Protein AF-0000000075593922 (afdb_homodimer)

Structure (mmCIF, N/CA/C/O backbone):
data_AF-0000000075593922-model_v1
#
loop_
_entity.id
_entity.type
_entity.pdbx_description
1 polymer 'tRNA (guanine(26)-N(2))-dimethyltransferase'
#
loop_
_atom_site.group_PDB
_atom_site.id
_atom_site.type_symbol
_atom_site.label_atom_id
_atom_site.label_alt_id
_atom_site.label_comp_id
_atom_site.label_asym_id
_atom_site.label_entity_id
_atom_site.label_seq_id
_atom_site.pdbx_PDB_ins_code
_atom_site.Cartn_x
_atom_site.Cartn_y
_atom_site.Cartn_z
_atom_site.occupancy
_atom_site.B_iso_or_equiv
_atom_site.auth_seq_id
_atom_site.auth_comp_id
_atom_site.auth_asym_id
_atom_site.auth_atom_id
_atom_site.pdbx_PDB_model_num
ATOM 1 N N . MET A 1 1 ? -69.062 -5.008 9.289 1 19.66 1 MET A N 1
ATOM 2 C CA . MET A 1 1 ? -69.25 -5.039 10.734 1 19.66 1 MET A CA 1
ATOM 3 C C . MET A 1 1 ? -68.062 -5.723 11.414 1 19.66 1 MET A C 1
ATOM 5 O O . MET A 1 1 ? -67.625 -6.777 10.961 1 19.66 1 MET A O 1
ATOM 9 N N . ALA A 1 2 ? -67.438 -4.828 12.328 1 21.59 2 ALA A N 1
ATOM 10 C CA . ALA A 1 2 ? -66.125 -4.441 12.891 1 21.59 2 ALA A CA 1
ATOM 11 C C . ALA A 1 2 ? -65.75 -5.367 14.039 1 21.59 2 ALA A C 1
ATOM 13 O O . ALA A 1 2 ? -66.312 -5.273 15.133 1 21.59 2 ALA A O 1
ATOM 14 N N . ALA A 1 3 ? -65.625 -6.754 13.648 1 20.16 3 ALA A N 1
ATOM 15 C CA . ALA A 1 3 ? -65.562 -7.762 14.695 1 20.16 3 ALA A CA 1
ATOM 16 C C . ALA A 1 3 ? -64.375 -7.457 15.641 1 20.16 3 ALA A C 1
ATOM 18 O O . ALA A 1 3 ? -63.219 -7.352 15.211 1 20.16 3 ALA A O 1
ATOM 19 N N . ALA A 1 4 ? -64.688 -7 16.859 1 18.67 4 ALA A N 1
ATOM 20 C CA . ALA A 1 4 ? -64.062 -6.367 18.031 1 18.67 4 ALA A CA 1
ATOM 21 C C . ALA A 1 4 ? -63.25 -7.367 18.828 1 18.67 4 ALA A C 1
ATOM 23 O O . ALA A 1 4 ? -63.781 -8.25 19.5 1 18.67 4 ALA A O 1
ATOM 24 N N . ALA A 1 5 ? -62.25 -8.031 18.094 1 22.81 5 ALA A N 1
ATOM 25 C CA . ALA A 1 5 ? -61.562 -9.094 18.812 1 22.81 5 ALA A CA 1
ATOM 26 C C . ALA A 1 5 ? -61.125 -8.609 20.188 1 22.81 5 ALA A C 1
ATOM 28 O O . ALA A 1 5 ? -60.469 -7.555 20.312 1 22.81 5 ALA A O 1
ATOM 29 N N . ALA A 1 6 ? -61.719 -8.969 21.266 1 19.7 6 ALA A N 1
ATOM 30 C CA . ALA A 1 6 ? -61.719 -8.68 22.703 1 19.7 6 ALA A CA 1
ATOM 31 C C . ALA A 1 6 ? -60.375 -9.031 23.312 1 19.7 6 ALA A C 1
ATOM 33 O O . ALA A 1 6 ? -60.062 -10.211 23.516 1 19.7 6 ALA A O 1
ATOM 34 N N . ALA A 1 7 ? -59.219 -8.656 22.719 1 25.45 7 ALA A N 1
ATOM 35 C CA . ALA A 1 7 ? -58.031 -9.25 23.297 1 25.45 7 ALA A CA 1
ATOM 36 C C . ALA A 1 7 ? -57.938 -8.945 24.781 1 25.45 7 ALA A C 1
ATOM 38 O O . ALA A 1 7 ? -58.094 -7.797 25.203 1 25.45 7 ALA A O 1
ATOM 39 N N . ILE A 1 8 ? -58.312 -9.953 25.609 1 24.94 8 ILE A N 1
ATOM 40 C CA . ILE A 1 8 ? -58.438 -10.023 27.062 1 24.94 8 ILE A CA 1
ATOM 41 C C . ILE A 1 8 ? -57.125 -9.547 27.719 1 24.94 8 ILE A C 1
ATOM 43 O O . ILE A 1 8 ? -56.062 -10.016 27.359 1 24.94 8 ILE A O 1
ATOM 47 N N . SER A 1 9 ? -57.156 -8.336 28.391 1 23.78 9 SER A N 1
ATOM 48 C CA . SER A 1 9 ? -56.25 -7.418 29.047 1 23.78 9 SER A CA 1
ATOM 49 C C . SER A 1 9 ? -55.656 -8.039 30.312 1 23.78 9 SER A C 1
ATOM 51 O O . SER A 1 9 ? -56.375 -8.266 31.281 1 23.78 9 SER A O 1
ATOM 53 N N . LEU A 1 10 ? -54.906 -9.25 30.094 1 27.59 10 LEU A N 1
ATOM 54 C CA . LEU A 1 10 ? -54.469 -9.844 31.359 1 27.59 10 LEU A CA 1
ATOM 55 C C . LEU A 1 10 ? -53.844 -8.789 32.25 1 27.59 10 LEU A C 1
ATOM 57 O O . LEU A 1 10 ? -53.094 -7.914 31.766 1 27.59 10 LEU A O 1
ATOM 61 N N . PRO A 1 11 ? -54.406 -8.508 33.375 1 28.02 11 PRO A N 1
ATOM 62 C CA . PRO A 1 11 ? -54.062 -7.441 34.312 1 28.02 11 PRO A CA 1
ATOM 63 C C . PRO A 1 11 ? -52.656 -7.602 34.875 1 28.02 11 PRO A C 1
ATOM 65 O O . PRO A 1 11 ? -52.312 -8.641 35.469 1 28.02 11 PRO A O 1
ATOM 68 N N . HIS A 1 12 ? -51.594 -7.68 34 1 29.58 12 HIS A N 1
ATOM 69 C CA . HIS A 1 12 ? -50.344 -8.016 34.688 1 29.58 12 HIS A CA 1
ATOM 70 C C . HIS A 1 12 ? -50.094 -7.09 35.875 1 29.58 12 HIS A C 1
ATOM 72 O O . HIS A 1 12 ? -50.406 -5.902 35.812 1 29.58 12 HIS A O 1
ATOM 78 N N . SER A 1 13 ? -50.156 -7.648 37.062 1 26.5 13 SER A N 1
ATOM 79 C CA . SER A 1 13 ? -49.906 -7.066 38.375 1 26.5 13 SER A CA 1
ATOM 80 C C . SER A 1 13 ? -48.688 -6.152 38.375 1 26.5 13 SER A C 1
ATOM 82 O O . SER A 1 13 ? -47.656 -6.488 37.781 1 26.5 13 SER A O 1
ATOM 84 N N . LEU A 1 14 ? -48.906 -4.828 38.531 1 29.61 14 LEU A N 1
ATOM 85 C CA . LEU A 1 14 ? -48.125 -3.617 38.625 1 29.61 14 LEU A CA 1
ATOM 86 C C . LEU A 1 14 ? -47.094 -3.734 39.75 1 29.61 14 LEU A C 1
ATOM 88 O O . LEU A 1 14 ? -47.469 -3.844 40.906 1 29.61 14 LEU A O 1
ATOM 92 N N . SER A 1 15 ? -46.125 -4.758 39.469 1 32.59 15 SER A N 1
ATOM 93 C CA . SER A 1 15 ? -45.219 -4.777 40.594 1 32.59 15 SER A CA 1
ATOM 94 C C . SER A 1 15 ? -44.844 -3.363 41.062 1 32.59 15 SER A C 1
ATOM 96 O O . SER A 1 15 ? -44.844 -2.432 40.25 1 32.59 15 SER A O 1
ATOM 98 N N . PRO A 1 16 ? -44.781 -3.123 42.375 1 33.59 16 PRO A N 1
ATOM 99 C CA . PRO A 1 16 ? -44.625 -1.808 43 1 33.59 16 PRO A CA 1
ATOM 100 C C . PRO A 1 16 ? -43.406 -1.036 42.5 1 33.59 16 PRO A C 1
ATOM 102 O O . PRO A 1 16 ? -42.438 -1.641 42 1 33.59 16 PRO A O 1
ATOM 105 N N . PRO A 1 17 ? -43.625 0.335 42.219 1 31.58 17 PRO A N 1
ATOM 106 C CA . PRO A 1 17 ? -42.625 1.261 41.656 1 31.58 17 PRO A CA 1
ATOM 107 C C . PRO A 1 17 ? -41.344 1.309 42.469 1 31.58 17 PRO A C 1
ATOM 109 O O . PRO A 1 17 ? -41.375 1.37 43.688 1 31.58 17 PRO A O 1
ATOM 112 N N . PHE A 1 18 ? -40.344 0.403 42.094 1 33.25 18 PHE A N 1
ATOM 113 C CA . PHE A 1 18 ? -39.094 0.538 42.812 1 33.25 18 PHE A CA 1
ATOM 114 C C . PHE A 1 18 ? -38.75 2.006 43 1 33.25 18 PHE A C 1
ATOM 116 O O . PHE A 1 18 ? -38.875 2.812 42.062 1 33.25 18 PHE A O 1
ATOM 123 N N . GLN A 1 19 ? -38.812 2.477 44.188 1 28.08 19 GLN A N 1
ATOM 124 C CA . GLN A 1 19 ? -38.375 3.832 44.531 1 28.08 19 GLN A CA 1
ATOM 125 C C . GLN A 1 19 ? -37.031 4.168 43.938 1 28.08 19 GLN A C 1
ATOM 127 O O . GLN A 1 19 ? -36.062 3.43 44.094 1 28.08 19 GLN A O 1
ATOM 132 N N . ALA A 1 20 ? -37.031 4.938 42.875 1 32.78 20 ALA A N 1
ATOM 133 C CA . ALA A 1 20 ? -35.844 5.488 42.219 1 32.78 20 ALA A CA 1
ATOM 134 C C . ALA A 1 20 ? -34.875 6.055 43.219 1 32.78 20 ALA A C 1
ATOM 136 O O . ALA A 1 20 ? -35.188 6.992 43.969 1 32.78 20 ALA A O 1
ATOM 137 N N . THR A 1 21 ? -34.094 5.148 43.781 1 34.75 21 THR A N 1
ATOM 138 C CA . THR A 1 21 ? -33.062 5.711 44.656 1 34.75 21 THR A CA 1
ATOM 139 C C . THR A 1 21 ? -32.469 6.996 44.031 1 34.75 21 THR A C 1
ATOM 141 O O . THR A 1 21 ? -32.344 7.102 42.812 1 34.75 21 THR A O 1
ATOM 144 N N . ARG A 1 22 ? -32.594 8.109 44.719 1 34.72 22 ARG A N 1
ATOM 145 C CA . ARG A 1 22 ? -32.031 9.422 44.375 1 34.72 22 ARG A CA 1
ATOM 146 C C . ARG A 1 22 ? -30.625 9.305 43.844 1 34.72 22 ARG A C 1
ATOM 148 O O . ARG A 1 22 ? -29.703 8.969 44.594 1 34.72 22 ARG A O 1
ATOM 155 N N . ARG A 1 23 ? -30.5 8.773 42.562 1 35.88 23 ARG A N 1
ATOM 156 C CA . ARG A 1 23 ? -29.156 8.82 42 1 35.88 23 ARG A CA 1
ATOM 157 C C . ARG A 1 23 ? -28.484 10.156 42.312 1 35.88 23 ARG A C 1
ATOM 159 O O . ARG A 1 23 ? -29.125 11.211 42.188 1 35.88 23 ARG A O 1
ATOM 166 N N . ARG A 1 24 ? -27.453 10.156 43.125 1 39.31 24 ARG A N 1
ATOM 167 C CA . ARG A 1 24 ? -26.641 11.32 43.406 1 39.31 24 ARG A CA 1
ATOM 168 C C . ARG A 1 24 ? -26.469 12.203 42.188 1 39.31 24 ARG A C 1
ATOM 170 O O . ARG A 1 24 ? -26.375 11.695 41.062 1 39.31 24 ARG A O 1
ATOM 177 N N . PRO A 1 25 ? -26.828 13.469 42.281 1 37.25 25 PRO A N 1
ATOM 178 C CA . PRO A 1 25 ? -26.625 14.289 41.094 1 37.25 25 PRO A CA 1
ATOM 179 C C . PRO A 1 25 ? -25.266 14.039 40.438 1 37.25 25 PRO A C 1
ATOM 181 O O . PRO A 1 25 ? -24.297 13.719 41.094 1 37.25 25 PRO A O 1
ATOM 184 N N . ALA A 1 26 ? -25.281 13.57 39.312 1 44.69 26 ALA A N 1
ATOM 185 C CA . ALA A 1 26 ? -24.047 13.391 38.531 1 44.69 26 ALA A CA 1
ATOM 186 C C . ALA A 1 26 ? -23.078 14.539 38.781 1 44.69 26 ALA A C 1
ATOM 188 O O . ALA A 1 26 ? -23.5 15.68 39.031 1 44.69 26 ALA A O 1
ATOM 189 N N . PRO A 1 27 ? -21.891 14.406 39.312 1 45.22 27 PRO A N 1
ATOM 190 C CA . PRO A 1 27 ? -20.938 15.477 39.531 1 45.22 27 PRO A CA 1
ATOM 191 C C . PRO A 1 27 ? -21.125 16.672 38.594 1 45.22 27 PRO A C 1
ATOM 193 O O . PRO A 1 27 ? -21.672 16.516 37.5 1 45.22 27 PRO A O 1
ATOM 196 N N . PRO A 1 28 ? -20.844 17.969 39.031 1 45.44 28 PRO A N 1
ATOM 197 C CA . PRO A 1 28 ? -20.953 19.172 38.219 1 45.44 28 PRO A CA 1
ATOM 198 C C . PRO A 1 28 ? -20.281 19.031 36.844 1 45.44 28 PRO A C 1
ATOM 200 O O . PRO A 1 28 ? -19.219 18.438 36.75 1 45.44 28 PRO A O 1
ATOM 203 N N . ALA A 1 29 ? -20.969 19.094 35.75 1 54.22 29 ALA A N 1
ATOM 204 C CA . ALA A 1 29 ? -20.594 19.047 34.344 1 54.22 29 ALA A CA 1
ATOM 205 C C . ALA A 1 29 ? -19.516 20.078 34.031 1 54.22 29 ALA A C 1
ATOM 207 O O . ALA A 1 29 ? -19.719 21.266 34.219 1 54.22 29 ALA A O 1
ATOM 208 N N . CYS A 1 30 ? -18.25 19.875 34.281 1 61.84 30 CYS A N 1
ATOM 209 C CA . CYS A 1 30 ? -17.141 20.734 33.844 1 61.84 30 CYS A CA 1
ATOM 210 C C . CYS A 1 30 ? -17.312 21.141 32.375 1 61.84 30 CYS A C 1
ATOM 212 O O . CYS A 1 30 ? -17.078 20.344 31.484 1 61.84 30 CYS A O 1
ATOM 214 N N . THR A 1 31 ? -18 22.25 32.062 1 82.94 31 THR A N 1
ATOM 215 C CA . THR A 1 31 ? -18.266 22.797 30.75 1 82.94 31 THR A CA 1
ATOM 216 C C . THR A 1 31 ? -17.031 23.469 30.172 1 82.94 31 THR A C 1
ATOM 218 O O . THR A 1 31 ? -16.344 24.203 30.859 1 82.94 31 THR A O 1
ATOM 221 N N . HIS A 1 32 ? -16.516 23.047 29.109 1 90.19 32 HIS A N 1
ATOM 222 C CA . HIS A 1 32 ? -15.445 23.625 28.312 1 90.19 32 HIS A CA 1
ATOM 223 C C . HIS A 1 32 ? -16 24.422 27.141 1 90.19 32 HIS A C 1
ATOM 225 O O . HIS A 1 32 ? -17.156 24.234 26.734 1 90.19 32 HIS A O 1
ATOM 231 N N . THR A 1 33 ? -15.234 25.438 26.719 1 91.5 33 THR A N 1
ATOM 232 C CA . THR A 1 33 ? -15.633 26.219 25.562 1 91.5 33 THR A CA 1
ATOM 233 C C . THR A 1 33 ? -14.469 26.375 24.578 1 91.5 33 THR A C 1
ATOM 235 O O . THR A 1 33 ? -13.328 26.578 25 1 91.5 33 THR A O 1
ATOM 238 N N . GLU A 1 34 ? -14.758 26.141 23.328 1 91.88 34 GLU A N 1
ATOM 239 C CA . GLU A 1 34 ? -13.82 26.406 22.25 1 91.88 34 GLU A CA 1
ATOM 240 C C . GLU A 1 34 ? -14.453 27.266 21.156 1 91.88 34 GLU A C 1
ATOM 242 O O . GLU A 1 34 ? -15.406 26.828 20.5 1 91.88 34 GLU A O 1
ATOM 247 N N . ARG A 1 35 ? -13.891 28.516 21.016 1 93.44 35 ARG A N 1
ATOM 248 C CA . ARG A 1 35 ? -14.367 29.469 20.016 1 93.44 35 ARG A CA 1
ATOM 249 C C . ARG A 1 35 ? -15.867 29.688 20.141 1 93.44 35 ARG A C 1
ATOM 251 O O . ARG A 1 35 ? -16.594 29.672 19.141 1 93.44 35 ARG A O 1
ATOM 258 N N . GLY A 1 36 ? -16.375 29.719 21.297 1 90.12 36 GLY A N 1
ATOM 259 C CA . GLY A 1 36 ? -17.766 30.062 21.547 1 90.12 36 GLY A CA 1
ATOM 260 C C . GLY A 1 36 ? -18.688 28.844 21.625 1 90.12 36 GLY A C 1
ATOM 261 O O . GLY A 1 36 ? -19.875 28.969 21.922 1 90.12 36 GLY A O 1
ATOM 262 N N . VAL A 1 37 ? -18.141 27.656 21.391 1 92.75 37 VAL A N 1
ATOM 263 C CA . VAL A 1 37 ? -18.938 26.438 21.453 1 92.75 37 VAL A CA 1
ATOM 264 C C . VAL A 1 37 ? -18.703 25.75 22.797 1 92.75 37 VAL A C 1
ATOM 266 O O . VAL A 1 37 ? -17.562 25.406 23.125 1 92.75 37 VAL A O 1
ATOM 269 N N . SER A 1 38 ? -19.766 25.531 23.547 1 93.44 38 SER A N 1
ATOM 270 C CA . SER A 1 38 ? -19.656 24.922 24.859 1 93.44 38 SER A CA 1
ATOM 271 C C . SER A 1 38 ? -19.969 23.422 24.797 1 93.44 38 SER A C 1
ATOM 273 O O . SER A 1 38 ? -20.875 23 24.078 1 93.44 38 SER A O 1
ATOM 275 N N . PHE A 1 39 ? -19.203 22.656 25.562 1 94.88 39 PHE A N 1
ATOM 276 C CA . PHE A 1 39 ? -19.391 21.203 25.609 1 94.88 39 PHE A CA 1
ATOM 277 C C . PHE A 1 39 ? -18.859 20.641 26.922 1 94.88 39 PHE A C 1
ATOM 279 O O . PHE A 1 39 ? -18.172 21.328 27.672 1 94.88 39 PHE A O 1
ATOM 286 N N . ASP A 1 40 ? -19.281 19.438 27.203 1 94.81 40 ASP A N 1
ATOM 287 C CA . ASP A 1 40 ? -18.812 18.672 28.359 1 94.81 40 ASP A CA 1
ATOM 288 C C . ASP A 1 40 ? -18.141 17.391 27.922 1 94.81 40 ASP A C 1
ATOM 290 O O . ASP A 1 40 ? -18.797 16.469 27.422 1 94.81 40 ASP A O 1
ATOM 294 N N . PRO A 1 41 ? -16.844 17.297 28.125 1 94.25 41 PRO A N 1
ATOM 295 C CA . PRO A 1 41 ? -16.141 16.094 27.672 1 94.25 41 PRO A CA 1
ATOM 296 C C . PRO A 1 41 ? -16.547 14.844 28.438 1 94.25 41 PRO A C 1
ATOM 298 O O . PRO A 1 41 ? -16.312 13.719 27.984 1 94.25 41 PRO A O 1
ATOM 301 N N . GLY A 1 42 ? -17.062 15.055 29.594 1 92.62 42 GLY A N 1
ATOM 302 C CA . GLY A 1 42 ? -17.375 13.891 30.406 1 92.62 42 GLY A CA 1
ATOM 303 C C . GLY A 1 42 ? -16.172 12.992 30.656 1 92.62 42 GLY A C 1
ATOM 304 O O . GLY A 1 42 ? -15.109 13.469 31.062 1 92.62 42 GLY A O 1
ATOM 305 N N . SER A 1 43 ? -16.359 11.703 30.422 1 89.31 43 SER A N 1
ATOM 306 C CA . SER A 1 43 ? -15.281 10.742 30.625 1 89.31 43 SER A CA 1
ATOM 307 C C . SER A 1 43 ? -14.469 10.539 29.344 1 89.31 43 SER A C 1
ATOM 309 O O . SER A 1 43 ? -13.516 9.758 29.328 1 89.31 43 SER A O 1
ATOM 311 N N . ALA A 1 44 ? -14.859 11.219 28.297 1 92.38 44 ALA A N 1
ATOM 312 C CA . ALA A 1 44 ? -14.18 11.055 27.016 1 92.38 44 ALA A CA 1
ATOM 313 C C . ALA A 1 44 ? -12.812 11.727 27.031 1 92.38 44 ALA A C 1
ATOM 315 O O . ALA A 1 44 ? -12.594 12.688 27.781 1 92.38 44 ALA A O 1
ATOM 316 N N . PHE A 1 45 ? -11.898 11.188 26.25 1 86.62 45 PHE A N 1
ATOM 317 C CA . PHE A 1 45 ? -10.602 11.812 26.062 1 86.62 45 PHE A CA 1
ATOM 318 C C . PHE A 1 45 ? -10.742 13.188 25.422 1 86.62 45 PHE A C 1
ATOM 320 O O . PHE A 1 45 ? -11.43 13.336 24.406 1 86.62 45 PHE A O 1
ATOM 327 N N . TYR A 1 46 ? -10.211 14.172 26.094 1 91.69 46 TYR A N 1
ATOM 328 C CA . TYR A 1 46 ? -10.203 15.539 25.578 1 91.69 46 TYR A CA 1
ATOM 329 C C . TYR A 1 46 ? -8.938 16.266 26.016 1 91.69 46 TYR A C 1
ATOM 331 O O . TYR A 1 46 ? -8.555 16.219 27.188 1 91.69 46 TYR A O 1
ATOM 339 N N . ARG A 1 47 ? -8.312 16.938 25.031 1 90.06 47 ARG A N 1
ATOM 340 C CA . ARG A 1 47 ? -7.141 17.75 25.297 1 90.06 47 ARG A CA 1
ATOM 341 C C . ARG A 1 47 ? -7.316 19.172 24.75 1 90.06 47 ARG A C 1
ATOM 343 O O . ARG A 1 47 ? -7.383 19.344 23.531 1 90.06 47 ARG A O 1
ATOM 350 N N . SER A 1 48 ? -7.293 20.094 25.625 1 91.81 48 SER A N 1
ATOM 351 C CA . SER A 1 48 ? -7.441 21.484 25.219 1 91.81 48 SER A CA 1
ATOM 352 C C . SER A 1 48 ? -6.277 21.938 24.328 1 91.81 48 SER A C 1
ATOM 354 O O . SER A 1 48 ? -6.445 22.781 23.453 1 91.81 48 SER A O 1
ATOM 356 N N . ASP A 1 49 ? -5.152 21.281 24.5 1 92.44 49 ASP A N 1
ATOM 357 C CA . ASP A 1 49 ? -3.955 21.609 23.734 1 92.44 49 ASP A CA 1
ATOM 358 C C . ASP A 1 49 ? -4.145 21.297 22.25 1 92.44 49 ASP A C 1
ATOM 360 O O . ASP A 1 49 ? -3.379 21.781 21.406 1 92.44 49 ASP A O 1
ATOM 364 N N . SER A 1 50 ? -5.168 20.547 21.875 1 93.19 50 SER A N 1
ATOM 365 C CA . SER A 1 50 ? -5.414 20.156 20.484 1 93.19 50 SER A CA 1
ATOM 366 C C . SER A 1 50 ? -6.379 21.125 19.812 1 93.19 50 SER A C 1
ATOM 368 O O . SER A 1 50 ? -6.828 20.875 18.688 1 93.19 50 SER A O 1
ATOM 370 N N . ALA A 1 51 ? -6.68 22.25 20.469 1 94.88 51 ALA A N 1
ATOM 371 C CA . ALA A 1 51 ? -7.664 23.203 19.969 1 94.88 51 ALA A CA 1
ATOM 372 C C . ALA A 1 51 ? -7.266 23.75 18.609 1 94.88 51 ALA A C 1
ATOM 374 O O . ALA A 1 51 ? -8.117 23.953 17.734 1 94.88 51 ALA A O 1
ATOM 375 N N . ALA A 1 52 ? -5.961 24 18.422 1 95.75 52 ALA A N 1
ATOM 376 C CA . ALA A 1 52 ? -5.504 24.547 17.141 1 95.75 52 ALA A CA 1
ATOM 377 C C . ALA A 1 52 ? -5.816 23.578 16 1 95.75 52 ALA A C 1
ATOM 379 O O . ALA A 1 52 ? -6.203 24.016 14.914 1 95.75 52 ALA A O 1
ATOM 380 N N . GLY A 1 53 ? -5.586 22.297 16.25 1 96.62 53 GLY A N 1
ATOM 381 C CA . GLY A 1 53 ? -5.934 21.297 15.258 1 96.62 53 GLY A CA 1
ATOM 382 C C . GLY A 1 53 ? -7.414 21.297 14.906 1 96.62 53 GLY A C 1
ATOM 383 O O . GLY A 1 53 ? -7.781 21.125 13.742 1 96.62 53 GLY A O 1
ATOM 384 N N . ARG A 1 54 ? -8.266 21.484 15.891 1 97.5 54 ARG A N 1
ATOM 385 C CA . ARG A 1 54 ? -9.711 21.547 15.672 1 97.5 54 ARG A CA 1
ATOM 386 C C . ARG A 1 54 ? -10.086 22.828 14.922 1 97.5 54 ARG A C 1
ATOM 388 O O . ARG A 1 54 ? -10.945 22.797 14.039 1 97.5 54 ARG A O 1
ATOM 395 N N . ASP A 1 55 ? -9.414 23.938 15.266 1 97.94 55 ASP A N 1
ATOM 396 C CA . ASP A 1 55 ? -9.641 25.188 14.562 1 97.94 55 ASP A CA 1
ATOM 397 C C . ASP A 1 55 ? -9.328 25.047 13.078 1 97.94 55 ASP A C 1
ATOM 399 O O . ASP A 1 55 ? -10.109 25.5 12.234 1 97.94 55 ASP A O 1
ATOM 403 N N . LEU A 1 56 ? -8.211 24.453 12.789 1 98.56 56 LEU A N 1
ATOM 404 C CA . LEU A 1 56 ? -7.789 24.281 11.406 1 98.56 56 LEU A CA 1
ATOM 405 C C . LEU A 1 56 ? -8.812 23.469 10.617 1 98.56 56 LEU A C 1
ATOM 407 O O . LEU A 1 56 ? -9.133 23.797 9.477 1 98.56 56 LEU A O 1
ATOM 411 N N . ALA A 1 57 ? -9.305 22.453 11.219 1 98.69 57 ALA A N 1
ATOM 412 C CA . ALA A 1 57 ? -10.297 21.609 10.562 1 98.69 57 ALA A CA 1
ATOM 413 C C . ALA A 1 57 ? -11.562 22.391 10.242 1 98.69 57 ALA A C 1
ATOM 415 O O . ALA A 1 57 ? -12.109 22.281 9.141 1 98.69 57 ALA A O 1
ATOM 416 N N . VAL A 1 58 ? -12.016 23.172 11.164 1 98.69 58 VAL A N 1
ATOM 417 C CA . VAL A 1 58 ? -13.242 23.953 11.008 1 98.69 58 VAL A CA 1
ATOM 418 C C . VAL A 1 58 ? -13.055 24.984 9.906 1 98.69 58 VAL A C 1
ATOM 420 O O . VAL A 1 58 ? -13.922 25.172 9.055 1 98.69 58 VAL A O 1
ATOM 423 N N . LEU A 1 59 ? -11.906 25.688 9.953 1 98.75 59 LEU A N 1
ATOM 424 C CA . LEU A 1 59 ? -11.617 26.688 8.93 1 98.75 59 LEU A CA 1
ATOM 425 C C . LEU A 1 59 ? -11.602 26.047 7.543 1 98.75 59 LEU A C 1
ATOM 427 O O . LEU A 1 59 ? -12.219 26.562 6.609 1 98.75 59 LEU A O 1
ATOM 431 N N . ALA A 1 60 ? -10.93 24.891 7.395 1 98.81 60 ALA A N 1
ATOM 432 C CA . ALA A 1 60 ? -10.812 24.219 6.105 1 98.81 60 ALA A CA 1
ATOM 433 C C . ALA A 1 60 ? -12.172 23.734 5.613 1 98.81 60 ALA A C 1
ATOM 435 O O . ALA A 1 60 ? -12.516 23.922 4.441 1 98.81 60 ALA A O 1
ATOM 436 N N . ALA A 1 61 ? -12.93 23.156 6.492 1 98.81 61 ALA A N 1
ATOM 437 C CA . ALA A 1 61 ? -14.25 22.641 6.125 1 98.81 61 ALA A CA 1
ATOM 438 C C . ALA A 1 61 ? -15.18 23.781 5.703 1 98.81 61 ALA A C 1
ATOM 440 O O . ALA A 1 61 ? -15.969 23.625 4.766 1 98.81 61 ALA A O 1
ATOM 441 N N . THR A 1 62 ? -15.117 24.875 6.395 1 98.56 62 THR A N 1
ATOM 442 C CA . THR A 1 62 ? -15.945 26.031 6.062 1 98.56 62 THR A CA 1
ATOM 443 C C . THR A 1 62 ? -15.625 26.547 4.656 1 98.56 62 THR A C 1
ATOM 445 O O . THR A 1 62 ? -16.531 26.797 3.861 1 98.56 62 THR A O 1
ATOM 448 N N . LEU A 1 63 ? -14.375 26.719 4.414 1 98.38 63 LEU A N 1
ATOM 449 C CA . LEU A 1 63 ? -13.969 27.188 3.094 1 98.38 63 LEU A CA 1
ATOM 450 C C . LEU A 1 63 ? -14.406 26.203 2.014 1 98.38 63 LEU A C 1
ATOM 452 O O . LEU A 1 63 ? -14.82 26.609 0.927 1 98.38 63 LEU A O 1
ATOM 456 N N . HIS A 1 64 ? -14.281 24.891 2.326 1 97.88 64 HIS A N 1
ATOM 457 C CA . HIS A 1 64 ? -14.719 23.875 1.374 1 97.88 64 HIS A CA 1
ATOM 458 C C . HIS A 1 64 ? -16.219 23.984 1.103 1 97.88 64 HIS A C 1
ATOM 460 O O . HIS A 1 64 ? -16.656 23.844 -0.042 1 97.88 64 HIS A O 1
ATOM 466 N N . ARG A 1 65 ? -16.969 24.203 2.072 1 97.5 65 ARG A N 1
ATOM 467 C CA . ARG A 1 65 ? -18.422 24.359 1.923 1 97.5 65 ARG A CA 1
ATOM 468 C C . ARG A 1 65 ? -18.75 25.562 1.06 1 97.5 65 ARG A C 1
ATOM 470 O O . ARG A 1 65 ? -19.641 25.5 0.208 1 97.5 65 ARG A O 1
ATOM 477 N N . ARG A 1 66 ? -18.016 26.578 1.202 1 95.12 66 ARG A N 1
ATOM 478 C CA . ARG A 1 66 ? -18.312 27.828 0.517 1 95.12 66 ARG A CA 1
ATOM 479 C C . ARG A 1 66 ? -17.875 27.781 -0.941 1 95.12 66 ARG A C 1
ATOM 481 O O . ARG A 1 66 ? -18.578 28.25 -1.83 1 95.12 66 ARG A O 1
ATOM 488 N N . HIS A 1 67 ? -16.641 27.172 -1.191 1 89.12 67 HIS A N 1
ATOM 489 C CA . HIS A 1 67 ? -16.047 27.344 -2.512 1 89.12 67 HIS A CA 1
ATOM 490 C C . HIS A 1 67 ? -15.539 26.016 -3.062 1 89.12 67 HIS A C 1
ATOM 492 O O . HIS A 1 67 ? -15.109 25.938 -4.219 1 89.12 67 HIS A O 1
ATOM 498 N N . GLY A 1 68 ? -15.664 25.062 -2.414 1 81.44 68 GLY A N 1
ATOM 499 C CA . GLY A 1 68 ? -14.891 23.891 -2.791 1 81.44 68 GLY A CA 1
ATOM 500 C C . GLY A 1 68 ? -15.75 22.75 -3.326 1 81.44 68 GLY A C 1
ATOM 501 O O . GLY A 1 68 ? -15.258 21.641 -3.531 1 81.44 68 GLY A O 1
ATOM 502 N N . ARG A 1 69 ? -17 23.031 -3.564 1 85.81 69 ARG A N 1
ATOM 503 C CA . ARG A 1 69 ? -17.859 21.906 -3.918 1 85.81 69 ARG A CA 1
ATOM 504 C C . ARG A 1 69 ? -18.266 21.969 -5.387 1 85.81 69 ARG A C 1
ATOM 506 O O . ARG A 1 69 ? -18.469 23.062 -5.934 1 85.81 69 ARG A O 1
ATOM 513 N N . LEU A 1 70 ? -18.359 20.844 -5.949 1 82.19 70 LEU A N 1
ATOM 514 C CA . LEU A 1 70 ? -18.797 20.734 -7.336 1 82.19 70 LEU A CA 1
ATOM 515 C C . LEU A 1 70 ? -20.266 21.125 -7.469 1 82.19 70 LEU A C 1
ATOM 517 O O . LEU A 1 70 ? -20.641 21.812 -8.422 1 82.19 70 LEU A O 1
ATOM 521 N N . ASP A 1 71 ? -21.125 20.75 -6.492 1 87.38 71 ASP A N 1
ATOM 522 C CA . ASP A 1 71 ? -22.531 21.109 -6.422 1 87.38 71 ASP A CA 1
ATOM 523 C C . ASP A 1 71 ? -22.844 21.859 -5.125 1 87.38 71 ASP A C 1
ATOM 525 O O . ASP A 1 71 ? -23.172 21.234 -4.109 1 87.38 71 ASP A O 1
ATOM 529 N N . PRO A 1 72 ? -22.906 23.125 -5.168 1 84.25 72 PRO A N 1
ATOM 530 C CA . PRO A 1 72 ? -23.109 23.922 -3.959 1 84.25 72 PRO A CA 1
ATOM 531 C C . PRO A 1 72 ? -24.516 23.75 -3.375 1 84.25 72 PRO A C 1
ATOM 533 O O . PRO A 1 72 ? -24.75 24.109 -2.215 1 84.25 72 PRO A O 1
ATOM 536 N N . SER A 1 73 ? -25.375 23.203 -4.156 1 88.75 73 SER A N 1
ATOM 537 C CA . SER A 1 73 ? -26.75 23.062 -3.686 1 88.75 73 SER A CA 1
ATOM 538 C C . SER A 1 73 ? -26.938 21.75 -2.924 1 88.75 73 SER A C 1
ATOM 540 O O . SER A 1 73 ? -27.922 21.594 -2.199 1 88.75 73 SER A O 1
ATOM 542 N N . ALA A 1 74 ? -26.016 20.875 -3.119 1 91.69 74 ALA A N 1
ATOM 543 C CA . ALA A 1 74 ? -26.094 19.594 -2.418 1 91.69 74 ALA A CA 1
ATOM 544 C C . ALA A 1 74 ? -25.828 19.766 -0.927 1 91.69 74 ALA A C 1
ATOM 546 O O . ALA A 1 74 ? -25.062 20.656 -0.528 1 91.69 74 ALA A O 1
ATOM 547 N N . PRO A 1 75 ? -26.469 18.969 -0.087 1 95.25 75 PRO A N 1
ATOM 548 C CA . PRO A 1 75 ? -26.188 19.047 1.349 1 95.25 75 PRO A CA 1
ATOM 549 C C . PRO A 1 75 ? -24.719 18.781 1.677 1 95.25 75 PRO A C 1
ATOM 551 O O . PRO A 1 75 ? -24.094 17.938 1.051 1 95.25 75 PRO A O 1
ATOM 554 N N . PHE A 1 76 ? -24.219 19.562 2.557 1 97.44 76 PHE A N 1
ATOM 555 C CA . PHE A 1 76 ? -22.844 19.406 3.025 1 97.44 76 PHE A CA 1
ATOM 556 C C . PHE A 1 76 ? -22.781 18.391 4.164 1 97.44 76 PHE A C 1
ATOM 558 O O . PHE A 1 76 ? -23.281 18.656 5.262 1 97.44 76 PHE A O 1
ATOM 565 N N . LEU A 1 77 ? -22.156 17.234 3.941 1 98.25 77 LEU A N 1
ATOM 566 C CA . LEU A 1 77 ? -22.172 16.094 4.852 1 98.25 77 LEU A CA 1
ATOM 567 C C . LEU A 1 77 ? -20.797 15.883 5.477 1 98.25 77 LEU A C 1
ATOM 569 O O . LEU A 1 77 ? -19.797 15.812 4.77 1 98.25 77 LEU A O 1
ATOM 573 N N . CYS A 1 78 ? -20.781 15.812 6.793 1 98.81 78 CYS A N 1
ATOM 574 C CA . CYS A 1 78 ? -19.547 15.547 7.516 1 98.81 78 CYS A CA 1
ATOM 575 C C . CYS A 1 78 ? -19.641 14.242 8.305 1 98.81 78 CYS A C 1
ATOM 577 O O . CYS A 1 78 ? -20.719 13.875 8.773 1 98.81 78 CYS A O 1
ATOM 579 N N . LEU A 1 79 ? -18.516 13.539 8.367 1 98.94 79 LEU A N 1
ATOM 580 C CA . LEU A 1 79 ? -18.406 12.328 9.18 1 98.94 79 LEU A CA 1
ATOM 581 C C . LEU A 1 79 ? -17.219 12.406 10.133 1 98.94 79 LEU A C 1
ATOM 583 O O . LEU A 1 79 ? -16.078 12.523 9.688 1 98.94 79 LEU A O 1
ATOM 587 N N . ASP A 1 80 ? -17.484 12.508 11.383 1 98.81 80 ASP A N 1
ATOM 588 C CA . ASP A 1 80 ? -16.5 12.398 12.453 1 98.81 80 ASP A CA 1
ATOM 589 C C . ASP A 1 80 ? -16.406 10.953 12.953 1 98.81 80 ASP A C 1
ATOM 591 O O . ASP A 1 80 ? -17.219 10.516 13.766 1 98.81 80 ASP A O 1
ATOM 595 N N . ALA A 1 81 ? -15.352 10.258 12.555 1 98.5 81 ALA A N 1
ATOM 596 C CA . ALA A 1 81 ? -15.328 8.797 12.625 1 98.5 81 ALA A CA 1
ATOM 597 C C . ALA A 1 81 ? -14.914 8.32 14.016 1 98.5 81 ALA A C 1
ATOM 599 O O . ALA A 1 81 ? -15.289 7.227 14.438 1 98.5 81 ALA A O 1
ATOM 600 N N . MET A 1 82 ? -14.109 9.039 14.695 1 97.5 82 MET A N 1
ATOM 601 C CA . MET A 1 82 ? -13.664 8.82 16.062 1 97.5 82 MET A CA 1
ATOM 602 C C . MET A 1 82 ? -13.82 10.086 16.891 1 97.5 82 MET A C 1
ATOM 604 O O . MET A 1 82 ? -12.828 10.758 17.219 1 97.5 82 MET A O 1
ATOM 608 N N . CYS A 1 83 ? -15.016 10.297 17.406 1 97.44 83 CYS A N 1
ATOM 609 C CA . CYS A 1 83 ? -15.391 11.664 17.75 1 97.44 83 CYS A CA 1
ATOM 610 C C . CYS A 1 83 ? -15.141 11.953 19.219 1 97.44 83 CYS A C 1
ATOM 612 O O . CYS A 1 83 ? -15.203 13.102 19.656 1 97.44 83 CYS A O 1
ATOM 614 N N . GLY A 1 84 ? -14.797 10.898 20.016 1 96.62 84 GLY A N 1
ATOM 615 C CA . GLY A 1 84 ? -14.617 11.148 21.438 1 96.62 84 GLY A CA 1
ATOM 616 C C . GLY A 1 84 ? -15.844 11.75 22.094 1 96.62 84 GLY A C 1
ATOM 617 O O . GLY A 1 84 ? -16.938 11.172 22.047 1 96.62 84 GLY A O 1
ATOM 618 N N . CYS A 1 85 ? -15.742 12.969 22.609 1 96.69 85 CYS A N 1
ATOM 619 C CA . CYS A 1 85 ? -16.875 13.609 23.266 1 96.69 85 CYS A CA 1
ATOM 620 C C . CYS A 1 85 ? -17.781 14.297 22.266 1 96.69 85 CYS A C 1
ATOM 622 O O . CYS A 1 85 ? -18.844 14.82 22.625 1 96.69 85 CYS A O 1
ATOM 624 N N . GLY A 1 86 ? -17.391 14.398 21.016 1 97.12 86 GLY A N 1
ATOM 625 C CA . GLY A 1 86 ? -18.234 14.938 19.969 1 97.12 86 GLY A CA 1
ATOM 626 C C . GLY A 1 86 ? -17.984 16.406 19.688 1 97.12 86 GLY A C 1
ATOM 627 O O . GLY A 1 86 ? -18.75 17.062 18.969 1 97.12 86 GLY A O 1
ATOM 628 N N . VAL A 1 87 ? -16.906 16.953 20.25 1 96.94 87 VAL A N 1
ATOM 629 C CA . VAL A 1 87 ? -16.656 18.391 20.125 1 96.94 87 VAL A CA 1
ATOM 630 C C . VAL A 1 87 ? -16.438 18.766 18.656 1 96.94 87 VAL A C 1
ATOM 632 O O . VAL A 1 87 ? -16.922 19.797 18.203 1 96.94 87 VAL A O 1
ATOM 635 N N . ARG A 1 88 ? -15.688 17.969 17.938 1 97.88 88 ARG A N 1
ATOM 636 C CA . ARG A 1 88 ? -15.461 18.281 16.531 1 97.88 88 ARG A CA 1
ATOM 637 C C . ARG A 1 88 ? -16.75 18.188 15.727 1 97.88 88 ARG A C 1
ATOM 639 O O . ARG A 1 88 ? -17.047 19.062 14.914 1 97.88 88 ARG A O 1
ATOM 646 N N . ALA A 1 89 ? -17.5 17.141 15.953 1 98.12 89 ALA A N 1
ATOM 647 C CA . ALA A 1 89 ? -18.812 17.016 15.312 1 98.12 89 ALA A CA 1
ATOM 648 C C . ALA A 1 89 ? -19.688 18.219 15.617 1 98.12 89 ALA A C 1
ATOM 650 O O . ALA A 1 89 ? -20.344 18.766 14.719 1 98.12 89 ALA A O 1
ATOM 651 N N . LEU A 1 90 ? -19.688 18.625 16.859 1 97.25 90 LEU A N 1
ATOM 652 C CA . LEU A 1 90 ? -20.469 19.781 17.297 1 97.25 90 LEU A CA 1
ATOM 653 C C . LEU A 1 90 ? -20.031 21.031 16.547 1 97.25 90 LEU A C 1
ATOM 655 O O . LEU A 1 90 ? -20.859 21.828 16.109 1 97.25 90 LEU A O 1
ATOM 659 N N . ARG A 1 91 ? -18.766 21.188 16.391 1 97.56 91 ARG A N 1
ATOM 660 C CA . ARG A 1 91 ? -18.234 22.391 15.75 1 97.56 91 ARG A CA 1
ATOM 661 C C . ARG A 1 91 ? -18.484 22.359 14.242 1 97.56 91 ARG A C 1
ATOM 663 O O . ARG A 1 91 ? -18.672 23.406 13.617 1 97.56 91 ARG A O 1
ATOM 670 N N . TYR A 1 92 ? -18.484 21.141 13.617 1 98.12 92 TYR A N 1
ATOM 671 C CA . TYR A 1 92 ? -18.859 21.016 12.219 1 98.12 92 TYR A CA 1
ATOM 672 C C . TYR A 1 92 ? -20.312 21.453 12.008 1 98.12 92 TYR A C 1
ATOM 674 O O . TYR A 1 92 ? -20.641 22.062 10.977 1 98.12 92 TYR A O 1
ATOM 682 N N . LEU A 1 93 ? -21.125 21.188 12.984 1 96.31 93 LEU A N 1
ATOM 683 C CA . LEU A 1 93 ? -22.531 21.609 12.914 1 96.31 93 LEU A CA 1
ATOM 684 C C . LEU A 1 93 ? -22.656 23.109 13.148 1 96.31 93 LEU A C 1
ATOM 686 O O . LEU A 1 93 ? -23.172 23.844 12.297 1 96.31 93 LEU A O 1
ATOM 690 N N . ALA A 1 94 ? -22.094 23.594 14.211 1 95.25 94 ALA A N 1
ATOM 691 C CA . ALA A 1 94 ? -22.375 24.922 14.742 1 95.25 94 ALA A CA 1
ATOM 692 C C . ALA A 1 94 ? -21.594 26 13.977 1 95.25 94 ALA A C 1
ATOM 694 O O . ALA A 1 94 ? -22.062 27.125 13.812 1 95.25 94 ALA A O 1
ATOM 695 N N . GLN A 1 95 ? -20.422 25.656 13.578 1 96.5 95 GLN A N 1
ATOM 696 C CA . GLN A 1 95 ? -19.562 26.688 13.016 1 96.5 95 GLN A CA 1
ATOM 697 C C . GLN A 1 95 ? -19.391 26.516 11.508 1 96.5 95 GLN A C 1
ATOM 699 O O . GLN A 1 95 ? -19.422 27.5 10.766 1 96.5 95 GLN A O 1
ATOM 704 N N . VAL A 1 96 ? -19.234 25.312 11.047 1 97.44 96 VAL A N 1
ATOM 705 C CA . VAL A 1 96 ? -19.109 25.062 9.609 1 97.44 96 VAL A CA 1
ATOM 706 C C . VAL A 1 96 ? -20.484 25.219 8.945 1 97.44 96 VAL A C 1
ATOM 708 O O . VAL A 1 96 ? -20.578 25.641 7.789 1 97.44 96 VAL A O 1
ATOM 711 N N . GLY A 1 97 ? -21.516 24.859 9.672 1 95.31 97 GLY A N 1
ATOM 712 C CA . GLY A 1 97 ? -22.844 24.859 9.102 1 95.31 97 GLY A CA 1
ATOM 713 C C . GLY A 1 97 ? -23.156 23.625 8.281 1 95.31 97 GLY A C 1
ATOM 714 O O . GLY A 1 97 ? -23.812 23.703 7.246 1 95.31 97 GLY A O 1
ATOM 715 N N . ALA A 1 98 ? -22.594 22.516 8.656 1 96.62 98 ALA A N 1
ATOM 716 C CA . ALA A 1 98 ? -22.906 21.266 7.969 1 96.62 98 ALA A CA 1
ATOM 717 C C . ALA A 1 98 ? -24.391 20.953 8.016 1 96.62 98 ALA A C 1
ATOM 719 O O . ALA A 1 98 ? -25.047 21.203 9.031 1 96.62 98 ALA A O 1
ATOM 720 N N . ASP A 1 99 ? -24.906 20.422 6.914 1 95.5 99 ASP A N 1
ATOM 721 C CA . ASP A 1 99 ? -26.312 20.016 6.875 1 95.5 99 ASP A CA 1
ATOM 722 C C . ASP A 1 99 ? -26.531 18.734 7.672 1 95.5 99 ASP A C 1
ATOM 724 O O . ASP A 1 99 ? -27.625 18.516 8.203 1 95.5 99 ASP A O 1
ATOM 728 N N . PHE A 1 100 ? -25.547 17.969 7.742 1 96.56 100 PHE A N 1
ATOM 729 C CA . PHE A 1 100 ? -25.609 16.703 8.453 1 96.56 100 PHE A CA 1
ATOM 730 C C . PHE A 1 100 ? -24.219 16.297 8.969 1 96.56 100 PHE A C 1
ATOM 732 O O . PHE A 1 100 ? -23.219 16.484 8.273 1 96.56 100 PHE A O 1
ATOM 739 N N . VAL A 1 101 ? -24.234 15.766 10.211 1 98.19 101 VAL A N 1
ATOM 740 C CA . VAL A 1 101 ? -22.984 15.25 10.766 1 98.19 101 VAL A CA 1
ATOM 741 C C . VAL A 1 101 ? -23.219 13.844 11.32 1 98.19 101 VAL A C 1
ATOM 743 O O . VAL A 1 101 ? -24.156 13.617 12.086 1 98.19 101 VAL A O 1
ATOM 746 N N . TRP A 1 102 ? -22.438 12.883 10.859 1 98.69 102 TRP A N 1
ATOM 747 C CA . TRP A 1 102 ? -22.344 11.555 11.461 1 98.69 102 TRP A CA 1
ATOM 748 C C . TRP A 1 102 ? -21.25 11.523 12.531 1 98.69 102 TRP A C 1
ATOM 750 O O . TRP A 1 102 ? -20.062 11.633 12.219 1 98.69 102 TRP A O 1
ATOM 760 N N . ALA A 1 103 ? -21.672 11.438 13.758 1 98.62 103 ALA A N 1
ATOM 761 C CA . ALA A 1 103 ? -20.734 11.336 14.867 1 98.62 103 ALA A CA 1
ATOM 762 C C . ALA A 1 103 ? -20.594 9.891 15.336 1 98.62 103 ALA A C 1
ATOM 764 O O . ALA A 1 103 ? -21.531 9.32 15.891 1 98.62 103 ALA A O 1
ATOM 765 N N . ASN A 1 104 ? -19.375 9.32 15.156 1 98.69 104 ASN A N 1
ATOM 766 C CA . ASN A 1 104 ? -19.125 7.926 15.492 1 98.69 104 ASN A CA 1
ATOM 767 C C . ASN A 1 104 ? -17.969 7.777 16.484 1 98.69 104 ASN A C 1
ATOM 769 O O . ASN A 1 104 ? -16.953 8.477 16.359 1 98.69 104 ASN A O 1
ATOM 773 N N . ASP A 1 105 ? -18.203 6.945 17.5 1 97.88 105 ASP A N 1
ATOM 774 C CA . ASP A 1 105 ? -17.125 6.449 18.344 1 97.88 105 ASP A CA 1
ATOM 775 C C . ASP A 1 105 ? -17.328 4.973 18.672 1 97.88 105 ASP A C 1
ATOM 777 O O . ASP A 1 105 ? -18.438 4.539 18.953 1 97.88 105 ASP A O 1
ATOM 781 N N . ALA A 1 106 ? -16.203 4.262 18.641 1 96.5 106 ALA A N 1
ATOM 782 C CA . ALA A 1 106 ? -16.328 2.824 18.859 1 96.5 106 ALA A CA 1
ATOM 783 C C . ALA A 1 106 ? -16.844 2.52 20.266 1 96.5 106 ALA A C 1
ATOM 785 O O . ALA A 1 106 ? -17.469 1.481 20.484 1 96.5 106 ALA A O 1
ATOM 786 N N . SER A 1 107 ? -16.625 3.395 21.219 1 96.31 107 SER A N 1
ATOM 787 C CA . SER A 1 107 ? -17.016 3.176 22.594 1 96.31 107 SER A CA 1
ATOM 788 C C . SER A 1 107 ? -18.484 3.551 22.812 1 96.31 107 SER A C 1
ATOM 790 O O . SER A 1 107 ? -18.828 4.734 22.859 1 96.31 107 SER A O 1
ATOM 792 N N . GLU A 1 108 ? -19.297 2.615 23.125 1 96.62 108 GLU A N 1
ATOM 793 C CA . GLU A 1 108 ? -20.703 2.85 23.406 1 96.62 108 GLU A CA 1
ATOM 794 C C . GLU A 1 108 ? -20.891 3.625 24.719 1 96.62 108 GLU A C 1
ATOM 796 O O . GLU A 1 108 ? -21.891 4.332 24.891 1 96.62 108 GLU A O 1
ATOM 801 N N . ALA A 1 109 ? -19.938 3.486 25.547 1 96.81 109 ALA A N 1
ATOM 802 C CA . ALA A 1 109 ? -19.984 4.16 26.828 1 96.81 109 ALA A CA 1
ATOM 803 C C . ALA A 1 109 ? -20.016 5.676 26.656 1 96.81 109 ALA A C 1
ATOM 805 O O . ALA A 1 109 ? -20.453 6.402 27.562 1 96.81 109 ALA A O 1
ATOM 806 N N . LEU A 1 110 ? -19.641 6.191 25.484 1 97.5 110 LEU A N 1
ATOM 807 C CA . LEU A 1 110 ? -19.531 7.629 25.266 1 97.5 110 LEU A CA 1
ATOM 808 C C . LEU A 1 110 ? -20.844 8.188 24.703 1 97.5 110 LEU A C 1
ATOM 810 O O . LEU A 1 110 ? -20.969 9.398 24.516 1 97.5 110 LEU A O 1
ATOM 814 N N . ARG A 1 111 ? -21.828 7.355 24.453 1 97.5 111 ARG A N 1
ATOM 815 C CA . ARG A 1 111 ? -23.062 7.773 23.781 1 97.5 111 ARG A CA 1
ATOM 816 C C . ARG A 1 111 ? -23.734 8.914 24.547 1 97.5 111 ARG A C 1
ATOM 818 O O . ARG A 1 111 ? -24.078 9.945 23.953 1 97.5 111 ARG A O 1
ATOM 825 N N . PRO A 1 112 ? -23.891 8.82 25.875 1 96.69 112 PRO A N 1
ATOM 826 C CA . PRO A 1 112 ? -24.578 9.898 26.594 1 96.69 112 PRO A CA 1
ATOM 827 C C . PRO A 1 112 ? -23.859 11.242 26.453 1 96.69 112 PRO A C 1
ATOM 829 O O . PRO A 1 112 ? -24.5 12.273 26.266 1 96.69 112 PRO A O 1
ATOM 832 N N . VAL A 1 113 ? -22.562 11.18 26.5 1 96.75 113 VAL A N 1
ATOM 833 C CA . VAL A 1 113 ? -21.766 12.398 26.422 1 96.75 113 VAL A CA 1
ATOM 834 C C . VAL A 1 113 ? -21.891 13.016 25.031 1 96.75 113 VAL A C 1
ATOM 836 O O . VAL A 1 113 ? -22.109 14.219 24.891 1 96.75 113 VAL A O 1
ATOM 839 N N . ILE A 1 114 ? -21.828 12.195 23.969 1 97.62 114 ILE A N 1
ATOM 840 C CA . ILE A 1 114 ? -21.891 12.664 22.578 1 97.62 114 ILE A CA 1
ATOM 841 C C . ILE A 1 114 ? -23.281 13.242 22.312 1 97.62 114 ILE A C 1
ATOM 843 O O . ILE A 1 114 ? -23.406 14.344 21.766 1 97.62 114 ILE A O 1
ATOM 847 N N . VAL A 1 115 ? -24.266 12.523 22.734 1 96.62 115 VAL A N 1
ATOM 848 C CA . VAL A 1 115 ? -25.656 12.945 22.5 1 96.62 115 VAL A CA 1
ATOM 849 C C . VAL A 1 115 ? -25.922 14.25 23.234 1 96.62 115 VAL A C 1
ATOM 851 O O . VAL A 1 115 ? -26.547 15.164 22.688 1 96.62 115 VAL A O 1
ATOM 854 N N . ALA A 1 116 ? -25.453 14.359 24.438 1 95.12 116 ALA A N 1
ATOM 855 C CA . ALA A 1 116 ? -25.656 15.57 25.219 1 95.12 116 ALA A CA 1
ATOM 856 C C . ALA A 1 116 ? -25.016 16.781 24.547 1 95.12 116 ALA A C 1
ATOM 858 O O . ALA A 1 116 ? -25.625 17.859 24.469 1 95.12 116 ALA A O 1
ATOM 859 N N . ASN A 1 117 ? -23.859 16.641 24.062 1 95.94 117 ASN A N 1
ATOM 860 C CA . ASN A 1 117 ? -23.141 17.75 23.422 1 95.94 117 ASN A CA 1
ATOM 861 C C . ASN A 1 117 ? -23.781 18.141 22.094 1 95.94 117 ASN A C 1
ATOM 863 O O . ASN A 1 117 ? -23.953 19.328 21.812 1 95.94 117 ASN A O 1
ATOM 867 N N . LEU A 1 118 ? -24.203 17.172 21.297 1 95.62 118 LEU A N 1
ATOM 868 C CA . LEU A 1 118 ? -24.797 17.469 20 1 95.62 118 LEU A CA 1
ATOM 869 C C . LEU A 1 118 ? -26.203 18.047 20.156 1 95.62 118 LEU A C 1
ATOM 871 O O . LEU A 1 118 ? -26.641 18.875 19.344 1 95.62 118 LEU A O 1
ATOM 875 N N . SER A 1 119 ? -26.844 17.641 21.219 1 92.19 119 SER A N 1
ATOM 876 C CA . SER A 1 119 ? -28.188 18.141 21.469 1 92.19 119 SER A CA 1
ATOM 877 C C . SER A 1 119 ? -28.172 19.609 21.859 1 92.19 119 SER A C 1
ATOM 879 O O . SER A 1 119 ? -29.172 20.312 21.703 1 92.19 119 SER A O 1
ATOM 881 N N . ARG A 1 120 ? -27.078 20.047 22.344 1 84.44 120 ARG A N 1
ATOM 882 C CA . ARG A 1 120 ? -26.938 21.453 22.672 1 84.44 120 ARG A CA 1
ATOM 883 C C . ARG A 1 120 ? -27.047 22.328 21.422 1 84.44 120 ARG A C 1
ATOM 885 O O . ARG A 1 120 ? -27.531 23.453 21.484 1 84.44 120 ARG A O 1
ATOM 892 N N . PHE A 1 121 ? -26.562 21.844 20.359 1 82.75 121 PHE A N 1
ATOM 893 C CA . PHE A 1 121 ? -26.672 22.531 19.078 1 82.75 121 PHE A CA 1
ATOM 894 C C . PHE A 1 121 ? -28.125 22.625 18.641 1 82.75 121 PHE A C 1
ATOM 896 O O . PHE A 1 121 ? -28.562 23.672 18.172 1 82.75 121 PHE A O 1
ATOM 903 N N . GLU A 1 122 ? -28.859 21.594 18.75 1 72.69 122 GLU A N 1
ATOM 904 C CA . GLU A 1 122 ? -30.25 21.531 18.281 1 72.69 122 GLU A CA 1
ATOM 905 C C . GLU A 1 122 ? -31.125 22.531 19.016 1 72.69 122 GLU A C 1
ATOM 907 O O . GLU A 1 122 ? -32 23.141 18.422 1 72.69 122 GLU A O 1
ATOM 912 N N . ARG A 1 123 ? -30.797 22.719 20.203 1 68.5 123 ARG A N 1
ATOM 913 C CA . ARG A 1 123 ? -31.609 23.609 21.016 1 68.5 123 ARG A CA 1
ATOM 914 C C . ARG A 1 123 ? -31.391 25.062 20.609 1 68.5 123 ARG A C 1
ATOM 916 O O . ARG A 1 123 ? -32.312 25.891 20.719 1 68.5 123 ARG A O 1
ATOM 923 N N . GLY A 1 124 ? -30.266 25.328 20.047 1 62.16 124 GLY A N 1
ATOM 924 C CA . GLY A 1 124 ? -29.938 26.703 19.719 1 62.16 124 GLY A CA 1
ATOM 925 C C . GLY A 1 124 ? -30.141 27.031 18.25 1 62.16 124 GLY A C 1
ATOM 926 O O . GLY A 1 124 ? -29.953 28.172 17.828 1 62.16 124 GLY A O 1
ATOM 927 N N . SER A 1 125 ? -30.438 26.016 17.484 1 69.5 125 SER A N 1
ATOM 928 C CA . SER A 1 125 ? -30.531 26.219 16.047 1 69.5 125 SER A CA 1
ATOM 929 C C . SER A 1 125 ? -31.969 26.094 15.555 1 69.5 125 SER A C 1
ATOM 931 O O . SER A 1 125 ? -32.781 25.453 16.203 1 69.5 125 SER A O 1
ATOM 933 N N . PRO A 1 126 ? -32.344 26.891 14.539 1 65.31 126 PRO A N 1
ATOM 934 C CA . PRO A 1 126 ? -33.688 26.719 14 1 65.31 126 PRO A CA 1
ATOM 935 C C . PRO A 1 126 ? -34.031 25.266 13.688 1 65.31 126 PRO A C 1
ATOM 937 O O . PRO A 1 126 ? -33.125 24.469 13.352 1 65.31 126 PRO A O 1
ATOM 940 N N . PRO A 1 127 ? -35.188 24.875 14.086 1 59.84 127 PRO A N 1
ATOM 941 C CA . PRO A 1 127 ? -35.562 23.484 13.859 1 59.84 127 PRO A CA 1
ATOM 942 C C . PRO A 1 127 ? -35.344 23.031 12.422 1 59.84 127 PRO A C 1
ATOM 944 O O . PRO A 1 127 ? -35.5 23.828 11.492 1 59.84 127 PRO A O 1
ATOM 947 N N . ALA A 1 128 ? -34.562 22 12.266 1 60.97 128 ALA A N 1
ATOM 948 C CA . ALA A 1 128 ? -34.438 21.375 10.953 1 60.97 128 ALA A CA 1
ATOM 949 C C . ALA A 1 128 ? -35.781 21.203 10.281 1 60.97 128 ALA A C 1
ATOM 951 O O . ALA A 1 128 ? -36.812 21.125 10.961 1 60.97 128 ALA A O 1
ATOM 952 N N . GLU A 1 129 ? -35.875 21.562 8.984 1 58.09 129 GLU A N 1
ATOM 953 C CA . GLU A 1 129 ? -37.094 21.234 8.266 1 58.09 129 GLU A CA 1
ATOM 954 C C . GLU A 1 129 ? -37.688 19.906 8.75 1 58.09 129 GLU A C 1
ATOM 956 O O . GLU A 1 129 ? -36.938 19.016 9.172 1 58.09 129 GLU A O 1
ATOM 961 N N . ALA A 1 130 ? -39.031 19.797 8.922 1 56.16 130 ALA A N 1
ATOM 962 C CA . ALA A 1 130 ? -39.781 18.641 9.414 1 56.16 130 ALA A CA 1
ATOM 963 C C . ALA A 1 130 ? -39.25 17.344 8.797 1 56.16 130 ALA A C 1
ATOM 965 O O . ALA A 1 130 ? -39.156 17.234 7.57 1 56.16 130 ALA A O 1
ATOM 966 N N . GLY A 1 131 ? -38.531 16.438 9.562 1 60.62 131 GLY A N 1
ATOM 967 C CA . GLY A 1 131 ? -38.188 15.07 9.172 1 60.62 131 GLY A CA 1
ATOM 968 C C . GLY A 1 131 ? -36.719 14.891 8.867 1 60.62 131 GLY A C 1
ATOM 969 O O . GLY A 1 131 ? -36.25 13.773 8.648 1 60.62 131 GLY A O 1
ATOM 970 N N . ARG A 1 132 ? -35.906 16.094 8.836 1 73.06 132 ARG A N 1
ATOM 971 C CA . ARG A 1 132 ? -34.531 15.852 8.406 1 73.06 132 ARG A CA 1
ATOM 972 C C . ARG A 1 132 ? -33.594 15.859 9.586 1 73.06 132 ARG A C 1
ATOM 974 O O . ARG A 1 132 ? -33.5 16.844 10.32 1 73.06 132 ARG A O 1
ATOM 981 N N . ARG A 1 133 ? -32.938 14.727 9.852 1 87.06 133 ARG A N 1
ATOM 982 C CA . ARG A 1 133 ? -31.969 14.586 10.922 1 87.06 133 ARG A CA 1
ATOM 983 C C . ARG A 1 133 ? -30.672 15.297 10.562 1 87.06 133 ARG A C 1
ATOM 985 O O . ARG A 1 133 ? -30.172 15.164 9.445 1 87.06 133 ARG A O 1
ATOM 992 N N . ARG A 1 134 ? -30.266 16.172 11.562 1 93.75 134 ARG A N 1
ATOM 993 C CA . ARG A 1 134 ? -29.047 16.938 11.328 1 93.75 134 ARG A CA 1
ATOM 994 C C . ARG A 1 134 ? -27.812 16.172 11.781 1 93.75 134 ARG A C 1
ATOM 996 O O . ARG A 1 134 ? -26.688 16.516 11.391 1 93.75 134 ARG A O 1
ATOM 1003 N N . TRP A 1 135 ? -28.047 15.25 12.672 1 96.56 135 TRP A N 1
ATOM 1004 C CA . TRP A 1 135 ? -26.906 14.445 13.117 1 96.56 135 TRP A CA 1
ATOM 1005 C C . TRP A 1 135 ? -27.359 13.055 13.547 1 96.56 135 TRP A C 1
ATOM 1007 O O . TRP A 1 135 ? -28.547 12.82 13.773 1 96.56 135 TRP A O 1
ATOM 1017 N N . VAL A 1 136 ? -26.453 12.102 13.523 1 97.31 136 VAL A N 1
ATOM 1018 C CA . VAL A 1 136 ? -26.656 10.75 14.047 1 97.31 136 VAL A CA 1
ATOM 1019 C C . VAL A 1 136 ? -25.438 10.32 14.852 1 97.31 136 VAL A C 1
ATOM 1021 O O . VAL A 1 136 ? -24.312 10.766 14.586 1 97.31 136 VAL A O 1
ATOM 1024 N N . VAL A 1 137 ? -25.703 9.578 15.891 1 98.19 137 VAL A N 1
ATOM 1025 C CA . VAL A 1 137 ? -24.625 9.008 16.703 1 98.19 137 VAL A CA 1
ATOM 1026 C C . VAL A 1 137 ? -24.578 7.492 16.5 1 98.19 137 VAL A C 1
ATOM 1028 O O . VAL A 1 137 ? -25.625 6.832 16.5 1 98.19 137 VAL A O 1
ATOM 1031 N N . SER A 1 138 ? -23.422 6.98 16.203 1 98.44 138 SER A N 1
ATOM 1032 C CA . SER A 1 138 ? -23.266 5.535 16.109 1 98.44 138 SER A CA 1
ATOM 1033 C C . SER A 1 138 ? -22.016 5.066 16.859 1 98.44 138 SER A C 1
ATOM 1035 O O . SER A 1 138 ? -21.188 5.883 17.266 1 98.44 138 SER A O 1
ATOM 1037 N N . HIS A 1 139 ? -21.984 3.766 17.141 1 98.12 139 HIS A N 1
ATOM 1038 C CA . HIS A 1 139 ? -20.875 3.164 17.875 1 98.12 139 HIS A CA 1
ATOM 1039 C C . HIS A 1 139 ? -20.312 1.965 17.125 1 98.12 139 HIS A C 1
ATOM 1041 O O . HIS A 1 139 ? -20.547 0.817 17.5 1 98.12 139 HIS A O 1
ATOM 1047 N N . ASN A 1 140 ? -19.547 2.236 16.078 1 97.12 140 ASN A N 1
ATOM 1048 C CA . ASN A 1 140 ? -18.938 1.24 15.219 1 97.12 140 ASN A CA 1
ATOM 1049 C C . ASN A 1 140 ? -17.422 1.439 15.133 1 97.12 140 ASN A C 1
ATOM 1051 O O . ASN A 1 140 ? -16.906 2.521 15.438 1 97.12 140 ASN A O 1
ATOM 1055 N N . ASP A 1 141 ? -16.781 0.348 14.844 1 95.56 141 ASP A N 1
ATOM 1056 C CA . ASP A 1 141 ? -15.422 0.525 14.336 1 95.56 141 ASP A CA 1
ATOM 1057 C C . ASP A 1 141 ? -15.398 1.444 13.117 1 95.56 141 ASP A C 1
ATOM 1059 O O . ASP A 1 141 ? -16.234 1.304 12.219 1 95.56 141 ASP A O 1
ATOM 1063 N N . ALA A 1 142 ? -14.492 2.355 13.141 1 96.81 142 ALA A N 1
ATOM 1064 C CA . ALA A 1 142 ? -14.477 3.383 12.102 1 96.81 142 ALA A CA 1
ATOM 1065 C C . ALA A 1 142 ? -14.367 2.762 10.711 1 96.81 142 ALA A C 1
ATOM 1067 O O . ALA A 1 142 ? -15.047 3.182 9.773 1 96.81 142 ALA A O 1
ATOM 1068 N N . THR A 1 143 ? -13.469 1.784 10.562 1 95.44 143 THR A N 1
ATOM 1069 C CA . THR A 1 143 ? -13.266 1.149 9.266 1 95.44 143 THR A CA 1
ATOM 1070 C C . THR A 1 143 ? -14.555 0.496 8.773 1 95.44 143 THR A C 1
ATOM 1072 O O . THR A 1 143 ? -14.906 0.624 7.602 1 95.44 143 THR A O 1
ATOM 1075 N N . ARG A 1 144 ? -15.234 -0.15 9.633 1 96.12 144 ARG A N 1
ATOM 1076 C CA . ARG A 1 144 ? -16.484 -0.814 9.281 1 96.12 144 ARG A CA 1
ATOM 1077 C C . ARG A 1 144 ? -17.547 0.203 8.898 1 96.12 144 ARG A C 1
ATOM 1079 O O . ARG A 1 144 ? -18.266 0.017 7.91 1 96.12 144 ARG A O 1
ATOM 1086 N N . LEU A 1 145 ? -17.641 1.223 9.719 1 97.94 145 LEU A N 1
ATOM 1087 C CA . LEU A 1 145 ? -18.625 2.268 9.414 1 97.94 145 LEU A CA 1
ATOM 1088 C C . LEU A 1 145 ? -18.375 2.855 8.031 1 97.94 145 LEU A C 1
ATOM 1090 O O . LEU A 1 145 ? -19.297 2.99 7.23 1 97.94 145 LEU A O 1
ATOM 1094 N N . LEU A 1 146 ? -17.172 3.182 7.766 1 98.06 146 LEU A N 1
ATOM 1095 C CA . LEU A 1 146 ? -16.797 3.803 6.496 1 98.06 146 LEU A CA 1
ATOM 1096 C C . LEU A 1 146 ? -17.047 2.85 5.332 1 98.06 146 LEU A C 1
ATOM 1098 O O . LEU A 1 146 ? -17.547 3.258 4.281 1 98.06 146 LEU A O 1
ATOM 1102 N N . ALA A 1 147 ? -16.672 1.623 5.531 1 96.31 147 ALA A N 1
ATOM 1103 C CA . ALA A 1 147 ? -16.938 0.617 4.504 1 96.31 147 ALA A CA 1
ATOM 1104 C C . ALA A 1 147 ? -18.422 0.497 4.219 1 96.31 147 ALA A C 1
ATOM 1106 O O . ALA A 1 147 ? -18.828 0.364 3.062 1 96.31 147 ALA A O 1
ATOM 1107 N N . GLU A 1 148 ? -19.156 0.542 5.207 1 97.62 148 GLU A N 1
ATOM 1108 C CA . GLU A 1 148 ? -20.609 0.458 5.051 1 97.62 148 GLU A CA 1
ATOM 1109 C C . GLU A 1 148 ? -21.141 1.653 4.27 1 97.62 148 GLU A C 1
ATOM 1111 O O . GLU A 1 148 ? -22.031 1.502 3.422 1 97.62 148 GLU A O 1
ATOM 1116 N N . ARG A 1 149 ? -20.625 2.797 4.594 1 97.69 149 ARG A N 1
ATOM 1117 C CA . ARG A 1 149 ? -21.078 3.982 3.865 1 97.69 149 ARG A CA 1
ATOM 1118 C C . ARG A 1 149 ? -20.781 3.855 2.375 1 97.69 149 ARG A C 1
ATOM 1120 O O . ARG A 1 149 ? -21.609 4.199 1.538 1 97.69 149 ARG A O 1
ATOM 1127 N N . TYR A 1 150 ? -19.625 3.34 2.061 1 96.56 150 TYR A N 1
ATOM 1128 C CA . TYR A 1 150 ? -19.219 3.111 0.676 1 96.56 150 TYR A CA 1
ATOM 1129 C C . TYR A 1 150 ? -20.188 2.154 -0.016 1 96.56 150 TYR A C 1
ATOM 1131 O O . TYR A 1 150 ? -20.656 2.432 -1.12 1 96.56 150 TYR A O 1
ATOM 1139 N N . LEU A 1 151 ? -20.5 1.082 0.677 1 96.19 151 LEU A N 1
ATOM 1140 C CA . LEU A 1 151 ? -21.359 0.067 0.087 1 96.19 151 LEU A CA 1
ATOM 1141 C C . LEU A 1 151 ? -22.766 0.618 -0.144 1 96.19 151 LEU A C 1
ATOM 1143 O O . LEU A 1 151 ? -23.438 0.234 -1.104 1 96.19 151 LEU A O 1
ATOM 1147 N N . ARG A 1 152 ? -23.109 1.562 0.67 1 96.88 152 ARG A N 1
ATOM 1148 C CA . ARG A 1 152 ? -24.438 2.166 0.557 1 96.88 152 ARG A CA 1
ATOM 1149 C C . ARG A 1 152 ? -24.406 3.377 -0.371 1 96.88 152 ARG A C 1
ATOM 1151 O O . ARG A 1 152 ? -25.422 4.066 -0.531 1 96.88 152 ARG A O 1
ATOM 1158 N N . ARG A 1 153 ? -23.312 3.686 -0.898 1 96.44 153 ARG A N 1
ATOM 1159 C CA . ARG A 1 153 ? -23.094 4.809 -1.809 1 96.44 153 ARG A CA 1
ATOM 1160 C C . ARG A 1 153 ? -23.438 6.133 -1.131 1 96.44 153 ARG A C 1
ATOM 1162 O O . ARG A 1 153 ? -24.094 6.988 -1.721 1 96.44 153 ARG A O 1
ATOM 1169 N N . GLU A 1 154 ? -23.141 6.238 0.155 1 97.31 154 GLU A N 1
ATOM 1170 C CA . GLU A 1 154 ? -23.219 7.473 0.93 1 97.31 154 GLU A CA 1
ATOM 1171 C C . GLU A 1 154 ? -21.859 8.141 1.062 1 97.31 154 GLU A C 1
ATOM 1173 O O . GLU A 1 154 ? -20.984 7.629 1.756 1 97.31 154 GLU A O 1
ATOM 1178 N N . TYR A 1 155 ? -21.688 9.25 0.41 1 97.56 155 TYR A N 1
ATOM 1179 C CA . TYR A 1 155 ? -20.391 9.922 0.353 1 97.56 155 TYR A CA 1
ATOM 1180 C C . TYR A 1 155 ? -20.422 11.234 1.13 1 97.56 155 TYR A C 1
ATOM 1182 O O . TYR A 1 155 ? -21.453 11.914 1.161 1 97.56 155 TYR A O 1
ATOM 1190 N N . PHE A 1 156 ? -19.359 11.594 1.7 1 98.62 156 PHE A N 1
ATOM 1191 C CA . PHE A 1 156 ? -19.281 12.766 2.568 1 98.62 156 PHE A CA 1
ATOM 1192 C C . PHE A 1 156 ? -18.359 13.82 1.973 1 98.62 156 PHE A C 1
ATOM 1194 O O . PHE A 1 156 ? -17.453 13.508 1.199 1 98.62 156 PHE A O 1
ATOM 1201 N N . ASP A 1 157 ? -18.594 15.047 2.365 1 98.56 157 ASP A N 1
ATOM 1202 C CA . ASP A 1 157 ? -17.75 16.172 1.959 1 98.56 157 ASP A CA 1
ATOM 1203 C C . ASP A 1 157 ? -16.484 16.234 2.811 1 98.56 157 ASP A C 1
ATOM 1205 O O . ASP A 1 157 ? -15.422 16.641 2.33 1 98.56 157 ASP A O 1
ATOM 1209 N N . VAL A 1 158 ? -16.656 15.898 4.027 1 98.81 158 VAL A N 1
ATOM 1210 C CA . VAL A 1 158 ? -15.547 15.914 4.973 1 98.81 158 VAL A CA 1
ATOM 1211 C C . VAL A 1 158 ? -15.586 14.648 5.832 1 98.81 158 VAL A C 1
ATOM 1213 O O . VAL A 1 158 ? -16.641 14.305 6.387 1 98.81 158 VAL A O 1
ATOM 1216 N N . ILE A 1 159 ? -14.516 13.984 5.891 1 98.94 159 ILE A N 1
ATOM 1217 C CA . ILE A 1 159 ? -14.328 12.898 6.84 1 98.94 159 ILE A CA 1
ATOM 1218 C C . ILE A 1 159 ? -13.156 13.211 7.766 1 98.94 159 ILE A C 1
ATOM 1220 O O . ILE A 1 159 ? -12.062 13.539 7.301 1 98.94 159 ILE A O 1
ATOM 1224 N N . ASP A 1 160 ? -13.438 13.211 9 1 98.88 160 ASP A N 1
ATOM 1225 C CA . ASP A 1 160 ? -12.477 13.5 10.062 1 98.88 160 ASP A CA 1
ATOM 1226 C C . ASP A 1 160 ? -12.18 12.25 10.891 1 98.88 160 ASP A C 1
ATOM 1228 O O . ASP A 1 160 ? -13.078 11.703 11.539 1 98.88 160 ASP A O 1
ATOM 1232 N N . VAL A 1 161 ? -10.906 11.82 10.914 1 98.31 161 VAL A N 1
ATOM 1233 C CA . VAL A 1 161 ? -10.531 10.625 11.664 1 98.31 161 VAL A CA 1
ATOM 1234 C C . VAL A 1 161 ? -9.453 10.977 12.68 1 98.31 161 VAL A C 1
ATOM 1236 O O . VAL A 1 161 ? -8.266 11.039 12.336 1 98.31 161 VAL A O 1
ATOM 1239 N N . ASP A 1 162 ? -9.828 11.141 13.859 1 96.5 162 ASP A N 1
ATOM 1240 C CA . ASP A 1 162 ? -8.898 11.445 14.945 1 96.5 162 ASP A CA 1
ATOM 1241 C C . ASP A 1 162 ? -8.375 10.156 15.586 1 96.5 162 ASP A C 1
ATOM 1243 O O . ASP A 1 162 ? -8.625 9.906 16.766 1 96.5 162 ASP A O 1
ATOM 1247 N N . SER A 1 163 ? -7.562 9.469 14.859 1 94.31 163 SER A N 1
ATOM 1248 C CA . SER A 1 163 ? -7.059 8.156 15.25 1 94.31 163 SER A CA 1
ATOM 1249 C C . SER A 1 163 ? -5.879 8.281 16.219 1 94.31 163 SER A C 1
ATOM 1251 O O . SER A 1 163 ? -5.035 9.164 16.047 1 94.31 163 SER A O 1
ATOM 1253 N N . PHE A 1 164 ? -5.879 7.387 17.156 1 89.38 164 PHE A N 1
ATOM 1254 C CA . PHE A 1 164 ? -4.723 7.262 18.047 1 89.38 164 PHE A CA 1
ATOM 1255 C C . PHE A 1 164 ? -3.852 6.082 17.625 1 89.38 164 PHE A C 1
ATOM 1257 O O . PHE A 1 164 ? -4.367 5.02 17.266 1 89.38 164 PHE A O 1
ATOM 1264 N N . GLY A 1 165 ? -2.605 6.32 17.578 1 88.81 165 GLY A N 1
ATOM 1265 C CA . GLY A 1 165 ? -1.676 5.281 17.172 1 88.81 165 GLY A CA 1
ATOM 1266 C C . GLY A 1 165 ? -1.288 5.375 15.703 1 88.81 165 GLY A C 1
ATOM 1267 O O . GLY A 1 165 ? -1.269 6.469 15.133 1 88.81 165 GLY A O 1
ATOM 1268 N N . GLY A 1 166 ? -0.864 4.176 15.188 1 86.25 166 GLY A N 1
ATOM 1269 C CA . GLY A 1 166 ? -0.307 4.18 13.844 1 86.25 166 GLY A CA 1
ATOM 1270 C C . GLY A 1 166 ? -1.112 3.348 12.867 1 86.25 166 GLY A C 1
ATOM 1271 O O . GLY A 1 166 ? -0.689 3.141 11.727 1 86.25 166 GLY A O 1
ATOM 1272 N N . ASP A 1 167 ? -2.264 3 13.273 1 86.25 167 ASP A N 1
ATOM 1273 C CA . ASP A 1 167 ? -3.084 2.184 12.383 1 86.25 167 ASP A CA 1
ATOM 1274 C C . ASP A 1 167 ? -3.629 3.016 11.227 1 86.25 167 ASP A C 1
ATOM 1276 O O . ASP A 1 167 ? -4.125 4.125 11.43 1 86.25 167 ASP A O 1
ATOM 1280 N N . ALA A 1 168 ? -3.441 2.521 10.008 1 92.62 168 ALA A N 1
ATOM 1281 C CA . ALA A 1 168 ? -3.846 3.279 8.828 1 92.62 168 ALA A CA 1
ATOM 1282 C C . ALA A 1 168 ? -4.801 2.471 7.957 1 92.62 168 ALA A C 1
ATOM 1284 O O . ALA A 1 168 ? -5.066 2.84 6.809 1 92.62 168 ALA A O 1
ATOM 1285 N N . ALA A 1 169 ? -5.375 1.408 8.5 1 92.12 169 ALA A N 1
ATOM 1286 C CA . ALA A 1 169 ? -6.238 0.514 7.727 1 92.12 169 ALA A CA 1
ATOM 1287 C C . ALA A 1 169 ? -7.52 1.224 7.293 1 92.12 169 ALA A C 1
ATOM 1289 O O . ALA A 1 169 ? -8.109 0.883 6.266 1 92.12 169 ALA A O 1
ATOM 1290 N N . TYR A 1 170 ? -7.918 2.277 8 1 96.19 170 TYR A N 1
ATOM 1291 C CA . TYR A 1 170 ? -9.172 2.973 7.742 1 96.19 170 TYR A CA 1
ATOM 1292 C C . TYR A 1 170 ? -9.047 3.902 6.543 1 96.19 170 TYR A C 1
ATOM 1294 O O . TYR A 1 170 ? -10.055 4.348 5.988 1 96.19 170 TYR A O 1
ATOM 1302 N N . VAL A 1 171 ? -7.863 4.219 6.164 1 97.88 171 VAL A N 1
ATOM 1303 C CA . VAL A 1 171 ? -7.625 5.301 5.215 1 97.88 171 VAL A CA 1
ATOM 1304 C C . VAL A 1 171 ? -8.32 4.988 3.891 1 97.88 171 VAL A C 1
ATOM 1306 O O . VAL A 1 171 ? -9.008 5.844 3.324 1 97.88 171 VAL A O 1
ATOM 1309 N N . ARG A 1 172 ? -8.156 3.793 3.418 1 96.38 172 ARG A N 1
ATOM 1310 C CA . ARG A 1 172 ? -8.781 3.436 2.148 1 96.38 172 ARG A CA 1
ATOM 1311 C C . ARG A 1 172 ? -10.305 3.541 2.24 1 96.38 172 ARG A C 1
ATOM 1313 O O . ARG A 1 172 ? -10.945 4.055 1.326 1 96.38 172 ARG A O 1
ATOM 1320 N N . ALA A 1 173 ? -10.859 2.986 3.309 1 97 173 ALA A N 1
ATOM 1321 C CA . ALA A 1 173 ? -12.305 3.061 3.502 1 97 173 ALA A CA 1
ATOM 1322 C C . ALA A 1 173 ? -12.773 4.512 3.555 1 97 173 ALA A C 1
ATOM 1324 O O . ALA A 1 173 ? -13.844 4.844 3.031 1 97 173 ALA A O 1
ATOM 1325 N N . ALA A 1 174 ? -12.023 5.336 4.195 1 98.69 174 ALA A N 1
ATOM 1326 C CA . ALA A 1 174 ? -12.367 6.754 4.266 1 98.69 174 ALA A CA 1
ATOM 1327 C C . ALA A 1 174 ? -12.383 7.383 2.877 1 98.69 174 ALA A C 1
ATOM 1329 O O . ALA A 1 174 ? -13.297 8.133 2.535 1 98.69 174 ALA A O 1
ATOM 1330 N N . LEU A 1 175 ? -11.383 7.066 2.094 1 98.25 175 LEU A N 1
ATOM 1331 C CA . LEU A 1 175 ? -11.297 7.609 0.744 1 98.25 175 LEU A CA 1
ATOM 1332 C C . LEU A 1 175 ? -12.469 7.141 -0.11 1 98.25 175 LEU A C 1
ATOM 1334 O O . LEU A 1 175 ? -13.008 7.91 -0.911 1 98.25 175 LEU A O 1
ATOM 1338 N N . LEU A 1 176 ? -12.844 5.91 0.084 1 97 176 LEU A N 1
ATOM 1339 C CA . LEU A 1 176 ? -13.938 5.34 -0.696 1 97 176 LEU A CA 1
ATOM 1340 C C . LEU A 1 176 ? -15.273 5.969 -0.306 1 97 176 LEU A C 1
ATOM 1342 O O . LEU A 1 176 ? -16.219 5.98 -1.103 1 97 176 LEU A O 1
ATOM 1346 N N . ALA A 1 177 ? -15.352 6.484 0.895 1 98.31 177 ALA A N 1
ATOM 1347 C CA . ALA A 1 177 ? -16.594 7.09 1.383 1 98.31 177 ALA A CA 1
ATOM 1348 C C . ALA A 1 177 ? -16.578 8.602 1.191 1 98.31 177 ALA A C 1
ATOM 1350 O O . ALA A 1 177 ? -17.484 9.297 1.631 1 98.31 177 ALA A O 1
ATOM 1351 N N . LEU A 1 178 ? -15.578 9.109 0.622 1 98.44 178 LEU A N 1
ATOM 1352 C CA . LEU A 1 178 ? -15.391 10.539 0.432 1 98.44 178 LEU A CA 1
ATOM 1353 C C . LEU A 1 178 ? -15.859 10.969 -0.955 1 98.44 178 LEU A C 1
ATOM 1355 O O . LEU A 1 178 ? -15.602 10.281 -1.942 1 98.44 178 LEU A O 1
ATOM 1359 N N . LYS A 1 179 ? -16.562 12.117 -1.047 1 97.44 179 LYS A N 1
ATOM 1360 C CA . LYS A 1 179 ? -16.859 12.703 -2.35 1 97.44 179 LYS A CA 1
ATOM 1361 C C . LYS A 1 179 ? -15.578 13.125 -3.07 1 97.44 179 LYS A C 1
ATOM 1363 O O . LYS A 1 179 ? -14.617 13.562 -2.436 1 97.44 179 LYS A O 1
ATOM 1368 N N . ILE A 1 180 ? -15.586 13.008 -4.398 1 95.75 180 ILE A N 1
ATOM 1369 C CA . ILE A 1 180 ? -14.477 13.594 -5.152 1 95.75 180 ILE A CA 1
ATOM 1370 C C . ILE A 1 180 ? -14.414 15.094 -4.895 1 95.75 180 ILE A C 1
ATOM 1372 O O . ILE A 1 180 ? -15.43 15.789 -4.996 1 95.75 180 ILE A O 1
ATOM 1376 N N . GLY A 1 181 ? -13.281 15.57 -4.531 1 96.31 181 GLY A N 1
ATOM 1377 C CA . GLY A 1 181 ? -13.117 16.953 -4.113 1 96.31 181 GLY A CA 1
ATOM 1378 C C . GLY A 1 181 ? -13.266 17.141 -2.615 1 96.31 181 GLY A C 1
ATOM 1379 O O . GLY A 1 181 ? -13.008 18.234 -2.096 1 96.31 181 GLY A O 1
ATOM 1380 N N . GLY A 1 182 ? -13.656 16.094 -1.958 1 98.06 182 GLY A N 1
ATOM 1381 C CA . GLY A 1 182 ? -13.875 16.188 -0.522 1 98.06 182 GLY A CA 1
ATOM 1382 C C . GLY A 1 182 ? -12.586 16.25 0.274 1 98.06 182 GLY A C 1
ATOM 1383 O O . GLY A 1 182 ? -11.492 16.094 -0.282 1 98.06 182 GLY A O 1
ATOM 1384 N N . LEU A 1 183 ? -12.75 16.484 1.601 1 98.81 183 LEU A N 1
ATOM 1385 C CA . LEU A 1 183 ? -11.609 16.641 2.498 1 98.81 183 LEU A CA 1
ATOM 1386 C C . LEU A 1 183 ? -11.523 15.469 3.473 1 98.81 183 LEU A C 1
ATOM 1388 O O . LEU A 1 183 ? -12.539 15.047 4.027 1 98.81 183 LEU A O 1
ATOM 1392 N N . LEU A 1 184 ? -10.336 14.961 3.586 1 98.88 184 LEU A N 1
ATOM 1393 C CA . LEU A 1 184 ? -10.031 13.93 4.57 1 98.88 184 LEU A CA 1
ATOM 1394 C C . LEU A 1 184 ? -9.008 14.422 5.586 1 98.88 184 LEU A C 1
ATOM 1396 O O . LEU A 1 184 ? -7.902 14.82 5.211 1 98.88 184 LEU A O 1
ATOM 1400 N N . TYR A 1 185 ? -9.414 14.5 6.848 1 98.88 185 TYR A N 1
ATOM 1401 C CA . TYR A 1 185 ? -8.555 14.945 7.934 1 98.88 185 TYR A CA 1
ATOM 1402 C C . TYR A 1 185 ? -8.008 13.758 8.719 1 98.88 185 TYR A C 1
ATOM 1404 O O . TYR A 1 185 ? -8.75 13.102 9.445 1 98.88 185 TYR A O 1
ATOM 1412 N N . LEU A 1 186 ? -6.699 13.547 8.594 1 98.62 186 LEU A N 1
ATOM 1413 C CA . LEU A 1 186 ? -6.035 12.383 9.18 1 98.62 186 LEU A CA 1
ATOM 1414 C C . LEU A 1 186 ? -5.215 12.789 10.398 1 98.62 186 LEU A C 1
ATOM 1416 O O . LEU A 1 186 ? -4.562 13.836 10.398 1 98.62 186 LEU A O 1
ATOM 1420 N N . THR A 1 187 ? -5.27 11.961 11.391 1 97.5 187 THR A N 1
ATOM 1421 C CA . THR A 1 187 ? -4.465 12.141 12.594 1 97.5 187 THR A CA 1
ATOM 1422 C C . THR A 1 187 ? -3.684 10.867 12.914 1 97.5 187 THR A C 1
ATOM 1424 O O . THR A 1 187 ? -4.219 9.766 12.82 1 97.5 187 THR A O 1
ATOM 1427 N N . SER A 1 188 ? -2.42 11.008 13.203 1 97.06 188 SER A N 1
ATOM 1428 C CA . SER A 1 188 ? -1.58 9.922 13.695 1 97.06 188 SER A CA 1
ATOM 1429 C C . SER A 1 188 ? -0.772 10.359 14.914 1 97.06 188 SER A C 1
ATOM 1431 O O . SER A 1 188 ? -0.289 11.492 14.977 1 97.06 188 SER A O 1
ATOM 1433 N N . THR A 1 189 ? -0.649 9.508 15.875 1 96.38 189 THR A N 1
ATOM 1434 C CA . THR A 1 189 ? 0.209 9.766 17.031 1 96.38 189 THR A CA 1
ATOM 1435 C C . THR A 1 189 ? 1.377 8.781 17.062 1 96.38 189 THR A C 1
ATOM 1437 O O . THR A 1 189 ? 1.959 8.539 18.109 1 96.38 189 THR A O 1
ATOM 1440 N N . ASP A 1 190 ? 1.681 8.211 15.938 1 94.81 190 ASP A N 1
ATOM 1441 C CA . ASP A 1 190 ? 2.734 7.207 15.828 1 94.81 190 ASP A CA 1
ATOM 1442 C C . ASP A 1 190 ? 4.113 7.859 15.789 1 94.81 190 ASP A C 1
ATOM 1444 O O . ASP A 1 190 ? 4.848 7.715 14.805 1 94.81 190 ASP A O 1
ATOM 1448 N N . TRP A 1 191 ? 4.523 8.398 16.859 1 94.25 191 TRP A N 1
ATOM 1449 C CA . TRP A 1 191 ? 5.809 9.086 16.938 1 94.25 191 TRP A CA 1
ATOM 1450 C C . TRP A 1 191 ? 6.965 8.094 16.891 1 94.25 191 TRP A C 1
ATOM 1452 O O . TRP A 1 191 ? 8.055 8.43 16.422 1 94.25 191 TRP A O 1
ATOM 1462 N N . ARG A 1 192 ? 6.73 6.906 17.344 1 95.19 192 ARG A N 1
ATOM 1463 C CA . ARG A 1 192 ? 7.777 5.895 17.312 1 95.19 192 ARG A CA 1
ATOM 1464 C C . ARG A 1 192 ? 8.234 5.617 15.883 1 95.19 192 ARG A C 1
ATOM 1466 O O . ARG A 1 192 ? 9.43 5.543 15.609 1 95.19 192 ARG A O 1
ATOM 1473 N N . SER A 1 193 ? 7.266 5.465 14.977 1 95.44 193 SER A N 1
ATOM 1474 C CA . SER A 1 193 ? 7.582 5.27 13.562 1 95.44 193 SER A CA 1
ATOM 1475 C C . SER A 1 193 ? 8.227 6.516 12.969 1 95.44 193 SER A C 1
ATOM 1477 O O . SER A 1 193 ? 9.195 6.414 12.211 1 95.44 193 SER A O 1
ATOM 1479 N N . ALA A 1 194 ? 7.699 7.66 13.305 1 96.31 194 ALA A N 1
ATOM 1480 C CA . ALA A 1 194 ? 8.227 8.914 12.773 1 96.31 194 ALA A CA 1
ATOM 1481 C C . ALA A 1 194 ? 9.695 9.094 13.156 1 96.31 194 ALA A C 1
ATOM 1483 O O . ALA A 1 194 ? 10.484 9.625 12.375 1 96.31 194 ALA A O 1
ATOM 1484 N N . ARG A 1 195 ? 10.039 8.586 14.281 1 96.44 195 ARG A N 1
ATOM 1485 C CA . ARG A 1 195 ? 11.406 8.742 14.781 1 96.44 195 ARG A CA 1
ATOM 1486 C C . ARG A 1 195 ? 12.305 7.613 14.289 1 96.44 195 ARG A C 1
ATOM 1488 O O . ARG A 1 195 ? 13.5 7.594 14.578 1 96.44 195 ARG A O 1
ATOM 1495 N N . GLY A 1 196 ? 11.758 6.688 13.648 1 96.12 196 GLY A N 1
ATOM 1496 C CA . GLY A 1 196 ? 12.539 5.617 13.055 1 96.12 196 GLY A CA 1
ATOM 1497 C C . GLY A 1 196 ? 12.664 4.402 13.953 1 96.12 196 GLY A C 1
ATOM 1498 O O . GLY A 1 196 ? 13.438 3.484 13.664 1 96.12 196 GLY A O 1
ATOM 1499 N N . TYR A 1 197 ? 11.922 4.316 15.039 1 93.75 197 TYR A N 1
ATOM 1500 C CA . TYR A 1 197 ? 12.016 3.195 15.961 1 93.75 197 TYR A CA 1
ATOM 1501 C C . TYR A 1 197 ? 10.977 2.129 15.633 1 93.75 197 TYR A C 1
ATOM 1503 O O . TYR A 1 197 ? 10.969 1.053 16.234 1 93.75 197 TYR A O 1
ATOM 1511 N N . GLY A 1 198 ? 10.188 2.352 14.734 1 92.19 198 GLY A N 1
ATOM 1512 C CA . GLY A 1 198 ? 9.156 1.418 14.312 1 92.19 198 GLY A CA 1
ATOM 1513 C C . GLY A 1 198 ? 9.125 1.213 12.805 1 92.19 198 GLY A C 1
ATOM 1514 O O . GLY A 1 198 ? 8.07 1.34 12.18 1 92.19 198 GLY A O 1
ATOM 1515 N N . SER A 1 199 ? 10.234 0.843 12.258 1 91.62 199 SER A N 1
ATOM 1516 C CA . SER A 1 199 ? 10.375 0.768 10.812 1 91.62 199 SER A CA 1
ATOM 1517 C C . SER A 1 199 ? 9.438 -0.273 10.211 1 91.62 199 SER A C 1
ATOM 1519 O O . SER A 1 199 ? 8.836 -0.046 9.164 1 91.62 199 SER A O 1
ATOM 1521 N N . ARG A 1 200 ? 9.25 -1.333 10.891 1 89.94 200 ARG A N 1
ATOM 1522 C CA . ARG A 1 200 ? 8.359 -2.383 10.414 1 89.94 200 ARG A CA 1
ATOM 1523 C C . ARG A 1 200 ? 6.898 -1.944 10.5 1 89.94 200 ARG A C 1
ATOM 1525 O O . ARG A 1 200 ? 6.109 -2.219 9.594 1 89.94 200 ARG A O 1
ATOM 1532 N N . SER A 1 201 ? 6.629 -1.246 11.523 1 91.62 201 SER A N 1
ATOM 1533 C CA . SER A 1 201 ? 5.27 -0.744 11.711 1 91.62 201 SER A CA 1
ATOM 1534 C C . SER A 1 201 ? 4.922 0.303 10.656 1 91.62 201 SER A C 1
ATOM 1536 O O . SER A 1 201 ? 3.83 0.276 10.078 1 91.62 201 SER A O 1
ATOM 1538 N N . SER A 1 202 ? 5.84 1.212 10.453 1 95.19 202 SER A N 1
ATOM 1539 C CA . SER A 1 202 ? 5.582 2.236 9.445 1 95.19 202 SER A CA 1
ATOM 1540 C C . SER A 1 202 ? 5.453 1.625 8.055 1 95.19 202 SER A C 1
ATOM 1542 O O . SER A 1 202 ? 4.652 2.088 7.242 1 95.19 202 SER A O 1
ATOM 1544 N N . LEU A 1 203 ? 6.215 0.609 7.824 1 94.69 203 LEU A N 1
ATOM 1545 C CA . LEU A 1 203 ? 6.137 -0.067 6.535 1 94.69 203 LEU A CA 1
ATOM 1546 C C . LEU A 1 203 ? 4.781 -0.744 6.355 1 94.69 203 LEU A C 1
ATOM 1548 O O . LEU A 1 203 ? 4.152 -0.613 5.305 1 94.69 203 LEU A O 1
ATOM 1552 N N . SER A 1 204 ? 4.32 -1.412 7.344 1 92.38 204 SER A N 1
ATOM 1553 C CA . SER A 1 204 ? 3.047 -2.117 7.258 1 92.38 204 SER A CA 1
ATOM 1554 C C . SER A 1 204 ? 1.878 -1.139 7.207 1 92.38 204 SER A C 1
ATOM 1556 O O . SER A 1 204 ? 0.926 -1.339 6.449 1 92.38 204 SER A O 1
ATOM 1558 N N . SER A 1 205 ? 1.954 -0.036 7.922 1 93.56 205 SER A N 1
ATOM 1559 C CA . SER A 1 205 ? 0.82 0.87 8.07 1 93.56 205 SER A CA 1
ATOM 1560 C C . SER A 1 205 ? 0.762 1.878 6.93 1 93.56 205 SER A C 1
ATOM 1562 O O . SER A 1 205 ? -0.321 2.205 6.438 1 93.56 205 SER A O 1
ATOM 1564 N N . TYR A 1 206 ? 1.961 2.303 6.527 1 95.38 206 TYR A N 1
ATOM 1565 C CA . TYR A 1 206 ? 1.976 3.43 5.602 1 95.38 206 TYR A CA 1
ATOM 1566 C C . TYR A 1 206 ? 2.732 3.078 4.328 1 95.38 206 TYR A C 1
ATOM 1568 O O . TYR A 1 206 ? 2.766 3.865 3.379 1 95.38 206 TYR A O 1
ATOM 1576 N N . GLY A 1 207 ? 3.375 1.922 4.328 1 93.69 207 GLY A N 1
ATOM 1577 C CA . GLY A 1 207 ? 4.176 1.534 3.176 1 93.69 207 GLY A CA 1
ATOM 1578 C C . GLY A 1 207 ? 5.523 2.227 3.125 1 93.69 207 GLY A C 1
ATOM 1579 O O . GLY A 1 207 ? 6.164 2.273 2.072 1 93.69 207 GLY A O 1
ATOM 1580 N N . ALA A 1 208 ? 5.906 2.764 4.195 1 96.5 208 ALA A N 1
ATOM 1581 C CA . ALA A 1 208 ? 7.16 3.514 4.258 1 96.5 208 ALA A CA 1
ATOM 1582 C C . ALA A 1 208 ? 8.102 2.916 5.301 1 96.5 208 ALA A C 1
ATOM 1584 O O . ALA A 1 208 ? 7.703 2.662 6.438 1 96.5 208 ALA A O 1
ATOM 1585 N N . TYR A 1 209 ? 9.328 2.67 4.906 1 96.75 209 TYR A N 1
ATOM 1586 C CA . TYR A 1 209 ? 10.359 2.244 5.844 1 96.75 209 TYR A CA 1
ATOM 1587 C C . TYR A 1 209 ? 11.125 3.441 6.395 1 96.75 209 TYR A C 1
ATOM 1589 O O . TYR A 1 209 ? 12 3.994 5.723 1 96.75 209 TYR A O 1
ATOM 1597 N N . VAL A 1 210 ? 10.805 3.793 7.629 1 97.62 210 VAL A N 1
ATOM 1598 C CA . VAL A 1 210 ? 11.359 4.992 8.242 1 97.62 210 VAL A CA 1
ATOM 1599 C C . VAL A 1 210 ? 12.5 4.613 9.188 1 97.62 210 VAL A C 1
ATOM 1601 O O . VAL A 1 210 ? 12.398 3.645 9.938 1 97.62 210 VAL A O 1
ATOM 1604 N N . ARG A 1 211 ? 13.555 5.34 9.062 1 96.44 211 ARG A N 1
ATOM 1605 C CA . ARG A 1 211 ? 14.727 5.258 9.93 1 96.44 211 ARG A CA 1
ATOM 1606 C C . ARG A 1 211 ? 14.992 6.598 10.609 1 96.44 211 ARG A C 1
ATOM 1608 O O . ARG A 1 211 ? 14.375 7.609 10.273 1 96.44 211 ARG A O 1
ATOM 1615 N N . PRO A 1 212 ? 15.867 6.59 11.609 1 96.44 212 PRO A N 1
ATOM 1616 C CA . PRO A 1 212 ? 16.125 7.863 12.289 1 96.44 212 PRO A CA 1
ATOM 1617 C C . PRO A 1 212 ? 16.672 8.93 11.336 1 96.44 212 PRO A C 1
ATOM 1619 O O . PRO A 1 212 ? 17.594 8.672 10.57 1 96.44 212 PRO A O 1
ATOM 1622 N N . MET A 1 213 ? 16.078 10.062 11.344 1 96.94 213 MET A N 1
ATOM 1623 C CA . MET A 1 213 ? 16.453 11.25 10.578 1 96.94 213 MET A CA 1
ATOM 1624 C C . MET A 1 213 ? 16.578 12.469 11.5 1 96.94 213 MET A C 1
ATOM 1626 O O . MET A 1 213 ? 16 12.492 12.586 1 96.94 213 MET A O 1
ATOM 1630 N N . PRO A 1 214 ? 17.281 13.492 11.094 1 96.25 214 PRO A N 1
ATOM 1631 C CA . PRO A 1 214 ? 17.406 14.695 11.922 1 96.25 214 PRO A CA 1
ATOM 1632 C C . PRO A 1 214 ? 16.125 15.508 11.992 1 96.25 214 PRO A C 1
ATOM 1634 O O . PRO A 1 214 ? 16 16.422 12.82 1 96.25 214 PRO A O 1
ATOM 1637 N N . TYR A 1 215 ? 15.172 15.258 11.266 1 97.25 215 TYR A N 1
ATOM 1638 C CA . TYR A 1 215 ? 13.898 15.953 11.234 1 97.25 215 TYR A CA 1
ATOM 1639 C C . TYR A 1 215 ? 12.734 14.969 11.281 1 97.25 215 TYR A C 1
ATOM 1641 O O . TYR A 1 215 ? 11.883 14.961 10.391 1 97.25 215 TYR A O 1
ATOM 1649 N N . PRO A 1 216 ? 12.602 14.219 12.344 1 97.19 216 PRO A N 1
ATOM 1650 C CA . PRO A 1 216 ? 11.656 13.109 12.445 1 97.19 216 PRO A CA 1
ATOM 1651 C C . PRO A 1 216 ? 10.203 13.562 12.344 1 97.19 216 PRO A C 1
ATOM 1653 O O . PRO A 1 216 ? 9.367 12.852 11.773 1 97.19 216 PRO A O 1
ATOM 1656 N N . ASN A 1 217 ? 9.906 14.758 12.828 1 97.69 217 ASN A N 1
ATOM 1657 C CA . ASN A 1 217 ? 8.516 15.195 12.875 1 97.69 217 ASN A CA 1
ATOM 1658 C C . ASN A 1 217 ? 7.992 15.531 11.484 1 97.69 217 ASN A C 1
ATOM 1660 O O . ASN A 1 217 ? 6.82 15.312 11.18 1 97.69 217 ASN A O 1
ATOM 1664 N N . GLU A 1 218 ? 8.844 16.078 10.688 1 98.19 218 GLU A N 1
ATOM 1665 C CA . GLU A 1 218 ? 8.422 16.281 9.305 1 98.19 218 GLU A CA 1
ATOM 1666 C C . GLU A 1 218 ? 8.258 14.938 8.594 1 98.19 218 GLU A C 1
ATOM 1668 O O . GLU A 1 218 ? 7.332 14.766 7.789 1 98.19 218 GLU A O 1
ATOM 1673 N N . VAL A 1 219 ? 9.188 14.008 8.875 1 98.38 219 VAL A N 1
ATOM 1674 C CA . VAL A 1 219 ? 9.086 12.672 8.297 1 98.38 219 VAL A CA 1
ATOM 1675 C C . VAL A 1 219 ? 7.73 12.055 8.656 1 98.38 219 VAL A C 1
ATOM 1677 O O . VAL A 1 219 ? 7.086 11.43 7.816 1 98.38 219 VAL A O 1
ATOM 1680 N N . GLY A 1 220 ? 7.32 12.289 9.891 1 98.19 220 GLY A N 1
ATOM 1681 C CA . GLY A 1 220 ? 6.023 11.797 10.32 1 98.19 220 GLY A CA 1
ATOM 1682 C C . GLY A 1 220 ? 4.875 12.328 9.484 1 98.19 220 GLY A C 1
ATOM 1683 O O . GLY A 1 220 ? 3.992 11.57 9.078 1 98.19 220 GLY A O 1
ATOM 1684 N N . LEU A 1 221 ? 4.832 13.617 9.234 1 98.62 221 LEU A N 1
ATOM 1685 C CA . LEU A 1 221 ? 3.791 14.211 8.398 1 98.62 221 LEU A CA 1
ATOM 1686 C C . LEU A 1 221 ? 3.818 13.625 6.992 1 98.62 221 LEU A C 1
ATOM 1688 O O . LEU A 1 221 ? 2.775 13.258 6.445 1 98.62 221 LEU A O 1
ATOM 1692 N N . ARG A 1 222 ? 4.984 13.492 6.48 1 98.56 222 ARG A N 1
ATOM 1693 C CA . ARG A 1 222 ? 5.148 13.016 5.113 1 98.56 222 ARG A CA 1
ATOM 1694 C C . ARG A 1 222 ? 4.785 11.531 5.004 1 98.56 222 ARG A C 1
ATOM 1696 O O . ARG A 1 222 ? 4.289 11.086 3.971 1 98.56 222 ARG A O 1
ATOM 1703 N N . MET A 1 223 ? 5.035 10.828 6.055 1 98.12 223 MET A N 1
ATOM 1704 C CA . MET A 1 223 ? 4.641 9.422 6.129 1 98.12 223 MET A CA 1
ATOM 1705 C C . MET A 1 223 ? 3.127 9.273 6.043 1 98.12 223 MET A C 1
ATOM 1707 O O . MET A 1 223 ? 2.623 8.453 5.277 1 98.12 223 MET A O 1
ATOM 1711 N N . VAL A 1 224 ? 2.41 10.094 6.738 1 98.31 224 VAL A N 1
ATOM 1712 C CA . VAL A 1 224 ? 0.952 10.047 6.746 1 98.31 224 VAL A CA 1
ATOM 1713 C C . VAL A 1 224 ? 0.412 10.438 5.375 1 98.31 224 VAL A C 1
ATOM 1715 O O . VAL A 1 224 ? -0.452 9.75 4.824 1 98.31 224 VAL A O 1
ATOM 1718 N N . ILE A 1 225 ? 0.967 11.484 4.797 1 98.25 225 ILE A N 1
ATOM 1719 C CA . ILE A 1 225 ? 0.544 11.914 3.471 1 98.25 225 ILE A CA 1
ATOM 1720 C C . ILE A 1 225 ? 0.829 10.805 2.455 1 98.25 225 ILE A C 1
ATOM 1722 O O . ILE A 1 225 ? -0.023 10.484 1.622 1 98.25 225 ILE A O 1
ATOM 1726 N N . GLY A 1 226 ? 2.035 10.289 2.555 1 97.31 226 GLY A N 1
ATOM 1727 C CA . GLY A 1 226 ? 2.418 9.242 1.625 1 97.31 226 GLY A CA 1
ATOM 1728 C C . GLY A 1 226 ? 1.514 8.023 1.693 1 97.31 226 GLY A C 1
ATOM 1729 O O . GLY A 1 226 ? 1.161 7.449 0.663 1 97.31 226 GLY A O 1
ATOM 1730 N N . GLY A 1 227 ? 1.216 7.605 2.879 1 96.62 227 GLY A N 1
ATOM 1731 C CA . GLY A 1 227 ? 0.275 6.512 3.043 1 96.62 227 GLY A CA 1
ATOM 1732 C C . GLY A 1 227 ? -1.065 6.77 2.381 1 96.62 227 GLY A C 1
ATOM 1733 O O . GLY A 1 227 ? -1.608 5.895 1.703 1 96.62 227 GLY A O 1
ATOM 1734 N N . ALA A 1 228 ? -1.605 7.934 2.564 1 97.31 228 ALA A N 1
ATOM 1735 C CA . ALA A 1 228 ? -2.877 8.305 1.949 1 97.31 228 ALA A CA 1
ATOM 1736 C C . ALA A 1 228 ? -2.756 8.359 0.429 1 97.31 228 ALA A C 1
ATOM 1738 O O . ALA A 1 228 ? -3.664 7.926 -0.286 1 97.31 228 ALA A O 1
ATOM 1739 N N . ALA A 1 229 ? -1.657 8.914 -0.01 1 96.31 229 ALA A N 1
ATOM 1740 C CA . ALA A 1 229 ? -1.431 9.023 -1.449 1 96.31 229 ALA A CA 1
ATOM 1741 C C . ALA A 1 229 ? -1.392 7.648 -2.105 1 96.31 229 ALA A C 1
ATOM 1743 O O . ALA A 1 229 ? -1.949 7.453 -3.188 1 96.31 229 ALA A O 1
ATOM 1744 N N . ARG A 1 230 ? -0.784 6.785 -1.451 1 94.31 230 ARG A N 1
ATOM 1745 C CA . ARG A 1 230 ? -0.687 5.426 -1.97 1 94.31 230 ARG A CA 1
ATOM 1746 C C . ARG A 1 230 ? -2.064 4.781 -2.08 1 94.31 230 ARG A C 1
ATOM 1748 O O . ARG A 1 230 ? -2.396 4.188 -3.107 1 94.31 230 ARG A O 1
ATOM 1755 N N . GLU A 1 231 ? -2.812 4.879 -1.062 1 95.38 231 GLU A N 1
ATOM 1756 C CA . GLU A 1 231 ? -4.156 4.312 -1.066 1 95.38 231 GLU A CA 1
ATOM 1757 C C . GLU A 1 231 ? -5.02 4.945 -2.156 1 95.38 231 GLU A C 1
ATOM 1759 O O . GLU A 1 231 ? -5.773 4.25 -2.84 1 95.38 231 GLU A O 1
ATOM 1764 N N . ALA A 1 232 ? -4.941 6.207 -2.275 1 95.94 232 ALA A N 1
ATOM 1765 C CA . ALA A 1 232 ? -5.703 6.898 -3.311 1 95.94 232 ALA A CA 1
ATOM 1766 C C . ALA A 1 232 ? -5.305 6.414 -4.699 1 95.94 232 ALA A C 1
ATOM 1768 O O . ALA A 1 232 ? -6.164 6.184 -5.555 1 95.94 232 ALA A O 1
ATOM 1769 N N . ALA A 1 233 ? -4.027 6.254 -4.867 1 93.88 233 ALA A N 1
ATOM 1770 C CA . ALA A 1 233 ? -3.521 5.824 -6.168 1 93.88 233 ALA A CA 1
ATOM 1771 C C . ALA A 1 233 ? -4.059 4.445 -6.535 1 93.88 233 ALA A C 1
ATOM 1773 O O . ALA A 1 233 ? -4.41 4.195 -7.691 1 93.88 233 ALA A O 1
ATOM 1774 N N . LEU A 1 234 ? -4.074 3.574 -5.625 1 93.38 234 LEU A N 1
ATOM 1775 C CA . LEU A 1 234 ? -4.598 2.229 -5.836 1 93.38 234 LEU A CA 1
ATOM 1776 C C . LEU A 1 234 ? -6.039 2.273 -6.328 1 93.38 234 LEU A C 1
ATOM 1778 O O . LEU A 1 234 ? -6.461 1.419 -7.109 1 93.38 234 LEU A O 1
ATOM 1782 N N . LEU A 1 235 ? -6.742 3.273 -5.887 1 93.31 235 LEU A N 1
ATOM 1783 C CA . LEU A 1 235 ? -8.156 3.404 -6.219 1 93.31 235 LEU A CA 1
ATOM 1784 C C . LEU A 1 235 ? -8.344 4.203 -7.504 1 93.31 235 LEU A C 1
ATOM 1786 O O . LEU A 1 235 ? -9.469 4.426 -7.949 1 93.31 235 LEU A O 1
ATOM 1790 N N . GLY A 1 236 ? -7.25 4.688 -8.094 1 91.56 236 GLY A N 1
ATOM 1791 C CA . GLY A 1 236 ? -7.32 5.465 -9.32 1 91.56 236 GLY A CA 1
ATOM 1792 C C . GLY A 1 236 ? -7.504 6.949 -9.078 1 91.56 236 GLY A C 1
ATOM 1793 O O . GLY A 1 236 ? -7.938 7.68 -9.977 1 91.56 236 GLY A O 1
ATOM 1794 N N . PHE A 1 237 ? -7.27 7.375 -7.836 1 94.56 237 PHE A N 1
ATOM 1795 C CA . PHE A 1 237 ? -7.371 8.781 -7.457 1 94.56 237 PHE A CA 1
ATOM 1796 C C . PHE A 1 237 ? -6.012 9.328 -7.047 1 94.56 237 PHE A C 1
ATOM 1798 O O . PHE A 1 237 ? -5.004 8.625 -7.117 1 94.56 237 PHE A O 1
ATOM 1805 N N . HIS A 1 238 ? -5.969 10.594 -6.797 1 95.31 238 HIS A N 1
ATOM 1806 C CA . HIS A 1 238 ? -4.828 11.195 -6.117 1 95.31 238 HIS A CA 1
ATOM 1807 C C . HIS A 1 238 ? -5.285 12.203 -5.066 1 95.31 238 HIS A C 1
ATOM 1809 O O . HIS A 1 238 ? -6.469 12.539 -4.996 1 95.31 238 HIS A O 1
ATOM 1815 N N . ILE A 1 239 ? -4.352 12.602 -4.207 1 96.5 239 ILE A N 1
ATOM 1816 C CA . ILE A 1 239 ? -4.691 13.562 -3.166 1 96.5 239 ILE A CA 1
ATOM 1817 C C . ILE A 1 239 ? -3.75 14.766 -3.248 1 96.5 239 ILE A C 1
ATOM 1819 O O . ILE A 1 239 ? -2.652 14.664 -3.803 1 96.5 239 ILE A O 1
ATOM 1823 N N . THR A 1 240 ? -4.188 15.836 -2.703 1 96.25 240 THR A N 1
ATOM 1824 C CA . THR A 1 240 ? -3.369 17.031 -2.514 1 96.25 240 THR A CA 1
ATOM 1825 C C . THR A 1 240 ? -3.457 17.516 -1.071 1 96.25 240 THR A C 1
ATOM 1827 O O . THR A 1 240 ? -4.551 17.703 -0.538 1 96.25 240 THR A O 1
ATOM 1830 N N . PRO A 1 241 ? -2.359 17.719 -0.444 1 97.69 241 PRO A N 1
ATOM 1831 C CA . PRO A 1 241 ? -2.4 18.25 0.92 1 97.69 241 PRO A CA 1
ATOM 1832 C C . PRO A 1 241 ? -2.941 19.688 0.979 1 97.69 241 PRO A C 1
ATOM 1834 O O . PRO A 1 241 ? -2.525 20.531 0.194 1 97.69 241 PRO A O 1
ATOM 1837 N N . VAL A 1 242 ? -3.832 19.891 1.872 1 98.5 242 VAL A N 1
ATOM 1838 C CA . VAL A 1 242 ? -4.309 21.234 2.188 1 98.5 242 VAL A CA 1
ATOM 1839 C C . VAL A 1 242 ? -3.406 21.875 3.246 1 98.5 242 VAL A C 1
ATOM 1841 O O . VAL A 1 242 ? -2.844 22.953 3.029 1 98.5 242 VAL A O 1
ATOM 1844 N N . PHE A 1 243 ? -3.236 21.172 4.301 1 98.81 243 PHE A N 1
ATOM 1845 C CA . PHE A 1 243 ? -2.252 21.547 5.305 1 98.81 243 PHE A CA 1
ATOM 1846 C C . PHE A 1 243 ? -1.754 20.328 6.066 1 98.81 243 PHE A C 1
ATOM 1848 O O . PHE A 1 243 ? -2.42 19.281 6.086 1 98.81 243 PHE A O 1
ATOM 1855 N N . SER A 1 244 ? -0.605 20.422 6.621 1 98.75 244 SER A N 1
ATOM 1856 C CA . SER A 1 244 ? 0.014 19.438 7.512 1 98.75 244 SER A CA 1
ATOM 1857 C C . SER A 1 244 ? 0.484 20.094 8.805 1 98.75 244 SER A C 1
ATOM 1859 O O . SER A 1 244 ? 1.297 21.016 8.781 1 98.75 244 SER A O 1
ATOM 1861 N N . TYR A 1 245 ? -0.059 19.641 9.938 1 98.44 245 TYR A N 1
ATOM 1862 C CA . TYR A 1 245 ? 0.153 20.297 11.227 1 98.44 245 TYR A CA 1
ATOM 1863 C C . TYR A 1 245 ? 0.761 19.328 12.234 1 98.44 245 TYR A C 1
ATOM 1865 O O . TYR A 1 245 ? 0.171 18.297 12.547 1 98.44 245 TYR A O 1
ATOM 1873 N N . PHE A 1 246 ? 1.984 19.719 12.656 1 98 246 PHE A N 1
ATOM 1874 C CA . PHE A 1 246 ? 2.592 19 13.773 1 98 246 PHE A CA 1
ATOM 1875 C C . PHE A 1 246 ? 2.309 19.703 15.094 1 98 246 PHE A C 1
ATOM 1877 O O . PHE A 1 246 ? 2.646 20.875 15.258 1 98 246 PHE A O 1
ATOM 1884 N N . ALA A 1 247 ? 1.647 18.969 16 1 94.88 247 ALA A N 1
ATOM 1885 C CA . ALA A 1 247 ? 1.379 19.516 17.328 1 94.88 247 ALA A CA 1
ATOM 1886 C C . ALA A 1 247 ? 2.371 18.969 18.359 1 94.88 247 ALA A C 1
ATOM 1888 O O . ALA A 1 247 ? 2.428 17.75 18.594 1 94.88 247 ALA A O 1
ATOM 1889 N N . TYR A 1 248 ? 3 19.781 19.109 1 87.25 248 TYR A N 1
ATOM 1890 C CA . TYR A 1 248 ? 4.113 19.453 20 1 87.25 248 TYR A CA 1
ATOM 1891 C C . TYR A 1 248 ? 3.617 18.75 21.266 1 87.25 248 TYR A C 1
ATOM 1893 O O . TYR A 1 248 ? 4.316 17.922 21.828 1 87.25 248 TYR A O 1
ATOM 1901 N N . HIS A 1 249 ? 2.471 19.078 21.859 1 85.31 249 HIS A N 1
ATOM 1902 C CA . HIS A 1 249 ? 2.006 18.578 23.141 1 85.31 249 HIS A CA 1
ATOM 1903 C C . HIS A 1 249 ? 1.766 17.062 23.094 1 85.31 249 HIS A C 1
ATOM 1905 O O . HIS A 1 249 ? 1.675 16.422 24.141 1 85.31 249 HIS A O 1
ATOM 1911 N N . GLY A 1 250 ? 1.701 16.281 22.062 1 72.25 250 GLY A N 1
ATOM 1912 C CA . GLY A 1 250 ? 1.505 14.852 21.891 1 72.25 250 GLY A CA 1
ATOM 1913 C C . GLY A 1 250 ? 2.305 14.273 20.734 1 72.25 250 GLY A C 1
ATOM 1914 O O . GLY A 1 250 ? 1.873 14.336 19.578 1 72.25 250 GLY A O 1
ATOM 1915 N N . PRO A 1 251 ? 3.514 14.289 20.625 1 91.75 251 PRO A N 1
ATOM 1916 C CA . PRO A 1 251 ? 3.68 14.492 19.188 1 91.75 251 PRO A CA 1
ATOM 1917 C C . PRO A 1 251 ? 2.494 13.977 18.375 1 91.75 251 PRO A C 1
ATOM 1919 O O . PRO A 1 251 ? 2.137 12.797 18.484 1 91.75 251 PRO A O 1
ATOM 1922 N N . ILE A 1 252 ? 1.726 14.852 17.703 1 96.56 252 ILE A N 1
ATOM 1923 C CA . ILE A 1 252 ? 0.566 14.516 16.875 1 96.56 252 ILE A CA 1
ATOM 1924 C C . ILE A 1 252 ? 0.784 15.008 15.453 1 96.56 252 ILE A C 1
ATOM 1926 O O . ILE A 1 252 ? 1.172 16.156 15.234 1 96.56 252 ILE A O 1
ATOM 1930 N N . TYR A 1 253 ? 0.594 14.133 14.547 1 98.06 253 TYR A N 1
ATOM 1931 C CA . TYR A 1 253 ? 0.677 14.445 13.125 1 98.06 253 TYR A CA 1
ATOM 1932 C C . TYR A 1 253 ? -0.712 14.547 12.508 1 98.06 253 TYR A C 1
ATOM 1934 O O . TYR A 1 253 ? -1.453 13.562 12.461 1 98.06 253 TYR A O 1
ATOM 1942 N N . ARG A 1 254 ? -1.092 15.758 12.031 1 98.25 254 ARG A N 1
ATOM 1943 C CA . ARG A 1 254 ? -2.393 15.984 11.414 1 98.25 254 ARG A CA 1
ATOM 1944 C C . ARG A 1 254 ? -2.238 16.453 9.969 1 98.25 254 ARG A C 1
ATOM 1946 O O . ARG A 1 254 ? -1.44 17.359 9.688 1 98.25 254 ARG A O 1
ATOM 1953 N N . VAL A 1 255 ? -2.979 15.82 9.094 1 98.75 255 VAL A N 1
ATOM 1954 C CA . VAL A 1 255 ? -2.896 16.172 7.684 1 98.75 255 VAL A CA 1
ATOM 1955 C C . VAL A 1 255 ? -4.301 16.25 7.09 1 98.75 255 VAL A C 1
ATOM 1957 O O . VAL A 1 255 ? -5.09 15.32 7.215 1 98.75 255 VAL A O 1
ATOM 1960 N N . MET A 1 256 ? -4.625 17.406 6.52 1 98.88 256 MET A N 1
ATOM 1961 C CA . MET A 1 256 ? -5.836 17.562 5.711 1 98.88 256 MET A CA 1
ATOM 1962 C C . MET A 1 256 ? -5.52 17.422 4.227 1 98.88 256 MET A C 1
ATOM 1964 O O . MET A 1 256 ? -4.695 18.156 3.689 1 98.88 256 MET A O 1
ATOM 1968 N N . VAL A 1 257 ? -6.168 16.406 3.576 1 98.56 257 VAL A N 1
ATOM 1969 C CA . VAL A 1 257 ? -5.93 16.203 2.15 1 98.56 257 VAL A CA 1
ATOM 1970 C C . VAL A 1 257 ? -7.246 16.328 1.385 1 98.56 257 VAL A C 1
ATOM 1972 O O . VAL A 1 257 ? -8.32 16.062 1.939 1 98.56 257 VAL A O 1
ATOM 1975 N N . LYS A 1 258 ? -7.148 16.719 0.16 1 98.06 258 LYS A N 1
ATOM 1976 C CA . LYS A 1 258 ? -8.273 16.766 -0.769 1 98.06 258 LYS A CA 1
ATOM 1977 C C . LYS A 1 258 ? -8.211 15.617 -1.77 1 98.06 258 LYS A C 1
ATOM 1979 O O . LYS A 1 258 ? -7.152 15.344 -2.34 1 98.06 258 LYS A O 1
ATOM 1984 N N . LEU A 1 259 ? -9.312 14.922 -1.918 1 97.31 259 LEU A N 1
ATOM 1985 C CA . LEU A 1 259 ? -9.391 13.844 -2.895 1 97.31 259 LEU A CA 1
ATOM 1986 C C . LEU A 1 259 ? -9.625 14.391 -4.297 1 97.31 259 LEU A C 1
ATOM 1988 O O . LEU A 1 259 ? -10.562 15.164 -4.52 1 97.31 259 LEU A O 1
ATOM 1992 N N . CYS A 1 260 ? -8.797 14 -5.188 1 95.19 260 CYS A N 1
ATOM 1993 C CA . CYS A 1 260 ? -8.883 14.469 -6.562 1 95.19 260 CYS A CA 1
ATOM 1994 C C . CYS A 1 260 ? -9.07 13.305 -7.527 1 95.19 260 CYS A C 1
ATOM 1996 O O . CYS A 1 260 ? -8.609 12.195 -7.27 1 95.19 260 CYS A O 1
ATOM 1998 N N . ASN A 1 261 ? -9.703 13.609 -8.594 1 91.5 261 ASN A N 1
ATOM 1999 C CA . ASN A 1 261 ? -9.938 12.578 -9.602 1 91.5 261 ASN A CA 1
ATOM 2000 C C . ASN A 1 261 ? -8.695 12.328 -10.445 1 91.5 261 ASN A C 1
ATOM 2002 O O . ASN A 1 261 ? -7.906 13.242 -10.688 1 91.5 261 ASN A O 1
ATOM 2006 N N . GLY A 1 262 ? -8.602 11.086 -10.922 1 86.38 262 GLY A N 1
ATOM 2007 C CA . GLY A 1 262 ? -7.504 10.695 -11.797 1 86.38 262 GLY A CA 1
ATOM 2008 C C . GLY A 1 262 ? -6.223 10.391 -11.047 1 86.38 262 GLY A C 1
ATOM 2009 O O . GLY A 1 262 ? -6.105 10.695 -9.852 1 86.38 262 GLY A O 1
ATOM 2010 N N . LYS A 1 263 ? -5.461 9.617 -11.812 1 72.88 263 LYS A N 1
ATOM 2011 C CA . LYS A 1 263 ? -4.152 9.312 -11.25 1 72.88 263 LYS A CA 1
ATOM 2012 C C . LYS A 1 263 ? -3.166 10.453 -11.5 1 72.88 263 LYS A C 1
ATOM 2014 O O . LYS A 1 263 ? -3.213 11.102 -12.547 1 72.88 263 LYS A O 1
ATOM 2019 N N . ASP A 1 264 ? -2.854 11.273 -10.469 1 66.12 264 ASP A N 1
ATOM 2020 C CA . ASP A 1 264 ? -1.875 12.344 -10.656 1 66.12 264 ASP A CA 1
ATOM 2021 C C . ASP A 1 264 ? -0.567 11.797 -11.227 1 66.12 264 ASP A C 1
ATOM 2023 O O . ASP A 1 264 ? -0.23 10.625 -11.008 1 66.12 264 ASP A O 1
ATOM 2027 N N . ASP A 1 265 ? -0.134 12.289 -12.359 1 57.53 265 ASP A N 1
ATOM 2028 C CA . ASP A 1 265 ? 1.226 12 -12.805 1 57.53 265 ASP A CA 1
ATOM 2029 C C . ASP A 1 265 ? 2.195 11.969 -11.625 1 57.53 265 ASP A C 1
ATOM 2031 O O . ASP A 1 265 ? 3.412 11.93 -11.82 1 57.53 265 ASP A O 1
ATOM 2035 N N . GLY A 1 266 ? 1.811 12.07 -10.43 1 55.03 266 GLY A N 1
ATOM 2036 C CA . GLY A 1 266 ? 2.494 12.5 -9.219 1 55.03 266 GLY A CA 1
ATOM 2037 C C . GLY A 1 266 ? 3.424 11.445 -8.648 1 55.03 266 GLY A C 1
ATOM 2038 O O . GLY A 1 266 ? 3.674 11.422 -7.445 1 55.03 266 GLY A O 1
ATOM 2039 N N . ILE A 1 267 ? 3.693 10.477 -9.359 1 63.28 267 ILE A N 1
ATOM 2040 C CA . ILE A 1 267 ? 4.809 9.648 -8.914 1 63.28 267 ILE A CA 1
ATOM 2041 C C . ILE A 1 267 ? 6.008 10.539 -8.586 1 63.28 267 ILE A C 1
ATOM 2043 O O . ILE A 1 267 ? 6.848 10.172 -7.762 1 63.28 267 ILE A O 1
ATOM 2047 N N . SER A 1 268 ? 5.742 11.773 -8.898 1 79.06 268 SER A N 1
ATOM 2048 C CA . SER A 1 268 ? 6.906 12.641 -8.719 1 79.06 268 SER A CA 1
ATOM 2049 C C . SER A 1 268 ? 7.035 13.086 -7.266 1 79.06 268 SER A C 1
ATOM 2051 O O . SER A 1 268 ? 8.133 13.398 -6.805 1 79.06 268 SER A O 1
ATOM 2053 N N . ASN A 1 269 ? 5.91 13.023 -6.512 1 91.88 269 ASN A N 1
ATOM 2054 C CA . ASN A 1 269 ? 5.988 13.477 -5.129 1 91.88 269 ASN A CA 1
ATOM 2055 C C . ASN A 1 269 ? 5.941 12.305 -4.152 1 91.88 269 ASN A C 1
ATOM 2057 O O . ASN A 1 269 ? 5.523 12.461 -3.004 1 91.88 269 ASN A O 1
ATOM 2061 N N . TYR A 1 270 ? 6.23 11.188 -4.625 1 95.12 270 TYR A N 1
ATOM 2062 C CA . TYR A 1 270 ? 6.262 9.969 -3.83 1 95.12 270 TYR A CA 1
ATOM 2063 C C . TYR A 1 270 ? 7.574 9.219 -4.035 1 95.12 270 TYR A C 1
ATOM 2065 O O . TYR A 1 270 ? 7.805 8.641 -5.098 1 95.12 270 TYR A O 1
ATOM 2073 N N . GLY A 1 271 ? 8.406 9.336 -3.066 1 96.69 271 GLY A N 1
ATOM 2074 C CA . GLY A 1 271 ? 9.734 8.758 -3.219 1 96.69 271 GLY A CA 1
ATOM 2075 C C . GLY A 1 271 ? 10.492 8.656 -1.91 1 96.69 271 GLY A C 1
ATOM 2076 O O . GLY A 1 271 ? 9.914 8.32 -0.875 1 96.69 271 GLY A O 1
ATOM 2077 N N . PHE A 1 272 ? 11.812 8.914 -2.023 1 97.69 272 PHE A N 1
ATOM 2078 C CA . PHE A 1 272 ? 12.688 8.648 -0.89 1 97.69 272 PHE A CA 1
ATOM 2079 C C . PHE A 1 272 ? 13.453 9.906 -0.49 1 97.69 272 PHE A C 1
ATOM 2081 O O . PHE A 1 272 ? 13.734 10.758 -1.331 1 97.69 272 PHE A O 1
ATOM 2088 N N . ILE A 1 273 ? 13.703 10.016 0.761 1 97.94 273 ILE A N 1
ATOM 2089 C CA . ILE A 1 273 ? 14.562 11.055 1.305 1 97.94 273 ILE A CA 1
ATOM 2090 C C . ILE A 1 273 ? 15.844 10.43 1.859 1 97.94 273 ILE A C 1
ATOM 2092 O O . ILE A 1 273 ? 15.789 9.484 2.645 1 97.94 273 ILE A O 1
ATOM 2096 N N . CYS A 1 274 ? 16.969 10.961 1.447 1 96.12 274 CYS A N 1
ATOM 2097 C CA . CYS A 1 274 ? 18.281 10.477 1.861 1 96.12 274 CYS A CA 1
ATOM 2098 C C . CYS A 1 274 ? 19.016 11.531 2.678 1 96.12 274 CYS A C 1
ATOM 2100 O O . CYS A 1 274 ? 18.953 12.719 2.369 1 96.12 274 CYS A O 1
ATOM 2102 N N . HIS A 1 275 ? 19.656 11.07 3.76 1 95.62 275 HIS A N 1
ATOM 2103 C CA . HIS A 1 275 ? 20.453 11.945 4.605 1 95.62 275 HIS A CA 1
ATOM 2104 C C . HIS A 1 275 ? 21.859 11.375 4.805 1 95.62 275 HIS A C 1
ATOM 2106 O O . HIS A 1 275 ? 22.016 10.242 5.254 1 95.62 275 HIS A O 1
ATOM 2112 N N . CYS A 1 276 ? 22.844 12.148 4.453 1 93.81 276 CYS A N 1
ATOM 2113 C CA . CYS A 1 276 ? 24.219 11.766 4.695 1 93.81 276 CYS A CA 1
ATOM 2114 C C . CYS A 1 276 ? 24.656 12.125 6.113 1 93.81 276 CYS A C 1
ATOM 2116 O O . CYS A 1 276 ? 24.719 13.312 6.461 1 93.81 276 CYS A O 1
ATOM 2118 N N . LYS A 1 277 ? 25.016 11.188 6.84 1 90.81 277 LYS A N 1
ATOM 2119 C CA . LYS A 1 277 ? 25.391 11.406 8.234 1 90.81 277 LYS A CA 1
ATOM 2120 C C . LYS A 1 277 ? 26.734 12.125 8.328 1 90.81 277 LYS A C 1
ATOM 2122 O O . LYS A 1 277 ? 27 12.836 9.305 1 90.81 277 LYS A O 1
ATOM 2127 N N . SER A 1 278 ? 27.5 11.969 7.348 1 90.88 278 SER A N 1
ATOM 2128 C CA . SER A 1 278 ? 28.828 12.547 7.359 1 90.88 278 SER A CA 1
ATOM 2129 C C . SER A 1 278 ? 28.797 14.047 7.117 1 90.88 278 SER A C 1
ATOM 2131 O O . SER A 1 278 ? 29.359 14.82 7.891 1 90.88 278 SER A O 1
ATOM 2133 N N . CYS A 1 279 ? 28.078 14.477 6.141 1 91.38 279 CYS A N 1
ATOM 2134 C CA . CYS A 1 279 ? 28.125 15.891 5.812 1 91.38 279 CYS A CA 1
ATOM 2135 C C . CYS A 1 279 ? 26.844 16.594 6.242 1 91.38 279 CYS A C 1
ATOM 2137 O O . CYS A 1 279 ? 26.797 17.828 6.316 1 91.38 279 CYS A O 1
ATOM 2139 N N . GLY A 1 280 ? 25.797 15.883 6.391 1 92.81 280 GLY A N 1
ATOM 2140 C CA . GLY A 1 280 ? 24.547 16.469 6.867 1 92.81 280 GLY A CA 1
ATOM 2141 C C . GLY A 1 280 ? 23.594 16.828 5.746 1 92.81 280 GLY A C 1
ATOM 2142 O O . GLY A 1 280 ? 22.484 17.312 5.996 1 92.81 280 GLY A O 1
ATOM 2143 N N . GLN A 1 281 ? 23.953 16.531 4.531 1 93.75 281 GLN A N 1
ATOM 2144 C CA . GLN A 1 281 ? 23.141 16.891 3.373 1 93.75 281 GLN A CA 1
ATOM 2145 C C . GLN A 1 281 ? 21.984 15.906 3.178 1 93.75 281 GLN A C 1
ATOM 2147 O O . GLN A 1 281 ? 22.156 14.695 3.355 1 93.75 281 GLN A O 1
ATOM 2152 N N . SER A 1 282 ? 20.828 16.484 2.867 1 95.06 282 SER A N 1
ATOM 2153 C CA . SER A 1 282 ? 19.688 15.664 2.5 1 95.06 282 SER A CA 1
ATOM 2154 C C . SER A 1 282 ? 19.328 15.836 1.026 1 95.06 282 SER A C 1
ATOM 2156 O O . SER A 1 282 ? 19.516 16.922 0.46 1 95.06 282 SER A O 1
ATOM 2158 N N . GLN A 1 283 ? 18.875 14.781 0.417 1 94.62 283 GLN A N 1
ATOM 2159 C CA . GLN A 1 283 ? 18.438 14.773 -0.975 1 94.62 283 GLN A CA 1
ATOM 2160 C C . GLN A 1 283 ? 17.234 13.836 -1.171 1 94.62 283 GLN A C 1
ATOM 2162 O O . GLN A 1 283 ? 17.047 12.898 -0.397 1 94.62 283 GLN A O 1
ATOM 2167 N N . THR A 1 284 ? 16.453 14.133 -2.174 1 96.12 284 THR A N 1
ATOM 2168 C CA . THR A 1 284 ? 15.336 13.258 -2.523 1 96.12 284 THR A CA 1
ATOM 2169 C C . THR A 1 284 ? 15.656 12.438 -3.77 1 96.12 284 THR A C 1
ATOM 2171 O O . THR A 1 284 ? 16.391 12.898 -4.648 1 96.12 284 THR A O 1
ATOM 2174 N N . PHE A 1 285 ? 15.148 11.25 -3.834 1 94.81 285 PHE A N 1
ATOM 2175 C CA . PHE A 1 285 ? 15.297 10.367 -4.984 1 94.81 285 PHE A CA 1
ATOM 2176 C C . PHE A 1 285 ? 13.969 9.703 -5.336 1 94.81 285 PHE A C 1
ATOM 2178 O O . PHE A 1 285 ? 13.203 9.328 -4.449 1 94.81 285 PHE A O 1
ATOM 2185 N N . GLY A 1 286 ? 13.727 9.625 -6.652 1 94.25 286 GLY A N 1
ATOM 2186 C CA . GLY A 1 286 ? 12.594 8.828 -7.109 1 94.25 286 GLY A CA 1
ATOM 2187 C C . GLY A 1 286 ? 12.891 7.344 -7.148 1 94.25 286 GLY A C 1
ATOM 2188 O O . GLY A 1 286 ? 14.023 6.926 -6.914 1 94.25 286 GLY A O 1
ATOM 2189 N N . PHE A 1 287 ? 11.859 6.594 -7.449 1 94.38 287 PHE A N 1
ATOM 2190 C CA . PHE A 1 287 ? 12.016 5.148 -7.539 1 94.38 287 PHE A CA 1
ATOM 2191 C C . PHE A 1 287 ? 13 4.777 -8.648 1 94.38 287 PHE A C 1
ATOM 2193 O O . PHE A 1 287 ? 13.766 3.824 -8.508 1 94.38 287 PHE A O 1
ATOM 2200 N N . ASP A 1 288 ? 12.969 5.508 -9.664 1 91.94 288 ASP A N 1
ATOM 2201 C CA . ASP A 1 288 ? 13.805 5.227 -10.828 1 91.94 288 ASP A CA 1
ATOM 2202 C C . ASP A 1 288 ? 15.258 5.605 -10.57 1 91.94 288 ASP A C 1
ATOM 2204 O O . ASP A 1 288 ? 16.141 5.297 -11.367 1 91.94 288 ASP A O 1
ATOM 2208 N N . GLU A 1 289 ? 15.516 6.188 -9.43 1 92.62 289 GLU A N 1
ATOM 2209 C CA . GLU A 1 289 ? 16.859 6.695 -9.141 1 92.62 289 GLU A CA 1
ATOM 2210 C C . GLU A 1 289 ? 17.5 5.934 -7.984 1 92.62 289 GLU A C 1
ATOM 2212 O O . GLU A 1 289 ? 18.531 6.344 -7.465 1 92.62 289 GLU A O 1
ATOM 2217 N N . LEU A 1 290 ? 16.922 4.898 -7.539 1 92.75 290 LEU A N 1
ATOM 2218 C CA . LEU A 1 290 ? 17.391 4.199 -6.344 1 92.75 290 LEU A CA 1
ATOM 2219 C C . LEU A 1 290 ? 18.797 3.682 -6.531 1 92.75 290 LEU A C 1
ATOM 2221 O O . LEU A 1 290 ? 19.594 3.652 -5.582 1 92.75 290 LEU A O 1
ATOM 2225 N N . GLY A 1 291 ? 19.188 3.299 -7.723 1 89.38 291 GLY A N 1
ATOM 2226 C CA . GLY A 1 291 ? 20.531 2.797 -7.996 1 89.38 291 GLY A CA 1
ATOM 2227 C C . GLY A 1 291 ? 21.562 3.896 -8.07 1 89.38 291 GLY A C 1
ATOM 2228 O O . GLY A 1 291 ? 22.766 3.617 -8.195 1 89.38 291 GLY A O 1
ATOM 2229 N N . GLN A 1 292 ? 21.125 5.117 -7.879 1 88.81 292 GLN A N 1
ATOM 2230 C CA . GLN A 1 292 ? 22 6.262 -8.047 1 88.81 292 GLN A CA 1
ATOM 2231 C C . GLN A 1 292 ? 22.25 6.965 -6.711 1 88.81 292 GLN A C 1
ATOM 2233 O O . GLN A 1 292 ? 22.922 8 -6.664 1 88.81 292 GLN A O 1
ATOM 2238 N N . ILE A 1 293 ? 21.75 6.449 -5.668 1 89.81 293 ILE A N 1
ATOM 2239 C CA . ILE A 1 293 ? 21.875 7.105 -4.367 1 89.81 293 ILE A CA 1
ATOM 2240 C C . ILE A 1 293 ? 23.344 7.188 -3.963 1 89.81 293 ILE A C 1
ATOM 2242 O O . ILE A 1 293 ? 24.016 6.164 -3.85 1 89.81 293 ILE A O 1
ATOM 2246 N N . SER A 1 294 ? 23.766 8.461 -3.834 1 85.31 294 SER A N 1
ATOM 2247 C CA . SER A 1 294 ? 25.109 8.766 -3.387 1 85.31 294 SER A CA 1
ATOM 2248 C C . SER A 1 294 ? 25.219 10.211 -2.895 1 85.31 294 SER A C 1
ATOM 2250 O O . SER A 1 294 ? 24.344 11.031 -3.16 1 85.31 294 SER A O 1
ATOM 2252 N N . CYS A 1 295 ? 26.047 10.617 -2.016 1 83.44 295 CYS A N 1
ATOM 2253 C CA . CYS A 1 295 ? 26.25 11.984 -1.553 1 83.44 295 CYS A CA 1
ATOM 2254 C C . CYS A 1 295 ? 27.453 12.625 -2.242 1 83.44 295 CYS A C 1
ATOM 2256 O O . CYS A 1 295 ? 27.453 13.836 -2.492 1 83.44 295 CYS A O 1
ATOM 2258 N N . GLY A 1 296 ? 28.359 11.961 -2.75 1 77.69 296 GLY A N 1
ATOM 2259 C CA . GLY A 1 296 ? 29.562 12.484 -3.389 1 77.69 296 GLY A CA 1
ATOM 2260 C C . GLY A 1 296 ? 30.484 13.211 -2.426 1 77.69 296 GLY A C 1
ATOM 2261 O O . GLY A 1 296 ? 31.5 13.773 -2.836 1 77.69 296 GLY A O 1
ATOM 2262 N N . CYS A 1 297 ? 29.984 13.312 -1.152 1 80.81 297 CYS A N 1
ATOM 2263 C CA . CYS A 1 297 ? 30.812 14.047 -0.214 1 80.81 297 CYS A CA 1
ATOM 2264 C C . CYS A 1 297 ? 32.125 13.312 0.036 1 80.81 297 CYS A C 1
ATOM 2266 O O . CYS A 1 297 ? 32.219 12.102 -0.172 1 80.81 297 CYS A O 1
ATOM 2268 N N . THR A 1 298 ? 33.156 14.062 0.159 1 67.62 298 THR A N 1
ATOM 2269 C CA . THR A 1 298 ? 34.5 13.531 0.332 1 67.62 298 THR A CA 1
ATOM 2270 C C . THR A 1 298 ? 34.625 12.734 1.632 1 67.62 298 THR A C 1
ATOM 2272 O O . THR A 1 298 ? 35.562 11.984 1.828 1 67.62 298 THR A O 1
ATOM 2275 N N . TYR A 1 299 ? 33.688 12.844 2.398 1 62.97 299 TYR A N 1
ATOM 2276 C CA . TYR A 1 299 ? 33.75 12.227 3.719 1 62.97 299 TYR A CA 1
ATOM 2277 C C . TYR A 1 299 ? 33.156 10.82 3.699 1 62.97 299 TYR A C 1
ATOM 2279 O O . TYR A 1 299 ? 33.062 10.164 4.738 1 62.97 299 TYR A O 1
ATOM 2287 N N . ARG A 1 300 ? 32.719 10.367 2.518 1 59.59 300 ARG A N 1
ATOM 2288 C CA . ARG A 1 300 ? 31.984 9.102 2.488 1 59.59 300 ARG A CA 1
ATOM 2289 C C . ARG A 1 300 ? 32.906 7.93 2.799 1 59.59 300 ARG A C 1
ATOM 2291 O O . ARG A 1 300 ? 33.688 7.492 1.939 1 59.59 300 ARG A O 1
ATOM 2298 N N . THR A 1 301 ? 33.094 7.648 4.043 1 55.84 301 THR A N 1
ATOM 2299 C CA . THR A 1 301 ? 34.031 6.57 4.375 1 55.84 301 THR A CA 1
ATOM 2300 C C . THR A 1 301 ? 33.281 5.25 4.543 1 55.84 301 THR A C 1
ATOM 2302 O O . THR A 1 301 ? 33.844 4.176 4.316 1 55.84 301 THR A O 1
ATOM 2305 N N . ASP A 1 302 ? 32 5.352 5.031 1 64.56 302 ASP A N 1
ATOM 2306 C CA . ASP A 1 302 ? 31.375 4.094 5.426 1 64.56 302 ASP A CA 1
ATOM 2307 C C . ASP A 1 302 ? 30.094 3.846 4.641 1 64.56 302 ASP A C 1
ATOM 2309 O O . ASP A 1 302 ? 29.375 4.789 4.309 1 64.56 302 ASP A O 1
ATOM 2313 N N . ALA A 1 303 ? 29.953 2.703 4.148 1 61.5 303 ALA A N 1
ATOM 2314 C CA . ALA A 1 303 ? 28.781 2.252 3.393 1 61.5 303 ALA A CA 1
ATOM 2315 C C . ALA A 1 303 ? 27.5 2.609 4.117 1 61.5 303 ALA A C 1
ATOM 2317 O O . ALA A 1 303 ? 26.469 2.873 3.479 1 61.5 303 ALA A O 1
ATOM 2318 N N . ASP A 1 304 ? 27.547 2.846 5.316 1 74 304 ASP A N 1
ATOM 2319 C CA . ASP A 1 304 ? 26.344 3.07 6.117 1 74 304 ASP A CA 1
ATOM 2320 C C . ASP A 1 304 ? 26.141 4.559 6.387 1 74 304 ASP A C 1
ATOM 2322 O O . ASP A 1 304 ? 25.297 4.93 7.207 1 74 304 ASP A O 1
ATOM 2326 N N . SER A 1 305 ? 26.75 5.305 5.598 1 85.06 305 SER A N 1
ATOM 2327 C CA . SER A 1 305 ? 26.75 6.73 5.906 1 85.06 305 SER A CA 1
ATOM 2328 C C . SER A 1 305 ? 25.469 7.398 5.406 1 85.06 305 SER A C 1
ATOM 2330 O O . SER A 1 305 ? 25.125 8.492 5.852 1 85.06 305 SER A O 1
ATOM 2332 N N . ILE A 1 306 ? 24.734 6.762 4.547 1 90.94 306 ILE A N 1
ATOM 2333 C CA . ILE A 1 306 ? 23.547 7.383 3.986 1 90.94 306 ILE A CA 1
ATOM 2334 C C . ILE A 1 306 ? 22.297 6.68 4.516 1 90.94 306 ILE A C 1
ATOM 2336 O O . ILE A 1 306 ? 22.141 5.469 4.34 1 90.94 306 ILE A O 1
ATOM 2340 N N . SER A 1 307 ? 21.5 7.426 5.195 1 93.75 307 SER A N 1
ATOM 2341 C CA . SER A 1 307 ? 20.203 6.93 5.613 1 93.75 307 SER A CA 1
ATOM 2342 C C . SER A 1 307 ? 19.141 7.223 4.562 1 93.75 307 SER A C 1
ATOM 2344 O O . SER A 1 307 ? 19.031 8.352 4.078 1 93.75 307 SER A O 1
ATOM 2346 N N . VAL A 1 308 ? 18.422 6.176 4.215 1 96.12 308 VAL A N 1
ATOM 2347 C CA . VAL A 1 308 ? 17.359 6.324 3.232 1 96.12 308 VAL A CA 1
ATOM 2348 C C . VAL A 1 308 ? 16.016 5.988 3.873 1 96.12 308 VAL A C 1
ATOM 2350 O O . VAL A 1 308 ? 15.867 4.938 4.496 1 96.12 308 VAL A O 1
ATOM 2353 N N . VAL A 1 309 ? 15.047 6.891 3.768 1 98 309 VAL A N 1
ATOM 2354 C CA . VAL A 1 309 ? 13.703 6.629 4.266 1 98 309 VAL A CA 1
ATOM 2355 C C . VAL A 1 309 ? 12.688 6.793 3.135 1 98 309 VAL A C 1
ATOM 2357 O O . VAL A 1 309 ? 12.867 7.637 2.252 1 98 309 VAL A O 1
ATOM 2360 N N . GLY A 1 310 ? 11.594 5.98 3.15 1 97.56 310 GLY A N 1
ATOM 2361 C CA . GLY A 1 310 ? 10.547 6.047 2.146 1 97.56 310 GLY A CA 1
ATOM 2362 C C . GLY A 1 310 ? 9.922 4.699 1.846 1 97.56 310 GLY A C 1
ATOM 2363 O O . GLY A 1 310 ? 10.258 3.697 2.484 1 97.56 310 GLY A O 1
ATOM 2364 N N . PRO A 1 311 ? 9.133 4.691 0.869 1 96.94 311 PRO A N 1
ATOM 2365 C CA . PRO A 1 311 ? 8.688 5.875 0.135 1 96.94 311 PRO A CA 1
ATOM 2366 C C . PRO A 1 311 ? 7.832 6.809 0.989 1 96.94 311 PRO A C 1
ATOM 2368 O O . PRO A 1 311 ? 7.062 6.344 1.835 1 96.94 311 PRO A O 1
ATOM 2371 N N . LEU A 1 312 ? 8.039 8.109 0.834 1 98.06 312 LEU A N 1
ATOM 2372 C CA . LEU A 1 312 ? 7.32 9.172 1.529 1 98.06 312 LEU A CA 1
ATOM 2373 C C . LEU A 1 312 ? 6.766 10.188 0.54 1 98.06 312 LEU A C 1
ATOM 2375 O O . LEU A 1 312 ? 7.148 10.195 -0.633 1 98.06 312 LEU A O 1
ATOM 2379 N N . TRP A 1 313 ? 5.832 10.969 1.021 1 97.5 313 TRP A N 1
ATOM 2380 C CA . TRP A 1 313 ? 5.438 12.156 0.272 1 97.5 313 TRP A CA 1
ATOM 2381 C C . TRP A 1 313 ? 6.574 13.172 0.223 1 97.5 313 TRP A C 1
ATOM 2383 O O . TRP A 1 313 ? 7.086 13.594 1.264 1 97.5 313 TRP A O 1
ATOM 2393 N N . THR A 1 314 ? 6.984 13.523 -0.933 1 97 314 THR A N 1
ATOM 2394 C CA . THR A 1 314 ? 8.109 14.445 -1.06 1 97 314 THR A CA 1
ATOM 2395 C C . THR A 1 314 ? 7.648 15.789 -1.618 1 97 314 THR A C 1
ATOM 2397 O O . THR A 1 314 ? 8.469 16.656 -1.912 1 97 314 THR A O 1
ATOM 2400 N N . GLY A 1 315 ? 6.363 15.945 -1.789 1 95.5 315 GLY A N 1
ATOM 2401 C CA . GLY A 1 315 ? 5.797 17.203 -2.268 1 95.5 315 GLY A CA 1
ATOM 2402 C C . GLY A 1 315 ? 5.531 18.188 -1.156 1 95.5 315 GLY A C 1
ATOM 2403 O O . GLY A 1 315 ? 5.996 18.016 -0.029 1 95.5 315 GLY A O 1
ATOM 2404 N N . PRO A 1 316 ? 4.777 19.234 -1.508 1 95.69 316 PRO A N 1
ATOM 2405 C CA . PRO A 1 316 ? 4.477 20.281 -0.524 1 95.69 316 PRO A CA 1
ATOM 2406 C C . PRO A 1 316 ? 3.619 19.781 0.632 1 95.69 316 PRO A C 1
ATOM 2408 O O . PRO A 1 316 ? 2.725 18.953 0.426 1 95.69 316 PRO A O 1
ATOM 2411 N N . LEU A 1 317 ? 3.887 20.281 1.777 1 97.88 317 LEU A N 1
ATOM 2412 C CA . LEU A 1 317 ? 3.113 19.922 2.959 1 97.88 317 LEU A CA 1
ATOM 2413 C C . LEU A 1 317 ? 1.77 20.641 2.975 1 97.88 317 LEU A C 1
ATOM 2415 O O . LEU A 1 317 ? 0.825 20.188 3.625 1 97.88 317 LEU A O 1
ATOM 2419 N N . HIS A 1 318 ? 1.774 21.797 2.309 1 97.88 318 HIS A N 1
ATOM 2420 C CA . HIS A 1 318 ? 0.615 22.688 2.375 1 97.88 318 HIS A CA 1
ATOM 2421 C C . HIS A 1 318 ? 0.279 23.25 1.003 1 97.88 318 HIS A C 1
ATOM 2423 O O . HIS A 1 318 ? 1.109 23.219 0.092 1 97.88 318 HIS A O 1
ATOM 2429 N N . ASP A 1 319 ? -0.942 23.688 0.915 1 97.69 319 ASP A N 1
ATOM 2430 C CA . ASP A 1 319 ? -1.375 24.547 -0.176 1 97.69 319 ASP A CA 1
ATOM 2431 C C . ASP A 1 319 ? -1.39 26.016 0.259 1 97.69 319 ASP A C 1
ATOM 2433 O O . ASP A 1 319 ? -2.289 26.438 0.986 1 97.69 319 ASP A O 1
ATOM 2437 N N . ALA A 1 320 ? -0.472 26.781 -0.271 1 98 320 ALA A N 1
ATOM 2438 C CA . ALA A 1 320 ? -0.274 28.172 0.171 1 98 320 ALA A CA 1
ATOM 2439 C C . ALA A 1 320 ? -1.534 29 -0.045 1 98 320 ALA A C 1
ATOM 2441 O O . ALA A 1 320 ? -1.91 29.797 0.812 1 98 320 ALA A O 1
ATOM 2442 N N . SER A 1 321 ? -2.133 28.859 -1.155 1 97.81 321 SER A N 1
ATOM 2443 C CA . SER A 1 321 ? -3.33 29.641 -1.467 1 97.81 321 SER A CA 1
ATOM 2444 C C . SER A 1 321 ? -4.469 29.312 -0.507 1 97.81 321 SER A C 1
ATOM 2446 O O . SER A 1 321 ? -5.164 30.203 -0.027 1 97.81 321 SER A O 1
ATOM 2448 N N . PHE A 1 322 ? -4.645 28.094 -0.258 1 98.06 322 PHE A N 1
ATOM 2449 C CA . PHE A 1 322 ? -5.691 27.656 0.661 1 98.06 322 PHE A CA 1
ATOM 2450 C C . PHE A 1 322 ? -5.422 28.172 2.068 1 98.06 322 PHE A C 1
ATOM 2452 O O . PHE A 1 322 ? -6.344 28.625 2.758 1 98.06 322 PHE A O 1
ATOM 2459 N N . LEU A 1 323 ? -4.172 28.125 2.479 1 98.69 323 LEU A N 1
ATOM 2460 C CA . LEU A 1 323 ? -3.799 28.609 3.803 1 98.69 323 LEU A CA 1
ATOM 2461 C C . LEU A 1 323 ? -4.051 30.094 3.93 1 98.69 323 LEU A C 1
ATOM 2463 O O . LEU A 1 323 ? -4.457 30.578 4.992 1 98.69 323 LEU A O 1
ATOM 2467 N N . ALA A 1 324 ? -3.773 30.797 2.887 1 98.62 324 ALA A N 1
ATOM 2468 C CA . ALA A 1 324 ? -4.043 32.219 2.896 1 98.62 324 ALA A CA 1
ATOM 2469 C C . ALA A 1 324 ? -5.531 32.5 3.084 1 98.62 324 ALA A C 1
ATOM 2471 O O . ALA A 1 324 ? -5.91 33.438 3.803 1 98.62 324 ALA A O 1
ATOM 2472 N N . GLU A 1 325 ? -6.336 31.719 2.439 1 98.62 325 GLU A N 1
ATOM 2473 C CA . GLU A 1 325 ? -7.781 31.844 2.615 1 98.62 325 GLU A CA 1
ATOM 2474 C C . GLU A 1 325 ? -8.195 31.5 4.039 1 98.62 325 GLU A C 1
ATOM 2476 O O . GLU A 1 325 ? -9.094 32.125 4.602 1 98.62 325 GLU A O 1
ATOM 2481 N N . MET A 1 326 ? -7.574 30.5 4.609 1 98.69 326 MET A N 1
ATOM 2482 C CA . MET A 1 326 ? -7.859 30.125 5.996 1 98.69 326 MET A CA 1
ATOM 2483 C C . MET A 1 326 ? -7.496 31.266 6.945 1 98.69 326 MET A C 1
ATOM 2485 O O . MET A 1 326 ? -8.242 31.547 7.887 1 98.69 326 MET A O 1
ATOM 2489 N N . LEU A 1 327 ? -6.34 31.875 6.688 1 98.69 327 LEU A N 1
ATOM 2490 C CA . LEU A 1 327 ? -5.91 33 7.512 1 98.69 327 LEU A CA 1
ATOM 2491 C C . LEU A 1 327 ? -6.895 34.156 7.406 1 98.69 327 LEU A C 1
ATOM 2493 O O . LEU A 1 327 ? -7.234 34.781 8.414 1 98.69 327 LEU A O 1
ATOM 2497 N N . SER A 1 328 ? -7.344 34.438 6.215 1 98.62 328 SER A N 1
ATOM 2498 C CA . SER A 1 328 ? -8.336 35.469 6.004 1 98.62 328 SER A CA 1
ATOM 2499 C C . SER A 1 328 ? -9.625 35.156 6.758 1 98.62 328 SER A C 1
ATOM 2501 O O . SER A 1 328 ? -10.195 36.062 7.395 1 98.62 328 SER A O 1
ATOM 2503 N N . LEU A 1 329 ? -10.062 33.969 6.676 1 98.5 329 LEU A N 1
ATOM 2504 C CA . LEU A 1 329 ? -11.273 33.562 7.375 1 98.5 329 LEU A CA 1
ATOM 2505 C C . LEU A 1 329 ? -11.094 33.656 8.883 1 98.5 329 LEU A C 1
ATOM 2507 O O . LEU A 1 329 ? -12 34.094 9.594 1 98.5 329 LEU A O 1
ATOM 2511 N N . ALA A 1 330 ? -9.969 33.219 9.391 1 98.38 330 ALA A N 1
ATOM 2512 C CA . ALA A 1 330 ? -9.664 33.312 10.812 1 98.38 330 ALA A CA 1
ATOM 2513 C C . ALA A 1 330 ? -9.711 34.781 11.273 1 98.38 330 ALA A C 1
ATOM 2515 O O . ALA A 1 330 ? -10.164 35.062 12.383 1 98.38 330 ALA A O 1
ATOM 2516 N N . ASN A 1 331 ? -9.18 35.656 10.43 1 97.94 331 ASN A N 1
ATOM 2517 C CA . ASN A 1 331 ? -9.25 37.094 10.719 1 97.94 331 ASN A CA 1
ATOM 2518 C C . ASN A 1 331 ? -10.695 37.594 10.773 1 97.94 331 ASN A C 1
ATOM 2520 O O . ASN A 1 331 ? -11.07 38.312 11.688 1 97.94 331 ASN A O 1
ATOM 2524 N N . GLU A 1 332 ? -11.422 37.188 9.789 1 98 332 GLU A N 1
ATOM 2525 C CA . GLU A 1 332 ? -12.828 37.562 9.719 1 98 332 GLU A CA 1
ATOM 2526 C C . GLU A 1 332 ? -13.578 37.125 10.969 1 98 332 GLU A C 1
ATOM 2528 O O . GLU A 1 332 ? -14.445 37.844 11.469 1 98 332 GLU A O 1
ATOM 2533 N N . TRP A 1 333 ? -13.234 35.969 11.508 1 97.62 333 TRP A N 1
ATOM 2534 C CA . TRP A 1 333 ? -13.953 35.375 12.633 1 97.62 333 TRP A CA 1
ATOM 2535 C C . TRP A 1 333 ? -13.367 35.844 13.961 1 97.62 333 TRP A C 1
ATOM 2537 O O . TRP A 1 333 ? -13.859 35.469 15.031 1 97.62 333 TRP A O 1
ATOM 2547 N N . GLY A 1 334 ? -12.258 36.562 13.922 1 96.62 334 GLY A N 1
ATOM 2548 C CA . GLY A 1 334 ? -11.602 37.031 15.125 1 96.62 334 GLY A CA 1
ATOM 2549 C C . GLY A 1 334 ? -10.773 35.969 15.82 1 96.62 334 GLY A C 1
ATOM 2550 O O . GLY A 1 334 ? -10.5 36.062 17.016 1 96.62 334 GLY A O 1
ATOM 2551 N N . TRP A 1 335 ? -10.391 34.906 15.094 1 97.06 335 TRP A N 1
ATOM 2552 C CA . TRP A 1 335 ? -9.633 33.781 15.648 1 97.06 335 TRP A CA 1
ATOM 2553 C C . TRP A 1 335 ? -8.133 34 15.492 1 97.06 335 TRP A C 1
ATOM 2555 O O . TRP A 1 335 ? -7.328 33.438 16.219 1 97.06 335 TRP A O 1
ATOM 2565 N N . ALA A 1 336 ? -7.711 34.812 14.57 1 96.62 336 ALA A N 1
ATOM 2566 C CA . ALA A 1 336 ? -6.336 34.875 14.07 1 96.62 336 ALA A CA 1
ATOM 2567 C C . ALA A 1 336 ? -5.379 35.344 15.172 1 96.62 336 ALA A C 1
ATOM 2569 O O . ALA A 1 336 ? -4.289 34.781 15.32 1 96.62 336 ALA A O 1
ATOM 2570 N N . TYR A 1 337 ? -5.781 36.25 16.031 1 94.56 337 TYR A N 1
ATOM 2571 C CA . TYR A 1 337 ? -4.836 36.875 16.938 1 94.56 337 TYR A CA 1
ATOM 2572 C C . TYR A 1 337 ? -5.121 36.5 18.391 1 94.56 337 TYR A C 1
ATOM 2574 O O . TYR A 1 337 ? -4.637 37.156 19.312 1 94.56 337 TYR A O 1
ATOM 2582 N N . THR A 1 338 ? -5.914 35.5 18.547 1 89.81 338 THR A N 1
ATOM 2583 C CA . THR A 1 338 ? -6.156 34.969 19.875 1 89.81 338 THR A CA 1
ATOM 2584 C C . THR A 1 338 ? -5.34 33.688 20.109 1 89.81 338 THR A C 1
ATOM 2586 O O . THR A 1 338 ? -5.176 32.875 19.203 1 89.81 338 THR A O 1
ATOM 2589 N N . SER A 1 339 ? -4.832 33.688 21.297 1 85.44 339 SER A N 1
ATOM 2590 C CA . SER A 1 339 ? -3.998 32.531 21.641 1 85.44 339 SER A CA 1
ATOM 2591 C C . SER A 1 339 ? -4.809 31.453 22.344 1 85.44 339 SER A C 1
ATOM 2593 O O . SER A 1 339 ? -5.605 31.75 23.234 1 85.44 339 SER A O 1
ATOM 2595 N N . GLU A 1 340 ? -4.758 30.328 21.859 1 80.81 340 GLU A N 1
ATOM 2596 C CA . GLU A 1 340 ? -5.273 29.141 22.531 1 80.81 340 GLU A CA 1
ATOM 2597 C C . GLU A 1 340 ? -4.141 28.188 22.906 1 80.81 340 GLU A C 1
ATOM 2599 O O . GLU A 1 340 ? -3.561 27.531 22.031 1 80.81 340 GLU A O 1
ATOM 2604 N N . ASN A 1 341 ? -3.859 28.016 24.172 1 82.31 341 ASN A N 1
ATOM 2605 C CA . ASN A 1 341 ? -2.797 27.156 24.672 1 82.31 341 ASN A CA 1
ATOM 2606 C C . ASN A 1 341 ? -1.457 27.469 24.016 1 82.31 341 ASN A C 1
ATOM 2608 O O . ASN A 1 341 ? -0.741 26.562 23.594 1 82.31 341 ASN A O 1
ATOM 2612 N N . GLY A 1 342 ? -1.222 28.719 23.766 1 83.31 342 GLY A N 1
ATOM 2613 C CA . GLY A 1 342 ? 0.081 29.172 23.297 1 83.31 342 GLY A CA 1
ATOM 2614 C C . GLY A 1 342 ? 0.195 29.203 21.781 1 83.31 342 GLY A C 1
ATOM 2615 O O . GLY A 1 342 ? 1.233 29.594 21.25 1 83.31 342 GLY A O 1
ATOM 2616 N N . VAL A 1 343 ? -0.848 28.859 21.109 1 90 343 VAL A N 1
ATOM 2617 C CA . VAL A 1 343 ? -0.802 28.859 19.656 1 90 343 VAL A CA 1
ATOM 2618 C C . VAL A 1 343 ? -1.659 30 19.094 1 90 343 VAL A C 1
ATOM 2620 O O . VAL A 1 343 ? -2.828 30.141 19.469 1 90 343 VAL A O 1
ATOM 2623 N N . THR A 1 344 ? -1.05 30.812 18.328 1 95.44 344 THR A N 1
ATOM 2624 C CA . THR A 1 344 ? -1.762 31.844 17.578 1 95.44 344 THR A CA 1
ATOM 2625 C C . THR A 1 344 ? -1.924 31.422 16.109 1 95.44 344 THR A C 1
ATOM 2627 O O . THR A 1 344 ? -0.938 31.125 15.438 1 95.44 344 THR A O 1
ATOM 2630 N N . LEU A 1 345 ? -3.152 31.406 15.648 1 97.62 345 LEU A N 1
ATOM 2631 C CA . LEU A 1 345 ? -3.424 30.922 14.297 1 97.62 345 LEU A CA 1
ATOM 2632 C C . LEU A 1 345 ? -2.705 31.766 13.258 1 97.62 345 LEU A C 1
ATOM 2634 O O . LEU A 1 345 ? -2.244 31.25 12.234 1 97.62 345 LEU A O 1
ATOM 2638 N N . GLU A 1 346 ? -2.678 33.094 13.477 1 98.12 346 GLU A N 1
ATOM 2639 C CA . GLU A 1 346 ? -1.995 33.969 12.539 1 98.12 346 GLU A CA 1
ATOM 2640 C C . GLU A 1 346 ? -0.538 33.562 12.352 1 98.12 346 GLU A C 1
ATOM 2642 O O . GLU A 1 346 ? -0.061 33.438 11.219 1 98.12 346 GLU A O 1
ATOM 2647 N N . LYS A 1 347 ? 0.186 33.375 13.414 1 96.94 347 LYS A N 1
ATOM 2648 C CA . LYS A 1 347 ? 1.589 32.969 13.352 1 96.94 347 LYS A CA 1
ATOM 2649 C C . LYS A 1 347 ? 1.742 31.578 12.719 1 96.94 347 LYS A C 1
ATOM 2651 O O . LYS A 1 347 ? 2.615 31.375 11.875 1 96.94 347 LYS A O 1
ATOM 2656 N N . LEU A 1 348 ? 0.918 30.672 13.156 1 97.5 348 LEU A N 1
ATOM 2657 C CA . LEU A 1 348 ? 0.97 29.312 12.648 1 97.5 348 LEU A CA 1
ATOM 2658 C C . LEU A 1 348 ? 0.74 29.281 11.141 1 97.5 348 LEU A C 1
ATOM 2660 O O . LEU A 1 348 ? 1.563 28.734 10.398 1 97.5 348 LEU A O 1
ATOM 2664 N N . LEU A 1 349 ? -0.353 29.859 10.695 1 98.62 349 LEU A N 1
ATOM 2665 C CA . LEU A 1 349 ? -0.715 29.828 9.281 1 98.62 349 LEU A CA 1
ATOM 2666 C C . LEU A 1 349 ? 0.31 30.594 8.445 1 98.62 349 LEU A C 1
ATOM 2668 O O . LEU A 1 349 ? 0.663 30.156 7.348 1 98.62 349 LEU A O 1
ATOM 2672 N N . SER A 1 350 ? 0.788 31.703 8.961 1 98.19 350 SER A N 1
ATOM 2673 C CA . SER A 1 350 ? 1.804 32.469 8.242 1 98.19 350 SER A CA 1
ATOM 2674 C C . SER A 1 350 ? 3.08 31.641 8.062 1 98.19 350 SER A C 1
ATOM 2676 O O . SER A 1 350 ? 3.678 31.641 6.98 1 98.19 350 SER A O 1
ATOM 2678 N N . THR A 1 351 ? 3.512 30.984 9.109 1 97.81 351 THR A N 1
ATOM 2679 C CA . THR A 1 351 ? 4.695 30.141 9.031 1 97.81 351 THR A CA 1
ATOM 2680 C C . THR A 1 351 ? 4.484 29.016 8.023 1 97.81 351 THR A C 1
ATOM 2682 O O . THR A 1 351 ? 5.371 28.719 7.219 1 97.81 351 THR A O 1
ATOM 2685 N N . MET A 1 352 ? 3.297 28.422 8.023 1 98.5 352 MET A N 1
ATOM 2686 C CA . MET A 1 352 ? 2.988 27.328 7.105 1 98.5 352 MET A CA 1
ATOM 2687 C C . MET A 1 352 ? 2.973 27.828 5.66 1 98.5 352 MET A C 1
ATOM 2689 O O . MET A 1 352 ? 3.367 27.109 4.746 1 98.5 352 MET A O 1
ATOM 2693 N N . ILE A 1 353 ? 2.518 29.031 5.492 1 98.44 353 ILE A N 1
ATOM 2694 C CA . ILE A 1 353 ? 2.518 29.625 4.16 1 98.44 353 ILE A CA 1
ATOM 2695 C C . ILE A 1 353 ? 3.953 29.781 3.662 1 98.44 353 ILE A C 1
ATOM 2697 O O . ILE A 1 353 ? 4.262 29.422 2.521 1 98.44 353 ILE A O 1
ATOM 2701 N N . GLU A 1 354 ? 4.84 30.203 4.508 1 97.31 354 GLU A N 1
ATOM 2702 C CA . GLU A 1 354 ? 6.246 30.328 4.141 1 97.31 354 GLU A CA 1
ATOM 2703 C C . GLU A 1 354 ? 6.852 28.969 3.824 1 97.31 354 GLU A C 1
ATOM 2705 O O . GLU A 1 354 ? 7.629 28.828 2.879 1 97.31 354 GLU A O 1
ATOM 2710 N N . GLU A 1 355 ? 6.465 27.969 4.543 1 97.06 355 GLU A N 1
ATOM 2711 C CA . GLU A 1 355 ? 6.941 26.594 4.359 1 97.06 355 GLU A CA 1
ATOM 2712 C C . GLU A 1 355 ? 6.508 26.047 3.008 1 97.06 355 GLU A C 1
ATOM 2714 O O . GLU A 1 355 ? 7.059 25.047 2.539 1 97.06 355 GLU A O 1
ATOM 2719 N N . SER A 1 356 ? 5.57 26.656 2.426 1 96.19 356 SER A N 1
ATOM 2720 C CA . SER A 1 356 ? 4.953 26.125 1.213 1 96.19 356 SER A CA 1
ATOM 2721 C C . SER A 1 356 ? 5.73 26.547 -0.031 1 96.19 356 SER A C 1
ATOM 2723 O O . SER A 1 356 ? 5.34 26.219 -1.152 1 96.19 356 SER A O 1
ATOM 2725 N N . ASP A 1 357 ? 6.832 27.234 0.184 1 95.75 357 ASP A N 1
ATOM 2726 C CA . ASP A 1 357 ? 7.672 27.609 -0.948 1 95.75 357 ASP A CA 1
ATOM 2727 C C . ASP A 1 357 ? 8.102 26.375 -1.744 1 95.75 357 ASP A C 1
ATOM 2729 O O . ASP A 1 357 ? 8.727 25.469 -1.198 1 95.75 357 ASP A O 1
ATOM 2733 N N . PRO A 1 358 ? 7.75 26.375 -3.084 1 93.31 358 PRO A N 1
ATOM 2734 C CA . PRO A 1 358 ? 8.016 25.188 -3.906 1 93.31 358 PRO A CA 1
ATOM 2735 C C . PRO A 1 358 ? 9.508 24.906 -4.062 1 93.31 358 PRO A C 1
ATOM 2737 O O . PRO A 1 358 ? 9.883 23.797 -4.469 1 93.31 358 PRO A O 1
ATOM 2740 N N . GLN A 1 359 ? 10.289 25.812 -3.758 1 96 359 GLN A N 1
ATOM 2741 C CA . GLN A 1 359 ? 11.727 25.625 -3.914 1 96 359 GLN A CA 1
ATOM 2742 C C . GLN A 1 359 ? 12.32 24.906 -2.707 1 96 359 GLN A C 1
ATOM 2744 O O . GLN A 1 359 ? 13.469 24.453 -2.75 1 96 359 GLN A O 1
ATOM 2749 N N . LEU A 1 360 ? 11.602 24.812 -1.693 1 97.38 360 LEU A N 1
ATOM 2750 C CA . LEU A 1 360 ? 12.117 24.203 -0.476 1 97.38 360 LEU A CA 1
ATOM 2751 C C . LEU A 1 360 ? 12.016 22.672 -0.557 1 97.38 360 LEU A C 1
ATOM 2753 O O . LEU A 1 360 ? 10.938 22.141 -0.806 1 97.38 360 LEU A O 1
ATOM 2757 N N . PRO A 1 361 ? 13.086 21.984 -0.342 1 96.56 361 PRO A N 1
ATOM 2758 C CA . PRO A 1 361 ? 13.047 20.531 -0.309 1 96.56 361 PRO A CA 1
ATOM 2759 C C . PRO A 1 361 ? 12.5 19.984 1.008 1 96.56 361 PRO A C 1
ATOM 2761 O O . PRO A 1 361 ? 12.336 20.734 1.973 1 96.56 361 PRO A O 1
ATOM 2764 N N . PRO A 1 362 ? 12.188 18.703 1.063 1 97.31 362 PRO A N 1
ATOM 2765 C CA . PRO A 1 362 ? 11.812 18.062 2.33 1 97.31 362 PRO A CA 1
ATOM 2766 C C . PRO A 1 362 ? 12.914 18.156 3.381 1 97.31 362 PRO A C 1
ATOM 2768 O O . PRO A 1 362 ? 14.102 18.078 3.045 1 97.31 362 PRO A O 1
ATOM 2771 N N . GLY A 1 363 ? 12.43 18.297 4.633 1 96.81 363 GLY A N 1
ATOM 2772 C CA . GLY A 1 363 ? 13.352 18.312 5.758 1 96.81 363 GLY A CA 1
ATOM 2773 C C . GLY A 1 363 ? 13.672 19.719 6.23 1 96.81 363 GLY A C 1
ATOM 2774 O O . GLY A 1 363 ? 13.117 20.688 5.723 1 96.81 363 GLY A O 1
ATOM 2775 N N . TYR A 1 364 ? 14.461 19.797 7.277 1 97.5 364 TYR A N 1
ATOM 2776 C CA . TYR A 1 364 ? 15.008 21.031 7.828 1 97.5 364 TYR A CA 1
ATOM 2777 C C . TYR A 1 364 ? 16.359 20.781 8.484 1 97.5 364 TYR A C 1
ATOM 2779 O O . T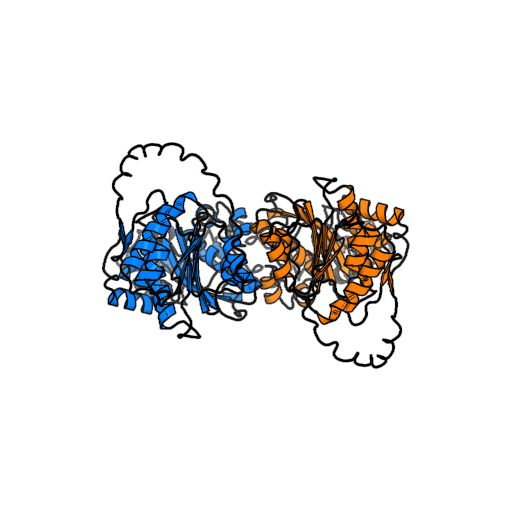YR A 1 364 ? 16.766 19.625 8.656 1 97.5 364 TYR A O 1
ATOM 2787 N N . ILE A 1 365 ? 17.062 21.859 8.719 1 97.5 365 ILE A N 1
ATOM 2788 C CA . ILE A 1 365 ? 18.375 21.797 9.383 1 97.5 365 ILE A CA 1
ATOM 2789 C C . ILE A 1 365 ? 18.297 22.531 10.719 1 97.5 365 ILE A C 1
ATOM 2791 O O . ILE A 1 365 ? 17.797 23.656 10.781 1 97.5 365 ILE A O 1
ATOM 2795 N N . ARG A 1 366 ? 18.781 21.891 11.719 1 96.69 366 ARG A N 1
ATOM 2796 C CA . ARG A 1 366 ? 18.828 22.547 13.016 1 96.69 366 ARG A CA 1
ATOM 2797 C C . ARG A 1 366 ? 19.953 23.594 13.047 1 96.69 366 ARG A C 1
ATOM 2799 O O . ARG A 1 366 ? 21.047 23.359 12.523 1 96.69 366 ARG A O 1
ATOM 2806 N N . LEU A 1 367 ? 19.656 24.656 13.68 1 96.75 367 LEU A N 1
ATOM 2807 C CA . LEU A 1 367 ? 20.641 25.734 13.789 1 96.75 367 LEU A CA 1
ATOM 2808 C C . LEU A 1 367 ? 21.906 25.25 14.484 1 96.75 367 LEU A C 1
ATOM 2810 O O . LEU A 1 367 ? 23.016 25.594 14.078 1 96.75 367 LEU A O 1
ATOM 2814 N N . ASP A 1 368 ? 21.734 24.453 15.508 1 95.38 368 ASP A N 1
ATOM 2815 C CA . ASP A 1 368 ? 22.891 23.953 16.25 1 95.38 368 ASP A CA 1
ATOM 2816 C C . ASP A 1 368 ? 23.75 23.031 15.398 1 95.38 368 ASP A C 1
ATOM 2818 O O . ASP A 1 368 ? 24.969 22.953 15.578 1 95.38 368 ASP A O 1
ATOM 2822 N N . GLU A 1 369 ? 23.125 22.328 14.516 1 95.56 369 GLU A N 1
ATOM 2823 C CA . GLU A 1 369 ? 23.859 21.453 13.609 1 95.56 369 GLU A CA 1
ATOM 2824 C C . GLU A 1 369 ? 24.75 22.266 12.656 1 95.56 369 GLU A C 1
ATOM 2826 O O . GLU A 1 369 ? 25.891 21.906 12.414 1 95.56 369 GLU A O 1
ATOM 2831 N N . ILE A 1 370 ? 24.203 23.297 12.07 1 95.94 370 ILE A N 1
ATOM 2832 C CA . ILE A 1 370 ? 24.953 24.156 11.172 1 95.94 370 ILE A CA 1
ATOM 2833 C C . ILE A 1 370 ? 26.141 24.766 11.914 1 95.94 370 ILE A C 1
ATOM 2835 O O . ILE A 1 370 ? 27.266 24.734 11.414 1 95.94 370 ILE A O 1
ATOM 2839 N N . SER A 1 371 ? 25.859 25.234 13.094 1 95.81 371 SER A N 1
ATOM 2840 C CA . SER A 1 371 ? 26.891 25.906 13.875 1 95.81 371 SER A CA 1
ATOM 2841 C C . SER A 1 371 ? 27.984 24.922 14.305 1 95.81 371 SER A C 1
ATOM 2843 O O . SER A 1 371 ? 29.172 25.266 14.281 1 95.81 371 SER A O 1
ATOM 2845 N N . ARG A 1 372 ? 27.562 23.781 14.75 1 95.75 372 ARG A N 1
ATOM 2846 C CA . ARG A 1 372 ? 28.516 22.766 15.172 1 95.75 372 ARG A CA 1
ATOM 2847 C C . ARG A 1 372 ? 29.438 22.359 14.016 1 95.75 372 ARG A C 1
ATOM 2849 O O . ARG A 1 372 ? 30.656 22.312 14.18 1 95.75 372 ARG A O 1
ATOM 2856 N N . ARG A 1 373 ? 28.891 22.188 12.883 1 93.94 373 ARG A N 1
ATOM 2857 C CA . ARG A 1 373 ? 29.656 21.781 11.719 1 93.94 373 ARG A CA 1
ATOM 2858 C C . ARG A 1 373 ? 30.547 22.906 11.219 1 93.94 373 ARG A C 1
ATOM 2860 O O . ARG A 1 373 ? 31.656 22.672 10.727 1 93.94 373 ARG A O 1
ATOM 2867 N N . ALA A 1 374 ? 30.047 24.047 11.328 1 95.19 374 ALA A N 1
ATOM 2868 C CA . ALA A 1 374 ? 30.797 25.219 10.906 1 95.19 374 ALA A CA 1
ATOM 2869 C C . ALA A 1 374 ? 31.828 25.625 11.961 1 95.19 374 ALA A C 1
ATOM 2871 O O . ALA A 1 374 ? 32.688 26.469 11.703 1 95.19 374 ALA A O 1
ATOM 2872 N N . LYS A 1 375 ? 31.75 25.125 13.133 1 95.12 375 LYS A N 1
ATOM 2873 C CA . LYS A 1 375 ? 32.625 25.438 14.258 1 95.12 375 LYS A CA 1
ATOM 2874 C C . LYS A 1 375 ? 32.531 26.922 14.625 1 95.12 375 LYS A C 1
ATOM 2876 O O . LYS A 1 375 ? 33.562 27.578 14.766 1 95.12 375 LYS A O 1
ATOM 2881 N N . VAL A 1 376 ? 31.328 27.391 14.711 1 95.06 376 VAL A N 1
ATOM 2882 C CA . VAL A 1 376 ? 31.062 28.766 15.133 1 95.06 376 VAL A CA 1
ATOM 2883 C C . VAL A 1 376 ? 29.891 28.781 16.125 1 95.06 376 VAL A C 1
ATOM 2885 O O . VAL A 1 376 ? 29.141 27.812 16.219 1 95.06 376 VAL A O 1
ATOM 2888 N N . ASN A 1 377 ? 29.797 29.906 16.844 1 93.31 377 ASN A N 1
ATOM 2889 C CA . ASN A 1 377 ? 28.609 30.109 17.656 1 93.31 377 ASN A CA 1
ATOM 2890 C C . ASN A 1 377 ? 27.359 30.328 16.797 1 93.31 377 ASN A C 1
ATOM 2892 O O . ASN A 1 377 ? 27.438 30.984 15.758 1 93.31 377 ASN A O 1
ATOM 2896 N N . SER A 1 378 ? 26.266 29.875 17.266 1 92.94 378 SER A N 1
ATOM 2897 C CA . SER A 1 378 ? 25.031 29.969 16.5 1 92.94 378 SER A CA 1
ATOM 2898 C C . SER A 1 378 ? 24.594 31.406 16.328 1 92.94 378 SER A C 1
ATOM 2900 O O . SER A 1 378 ? 24.391 32.125 17.297 1 92.94 378 SER A O 1
ATOM 2902 N N . PRO A 1 379 ? 24.516 31.828 15.133 1 94.06 379 PRO A N 1
ATOM 2903 C CA . PRO A 1 379 ? 23.875 33.125 14.922 1 94.06 379 PRO A CA 1
ATOM 2904 C C . PRO A 1 379 ? 22.375 33.125 15.211 1 94.06 379 PRO A C 1
ATOM 2906 O O . PRO A 1 379 ? 21.781 32.031 15.312 1 94.06 379 PRO A O 1
ATOM 2909 N N . PRO A 1 380 ? 21.859 34.312 15.414 1 95.38 380 PRO A N 1
ATOM 2910 C CA . PRO A 1 380 ? 20.391 34.344 15.5 1 95.38 380 PRO A CA 1
ATOM 2911 C C . PRO A 1 380 ? 19.734 33.75 14.25 1 95.38 380 PRO A C 1
ATOM 2913 O O . PRO A 1 380 ? 20.188 34 13.133 1 95.38 380 PRO A O 1
ATOM 2916 N N . LEU A 1 381 ? 18.703 33 14.453 1 96.69 381 LEU A N 1
ATOM 2917 C CA . LEU A 1 381 ? 18.031 32.312 13.367 1 96.69 381 LEU A CA 1
ATOM 2918 C C . LEU A 1 381 ? 17.594 33.281 12.281 1 96.69 381 LEU A C 1
ATOM 2920 O O . LEU A 1 381 ? 17.781 33 11.094 1 96.69 381 LEU A O 1
ATOM 2924 N N . GLY A 1 382 ? 17.016 34.438 12.695 1 96.81 382 GLY A N 1
ATOM 2925 C CA . GLY A 1 382 ? 16.562 35.438 11.742 1 96.81 382 GLY A CA 1
ATOM 2926 C C . GLY A 1 382 ? 17.688 35.969 10.875 1 96.81 382 GLY A C 1
ATOM 2927 O O . GLY A 1 382 ? 17.5 36.188 9.672 1 96.81 382 GLY A O 1
ATOM 2928 N N . THR A 1 383 ? 18.859 36.125 11.484 1 96.94 383 THR A N 1
ATOM 2929 C CA . THR A 1 383 ? 20.016 36.625 10.758 1 96.94 383 THR A CA 1
ATOM 2930 C C . THR A 1 383 ? 20.484 35.625 9.719 1 96.94 383 THR A C 1
ATOM 2932 O O . THR A 1 383 ? 20.812 36 8.586 1 96.94 383 THR A O 1
ATOM 2935 N N . LEU A 1 384 ? 20.547 34.438 10.109 1 97.38 384 LEU A N 1
ATOM 2936 C CA . LEU A 1 384 ? 20.953 33.375 9.18 1 97.38 384 LEU A CA 1
ATOM 2937 C C . LEU A 1 384 ? 19.984 33.312 8 1 97.38 384 LEU A C 1
ATOM 2939 O O . LEU A 1 384 ? 20.406 33.25 6.844 1 97.38 384 LEU A O 1
ATOM 2943 N N . ILE A 1 385 ? 18.672 33.312 8.258 1 98.12 385 ILE A N 1
ATOM 2944 C CA . ILE A 1 385 ? 17.641 33.219 7.227 1 98.12 385 ILE A CA 1
ATOM 2945 C C . ILE A 1 385 ? 17.766 34.406 6.254 1 98.12 385 ILE A C 1
ATOM 2947 O O . ILE A 1 385 ? 17.781 34.219 5.035 1 98.12 385 ILE A O 1
ATOM 2951 N N . ASN A 1 386 ? 17.922 35.562 6.816 1 97.62 386 ASN A N 1
ATOM 2952 C CA . ASN A 1 386 ? 18.047 36.75 5.98 1 97.62 386 ASN A CA 1
ATOM 2953 C C . ASN A 1 386 ? 19.312 36.688 5.121 1 97.62 386 ASN A C 1
ATOM 2955 O O . ASN A 1 386 ? 19.281 37.094 3.957 1 97.62 386 ASN A O 1
ATOM 2959 N N . SER A 1 387 ? 20.406 36.25 5.719 1 97.56 387 SER A N 1
ATOM 2960 C CA . SER A 1 387 ? 21.656 36.125 4.98 1 97.56 387 SER A CA 1
ATOM 2961 C C . SER A 1 387 ? 21.547 35.125 3.838 1 97.56 387 SER A C 1
ATOM 2963 O O . SER A 1 387 ? 22.062 35.375 2.742 1 97.56 387 SER A O 1
ATOM 2965 N N . LEU A 1 388 ? 20.859 34.031 4.086 1 98.12 388 LEU A N 1
ATOM 2966 C CA . LEU A 1 388 ? 20.656 33.031 3.043 1 98.12 388 LEU A CA 1
ATOM 2967 C C . LEU A 1 388 ? 19.797 33.562 1.911 1 98.12 388 LEU A C 1
ATOM 2969 O O . LEU A 1 388 ? 20.094 33.344 0.735 1 98.12 388 LEU A O 1
ATOM 2973 N N . ARG A 1 389 ? 18.766 34.281 2.285 1 97.94 389 ARG A N 1
ATOM 2974 C CA . ARG A 1 389 ? 17.891 34.906 1.288 1 97.94 389 ARG A CA 1
ATOM 2975 C C . ARG A 1 389 ? 18.656 35.906 0.437 1 97.94 389 ARG A C 1
ATOM 2977 O O . ARG A 1 389 ? 18.453 36 -0.775 1 97.94 389 ARG A O 1
ATOM 2984 N N . LYS A 1 390 ? 19.5 36.625 1.031 1 97.06 390 LYS A N 1
ATOM 2985 C CA . LYS A 1 390 ? 20.328 37.594 0.313 1 97.06 390 LYS A CA 1
ATOM 2986 C C . LYS A 1 390 ? 21.234 36.906 -0.699 1 97.06 390 LYS A C 1
ATOM 2988 O O . LYS A 1 390 ? 21.531 37.469 -1.754 1 97.06 390 LYS A O 1
ATOM 2993 N N . GLU A 1 391 ? 21.688 35.719 -0.342 1 96.81 391 GLU A N 1
ATOM 2994 C CA . GLU A 1 391 ? 22.547 34.969 -1.233 1 96.81 391 GLU A CA 1
ATOM 2995 C C . GLU A 1 391 ? 21.734 34.281 -2.342 1 96.81 391 GLU A C 1
ATOM 2997 O O . GLU A 1 391 ? 22.281 33.594 -3.189 1 96.81 391 GLU A O 1
ATOM 3002 N N . GLY A 1 392 ? 20.375 34.406 -2.309 1 96.81 392 GLY A N 1
ATOM 3003 C CA . GLY A 1 392 ? 19.547 33.938 -3.398 1 96.81 392 GLY A CA 1
ATOM 3004 C C . GLY A 1 392 ? 18.859 32.625 -3.088 1 96.81 392 GLY A C 1
ATOM 3005 O O . GLY A 1 392 ? 18.188 32.031 -3.951 1 96.81 392 GLY A O 1
ATOM 3006 N N . PHE A 1 393 ? 18.969 32.156 -1.879 1 98.12 393 PHE A N 1
ATOM 3007 C CA . PHE A 1 393 ? 18.328 30.891 -1.498 1 98.12 393 PHE A CA 1
ATOM 3008 C C . PHE A 1 393 ? 16.969 31.156 -0.858 1 98.12 393 PHE A C 1
ATOM 3010 O O . PHE A 1 393 ? 16.734 32.219 -0.298 1 98.12 393 PHE A O 1
ATOM 3017 N N . SER A 1 394 ? 16.094 30.203 -1.02 1 98.31 394 SER A N 1
ATOM 3018 C CA . SER A 1 394 ? 14.883 30.188 -0.193 1 98.31 394 SER A CA 1
ATOM 3019 C C . SER A 1 394 ? 15.188 29.703 1.222 1 98.31 394 SER A C 1
ATOM 3021 O O . SER A 1 394 ? 15.969 28.781 1.41 1 98.31 394 SER A O 1
ATOM 3023 N N . ALA A 1 395 ? 14.648 30.406 2.176 1 98.5 395 ALA A N 1
ATOM 3024 C CA . ALA A 1 395 ? 14.867 30.031 3.572 1 98.5 395 ALA A CA 1
ATOM 3025 C C . ALA A 1 395 ? 13.734 30.531 4.461 1 98.5 395 ALA A C 1
ATOM 3027 O O . ALA A 1 395 ? 13.25 31.656 4.277 1 98.5 395 ALA A O 1
ATOM 3028 N N . CYS A 1 396 ? 13.336 29.75 5.387 1 98.19 396 CYS A N 1
ATOM 3029 C CA . CYS A 1 396 ? 12.289 30.172 6.316 1 98.19 396 CYS A CA 1
ATOM 3030 C C . CYS A 1 396 ? 12.305 29.312 7.578 1 98.19 396 CYS A C 1
ATOM 3032 O O . CYS A 1 396 ? 13.031 28.328 7.652 1 98.19 396 CYS A O 1
ATOM 3034 N N . ARG A 1 397 ? 11.594 29.766 8.586 1 97.62 397 ARG A N 1
ATOM 3035 C CA . ARG A 1 397 ? 11.328 28.969 9.773 1 97.62 397 ARG A CA 1
ATOM 3036 C C . ARG A 1 397 ? 10.344 27.844 9.477 1 97.62 397 ARG A C 1
ATOM 3038 O O . ARG A 1 397 ? 9.75 27.812 8.398 1 97.62 397 ARG A O 1
ATOM 3045 N N . SER A 1 398 ? 10.234 26.906 10.344 1 97.69 398 SER A N 1
ATOM 3046 C CA . SER A 1 398 ? 9.25 25.844 10.234 1 97.69 398 SER A CA 1
ATOM 3047 C C . SER A 1 398 ? 8.375 25.766 11.484 1 97.69 398 SER A C 1
ATOM 3049 O O . SER A 1 398 ? 8.859 25.969 12.602 1 97.69 398 SER A O 1
ATOM 3051 N N . HIS A 1 399 ? 7.086 25.484 11.328 1 97.31 399 HIS A N 1
ATOM 3052 C CA . HIS A 1 399 ? 6.207 25.312 12.477 1 97.31 399 HIS A CA 1
ATOM 3053 C C . HIS A 1 399 ? 6.504 24.016 13.211 1 97.31 399 HIS A C 1
ATOM 3055 O O . HIS A 1 399 ? 6.055 23.812 14.344 1 97.31 399 HIS A O 1
ATOM 3061 N N . ILE A 1 400 ? 7.266 23.109 12.617 1 96.75 400 ILE A N 1
ATOM 3062 C CA . ILE A 1 400 ? 7.488 21.75 13.102 1 96.75 400 ILE A CA 1
ATOM 3063 C C . ILE A 1 400 ? 8.547 21.75 14.203 1 96.75 400 ILE A C 1
ATOM 3065 O O . ILE A 1 400 ? 8.602 20.844 15.031 1 96.75 400 ILE A O 1
ATOM 3069 N N . GLY A 1 401 ? 9.422 22.734 14.148 1 92.5 401 GLY A N 1
ATOM 3070 C CA . GLY A 1 401 ? 10.484 22.766 15.141 1 92.5 401 GLY A CA 1
ATOM 3071 C C . GLY A 1 401 ? 10.922 24.172 15.492 1 92.5 401 GLY A C 1
ATOM 3072 O O . GLY A 1 401 ? 10.719 25.109 14.711 1 92.5 401 GLY A O 1
ATOM 3073 N N . THR A 1 402 ? 11.547 24.109 16.734 1 91.56 402 THR A N 1
ATOM 3074 C CA . THR A 1 402 ? 12.109 25.375 17.188 1 91.56 402 THR A CA 1
ATOM 3075 C C . THR A 1 402 ? 13.547 25.531 16.703 1 91.56 402 THR A C 1
ATOM 3077 O O . THR A 1 402 ? 14.32 24.578 16.734 1 91.56 402 THR A O 1
ATOM 3080 N N . ASN A 1 403 ? 13.992 26.609 16.234 1 95.44 403 ASN A N 1
ATOM 3081 C CA . ASN A 1 403 ? 15.352 26.922 15.812 1 95.44 403 ASN A CA 1
ATOM 3082 C C . ASN A 1 403 ? 15.797 26.031 14.648 1 95.44 403 ASN A C 1
ATOM 3084 O O . ASN A 1 403 ? 16.875 25.438 14.695 1 95.44 403 ASN A O 1
ATOM 3088 N N . VAL A 1 404 ? 14.945 25.812 13.797 1 97.25 404 VAL A N 1
ATOM 3089 C CA . VAL A 1 404 ? 15.242 25.062 12.578 1 97.25 404 VAL A CA 1
ATOM 3090 C C . VAL A 1 404 ? 15.047 25.953 11.359 1 97.25 404 VAL A C 1
ATOM 3092 O O . VAL A 1 404 ? 14.344 26.969 11.422 1 97.25 404 VAL A O 1
ATOM 3095 N N . ILE A 1 405 ? 15.719 25.578 10.297 1 97.81 405 ILE A N 1
ATOM 3096 C CA . ILE A 1 405 ? 15.625 26.328 9.047 1 97.81 405 ILE A CA 1
ATOM 3097 C C . ILE A 1 405 ? 15.297 25.391 7.895 1 97.81 405 ILE A C 1
ATOM 3099 O O . ILE A 1 405 ? 15.898 24.328 7.766 1 97.81 405 ILE A O 1
ATOM 3103 N N . LYS A 1 406 ? 14.289 25.719 7.168 1 98.25 406 LYS A N 1
ATOM 3104 C CA . LYS A 1 406 ? 14.078 25.109 5.855 1 98.25 406 LYS A CA 1
ATOM 3105 C C . LYS A 1 406 ? 14.734 25.938 4.754 1 98.25 406 LYS A C 1
ATOM 3107 O O . LYS A 1 406 ? 14.508 27.141 4.656 1 98.25 406 LYS A O 1
ATOM 3112 N N . THR A 1 407 ? 15.547 25.281 3.91 1 98.56 407 THR A N 1
ATOM 3113 C CA . THR A 1 407 ? 16.266 26.016 2.871 1 98.56 407 THR A CA 1
ATOM 3114 C C . THR A 1 407 ? 16.688 25.078 1.744 1 98.56 407 THR A C 1
ATOM 3116 O O . THR A 1 407 ? 16.844 23.875 1.954 1 98.56 407 THR A O 1
ATOM 3119 N N . ASN A 1 408 ? 16.719 25.594 0.575 1 98 408 ASN A N 1
ATOM 3120 C CA . ASN A 1 408 ? 17.297 24.859 -0.542 1 98 408 ASN A CA 1
ATOM 3121 C C . ASN A 1 408 ? 18.797 25.078 -0.655 1 98 408 ASN A C 1
ATOM 3123 O O . ASN A 1 408 ? 19.438 24.625 -1.614 1 98 408 ASN A O 1
ATOM 3127 N N . CYS A 1 409 ? 19.391 25.766 0.343 1 97.69 409 CYS A N 1
ATOM 3128 C CA . CYS A 1 409 ? 20.844 25.969 0.396 1 97.69 409 CYS A CA 1
ATOM 3129 C C . CYS A 1 409 ? 21.547 24.688 0.84 1 97.69 409 CYS A C 1
ATOM 3131 O O . CYS A 1 409 ? 21.203 24.109 1.876 1 97.69 409 CYS A O 1
ATOM 3133 N N . PRO A 1 410 ? 22.562 24.234 0.043 1 95.44 410 PRO A N 1
ATOM 3134 C CA . PRO A 1 410 ? 23.344 23.078 0.51 1 95.44 410 PRO A CA 1
ATOM 3135 C C . PRO A 1 410 ? 24 23.312 1.866 1 95.44 410 PRO A C 1
ATOM 3137 O O . PRO A 1 410 ? 24.391 24.453 2.172 1 95.44 410 PRO A O 1
ATOM 3140 N N . ILE A 1 411 ? 24.172 22.281 2.604 1 94.75 411 ILE A N 1
ATOM 3141 C CA . ILE A 1 411 ? 24.641 22.391 3.979 1 94.75 411 ILE A CA 1
ATOM 3142 C C . ILE A 1 411 ? 26.031 23.031 3.996 1 94.75 411 ILE A C 1
ATOM 3144 O O . ILE A 1 411 ? 26.359 23.797 4.906 1 94.75 411 ILE A O 1
ATOM 3148 N N . ALA A 1 412 ? 26.844 22.703 3.018 1 93.06 412 ALA A N 1
ATOM 3149 C CA . ALA A 1 412 ? 28.172 23.281 2.936 1 93.06 412 ALA A CA 1
ATOM 3150 C C . ALA A 1 412 ? 28.094 24.812 2.822 1 93.06 412 ALA A C 1
ATOM 3152 O O . ALA 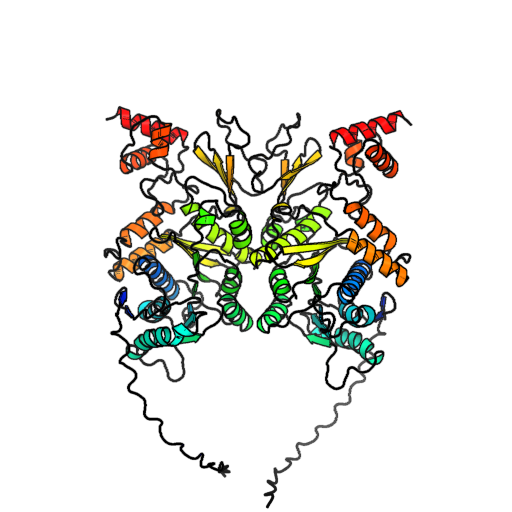A 1 412 ? 28.844 25.531 3.492 1 93.06 412 ALA A O 1
ATOM 3153 N N . SER A 1 413 ? 27.188 25.25 2.014 1 95.38 413 SER A N 1
ATOM 3154 C CA . SER A 1 413 ? 27 26.688 1.83 1 95.38 413 SER A CA 1
ATOM 3155 C C . SER A 1 413 ? 26.375 27.328 3.07 1 95.38 413 SER A C 1
ATOM 3157 O O . SER A 1 413 ? 26.672 28.484 3.393 1 95.38 413 SER A O 1
ATOM 3159 N N . CYS A 1 414 ? 25.5 26.688 3.734 1 96.75 414 CYS A N 1
ATOM 3160 C CA . CYS A 1 414 ? 24.953 27.172 4.992 1 96.75 414 CYS A CA 1
ATOM 3161 C C . CYS A 1 414 ? 26.047 27.438 6.008 1 96.75 414 CYS A C 1
ATOM 3163 O O . CYS A 1 414 ? 26.016 28.453 6.719 1 96.75 414 CYS A O 1
ATOM 3165 N N . MET A 1 415 ? 27 26.516 6.035 1 95.94 415 MET A N 1
ATOM 3166 C CA . MET A 1 415 ? 28.125 26.656 6.945 1 95.94 415 MET A CA 1
ATOM 3167 C C . MET A 1 415 ? 28.938 27.906 6.605 1 95.94 415 MET A C 1
ATOM 3169 O O . MET A 1 415 ? 29.359 28.641 7.5 1 95.94 415 MET A O 1
ATOM 3173 N N . ASP A 1 416 ? 29.141 28.062 5.367 1 96.44 416 ASP A N 1
ATOM 3174 C CA . ASP A 1 416 ? 29.906 29.219 4.918 1 96.44 416 ASP A CA 1
ATOM 3175 C C . ASP A 1 416 ? 29.219 30.516 5.32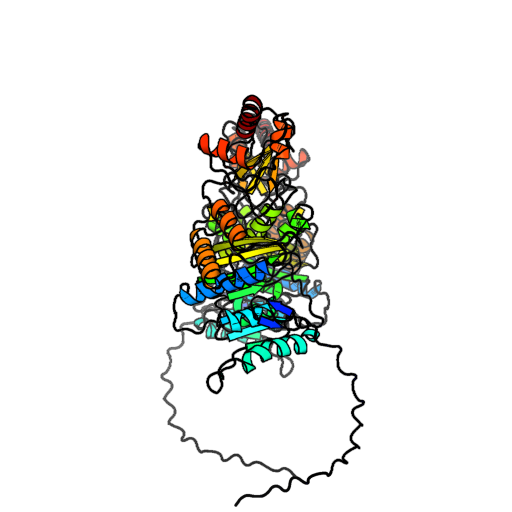4 1 96.44 416 ASP A C 1
ATOM 3177 O O . ASP A 1 416 ? 29.859 31.453 5.789 1 96.44 416 ASP A O 1
ATOM 3181 N N . VAL A 1 417 ? 27.938 30.547 5.121 1 96.88 417 VAL A N 1
ATOM 3182 C CA . VAL A 1 417 ? 27.156 31.734 5.465 1 96.88 417 VAL A CA 1
ATOM 3183 C C . VAL A 1 417 ? 27.234 31.984 6.973 1 96.88 417 VAL A C 1
ATOM 3185 O O . VAL A 1 417 ? 27.359 33.125 7.418 1 96.88 417 VAL A O 1
ATOM 3188 N N . ALA A 1 418 ? 27.156 30.953 7.758 1 96.44 418 ALA A N 1
ATOM 3189 C CA . ALA A 1 418 ? 27.234 31.062 9.211 1 96.44 418 ALA A CA 1
ATOM 3190 C C . ALA A 1 418 ? 28.594 31.625 9.641 1 96.44 418 ALA A C 1
ATOM 3192 O O . ALA A 1 418 ? 28.672 32.438 10.555 1 96.44 418 ALA A O 1
ATOM 3193 N N . ARG A 1 419 ? 29.672 31.219 8.945 1 95.94 419 ARG A N 1
ATOM 3194 C CA . ARG A 1 419 ? 31.016 31.703 9.234 1 95.94 419 ARG A CA 1
ATOM 3195 C C . ARG A 1 419 ? 31.141 33.188 8.898 1 95.94 419 ARG A C 1
ATOM 3197 O O . ARG A 1 419 ? 31.781 33.938 9.633 1 95.94 419 ARG A O 1
ATOM 3204 N N . GLU A 1 420 ? 30.547 33.531 7.848 1 95.06 420 GLU A N 1
ATOM 3205 C CA . GLU A 1 420 ? 30.609 34.906 7.41 1 95.06 420 GLU A CA 1
ATOM 3206 C C . GLU A 1 420 ? 29.891 35.844 8.398 1 95.06 420 GLU A C 1
ATOM 3208 O O . GLU A 1 420 ? 30.344 36.969 8.641 1 95.06 420 GLU A O 1
ATOM 3213 N N . ILE A 1 421 ? 28.766 35.406 8.922 1 93.25 421 ILE A N 1
ATOM 3214 C CA . ILE A 1 421 ? 28 36.188 9.891 1 93.25 421 ILE A CA 1
ATOM 3215 C C . ILE A 1 421 ? 28.859 36.438 11.133 1 93.25 421 ILE A C 1
ATOM 3217 O O . ILE A 1 421 ? 28.828 37.531 11.703 1 93.25 421 ILE A O 1
ATOM 3221 N N . ARG A 1 422 ? 29.578 35.438 11.539 1 85.56 422 ARG A N 1
ATOM 3222 C CA . ARG A 1 422 ? 30.438 35.562 12.719 1 85.56 422 ARG A CA 1
ATOM 3223 C C . ARG A 1 422 ? 31.547 36.594 12.484 1 85.56 422 ARG A C 1
ATOM 3225 O O . ARG A 1 422 ? 31.891 37.344 13.391 1 85.56 422 ARG A O 1
ATOM 3232 N N . ASN A 1 423 ? 32.062 36.625 11.266 1 84.81 423 ASN A N 1
ATOM 3233 C CA . ASN A 1 423 ? 33.125 37.562 10.938 1 84.81 423 ASN A CA 1
ATOM 3234 C C . ASN A 1 423 ? 32.656 39 10.867 1 84.81 423 ASN A C 1
ATOM 3236 O O . ASN A 1 423 ? 33.438 39.938 10.977 1 84.81 423 ASN A O 1
ATOM 3240 N N . MET A 1 424 ? 31.422 39.156 10.672 1 80.25 424 MET A N 1
ATOM 3241 C CA . MET A 1 424 ? 30.844 40.5 10.586 1 80.25 424 MET A CA 1
ATOM 3242 C C . MET A 1 424 ? 30.484 41.031 11.969 1 80.25 424 MET A C 1
ATOM 3244 O O . MET A 1 424 ? 30.297 42.25 12.148 1 80.25 424 MET A O 1
ATOM 3248 N N . ARG A 1 425 ? 30.438 40.25 12.898 1 68.62 425 ARG A N 1
ATOM 3249 C CA . ARG A 1 425 ? 30.172 40.688 14.266 1 68.62 425 ARG A CA 1
ATOM 3250 C C . ARG A 1 425 ? 31.469 40.875 15.047 1 68.62 425 ARG A C 1
ATOM 3252 O O . ARG A 1 425 ? 32.438 40.125 14.844 1 68.62 425 ARG A O 1
ATOM 3259 N N . MET B 1 1 ? -58.438 -22.5 18.969 1 19.12 1 MET B N 1
ATOM 3260 C CA . MET B 1 1 ? -59.375 -22.172 17.906 1 19.12 1 MET B CA 1
ATOM 3261 C C . MET B 1 1 ? -58.781 -21.094 16.984 1 19.12 1 MET B C 1
ATOM 3263 O O . MET B 1 1 ? -58.312 -20.062 17.469 1 19.12 1 MET B O 1
ATOM 3267 N N . ALA B 1 2 ? -58.688 -21.609 15.688 1 21.53 2 ALA B N 1
ATOM 3268 C CA . ALA B 1 2 ? -57.812 -21.594 14.5 1 21.53 2 ALA B CA 1
ATOM 3269 C C . ALA B 1 2 ? -58.219 -20.469 13.555 1 21.53 2 ALA B C 1
ATOM 3271 O O . ALA B 1 2 ? -59.219 -20.562 12.844 1 21.53 2 ALA B O 1
ATOM 3272 N N . ALA B 1 3 ? -58.156 -19.203 14.164 1 20.88 3 ALA B N 1
ATOM 3273 C CA . ALA B 1 3 ? -58.75 -18.094 13.414 1 20.88 3 ALA B CA 1
ATOM 3274 C C . ALA B 1 3 ? -58.125 -17.984 12.031 1 20.88 3 ALA B C 1
ATOM 3276 O O . ALA B 1 3 ? -56.906 -17.719 11.898 1 20.88 3 ALA B O 1
ATOM 3277 N N . ALA B 1 4 ? -58.781 -18.578 11.016 1 20.3 4 ALA B N 1
ATOM 3278 C CA . ALA B 1 4 ? -58.562 -18.906 9.609 1 20.3 4 ALA B CA 1
ATOM 3279 C C . ALA B 1 4 ? -58.656 -17.656 8.742 1 20.3 4 ALA B C 1
ATOM 3281 O O . ALA B 1 4 ? -59.75 -17.094 8.555 1 20.3 4 ALA B O 1
ATOM 3282 N N . ALA B 1 5 ? -57.688 -16.734 8.914 1 22.06 5 ALA B N 1
ATOM 3283 C CA . ALA B 1 5 ? -57.781 -15.469 8.195 1 22.06 5 ALA B CA 1
ATOM 3284 C C . ALA B 1 5 ? -57.875 -15.695 6.688 1 22.06 5 ALA B C 1
ATOM 3286 O O . ALA B 1 5 ? -56.969 -16.266 6.074 1 22.06 5 ALA B O 1
ATOM 3287 N N . ALA B 1 6 ? -59.125 -15.797 6.191 1 20.52 6 ALA B N 1
ATOM 3288 C CA . ALA B 1 6 ? -59.531 -16.156 4.832 1 20.52 6 ALA B CA 1
ATOM 3289 C C . ALA B 1 6 ? -59.125 -15.07 3.838 1 20.52 6 ALA B C 1
ATOM 3291 O O . ALA B 1 6 ? -59.656 -13.953 3.867 1 20.52 6 ALA B O 1
ATOM 3292 N N . ALA B 1 7 ? -57.875 -15.078 3.549 1 25.69 7 ALA B N 1
ATOM 3293 C CA . ALA B 1 7 ? -57.344 -14.039 2.67 1 25.69 7 ALA B CA 1
ATOM 3294 C C . ALA B 1 7 ? -58.062 -14.016 1.335 1 25.69 7 ALA B C 1
ATOM 3296 O O . ALA B 1 7 ? -58.406 -15.062 0.78 1 25.69 7 ALA B O 1
ATOM 3297 N N . ILE B 1 8 ? -58.844 -13.031 1.102 1 23.5 8 ILE B N 1
ATOM 3298 C CA . ILE B 1 8 ? -59.688 -12.664 -0.031 1 23.5 8 ILE B CA 1
ATOM 3299 C C . ILE B 1 8 ? -58.906 -12.789 -1.328 1 23.5 8 ILE B C 1
ATOM 3301 O O . ILE B 1 8 ? -57.812 -12.211 -1.46 1 23.5 8 ILE B O 1
ATOM 3305 N N . SER B 1 9 ? -59.094 -13.898 -2.117 1 23.22 9 SER B N 1
ATOM 3306 C CA . SER B 1 9 ? -58.531 -14.414 -3.355 1 23.22 9 SER B CA 1
ATOM 3307 C C . SER B 1 9 ? -58.844 -13.492 -4.531 1 23.22 9 SER B C 1
ATOM 3309 O O . SER B 1 9 ? -60 -13.328 -4.898 1 23.22 9 SER B O 1
ATOM 3311 N N . LEU B 1 10 ? -58.25 -12.258 -4.492 1 27.36 10 LEU B N 1
ATOM 3312 C CA . LEU B 1 10 ? -58.531 -11.359 -5.602 1 27.36 10 LEU B CA 1
ATOM 3313 C C . LEU B 1 10 ? -58.344 -12.062 -6.938 1 27.36 10 LEU B C 1
ATOM 3315 O O . LEU B 1 10 ? -57.344 -12.773 -7.129 1 27.36 10 LEU B O 1
ATOM 3319 N N . PRO B 1 11 ? -59.406 -12.367 -7.648 1 27.81 11 PRO B N 1
ATOM 3320 C CA . PRO B 1 11 ? -59.344 -13.18 -8.867 1 27.81 11 PRO B CA 1
ATOM 3321 C C . PRO B 1 11 ? -58.5 -12.516 -9.969 1 27.81 11 PRO B C 1
ATOM 3323 O O . PRO B 1 11 ? -58.812 -11.391 -10.383 1 27.81 11 PRO B O 1
ATOM 3326 N N . HIS B 1 12 ? -57.219 -12.344 -9.797 1 28.64 12 HIS B N 1
ATOM 3327 C CA . HIS B 1 12 ? -56.5 -11.641 -10.859 1 28.64 12 HIS B CA 1
ATOM 3328 C C . HIS B 1 12 ? -56.719 -12.289 -12.211 1 28.64 12 HIS B C 1
ATOM 3330 O O . HIS B 1 12 ? -56.75 -13.523 -12.32 1 28.64 12 HIS B O 1
ATOM 3336 N N . SER B 1 13 ? -57.531 -11.648 -13.039 1 26.42 13 SER B N 1
ATOM 3337 C CA . SER B 1 13 ? -57.875 -12.016 -14.406 1 26.42 13 SER B CA 1
ATOM 3338 C C . SER B 1 13 ? -56.625 -12.469 -15.18 1 26.42 13 SER B C 1
ATOM 3340 O O . SER B 1 13 ? -55.562 -11.875 -15.047 1 26.42 13 SER B O 1
ATOM 3342 N N . LEU B 1 14 ? -56.594 -13.711 -15.625 1 29.36 14 LEU B N 1
ATOM 3343 C CA . LEU B 1 14 ? -55.688 -14.602 -16.344 1 29.36 14 LEU B CA 1
ATOM 3344 C C . LEU B 1 14 ? -55.406 -14.078 -17.734 1 29.36 14 LEU B C 1
ATOM 3346 O O . LEU B 1 14 ? -56.312 -14.031 -18.578 1 29.36 14 LEU B O 1
ATOM 3350 N N . SER B 1 15 ? -54.812 -12.797 -17.75 1 32.22 15 SER B N 1
ATOM 3351 C CA . SER B 1 15 ? -54.656 -12.438 -19.156 1 32.22 15 SER B CA 1
ATOM 3352 C C . SER B 1 15 ? -54.094 -13.617 -19.953 1 32.22 15 SER B C 1
ATOM 3354 O O . SER B 1 15 ? -53.406 -14.477 -19.406 1 32.22 15 SER B O 1
ATOM 3356 N N . PRO B 1 16 ? -54.594 -13.836 -21.203 1 33.31 16 PRO B N 1
ATOM 3357 C CA . PRO B 1 16 ? -54.312 -15.016 -22.016 1 33.31 16 PRO B CA 1
ATOM 3358 C C . PRO B 1 16 ? -52.844 -15.273 -22.234 1 33.31 16 PRO B C 1
ATOM 3360 O O . PRO B 1 16 ? -52.031 -14.344 -22.156 1 33.31 16 PRO B O 1
ATOM 3363 N N . PRO B 1 17 ? -52.438 -16.625 -22.219 1 31.67 17 PRO B N 1
ATOM 3364 C CA . PRO B 1 17 ? -51.062 -17.141 -22.312 1 31.67 17 PRO B CA 1
ATOM 3365 C C . PRO B 1 17 ? -50.344 -16.734 -23.594 1 31.67 17 PRO B C 1
ATOM 3367 O O . PRO B 1 17 ? -50.938 -16.812 -24.688 1 31.67 17 PRO B O 1
ATOM 3370 N N . PHE B 1 18 ? -49.656 -15.531 -23.562 1 33.19 18 PHE B N 1
ATOM 3371 C CA . PHE B 1 18 ? -48.938 -15.211 -24.781 1 33.19 18 PHE B CA 1
ATOM 3372 C C . PHE B 1 18 ? -48.25 -16.453 -25.344 1 33.19 18 PHE B C 1
ATOM 3374 O O . PHE B 1 18 ? -47.688 -17.25 -24.578 1 33.19 18 PHE B O 1
ATOM 3381 N N . GLN B 1 19 ? -48.656 -16.906 -26.469 1 28.5 19 GLN B N 1
ATOM 3382 C CA . GLN B 1 19 ? -48.062 -18.047 -27.156 1 28.5 19 GLN B CA 1
ATOM 3383 C C . GLN B 1 19 ? -46.531 -17.891 -27.234 1 28.5 19 GLN B C 1
ATOM 3385 O O . GLN B 1 19 ? -46.031 -16.859 -27.672 1 28.5 19 GLN B O 1
ATOM 3390 N N . ALA B 1 20 ? -45.812 -18.656 -26.469 1 32.56 20 ALA B N 1
ATOM 3391 C CA . ALA B 1 20 ? -44.344 -18.797 -26.438 1 32.56 20 ALA B CA 1
ATOM 3392 C C . ALA B 1 20 ? -43.781 -18.953 -27.844 1 32.56 20 ALA B C 1
ATOM 3394 O O . ALA B 1 20 ? -44.094 -19.938 -28.531 1 32.56 20 ALA B O 1
ATOM 3395 N N . THR B 1 21 ? -43.688 -17.812 -28.547 1 34.84 21 THR B N 1
ATOM 3396 C CA . THR B 1 21 ? -43 -18 -29.812 1 34.84 21 THR B CA 1
ATOM 3397 C C . THR B 1 21 ? -41.844 -18.984 -29.672 1 34.84 21 THR B C 1
ATOM 3399 O O . THR B 1 21 ? -41.156 -19.016 -28.641 1 34.84 21 THR B O 1
ATOM 3402 N N . ARG B 1 22 ? -41.844 -20.078 -30.422 1 34.75 22 ARG B N 1
ATOM 3403 C CA . ARG B 1 22 ? -40.812 -21.109 -30.5 1 34.75 22 ARG B CA 1
ATOM 3404 C C . ARG B 1 22 ? -39.438 -20.516 -30.547 1 34.75 22 ARG B C 1
ATOM 3406 O O . ARG B 1 22 ? -39.031 -19.922 -31.562 1 34.75 22 ARG B O 1
ATOM 3413 N N . ARG B 1 23 ? -38.969 -19.922 -29.375 1 35.75 23 ARG B N 1
ATOM 3414 C CA . ARG B 1 23 ? -37.562 -19.5 -29.391 1 35.75 23 ARG B CA 1
ATOM 3415 C C . ARG B 1 23 ? -36.688 -20.547 -30.062 1 35.75 23 ARG B C 1
ATOM 3417 O O . ARG B 1 23 ? -36.875 -21.75 -29.828 1 35.75 23 ARG B O 1
ATOM 3424 N N . ARG B 1 24 ? -36.125 -20.234 -31.219 1 40.12 24 ARG B N 1
ATOM 3425 C CA . ARG B 1 24 ? -35.156 -21.062 -31.922 1 40.12 24 ARG B CA 1
ATOM 3426 C C . ARG B 1 24 ? -34.25 -21.812 -30.953 1 40.12 24 ARG B C 1
ATOM 3428 O O . ARG B 1 24 ? -33.906 -21.281 -29.891 1 40.12 24 ARG B O 1
ATOM 3435 N N . PRO B 1 25 ? -34.25 -23.141 -31.078 1 37.09 25 PRO B N 1
ATOM 3436 C CA . PRO B 1 25 ? -33.344 -23.828 -30.141 1 37.09 25 PRO B CA 1
ATOM 3437 C C . PRO B 1 25 ? -32 -23.141 -29.984 1 37.09 25 PRO B C 1
ATOM 3439 O O . PRO B 1 25 ? -31.484 -22.562 -30.953 1 37.09 25 PRO B O 1
ATOM 3442 N N . ALA B 1 26 ? -31.734 -22.625 -28.906 1 45.03 26 ALA B N 1
ATOM 3443 C CA . ALA B 1 26 ? -30.422 -22.047 -28.641 1 45.03 26 ALA B CA 1
ATOM 3444 C C . ALA B 1 26 ? -29.312 -22.844 -29.328 1 45.03 26 ALA B C 1
ATOM 3446 O O . ALA B 1 26 ? -29.438 -24.062 -29.484 1 45.03 26 ALA B O 1
ATOM 3447 N N . PRO B 1 27 ? -28.5 -22.359 -30.219 1 45.56 27 PRO B N 1
ATOM 3448 C CA . PRO B 1 27 ? -27.422 -23.109 -30.891 1 45.56 27 PRO B CA 1
ATOM 3449 C C . PRO B 1 27 ? -26.906 -24.266 -30.062 1 45.56 27 PRO B C 1
ATOM 3451 O O . PRO B 1 27 ? -27.047 -24.266 -28.828 1 45.56 27 PRO B O 1
ATOM 3454 N N . PRO B 1 28 ? -26.406 -25.422 -30.688 1 45.28 28 PRO B N 1
ATOM 3455 C CA . PRO B 1 28 ? -25.875 -26.594 -30 1 45.28 28 PRO B CA 1
ATOM 3456 C C . PRO B 1 28 ? -24.844 -26.234 -28.922 1 45.28 28 PRO B C 1
ATOM 3458 O O . PRO B 1 28 ? -24.047 -25.312 -29.125 1 45.28 28 PRO B O 1
ATOM 3461 N N . ALA B 1 29 ? -25.078 -26.5 -27.672 1 54.16 29 ALA B N 1
ATOM 3462 C CA . ALA B 1 29 ? -24.281 -26.297 -26.453 1 54.16 29 ALA B CA 1
ATOM 3463 C C . ALA B 1 29 ? -22.906 -26.938 -26.594 1 54.16 29 ALA B C 1
ATOM 3465 O O . ALA B 1 29 ? -22.781 -28.141 -26.812 1 54.16 29 ALA B O 1
ATOM 3466 N N . CYS B 1 30 ? -21.938 -26.359 -27.266 1 61.53 30 CYS B N 1
ATOM 3467 C CA . CYS B 1 30 ? -20.547 -26.828 -27.281 1 61.53 30 CYS B CA 1
ATOM 3468 C C . CYS B 1 30 ? -20.078 -27.188 -25.875 1 61.53 30 CYS B C 1
ATOM 3470 O O . CYS B 1 30 ? -19.797 -26.297 -25.062 1 61.53 30 CYS B O 1
ATOM 3472 N N . THR B 1 31 ? -20.297 -28.422 -25.406 1 82.88 31 THR B N 1
ATOM 3473 C CA . THR B 1 31 ? -19.953 -28.938 -24.094 1 82.88 31 THR B CA 1
ATOM 3474 C C . THR B 1 31 ? -18.438 -29.203 -23.984 1 82.88 31 THR B C 1
ATOM 3476 O O . THR B 1 31 ? -17.844 -29.75 -24.906 1 82.88 31 THR B O 1
ATOM 3479 N N . HIS B 1 32 ? -17.75 -28.578 -23.156 1 90.12 32 HIS B N 1
ATOM 3480 C CA . HIS B 1 32 ? -16.359 -28.781 -22.797 1 90.12 32 HIS B CA 1
ATOM 3481 C C . HIS B 1 32 ? -16.234 -29.641 -21.547 1 90.12 32 HIS B C 1
ATOM 3483 O O . HIS B 1 32 ? -17.188 -29.766 -20.781 1 90.12 32 HIS B O 1
ATOM 3489 N N . THR B 1 33 ? -15.117 -30.359 -21.469 1 91.56 33 THR B N 1
ATOM 3490 C CA . THR B 1 33 ? -14.859 -31.156 -20.266 1 91.56 33 THR B CA 1
ATOM 3491 C C . THR B 1 33 ? -13.445 -30.906 -19.75 1 91.56 33 THR B C 1
ATOM 3493 O O . THR B 1 33 ? -12.5 -30.797 -20.531 1 91.56 33 THR B O 1
ATOM 3496 N N . GLU B 1 34 ? -13.352 -30.719 -18.453 1 91.88 34 GLU B N 1
ATOM 3497 C CA . GLU B 1 34 ? -12.07 -30.625 -17.766 1 91.88 34 GLU B CA 1
ATOM 3498 C C . GLU B 1 34 ? -12.023 -31.578 -16.562 1 91.88 34 GLU B C 1
ATOM 3500 O O . GLU B 1 34 ? -12.789 -31.422 -15.617 1 91.88 34 GLU B O 1
ATOM 3505 N N . ARG B 1 35 ? -11.117 -32.594 -16.688 1 93.5 35 ARG B N 1
ATOM 3506 C CA . ARG B 1 35 ? -10.93 -33.594 -15.641 1 93.5 35 ARG B CA 1
ATOM 3507 C C . ARG B 1 35 ? -12.25 -34.281 -15.281 1 93.5 35 ARG B C 1
ATOM 3509 O O . ARG B 1 35 ? -12.578 -34.406 -14.094 1 93.5 35 ARG B O 1
ATOM 3516 N N . GLY B 1 36 ? -13.094 -34.5 -16.203 1 90.19 36 GLY B N 1
ATOM 3517 C CA . GLY B 1 36 ? -14.328 -35.25 -16 1 90.19 36 GLY B CA 1
ATOM 3518 C C . GLY B 1 36 ? -15.516 -34.344 -15.695 1 90.19 36 GLY B C 1
ATOM 3519 O O . GLY B 1 36 ? -16.641 -34.844 -15.594 1 90.19 36 GLY B O 1
ATOM 3520 N N . VAL B 1 37 ? -15.305 -33.062 -15.586 1 92.88 37 VAL B N 1
ATOM 3521 C CA . VAL B 1 37 ? -16.406 -32.125 -15.328 1 92.88 37 VAL B CA 1
ATOM 3522 C C . VAL B 1 37 ? -16.828 -31.453 -16.625 1 92.88 37 VAL B C 1
ATOM 3524 O O . VAL B 1 37 ? -16.016 -30.812 -17.297 1 92.88 37 VAL B O 1
ATOM 3527 N N . SER B 1 38 ? -18.094 -31.609 -16.969 1 93.44 38 SER B N 1
ATOM 3528 C CA . SER B 1 38 ? -18.625 -31.062 -18.219 1 93.44 38 SER B CA 1
ATOM 3529 C C . SER B 1 38 ? -19.312 -29.719 -17.984 1 93.44 38 SER B C 1
ATOM 3531 O O . SER B 1 38 ? -20 -29.547 -16.969 1 93.44 38 SER B O 1
ATOM 3533 N N . PHE B 1 39 ? -19.094 -28.797 -18.906 1 95 39 PHE B N 1
ATOM 3534 C CA . PHE B 1 39 ? -19.703 -27.469 -18.828 1 95 39 PHE B CA 1
ATOM 3535 C C . PHE B 1 39 ? -19.828 -26.844 -20.203 1 95 39 PHE B C 1
ATOM 3537 O O . PHE B 1 39 ? -19.25 -27.344 -21.172 1 95 39 PHE B O 1
ATOM 3544 N N . ASP B 1 40 ? -20.656 -25.828 -20.281 1 94.88 40 ASP B N 1
ATOM 3545 C CA . ASP B 1 40 ? -20.828 -25.031 -21.484 1 94.88 40 ASP B CA 1
ATOM 3546 C C . ASP B 1 40 ? -20.453 -23.562 -21.219 1 94.88 40 ASP B C 1
ATOM 3548 O O . ASP B 1 40 ? -21.156 -22.859 -20.5 1 94.88 40 ASP B O 1
ATOM 3552 N N . PRO B 1 41 ? -19.391 -23.125 -21.844 1 94.31 41 PRO B N 1
ATOM 3553 C CA . PRO B 1 41 ? -18.953 -21.75 -21.578 1 94.31 41 PRO B CA 1
ATOM 3554 C C . PRO B 1 41 ? -19.938 -20.703 -22.109 1 94.31 41 PRO B C 1
ATOM 3556 O O . PRO B 1 41 ? -19.891 -19.547 -21.703 1 94.31 41 PRO B O 1
ATOM 3559 N N . GLY B 1 42 ? -20.734 -21.109 -23.016 1 92.81 42 GLY B N 1
ATOM 3560 C CA . GLY B 1 42 ? -21.609 -20.141 -23.625 1 92.81 42 GLY B CA 1
ATOM 3561 C C . GLY B 1 42 ? -20.875 -18.938 -24.203 1 92.81 42 GLY B C 1
ATOM 3562 O O . GLY B 1 42 ? -19.922 -19.109 -24.969 1 92.81 42 GLY B O 1
ATOM 3563 N N . SER B 1 43 ? -21.328 -17.75 -23.875 1 89.5 43 SER B N 1
ATOM 3564 C CA . SER B 1 43 ? -20.719 -16.531 -24.375 1 89.5 43 SER B CA 1
ATOM 3565 C C . SER B 1 43 ? -19.625 -16.031 -23.422 1 89.5 43 SER B C 1
ATOM 3567 O O . SER B 1 43 ? -18.984 -15.008 -23.688 1 89.5 43 SER B O 1
ATOM 3569 N N . ALA B 1 44 ? -19.438 -16.734 -22.344 1 92.56 44 ALA B N 1
ATOM 3570 C CA . ALA B 1 44 ? -18.438 -16.312 -21.359 1 92.56 44 ALA B CA 1
ATOM 3571 C C . ALA B 1 44 ? -17.016 -16.562 -21.859 1 92.56 44 ALA B C 1
ATOM 3573 O O . ALA B 1 44 ? -16.797 -17.453 -22.688 1 92.56 44 ALA B O 1
ATOM 3574 N N . PHE B 1 45 ? -16.109 -15.742 -21.422 1 86.81 45 PHE B N 1
ATOM 3575 C CA . PHE B 1 45 ? -14.688 -15.953 -21.703 1 86.81 45 PHE B CA 1
ATOM 3576 C C . PHE B 1 45 ? -14.211 -17.281 -21.109 1 86.81 45 PHE B C 1
ATOM 3578 O O . PHE B 1 45 ? -14.445 -17.562 -19.938 1 86.81 45 PHE B O 1
ATOM 3585 N N . TYR B 1 46 ? -13.672 -18.094 -21.969 1 91.75 46 TYR B N 1
ATOM 3586 C CA . TYR B 1 46 ? -13.094 -19.375 -21.562 1 91.75 46 TYR B CA 1
ATOM 3587 C C . TYR B 1 46 ? -11.891 -19.734 -22.438 1 91.75 46 TYR B C 1
ATOM 3589 O O . TYR B 1 46 ? -11.938 -19.625 -23.656 1 91.75 46 TYR B O 1
ATOM 3597 N N . ARG B 1 47 ? -10.812 -20.141 -21.734 1 90.25 47 ARG B N 1
ATOM 3598 C CA . ARG B 1 47 ? -9.609 -20.594 -22.422 1 90.25 47 ARG B CA 1
ATOM 3599 C C . ARG B 1 47 ? -9.172 -21.969 -21.906 1 90.25 47 ARG B C 1
ATOM 3601 O O . ARG B 1 47 ? -8.773 -22.094 -20.75 1 90.25 47 ARG B O 1
ATOM 3608 N N . SER B 1 48 ? -9.18 -22.891 -22.797 1 91.94 48 SER B N 1
ATOM 3609 C CA . SER B 1 48 ? -8.773 -24.25 -22.438 1 91.94 48 SER B CA 1
ATOM 3610 C C . SER B 1 48 ? -7.305 -24.281 -22.016 1 91.94 48 SER B C 1
ATOM 3612 O O . SER B 1 48 ? -6.918 -25.109 -21.172 1 91.94 48 SER B O 1
ATOM 3614 N N . ASP B 1 49 ? -6.539 -23.344 -22.5 1 92.56 49 ASP B N 1
ATOM 3615 C CA . ASP B 1 49 ? -5.113 -23.281 -22.203 1 92.56 49 ASP B CA 1
ATOM 3616 C C . ASP B 1 49 ? -4.879 -22.969 -20.719 1 92.56 49 ASP B C 1
ATOM 3618 O O . ASP B 1 49 ? -3.777 -23.156 -20.203 1 92.56 49 ASP B O 1
ATOM 3622 N N . SER B 1 50 ? -5.895 -22.516 -20 1 93.25 50 SER B N 1
ATOM 3623 C CA . SER B 1 50 ? -5.766 -22.156 -18.594 1 93.25 50 SER B CA 1
ATOM 3624 C C . SER B 1 50 ? -6.129 -23.312 -17.672 1 93.25 50 SER B C 1
ATOM 3626 O O . SER B 1 50 ? -6.234 -23.156 -16.469 1 93.25 50 SER B O 1
ATOM 3628 N N . ALA B 1 51 ? -6.285 -24.516 -18.25 1 94.94 51 ALA B N 1
ATOM 3629 C CA . ALA B 1 51 ? -6.727 -25.688 -17.5 1 94.94 51 ALA B CA 1
ATOM 3630 C C . ALA B 1 51 ? -5.758 -26.031 -16.375 1 94.94 51 ALA B C 1
ATOM 3632 O O . ALA B 1 51 ? -6.176 -26.422 -15.281 1 94.94 51 ALA B O 1
ATOM 3633 N N . ALA B 1 52 ? -4.457 -25.891 -16.656 1 95.75 52 ALA B N 1
ATOM 3634 C CA . ALA B 1 52 ? -3.463 -26.203 -15.625 1 95.75 52 ALA B CA 1
ATOM 3635 C C . ALA B 1 52 ? -3.645 -25.312 -14.398 1 95.75 52 ALA B C 1
ATOM 3637 O O . ALA B 1 52 ? -3.506 -25.781 -13.258 1 95.75 52 ALA B O 1
ATOM 3638 N N . GLY B 1 53 ? -3.895 -24.031 -14.641 1 96.69 53 GLY B N 1
ATOM 3639 C CA . GLY B 1 53 ? -4.164 -23.125 -13.523 1 96.69 53 GLY B CA 1
ATOM 3640 C C . GLY B 1 53 ? -5.379 -23.531 -12.711 1 96.69 53 GLY B C 1
ATOM 3641 O O . GLY B 1 53 ? -5.375 -23.422 -11.484 1 96.69 53 GLY B O 1
ATOM 3642 N N . ARG B 1 54 ? -6.422 -24.016 -13.367 1 97.56 54 ARG B N 1
ATOM 3643 C CA . ARG B 1 54 ? -7.621 -24.484 -12.688 1 97.56 54 ARG B CA 1
ATOM 3644 C C . ARG B 1 54 ? -7.344 -25.766 -11.922 1 97.56 54 ARG B C 1
ATOM 3646 O O . ARG B 1 54 ? -7.832 -25.953 -10.797 1 97.56 54 ARG B O 1
ATOM 3653 N N . ASP B 1 55 ? -6.535 -26.641 -12.523 1 97.94 55 ASP B N 1
ATOM 3654 C CA . ASP B 1 55 ? -6.141 -27.875 -11.852 1 97.94 55 ASP B CA 1
ATOM 3655 C C . ASP B 1 55 ? -5.41 -27.594 -10.547 1 97.94 55 ASP B C 1
ATOM 3657 O O . ASP B 1 55 ? -5.699 -28.203 -9.516 1 97.94 55 ASP B O 1
ATOM 3661 N N . LEU B 1 56 ? -4.477 -26.672 -10.625 1 98.56 56 LEU B N 1
ATOM 3662 C CA . LEU B 1 56 ? -3.688 -26.328 -9.445 1 98.56 56 LEU B CA 1
ATOM 3663 C C . LEU B 1 56 ? -4.586 -25.797 -8.328 1 98.56 56 LEU B C 1
ATOM 3665 O O . LEU B 1 56 ? -4.398 -26.156 -7.16 1 98.56 56 LEU B O 1
ATOM 3669 N N . ALA B 1 57 ? -5.52 -25 -8.672 1 98.69 57 ALA B N 1
ATOM 3670 C CA . ALA B 1 57 ? -6.441 -24.438 -7.684 1 98.69 57 ALA B CA 1
ATOM 3671 C C . ALA B 1 57 ? -7.242 -25.547 -7 1 98.69 57 ALA B C 1
ATOM 3673 O O . ALA B 1 57 ? -7.398 -25.547 -5.773 1 98.69 57 ALA B O 1
ATOM 3674 N N . VAL B 1 58 ? -7.73 -26.469 -7.754 1 98.69 58 VAL B N 1
ATOM 3675 C CA . VAL B 1 58 ? -8.547 -27.562 -7.242 1 98.69 58 VAL B CA 1
ATOM 3676 C C . VAL B 1 58 ? -7.711 -28.453 -6.32 1 98.69 58 VAL B C 1
ATOM 3678 O O . VAL B 1 58 ? -8.164 -28.828 -5.238 1 98.69 58 VAL B O 1
ATOM 3681 N N . LEU B 1 59 ? -6.504 -28.781 -6.785 1 98.75 59 LEU B N 1
ATOM 3682 C CA . LEU B 1 59 ? -5.621 -29.594 -5.965 1 98.75 59 LEU B CA 1
ATOM 3683 C C . LEU B 1 59 ? -5.324 -28.922 -4.637 1 98.75 59 LEU B C 1
ATOM 3685 O O . LEU B 1 59 ? -5.426 -29.547 -3.576 1 98.75 59 LEU B O 1
ATOM 3689 N N . ALA B 1 60 ? -5 -27.625 -4.66 1 98.81 60 ALA B N 1
ATOM 3690 C CA . ALA B 1 60 ? -4.664 -26.875 -3.449 1 98.81 60 ALA B CA 1
ATOM 3691 C C . ALA B 1 60 ? -5.863 -26.781 -2.51 1 98.81 60 ALA B C 1
ATOM 3693 O O . ALA B 1 60 ? -5.73 -27 -1.303 1 98.81 60 ALA B O 1
ATOM 3694 N N . ALA B 1 61 ? -7.008 -26.484 -3.053 1 98.81 61 ALA B N 1
ATOM 3695 C CA . ALA B 1 61 ? -8.219 -26.359 -2.246 1 98.81 61 ALA B CA 1
ATOM 3696 C C . ALA B 1 61 ? -8.586 -27.688 -1.601 1 98.81 61 ALA B C 1
ATOM 3698 O O . ALA B 1 61 ? -9.023 -27.734 -0.447 1 98.81 61 ALA B O 1
ATOM 3699 N N . THR B 1 62 ? -8.438 -28.766 -2.328 1 98.56 62 THR B N 1
ATOM 3700 C CA . THR B 1 62 ? -8.734 -30.094 -1.798 1 98.56 62 THR B CA 1
ATOM 3701 C C . THR B 1 62 ? -7.84 -30.406 -0.605 1 98.56 62 THR B C 1
ATOM 3703 O O . THR B 1 62 ? -8.32 -30.875 0.432 1 98.56 62 THR B O 1
ATOM 3706 N N . LEU B 1 63 ? -6.582 -30.203 -0.8 1 98.38 63 LEU B N 1
ATOM 3707 C CA . LEU B 1 63 ? -5.645 -30.469 0.289 1 98.38 63 LEU B CA 1
ATOM 3708 C C . LEU B 1 63 ? -5.965 -29.594 1.5 1 98.38 63 LEU B C 1
ATOM 3710 O O . LEU B 1 63 ? -5.863 -30.062 2.641 1 98.38 63 LEU B O 1
ATOM 3714 N N . HIS B 1 64 ? -6.336 -28.328 1.227 1 97.88 64 HIS B N 1
ATOM 3715 C CA . HIS B 1 64 ? -6.707 -27.438 2.32 1 97.88 64 HIS B CA 1
ATOM 3716 C C . HIS B 1 64 ? -7.93 -27.953 3.066 1 97.88 64 HIS B C 1
ATOM 3718 O O . HIS B 1 64 ? -7.984 -27.906 4.297 1 97.88 64 HIS B O 1
ATOM 3724 N N . ARG B 1 65 ? -8.867 -28.438 2.391 1 97.5 65 ARG B N 1
ATOM 3725 C CA . ARG B 1 65 ? -10.07 -28.984 3.002 1 97.5 65 ARG B CA 1
ATOM 3726 C C . ARG B 1 65 ? -9.734 -30.203 3.867 1 97.5 65 ARG B C 1
ATOM 3728 O O . ARG B 1 65 ? -10.273 -30.344 4.965 1 97.5 65 ARG B O 1
ATOM 3735 N N . ARG B 1 66 ? -8.844 -30.953 3.447 1 95.06 66 ARG B N 1
ATOM 3736 C CA . ARG B 1 66 ? -8.508 -32.219 4.121 1 95.06 66 ARG B CA 1
ATOM 3737 C C . ARG B 1 66 ? -7.645 -31.953 5.355 1 95.06 66 ARG B C 1
ATOM 3739 O O . ARG B 1 66 ? -7.855 -32.562 6.402 1 95.06 66 ARG B O 1
ATOM 3746 N N . HIS B 1 67 ? -6.633 -31.016 5.215 1 89.12 67 HIS B N 1
ATOM 3747 C CA . HIS B 1 67 ? -5.609 -30.938 6.254 1 89.12 67 HIS B CA 1
ATOM 3748 C C . HIS B 1 67 ? -5.355 -29.5 6.672 1 89.12 67 HIS B C 1
ATOM 3750 O O . HIS B 1 67 ? -4.609 -29.25 7.621 1 89.12 67 HIS B O 1
ATOM 3756 N N . GLY B 1 68 ? -5.953 -28.641 6.148 1 81.56 68 GLY B N 1
ATOM 3757 C CA . GLY B 1 68 ? -5.477 -27.281 6.309 1 81.56 68 GLY B CA 1
ATOM 3758 C C . GLY B 1 68 ? -6.398 -26.422 7.152 1 81.56 68 GLY B C 1
ATOM 3759 O O . GLY B 1 68 ? -6.211 -25.203 7.246 1 81.56 68 GLY B O 1
ATOM 3760 N N . ARG B 1 69 ? -7.352 -27.031 7.777 1 85.81 69 ARG B N 1
ATOM 3761 C CA . ARG B 1 69 ? -8.336 -26.203 8.453 1 85.81 69 ARG B CA 1
ATOM 3762 C C . ARG B 1 69 ? -8.203 -26.312 9.969 1 85.81 69 ARG B C 1
ATOM 3764 O O . ARG B 1 69 ? -7.883 -27.391 10.492 1 85.81 69 ARG B O 1
ATOM 3771 N N . LEU B 1 70 ? -8.422 -25.234 10.602 1 82.19 70 LEU B N 1
ATOM 3772 C CA . LEU B 1 70 ? -8.398 -25.188 12.055 1 82.19 70 LEU B CA 1
ATOM 3773 C C . LEU B 1 70 ? -9.555 -26 12.641 1 82.19 70 LEU B C 1
ATOM 3775 O O . LEU B 1 70 ? -9.383 -26.703 13.633 1 82.19 70 LEU B O 1
ATOM 3779 N N . ASP B 1 71 ? -10.742 -25.906 12.016 1 87.31 71 ASP B N 1
ATOM 3780 C CA . ASP B 1 71 ? -11.938 -26.672 12.398 1 87.31 71 ASP B CA 1
ATOM 3781 C C . ASP B 1 71 ? -12.422 -27.531 11.242 1 87.31 71 ASP B C 1
ATOM 3783 O O . ASP B 1 71 ? -13.219 -27.094 10.414 1 87.31 71 ASP B O 1
ATOM 3787 N N . PRO B 1 72 ? -12.102 -28.766 11.242 1 84.38 72 PRO B N 1
ATOM 3788 C CA . PRO B 1 72 ? -12.445 -29.656 10.125 1 84.38 72 PRO B CA 1
ATOM 3789 C C . PRO B 1 72 ? -13.945 -29.922 10.039 1 84.38 72 PRO B C 1
ATOM 3791 O O . PRO B 1 72 ? -14.438 -30.391 9.008 1 84.38 72 PRO B O 1
ATOM 3794 N N . SER B 1 73 ? -14.617 -29.625 11.094 1 88.94 73 SER B N 1
ATOM 3795 C CA . SER B 1 73 ? -16.047 -29.922 11.102 1 88.94 73 SER B CA 1
ATOM 3796 C C . SER B 1 73 ? -16.844 -28.75 10.523 1 88.94 73 SER B C 1
ATOM 3798 O O . SER B 1 73 ? -18.016 -28.922 10.172 1 88.94 73 SER B O 1
ATOM 3800 N N . ALA B 1 74 ? -16.234 -27.625 10.453 1 91.69 74 ALA B N 1
ATOM 3801 C CA . ALA B 1 74 ? -16.922 -26.469 9.891 1 91.69 74 ALA B CA 1
ATOM 3802 C C . ALA B 1 74 ? -17.109 -26.625 8.391 1 91.69 74 ALA B C 1
ATOM 3804 O O . ALA B 1 74 ? -16.312 -27.266 7.715 1 91.69 74 ALA B O 1
ATOM 3805 N N . PRO B 1 75 ? -18.219 -26.094 7.852 1 95.31 75 PRO B N 1
ATOM 3806 C CA . PRO B 1 75 ? -18.422 -26.156 6.402 1 95.31 75 PRO B CA 1
ATOM 3807 C C . PRO B 1 75 ? -17.281 -25.5 5.621 1 95.31 75 PRO B C 1
ATOM 3809 O O . PRO B 1 75 ? -16.75 -24.469 6.043 1 95.31 75 PRO B O 1
ATOM 3812 N N . PHE B 1 76 ? -16.891 -26.141 4.594 1 97.44 76 PHE B N 1
ATOM 3813 C CA . PHE B 1 76 ? -15.859 -25.609 3.703 1 97.44 76 PHE B CA 1
ATOM 3814 C C . PHE B 1 76 ? -16.469 -24.688 2.658 1 97.44 76 PHE B C 1
ATOM 3816 O O . PHE B 1 76 ? -17.203 -25.125 1.781 1 97.44 76 PHE B O 1
ATOM 3823 N N . LEU B 1 77 ? -16.172 -23.375 2.713 1 98.25 77 LEU B N 1
ATOM 3824 C CA . LEU B 1 77 ? -16.812 -22.344 1.915 1 98.25 77 LEU B CA 1
ATOM 3825 C C . LEU B 1 77 ? -15.852 -21.766 0.882 1 98.25 77 LEU B C 1
ATOM 3827 O O . LEU B 1 77 ? -14.734 -21.375 1.224 1 98.25 77 LEU B O 1
ATOM 3831 N N . CYS B 1 78 ? -16.281 -21.766 -0.354 1 98.81 78 CYS B N 1
ATOM 3832 C CA . CYS B 1 78 ? -15.492 -21.188 -1.431 1 98.81 78 CYS B CA 1
ATOM 3833 C C . CYS B 1 78 ? -16.219 -20.016 -2.076 1 98.81 78 CYS B C 1
ATOM 3835 O O . CYS B 1 78 ? -17.453 -20.016 -2.154 1 98.81 78 CYS B O 1
ATOM 3837 N N . LEU B 1 79 ? -15.43 -19.016 -2.477 1 98.94 79 LEU B N 1
ATOM 3838 C CA . LEU B 1 79 ? -15.961 -17.875 -3.215 1 98.94 79 LEU B CA 1
ATOM 3839 C C . LEU B 1 79 ? -15.188 -17.656 -4.508 1 98.94 79 LEU B C 1
ATOM 3841 O O . LEU B 1 79 ? -13.977 -17.406 -4.477 1 98.94 79 LEU B O 1
ATOM 3845 N N . ASP B 1 80 ? -15.805 -17.891 -5.598 1 98.81 80 ASP B N 1
ATOM 3846 C CA . ASP B 1 80 ? -15.312 -17.562 -6.93 1 98.81 80 ASP B CA 1
ATOM 3847 C C . ASP B 1 80 ? -15.805 -16.172 -7.363 1 98.81 80 ASP B C 1
ATOM 3849 O O . ASP B 1 80 ? -16.938 -16.031 -7.828 1 98.81 80 ASP B O 1
ATOM 3853 N N . ALA B 1 81 ? -14.938 -15.18 -7.297 1 98.56 81 ALA B N 1
ATOM 3854 C CA . ALA B 1 81 ? -15.359 -13.781 -7.297 1 98.56 81 ALA B CA 1
ATOM 3855 C C . ALA B 1 81 ? -15.594 -13.281 -8.719 1 98.56 81 ALA B C 1
ATOM 3857 O O . ALA B 1 81 ? -16.391 -12.367 -8.938 1 98.56 81 ALA B O 1
ATOM 3858 N N . MET B 1 82 ? -14.875 -13.7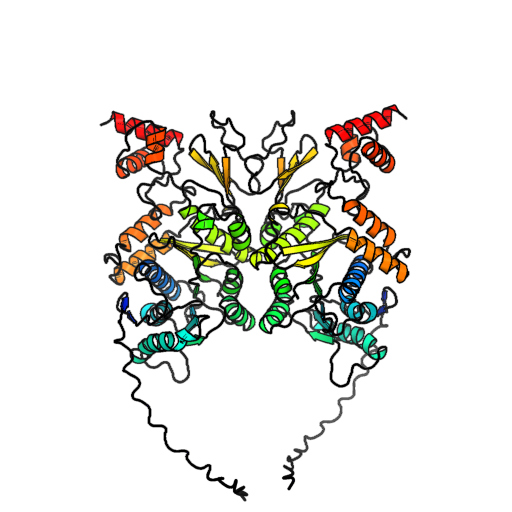66 -9.664 1 97.56 82 MET B N 1
ATOM 3859 C CA . MET B 1 82 ? -14.992 -13.5 -11.102 1 97.56 82 MET B CA 1
ATOM 3860 C C . MET B 1 82 ? -15.039 -14.797 -11.891 1 97.56 82 MET B C 1
ATOM 3862 O O . MET B 1 82 ? -14.062 -15.164 -12.547 1 97.56 82 MET B O 1
ATOM 3866 N N . CYS B 1 83 ? -16.219 -15.367 -11.992 1 97.5 83 CYS B N 1
ATOM 3867 C CA . CYS B 1 83 ? -16.281 -16.797 -12.258 1 97.5 83 CYS B CA 1
ATOM 3868 C C . CYS B 1 83 ? -16.453 -17.078 -13.75 1 97.5 83 CYS B C 1
ATOM 3870 O O . CYS B 1 83 ? -16.328 -18.219 -14.195 1 97.5 83 CYS B O 1
ATOM 3872 N N . GLY B 1 84 ? -16.703 -16.016 -14.555 1 96.62 84 GLY B N 1
ATOM 3873 C CA . GLY B 1 84 ? -16.953 -16.266 -15.969 1 96.62 84 GLY B CA 1
ATOM 3874 C C . GLY B 1 84 ? -18.094 -17.234 -16.219 1 96.62 84 GLY B C 1
ATOM 3875 O O . GLY B 1 84 ? -19.219 -17 -15.766 1 96.62 84 GLY B O 1
ATOM 3876 N N . CYS B 1 85 ? -17.812 -18.391 -16.781 1 96.75 85 CYS B N 1
ATOM 3877 C CA . CYS B 1 85 ? -18.875 -19.359 -17.078 1 96.75 85 CYS B CA 1
ATOM 3878 C C . CYS B 1 85 ? -19.156 -20.234 -15.859 1 96.75 85 CYS B C 1
ATOM 3880 O O . CYS B 1 85 ? -20.078 -21.047 -15.883 1 96.75 85 CYS B O 1
ATOM 3882 N N . GLY B 1 86 ? -18.375 -20.156 -14.828 1 97.12 86 GLY B N 1
ATOM 3883 C CA . GLY B 1 86 ? -18.625 -20.859 -13.586 1 97.12 86 GLY B CA 1
ATOM 3884 C C . GLY B 1 86 ? -17.875 -22.188 -13.492 1 97.12 86 GLY B C 1
ATOM 3885 O O . GLY B 1 86 ? -18.125 -22.984 -12.586 1 97.12 86 GLY B O 1
ATOM 3886 N N . VAL B 1 87 ? -16.922 -22.422 -14.391 1 96.94 87 VAL B N 1
ATOM 3887 C CA . VAL B 1 87 ? -16.25 -23.703 -14.438 1 96.94 87 VAL B CA 1
ATOM 3888 C C . VAL B 1 87 ? -15.469 -23.922 -13.141 1 96.94 87 VAL B C 1
ATOM 3890 O O . VAL B 1 87 ? -15.438 -25.031 -12.609 1 96.94 87 VAL B O 1
ATOM 3893 N N . ARG B 1 88 ? -14.773 -22.922 -12.672 1 97.88 88 ARG B N 1
ATOM 3894 C CA . ARG B 1 88 ? -14.016 -23.078 -11.438 1 97.88 88 ARG B CA 1
ATOM 3895 C C . ARG B 1 88 ? -14.938 -23.328 -10.25 1 97.88 88 ARG B C 1
ATOM 3897 O O . ARG B 1 88 ? -14.688 -24.219 -9.43 1 97.88 88 ARG B O 1
ATOM 3904 N N . ALA B 1 89 ? -15.984 -22.547 -10.156 1 98.12 89 ALA B N 1
ATOM 3905 C CA . ALA B 1 89 ? -16.984 -22.766 -9.117 1 98.12 89 ALA B CA 1
ATOM 3906 C C . ALA B 1 89 ? -17.531 -24.203 -9.164 1 98.12 89 ALA B C 1
ATOM 3908 O O . ALA B 1 89 ? -17.656 -24.859 -8.133 1 98.12 89 ALA B O 1
ATOM 3909 N N . LEU B 1 90 ? -17.828 -24.641 -10.359 1 97.25 90 LEU B N 1
ATOM 3910 C CA . LEU B 1 90 ? -18.328 -25.984 -10.57 1 97.25 90 LEU B CA 1
ATOM 3911 C C . LEU B 1 90 ? -17.328 -27.031 -10.078 1 97.25 90 LEU B C 1
ATOM 3913 O O . LEU B 1 90 ? -17.703 -28 -9.422 1 97.25 90 LEU B O 1
ATOM 3917 N N . ARG B 1 91 ? -16.109 -26.812 -10.359 1 97.56 91 ARG B N 1
ATOM 3918 C CA . ARG B 1 91 ? -15.07 -27.766 -9.984 1 97.56 91 ARG B CA 1
ATOM 3919 C C . ARG B 1 91 ? -14.805 -27.734 -8.484 1 97.56 91 ARG B C 1
ATOM 3921 O O . ARG B 1 91 ? -14.461 -28.75 -7.883 1 97.56 91 ARG B O 1
ATOM 3928 N N . TYR B 1 92 ? -14.93 -26.531 -7.848 1 98.12 92 TYR B N 1
ATOM 3929 C CA . TYR B 1 92 ? -14.844 -26.453 -6.391 1 98.12 92 TYR B CA 1
ATOM 3930 C C . TYR B 1 92 ? -15.945 -27.297 -5.738 1 98.12 92 TYR B C 1
ATOM 3932 O O . TYR B 1 92 ? -15.727 -27.906 -4.688 1 98.12 92 TYR B O 1
ATOM 3940 N N . LEU B 1 93 ? -17.094 -27.312 -6.363 1 96.38 93 LEU B N 1
ATOM 3941 C CA . LEU B 1 93 ? -18.188 -28.125 -5.859 1 96.38 93 LEU B CA 1
ATOM 3942 C C . LEU B 1 93 ? -17.953 -29.609 -6.113 1 96.38 93 LEU B C 1
ATOM 3944 O O . LEU B 1 93 ? -17.922 -30.406 -5.172 1 96.38 93 LEU B O 1
ATOM 3948 N N . ALA B 1 94 ? -17.656 -29.953 -7.332 1 95.38 94 ALA B N 1
ATOM 3949 C CA . ALA B 1 94 ? -17.703 -31.344 -7.805 1 95.38 94 ALA B CA 1
ATOM 3950 C C . ALA B 1 94 ? -16.438 -32.094 -7.402 1 95.38 94 ALA B C 1
ATOM 3952 O O . ALA B 1 94 ? -16.469 -33.312 -7.148 1 95.38 94 ALA B O 1
ATOM 3953 N N . GLN B 1 95 ? -15.352 -31.406 -7.375 1 96.56 95 GLN B N 1
ATOM 3954 C CA . GLN B 1 95 ? -14.094 -32.125 -7.188 1 96.56 95 GLN B CA 1
ATOM 3955 C C . GLN B 1 95 ? -13.5 -31.828 -5.812 1 96.56 95 GLN B C 1
ATOM 3957 O O . GLN B 1 95 ? -12.992 -32.75 -5.145 1 96.56 95 GLN B O 1
ATOM 3962 N N . VAL B 1 96 ? -13.547 -30.609 -5.367 1 97.44 96 VAL B N 1
ATOM 3963 C CA . VAL B 1 96 ? -13.031 -30.266 -4.043 1 97.44 96 VAL B CA 1
ATOM 3964 C C . VAL B 1 96 ? -14 -30.766 -2.973 1 97.44 96 VAL B C 1
ATOM 3966 O O . VAL B 1 96 ? -13.578 -31.141 -1.872 1 97.44 96 VAL B O 1
ATOM 3969 N N . GLY B 1 97 ? -15.266 -30.781 -3.305 1 95.38 97 GLY B N 1
ATOM 3970 C CA . GLY B 1 97 ? -16.281 -31.141 -2.324 1 95.38 97 GLY B CA 1
ATOM 3971 C C . GLY B 1 97 ? -16.641 -30 -1.384 1 95.38 97 GLY B C 1
ATOM 3972 O O . GLY B 1 97 ? -16.859 -30.219 -0.193 1 95.38 97 GLY B O 1
ATOM 3973 N N . ALA B 1 98 ? -16.594 -28.797 -1.866 1 96.69 98 ALA B N 1
ATOM 3974 C CA . ALA B 1 98 ? -17 -27.656 -1.052 1 96.69 98 ALA B CA 1
ATOM 3975 C C . ALA B 1 98 ? -18.453 -27.797 -0.583 1 96.69 98 ALA B C 1
ATOM 3977 O O . ALA B 1 98 ? -19.312 -28.266 -1.335 1 96.69 98 ALA B O 1
ATOM 3978 N N . ASP B 1 99 ? -18.688 -27.391 0.654 1 95.56 99 ASP B N 1
ATOM 3979 C CA . ASP B 1 99 ? -20.062 -27.406 1.18 1 95.56 99 ASP B CA 1
ATOM 3980 C C . ASP B 1 99 ? -20.891 -26.281 0.568 1 95.56 99 ASP B C 1
ATOM 3982 O O . ASP B 1 99 ? -22.109 -26.406 0.44 1 95.56 99 ASP B O 1
ATOM 3986 N N . PHE B 1 100 ? -20.25 -25.266 0.215 1 96.62 100 PHE B N 1
ATOM 3987 C CA . PHE B 1 100 ? -20.906 -24.094 -0.367 1 96.62 100 PHE B CA 1
ATOM 3988 C C . PHE B 1 100 ? -19.969 -23.344 -1.289 1 96.62 100 PHE B C 1
ATOM 3990 O O . PHE B 1 100 ? -18.781 -23.188 -0.977 1 96.62 100 PHE B O 1
ATOM 3997 N N . VAL B 1 101 ? -20.531 -22.906 -2.43 1 98.25 101 VAL B N 1
ATOM 3998 C CA . VAL B 1 101 ? -19.75 -22.078 -3.344 1 98.25 101 VAL B CA 1
ATOM 3999 C C . VAL B 1 101 ? -20.547 -20.828 -3.719 1 98.25 101 VAL B C 1
ATOM 4001 O O . VAL B 1 101 ? -21.703 -20.922 -4.121 1 98.25 101 VAL B O 1
ATOM 4004 N N . TRP B 1 102 ? -19.969 -19.656 -3.492 1 98.69 102 TRP B N 1
ATOM 4005 C CA . TRP B 1 102 ? -20.469 -18.391 -4.031 1 98.69 102 TRP B CA 1
ATOM 4006 C C . TRP B 1 102 ? -19.859 -18.109 -5.395 1 98.69 102 TRP B C 1
ATOM 4008 O O . TRP B 1 102 ? -18.656 -17.844 -5.5 1 98.69 102 TRP B O 1
ATOM 4018 N N . ALA B 1 103 ? -20.672 -18.203 -6.395 1 98.62 103 ALA B N 1
ATOM 4019 C CA . ALA B 1 103 ? -20.219 -17.891 -7.75 1 98.62 103 ALA B CA 1
ATOM 4020 C C . ALA B 1 103 ? -20.672 -16.484 -8.164 1 98.62 103 ALA B C 1
ATOM 4022 O O . ALA B 1 103 ? -21.859 -16.234 -8.344 1 98.62 103 ALA B O 1
ATOM 4023 N N . ASN B 1 104 ? -19.672 -15.594 -8.375 1 98.69 104 ASN B N 1
ATOM 4024 C CA . ASN B 1 104 ? -19.969 -14.203 -8.703 1 98.69 104 ASN B CA 1
ATOM 4025 C C . ASN B 1 104 ? -19.297 -13.781 -10.008 1 98.69 104 ASN B C 1
ATOM 4027 O O . ASN B 1 104 ? -18.156 -14.141 -10.266 1 98.69 104 ASN B O 1
ATOM 4031 N N . ASP B 1 105 ? -20.094 -13.102 -10.836 1 97.88 105 ASP B N 1
ATOM 4032 C CA . ASP B 1 105 ? -19.547 -12.352 -11.969 1 97.88 105 ASP B CA 1
ATOM 4033 C C . ASP B 1 105 ? -20.266 -11.016 -12.141 1 97.88 105 ASP B C 1
ATOM 4035 O O . ASP B 1 105 ? -21.484 -10.945 -12.008 1 97.88 105 ASP B O 1
ATOM 4039 N N . ALA B 1 106 ? -19.453 -10.023 -12.445 1 96.5 106 ALA B N 1
ATOM 4040 C CA . ALA B 1 106 ? -20.062 -8.695 -12.523 1 96.5 106 ALA B CA 1
ATOM 4041 C C . ALA B 1 106 ? -21.078 -8.625 -13.664 1 96.5 106 ALA B C 1
ATOM 4043 O O . ALA B 1 106 ? -22.016 -7.828 -13.609 1 96.5 106 ALA B O 1
ATOM 4044 N N . SER B 1 107 ? -20.938 -9.43 -14.68 1 96.31 107 SER B N 1
ATOM 4045 C CA . SER B 1 107 ? -21.828 -9.406 -15.844 1 96.31 107 SER B CA 1
ATOM 4046 C C . SER B 1 107 ? -23.094 -10.195 -15.586 1 96.31 107 SER B C 1
ATOM 4048 O O . SER B 1 107 ? -23.078 -11.43 -15.555 1 96.31 107 SER B O 1
ATOM 4050 N N . GLU B 1 108 ? -24.203 -9.555 -15.578 1 96.69 108 GLU B N 1
ATOM 4051 C CA . GLU B 1 108 ? -25.5 -10.195 -15.383 1 96.69 108 GLU B CA 1
ATOM 4052 C C . GLU B 1 108 ? -25.859 -11.062 -16.578 1 96.69 108 GLU B C 1
ATOM 4054 O O . GLU B 1 108 ? -26.609 -12.031 -16.453 1 96.69 108 GLU B O 1
ATOM 4059 N N . ALA B 1 109 ? -25.312 -10.695 -17.672 1 96.81 109 ALA B N 1
ATOM 4060 C CA . ALA B 1 109 ? -25.594 -11.422 -18.906 1 96.81 109 ALA B CA 1
ATOM 4061 C C . ALA B 1 109 ? -25.125 -12.867 -18.812 1 96.81 109 ALA B C 1
ATOM 4063 O O . ALA B 1 109 ? -25.609 -13.734 -19.547 1 96.81 109 ALA B O 1
ATOM 4064 N N . LEU B 1 110 ? -24.25 -13.188 -17.859 1 97.5 110 LEU B N 1
ATOM 4065 C CA . LEU B 1 110 ? -23.656 -14.516 -17.766 1 97.5 110 LEU B CA 1
ATOM 4066 C C . LEU B 1 110 ? -24.469 -15.398 -16.812 1 97.5 110 LEU B C 1
ATOM 4068 O O . LEU B 1 110 ? -24.172 -16.594 -16.672 1 97.5 110 LEU B O 1
ATOM 4072 N N . ARG B 1 111 ? -25.516 -14.875 -16.219 1 97.5 111 ARG B N 1
ATOM 4073 C CA . ARG B 1 111 ? -26.281 -15.602 -15.203 1 97.5 111 ARG B CA 1
ATOM 4074 C C . ARG B 1 111 ? -26.812 -16.922 -15.75 1 97.5 111 ARG B C 1
ATOM 4076 O O . ARG B 1 111 ? -26.625 -17.969 -15.141 1 97.5 111 ARG B O 1
ATOM 4083 N N . PRO B 1 112 ? -27.422 -16.938 -16.953 1 96.75 112 PRO B N 1
ATOM 4084 C CA . PRO B 1 112 ? -27.969 -18.203 -17.453 1 96.75 112 PRO B CA 1
ATOM 4085 C C . PRO B 1 112 ? -26.891 -19.281 -17.625 1 96.75 112 PRO B C 1
ATOM 4087 O O . PRO B 1 112 ? -27.125 -20.438 -17.297 1 96.75 112 PRO B O 1
ATOM 4090 N N . VAL B 1 113 ? -25.766 -18.844 -18.094 1 96.81 113 VAL B N 1
ATOM 4091 C CA . VAL B 1 113 ? -24.672 -19.766 -18.344 1 96.81 113 VAL B CA 1
ATOM 4092 C C . VAL B 1 113 ? -24.141 -20.328 -17.031 1 96.81 113 VAL B C 1
ATOM 4094 O O . VAL B 1 113 ? -23.938 -21.531 -16.891 1 96.81 113 VAL B O 1
ATOM 4097 N N . ILE B 1 114 ? -23.953 -19.469 -16.016 1 97.69 114 ILE B N 1
ATOM 4098 C CA . ILE B 1 114 ? -23.422 -19.875 -14.711 1 97.69 114 ILE B CA 1
ATOM 4099 C C . ILE B 1 114 ? -24.406 -20.812 -14.023 1 97.69 114 ILE B C 1
ATOM 4101 O O . ILE B 1 114 ? -24.031 -21.875 -13.539 1 97.69 114 ILE B O 1
ATOM 4105 N N . VAL B 1 115 ? -25.656 -20.422 -14.055 1 96.62 115 VAL B N 1
ATOM 4106 C CA . VAL B 1 115 ? -26.688 -21.219 -13.398 1 96.62 115 VAL B CA 1
ATOM 4107 C C . VAL B 1 115 ? -26.797 -22.578 -14.07 1 96.62 115 VAL B C 1
ATOM 4109 O O . VAL B 1 115 ? -26.906 -23.609 -13.398 1 96.62 115 VAL B O 1
ATOM 4112 N N . ALA B 1 116 ? -26.766 -22.609 -15.359 1 95.19 116 ALA B N 1
ATOM 4113 C CA . ALA B 1 116 ? -26.844 -23.875 -16.094 1 95.19 116 ALA B CA 1
ATOM 4114 C C . ALA B 1 116 ? -25.703 -24.797 -15.727 1 95.19 116 ALA B C 1
ATOM 4116 O O . ALA B 1 116 ? -25.906 -26 -15.508 1 95.19 116 ALA B O 1
ATOM 4117 N N . ASN B 1 117 ? -24.547 -24.297 -15.648 1 96 117 ASN B N 1
ATOM 4118 C CA . ASN B 1 117 ? -23.375 -25.125 -15.344 1 96 117 ASN B CA 1
ATOM 4119 C C . ASN B 1 117 ? -23.391 -25.625 -13.906 1 96 117 ASN B C 1
ATOM 4121 O O . ASN B 1 117 ? -23.109 -26.797 -13.648 1 96 117 ASN B O 1
ATOM 4125 N N . LE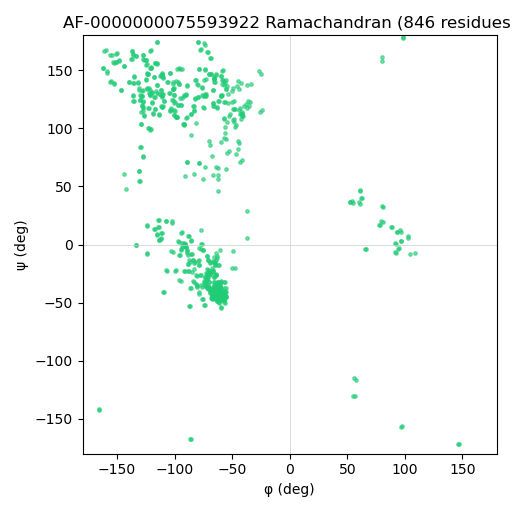U B 1 118 ? -23.766 -24.766 -12.961 1 95.69 118 LEU B N 1
ATOM 4126 C CA . LEU B 1 118 ? -23.781 -25.172 -11.562 1 95.69 118 LEU B CA 1
ATOM 4127 C C . LEU B 1 118 ? -24.938 -26.141 -11.281 1 95.69 118 LEU B C 1
ATOM 4129 O O . LEU B 1 118 ? -24.828 -27.016 -10.422 1 95.69 118 LEU B O 1
ATOM 4133 N N . SER B 1 119 ? -25.984 -25.984 -12.031 1 92.31 119 SER B N 1
ATOM 4134 C CA . SER B 1 119 ? -27.125 -26.859 -11.852 1 92.31 119 SER B CA 1
ATOM 4135 C C . SER B 1 119 ? -26.812 -28.297 -12.297 1 92.31 119 SER B C 1
ATOM 4137 O O . SER B 1 119 ? -27.469 -29.234 -11.867 1 92.31 119 SER B O 1
ATOM 4139 N N . ARG B 1 120 ? -25.859 -28.406 -13.141 1 84.44 120 ARG B N 1
ATOM 4140 C CA . ARG B 1 120 ? -25.422 -29.734 -13.562 1 84.44 120 ARG B CA 1
ATOM 4141 C C . ARG B 1 120 ? -24.875 -30.531 -12.383 1 84.44 120 ARG B C 1
ATOM 4143 O O . ARG B 1 120 ? -24.984 -31.766 -12.352 1 84.44 120 ARG B O 1
ATOM 4150 N N . PHE B 1 121 ? -24.203 -29.875 -11.531 1 82.62 121 PHE B N 1
ATOM 4151 C CA . PHE B 1 121 ? -23.688 -30.5 -10.312 1 82.62 121 PHE B CA 1
ATOM 4152 C C . PHE B 1 121 ? -24.828 -31 -9.43 1 82.62 121 PHE B C 1
ATOM 4154 O O . PHE B 1 121 ? -24.75 -32.094 -8.891 1 82.62 121 PHE B O 1
ATOM 4161 N N . GLU B 1 122 ? -25.812 -30.219 -9.234 1 72.56 122 GLU B N 1
ATOM 4162 C CA . GLU B 1 122 ? -26.938 -30.531 -8.336 1 72.56 122 GLU B CA 1
ATOM 4163 C C . GLU B 1 122 ? -27.672 -31.781 -8.797 1 72.56 122 GLU B C 1
ATOM 4165 O O . GLU B 1 122 ? -28.094 -32.594 -7.98 1 72.56 122 GLU B O 1
ATOM 4170 N N . ARG B 1 123 ? -27.719 -31.938 -10.039 1 68 123 ARG B N 1
ATOM 4171 C CA . ARG B 1 123 ? -28.438 -33.062 -10.594 1 68 123 ARG B CA 1
ATOM 4172 C C . ARG B 1 123 ? -27.688 -34.375 -10.344 1 68 123 ARG B C 1
ATOM 4174 O O . ARG B 1 123 ? -28.312 -35.438 -10.188 1 68 123 ARG B O 1
ATOM 4181 N N . GLY B 1 124 ? -26.422 -34.25 -10.188 1 61.81 124 GLY B N 1
ATOM 4182 C CA . GLY B 1 124 ? -25.625 -35.469 -10.062 1 61.81 124 GLY B CA 1
ATOM 4183 C C . GLY B 1 124 ? -25.219 -35.75 -8.633 1 61.81 124 GLY B C 1
ATOM 4184 O O . GLY B 1 124 ? -24.578 -36.781 -8.367 1 61.81 124 GLY B O 1
ATOM 4185 N N . SER B 1 125 ? -25.531 -34.844 -7.777 1 69.25 125 SER B N 1
ATOM 4186 C CA . SER B 1 125 ? -25.062 -35 -6.402 1 69.25 125 SER B CA 1
ATOM 4187 C C . SER B 1 125 ? -26.219 -35.25 -5.453 1 69.25 125 SER B C 1
ATOM 4189 O O . SER B 1 125 ? -27.375 -34.906 -5.758 1 69.25 125 SER B O 1
ATOM 4191 N N . PRO B 1 126 ? -26 -36.062 -4.43 1 64.88 126 PRO B N 1
ATOM 4192 C CA . PRO B 1 126 ? -27.078 -36.281 -3.463 1 64.88 126 PRO B CA 1
ATOM 4193 C C . PRO B 1 126 ? -27.688 -34.969 -2.969 1 64.88 126 PRO B C 1
ATOM 4195 O O . PRO B 1 126 ? -27 -33.938 -2.902 1 64.88 126 PRO B O 1
ATOM 4198 N N . PRO B 1 127 ? -28.953 -35 -3.004 1 59.84 127 PRO B N 1
ATOM 4199 C CA . PRO B 1 127 ? -29.641 -33.75 -2.586 1 59.84 127 PRO B CA 1
ATOM 4200 C C . PRO B 1 127 ? -29.094 -33.219 -1.273 1 59.84 127 PRO B C 1
ATOM 4202 O O . PRO B 1 127 ? -28.719 -33.969 -0.38 1 59.84 127 PRO B O 1
ATOM 4205 N N . ALA B 1 128 ? -28.672 -32.031 -1.373 1 61.34 128 ALA B N 1
ATOM 4206 C CA . ALA B 1 128 ? -28.281 -31.328 -0.149 1 61.34 128 ALA B CA 1
ATOM 4207 C C . ALA B 1 128 ? -29.328 -31.516 0.946 1 61.34 128 ALA B C 1
ATOM 4209 O O . ALA B 1 128 ? -30.5 -31.766 0.657 1 61.34 128 ALA B O 1
ATOM 4210 N N . GLU B 1 129 ? -28.922 -31.781 2.215 1 58.41 129 GLU B N 1
ATOM 4211 C CA . GLU B 1 129 ? -29.891 -31.781 3.301 1 58.41 129 GLU B CA 1
ATOM 4212 C C . GLU B 1 129 ? -30.938 -30.688 3.104 1 58.41 129 GLU B C 1
ATOM 4214 O O . GLU B 1 129 ? -30.656 -29.641 2.521 1 58.41 129 GLU B O 1
ATOM 4219 N N . ALA B 1 130 ? -32.188 -31.016 3.361 1 54.25 130 ALA B N 1
ATOM 4220 C CA . ALA B 1 130 ? -33.344 -30.156 3.184 1 54.25 130 ALA B CA 1
ATOM 4221 C C . ALA B 1 130 ? -33.094 -28.75 3.688 1 54.25 130 ALA B C 1
ATOM 4223 O O . ALA B 1 130 ? -32.656 -28.562 4.824 1 54.25 130 ALA B O 1
ATOM 4224 N N . GLY B 1 131 ? -33.031 -27.672 2.783 1 59.69 131 GLY B N 1
ATOM 4225 C CA . GLY B 1 131 ? -32.969 -26.25 3.141 1 59.69 131 GLY B CA 1
ATOM 4226 C C . GLY B 1 131 ? -31.594 -25.641 2.969 1 59.69 131 GLY B C 1
ATOM 4227 O O . GLY B 1 131 ? -31.438 -24.422 3.105 1 59.69 131 GLY B O 1
ATOM 4228 N N . ARG B 1 132 ? -30.484 -26.562 2.664 1 73.12 132 ARG B N 1
ATOM 4229 C CA . ARG B 1 132 ? -29.172 -25.922 2.643 1 73.12 132 ARG B CA 1
ATOM 4230 C C . ARG B 1 132 ? -28.688 -25.703 1.212 1 73.12 132 ARG B C 1
ATOM 4232 O O . ARG B 1 132 ? -28.562 -26.656 0.439 1 73.12 132 ARG B O 1
ATOM 4239 N N . ARG B 1 133 ? -28.547 -24.438 0.85 1 87.19 133 ARG B N 1
ATOM 4240 C CA . ARG B 1 133 ? -28.062 -24.062 -0.476 1 87.19 133 ARG B CA 1
ATOM 4241 C C . ARG B 1 133 ? -26.578 -24.344 -0.607 1 87.19 133 ARG B C 1
ATOM 4243 O O . ARG B 1 133 ? -25.797 -24 0.285 1 87.19 133 ARG B O 1
ATOM 4250 N N . ARG B 1 134 ? -26.281 -25.094 -1.719 1 93.75 134 ARG B N 1
ATOM 4251 C CA . ARG B 1 134 ? -24.891 -25.469 -1.935 1 93.75 134 ARG B CA 1
ATOM 4252 C C . ARG B 1 134 ? -24.141 -24.406 -2.734 1 93.75 134 ARG B C 1
ATOM 4254 O O . ARG B 1 134 ? -22.906 -24.375 -2.758 1 93.75 134 ARG B O 1
ATOM 4261 N N . TRP B 1 135 ? -24.906 -23.625 -3.459 1 96.56 135 TRP B N 1
ATOM 4262 C CA . TRP B 1 135 ? -24.266 -22.547 -4.215 1 96.56 135 TRP B CA 1
ATOM 4263 C C . TRP B 1 135 ? -25.219 -21.375 -4.402 1 96.56 135 TRP B C 1
ATOM 4265 O O . TRP B 1 135 ? -26.422 -21.516 -4.215 1 96.56 135 TRP B O 1
ATOM 4275 N N . VAL B 1 136 ? -24.688 -20.203 -4.629 1 97.38 136 VAL B N 1
ATOM 4276 C CA . VAL B 1 136 ? -25.438 -19 -4.98 1 97.38 136 VAL B CA 1
ATOM 4277 C C . VAL B 1 136 ? -24.734 -18.281 -6.125 1 97.38 136 VAL B C 1
ATOM 4279 O O . VAL B 1 136 ? -23.5 -18.359 -6.27 1 97.38 136 VAL B O 1
ATOM 4282 N N . VAL B 1 137 ? -25.531 -17.703 -6.984 1 98.19 137 VAL B N 1
ATOM 4283 C CA . VAL B 1 137 ? -25 -16.891 -8.078 1 98.19 137 VAL B CA 1
ATOM 4284 C C . VAL B 1 137 ? -25.344 -15.422 -7.828 1 98.19 137 VAL B C 1
ATOM 4286 O O . VAL B 1 137 ? -26.453 -15.086 -7.434 1 98.19 137 VAL B O 1
ATOM 4289 N N . SER B 1 138 ? -24.344 -14.57 -7.91 1 98.44 138 SER B N 1
ATOM 4290 C CA . SER B 1 138 ? -24.594 -13.141 -7.801 1 98.44 138 SER B CA 1
ATOM 4291 C C . SER B 1 138 ? -23.859 -12.367 -8.891 1 98.44 138 SER B C 1
ATOM 4293 O O . SER B 1 138 ? -23 -12.93 -9.586 1 98.44 138 SER B O 1
ATOM 4295 N N . HIS B 1 139 ? -24.297 -11.125 -9.109 1 98.19 139 HIS B N 1
ATOM 4296 C CA . HIS B 1 139 ? -23.719 -10.266 -10.133 1 98.19 139 HIS B CA 1
ATOM 4297 C C . HIS B 1 139 ? -23.312 -8.922 -9.547 1 98.19 139 HIS B C 1
ATOM 4299 O O . HIS B 1 139 ? -23.969 -7.91 -9.773 1 98.19 139 HIS B O 1
ATOM 4305 N N . ASN B 1 140 ? -22.219 -8.914 -8.828 1 97.12 140 ASN B N 1
ATOM 4306 C CA . ASN B 1 140 ? -21.656 -7.738 -8.172 1 97.12 140 ASN B CA 1
ATOM 4307 C C . ASN B 1 140 ? -20.219 -7.484 -8.602 1 97.12 140 ASN B C 1
ATOM 4309 O O . ASN B 1 140 ? -19.547 -8.391 -9.109 1 97.12 140 ASN B O 1
ATOM 4313 N N . ASP B 1 141 ? -19.859 -6.246 -8.477 1 95.62 141 ASP B N 1
ATOM 4314 C CA . ASP B 1 141 ? -18.422 -5.992 -8.461 1 95.62 141 ASP B CA 1
ATOM 4315 C C . ASP B 1 141 ? -17.734 -6.801 -7.367 1 95.62 141 ASP B C 1
ATOM 4317 O O . ASP B 1 141 ? -18.203 -6.863 -6.234 1 95.62 141 ASP B O 1
ATOM 4321 N N . ALA B 1 142 ? -16.656 -7.41 -7.727 1 96.81 142 ALA B N 1
ATOM 4322 C CA . ALA B 1 142 ? -16 -8.336 -6.805 1 96.81 142 ALA B CA 1
ATOM 4323 C C . ALA B 1 142 ? -15.617 -7.637 -5.508 1 96.81 142 ALA B C 1
ATOM 4325 O O . ALA B 1 142 ? -15.805 -8.188 -4.418 1 96.81 142 ALA B O 1
ATOM 4326 N N . THR B 1 143 ? -15.047 -6.441 -5.617 1 95.5 143 THR B N 1
ATOM 4327 C CA . THR B 1 143 ? -14.617 -5.707 -4.434 1 95.5 143 THR B CA 1
ATOM 4328 C C . THR B 1 143 ? -15.797 -5.434 -3.506 1 95.5 143 THR B C 1
ATOM 4330 O O . THR B 1 143 ? -15.688 -5.602 -2.289 1 95.5 143 THR B O 1
ATOM 4333 N N . ARG B 1 144 ? -16.875 -5.047 -4.055 1 96.19 144 ARG B N 1
ATOM 4334 C CA . ARG B 1 144 ? -18.078 -4.762 -3.271 1 96.19 144 ARG B CA 1
ATOM 4335 C C . ARG B 1 144 ? -18.609 -6.027 -2.605 1 96.19 144 ARG B C 1
ATOM 4337 O O . ARG B 1 144 ? -18.984 -6.008 -1.43 1 96.19 144 ARG B O 1
ATOM 4344 N N . LEU B 1 145 ? -18.672 -7.074 -3.402 1 97.94 145 LEU B N 1
ATOM 4345 C CA . LEU B 1 145 ? -19.141 -8.336 -2.848 1 97.94 145 LEU B CA 1
ATOM 4346 C C . LEU B 1 145 ? -18.281 -8.758 -1.655 1 97.94 145 LEU B C 1
ATOM 4348 O O . LEU B 1 145 ? -18.812 -9.117 -0.6 1 97.94 145 LEU B O 1
ATOM 4352 N N . LEU B 1 146 ? -17.031 -8.703 -1.82 1 98.06 146 LEU B N 1
ATOM 4353 C CA . LEU B 1 146 ? -16.094 -9.125 -0.78 1 98.06 146 LEU B CA 1
ATOM 4354 C C . LEU B 1 146 ? -16.203 -8.219 0.445 1 98.06 146 LEU B C 1
ATOM 4356 O O . LEU B 1 146 ? -16.188 -8.703 1.579 1 98.06 146 LEU B O 1
ATOM 4360 N N . ALA B 1 147 ? -16.297 -6.949 0.198 1 96.31 147 ALA B N 1
ATOM 4361 C CA . ALA B 1 147 ? -16.469 -6.012 1.302 1 96.31 147 ALA B CA 1
ATOM 4362 C C . ALA B 1 147 ? -17.75 -6.316 2.074 1 96.31 147 ALA B C 1
ATOM 4364 O O . ALA B 1 147 ? -17.781 -6.246 3.305 1 96.31 147 ALA B O 1
ATOM 4365 N N . GLU B 1 148 ? -18.734 -6.625 1.386 1 97.69 148 GLU B N 1
ATOM 4366 C CA . GLU B 1 148 ? -20 -6.957 2.023 1 97.69 148 GLU B CA 1
ATOM 4367 C C . GLU B 1 148 ? -19.875 -8.219 2.875 1 97.69 148 GLU B C 1
ATOM 4369 O O . GLU B 1 148 ? -20.438 -8.281 3.975 1 97.69 148 GLU B O 1
ATOM 4374 N N . ARG B 1 149 ? -19.188 -9.18 2.346 1 97.69 149 ARG B N 1
ATOM 4375 C CA . ARG B 1 149 ? -19 -10.406 3.117 1 97.69 149 ARG B CA 1
ATOM 4376 C C . ARG B 1 149 ? -18.266 -10.117 4.426 1 97.69 149 ARG B C 1
ATOM 4378 O O . ARG B 1 149 ? -18.641 -10.648 5.477 1 97.69 149 ARG B O 1
ATOM 4385 N N . TYR B 1 150 ? -17.281 -9.273 4.363 1 96.5 150 TYR B N 1
ATOM 4386 C CA . TYR B 1 150 ? -16.531 -8.867 5.547 1 96.5 150 TYR B CA 1
ATOM 4387 C C . TYR B 1 150 ? -17.453 -8.195 6.566 1 96.5 150 TYR B C 1
ATOM 4389 O O . TYR B 1 150 ? -17.422 -8.539 7.75 1 96.5 150 TYR B O 1
ATOM 4397 N N . LEU B 1 151 ? -18.266 -7.297 6.07 1 96.19 151 LEU B N 1
ATOM 4398 C CA . LEU B 1 151 ? -19.141 -6.551 6.965 1 96.19 151 LEU B CA 1
ATOM 4399 C C . LEU B 1 151 ? -20.172 -7.473 7.621 1 96.19 151 LEU B C 1
ATOM 4401 O O . LEU B 1 151 ? -20.562 -7.254 8.766 1 96.19 151 LEU B O 1
ATOM 4405 N N . ARG B 1 152 ? -20.484 -8.523 6.926 1 96.88 152 ARG B N 1
ATOM 4406 C CA . ARG B 1 152 ? -21.453 -9.477 7.441 1 96.88 152 ARG B CA 1
ATOM 4407 C C . ARG B 1 152 ? -20.781 -10.578 8.242 1 96.88 152 ARG B C 1
ATOM 4409 O O . ARG B 1 152 ? -21.438 -11.523 8.688 1 96.88 152 ARG B O 1
ATOM 4416 N N . ARG B 1 153 ? -19.516 -10.523 8.359 1 96.38 153 ARG B N 1
ATOM 4417 C CA . ARG B 1 153 ? -18.703 -11.492 9.094 1 96.38 153 ARG B CA 1
ATOM 4418 C C . ARG B 1 153 ? -18.844 -12.891 8.492 1 96.38 153 ARG B C 1
ATOM 4420 O O . ARG B 1 153 ? -18.984 -13.867 9.227 1 96.38 153 ARG B O 1
ATOM 4427 N N . GLU B 1 154 ? -18.984 -12.969 7.18 1 97.31 154 GLU B N 1
ATOM 4428 C CA . GLU B 1 154 ? -18.953 -14.211 6.41 1 97.31 154 GLU B CA 1
ATOM 4429 C C . GLU B 1 154 ? -17.578 -14.461 5.801 1 97.31 154 GLU B C 1
ATOM 4431 O O . GLU B 1 154 ? -17.172 -13.75 4.879 1 97.31 154 GLU B O 1
ATOM 4436 N N . TYR B 1 155 ? -16.891 -15.43 6.301 1 97.56 155 TYR B N 1
ATOM 4437 C CA . TYR B 1 155 ? -15.516 -15.703 5.895 1 97.56 155 TYR B CA 1
ATOM 4438 C C . TYR B 1 155 ? -15.422 -17 5.102 1 97.56 155 TYR B C 1
ATOM 4440 O O . TYR B 1 155 ? -16.156 -17.953 5.375 1 97.56 155 TYR B O 1
ATOM 4448 N N . PHE B 1 156 ? -14.547 -17.062 4.184 1 98.62 156 PHE B N 1
ATOM 4449 C CA . PHE B 1 156 ? -14.43 -18.203 3.281 1 98.62 156 PHE B CA 1
ATOM 4450 C C . PHE B 1 156 ? -13.102 -18.922 3.484 1 98.62 156 PHE B C 1
ATOM 4452 O O . PHE B 1 156 ? -12.125 -18.312 3.93 1 98.62 156 PHE B O 1
ATOM 4459 N N . ASP B 1 157 ? -13.078 -20.172 3.127 1 98.56 157 ASP B N 1
ATOM 4460 C CA . ASP B 1 157 ? -11.859 -20.984 3.172 1 98.56 157 ASP B CA 1
ATOM 4461 C C . ASP B 1 157 ? -10.984 -20.719 1.946 1 98.56 157 ASP B C 1
ATOM 4463 O O . ASP B 1 157 ? -9.758 -20.781 2.029 1 98.56 157 ASP B O 1
ATOM 4467 N N . VAL B 1 158 ? -11.641 -20.516 0.877 1 98.81 158 VAL B N 1
ATOM 4468 C CA . VAL B 1 158 ? -10.953 -20.25 -0.38 1 98.81 158 VAL B CA 1
ATOM 4469 C C . VAL B 1 158 ? -11.641 -19.094 -1.114 1 98.81 158 VAL B C 1
ATOM 4471 O O . VAL B 1 158 ? -12.867 -19.094 -1.269 1 98.81 158 VAL B O 1
ATOM 4474 N N . ILE B 1 159 ? -10.891 -18.156 -1.5 1 98.94 159 ILE B N 1
ATOM 4475 C CA . ILE B 1 159 ? -11.352 -17.109 -2.4 1 98.94 159 ILE B CA 1
ATOM 4476 C C . ILE B 1 159 ? -10.516 -17.109 -3.678 1 98.94 159 ILE B C 1
ATOM 4478 O O . ILE B 1 159 ? -9.281 -17.078 -3.621 1 98.94 159 ILE B O 1
ATOM 4482 N N . ASP B 1 160 ? -11.172 -17.266 -4.746 1 98.88 160 ASP B N 1
ATOM 4483 C CA . ASP B 1 160 ? -10.586 -17.312 -6.078 1 98.88 160 ASP B CA 1
ATOM 4484 C C . ASP B 1 160 ? -10.953 -16.078 -6.891 1 98.88 160 ASP B C 1
ATOM 4486 O O . ASP B 1 160 ? -12.133 -15.844 -7.176 1 98.88 160 ASP B O 1
ATOM 4490 N N . VAL B 1 161 ? -9.945 -15.305 -7.309 1 98.38 161 VAL B N 1
ATOM 4491 C CA . VAL B 1 161 ? -10.211 -14.094 -8.078 1 98.38 161 VAL B CA 1
ATOM 4492 C C . VAL B 1 161 ? -9.469 -14.156 -9.414 1 98.38 161 VAL B C 1
ATOM 4494 O O . VAL B 1 161 ? -8.281 -13.852 -9.484 1 98.38 161 VAL B O 1
ATOM 4497 N N . ASP B 1 162 ? -10.148 -14.484 -10.414 1 96.44 162 ASP B N 1
ATOM 4498 C CA . ASP B 1 162 ? -9.586 -14.547 -11.758 1 96.44 162 ASP B CA 1
ATOM 4499 C C . ASP B 1 162 ? -9.703 -13.203 -12.477 1 96.44 162 ASP B C 1
ATOM 4501 O O . ASP B 1 162 ? -10.398 -13.094 -13.484 1 96.44 162 ASP B O 1
ATOM 4505 N N . SER B 1 163 ? -8.93 -12.266 -12.023 1 94.38 163 SER B N 1
ATOM 4506 C CA . SER B 1 163 ? -8.992 -10.891 -12.5 1 94.38 163 SER B CA 1
ATOM 4507 C C . SER B 1 163 ? -8.211 -10.711 -13.797 1 94.38 163 SER B C 1
ATOM 4509 O O . SER B 1 163 ? -7.145 -11.305 -13.969 1 94.38 163 SER B O 1
ATOM 4511 N N . PHE B 1 164 ? -8.781 -9.922 -14.641 1 89.5 164 PHE B N 1
ATOM 4512 C CA . PHE B 1 164 ? -8.07 -9.5 -15.844 1 89.5 164 PHE B CA 1
ATOM 4513 C C . PHE B 1 164 ? -7.496 -8.102 -15.672 1 89.5 164 PHE B C 1
ATOM 4515 O O . PHE B 1 164 ? -8.148 -7.223 -15.109 1 89.5 164 PHE B O 1
ATOM 4522 N N . GLY B 1 165 ? -6.301 -7.969 -16.062 1 88.75 165 GLY B N 1
ATOM 4523 C CA . GLY B 1 165 ? -5.629 -6.684 -15.93 1 88.75 165 GLY B CA 1
ATOM 4524 C C . GLY B 1 165 ? -4.77 -6.59 -14.68 1 88.75 165 GLY B C 1
ATOM 4525 O O . GLY B 1 165 ? -4.25 -7.602 -14.203 1 88.75 165 GLY B O 1
ATOM 4526 N N . GLY B 1 166 ? -4.562 -5.297 -14.281 1 86.44 166 GLY B N 1
ATOM 4527 C CA . GLY B 1 166 ? -3.619 -5.074 -13.195 1 86.44 166 GLY B CA 1
ATOM 4528 C C . GLY B 1 166 ? -4.258 -4.461 -11.961 1 86.44 166 GLY B C 1
ATOM 4529 O O . GLY B 1 166 ? -3.561 -4.098 -11.016 1 86.44 166 GLY B O 1
ATOM 4530 N N . ASP B 1 167 ? -5.523 -4.477 -11.961 1 86.38 167 ASP B N 1
ATOM 4531 C CA . ASP B 1 167 ? -6.203 -3.891 -10.805 1 86.38 167 ASP B CA 1
ATOM 4532 C C . ASP B 1 167 ? -6.066 -4.785 -9.578 1 86.38 167 ASP B C 1
ATOM 4534 O O . ASP B 1 167 ? -6.254 -6 -9.664 1 86.38 167 ASP B O 1
ATOM 4538 N N . ALA B 1 168 ? -5.637 -4.195 -8.461 1 92.69 168 ALA B N 1
ATOM 4539 C CA . ALA B 1 168 ? -5.391 -4.98 -7.25 1 92.69 168 ALA B CA 1
ATOM 4540 C C . ALA B 1 168 ? -6.191 -4.438 -6.074 1 92.69 168 ALA B C 1
ATOM 4542 O O . ALA B 1 168 ? -5.949 -4.812 -4.922 1 92.69 168 ALA B O 1
ATOM 4543 N N . ALA B 1 169 ? -7.199 -3.617 -6.348 1 92.12 169 ALA B N 1
ATOM 4544 C CA . ALA B 1 169 ? -7.973 -2.971 -5.289 1 92.12 169 ALA B CA 1
ATOM 4545 C C . ALA B 1 169 ? -8.773 -3.996 -4.492 1 92.12 169 ALA B C 1
ATOM 4547 O O . ALA B 1 169 ? -9.055 -3.789 -3.309 1 92.12 169 ALA B O 1
ATOM 4548 N N . TYR B 1 170 ? -9.062 -5.156 -5.074 1 96.19 170 TYR B N 1
ATOM 4549 C CA . TYR B 1 170 ? -9.906 -6.168 -4.449 1 96.19 170 TYR B CA 1
ATOM 4550 C C . TYR B 1 170 ? -9.125 -6.961 -3.408 1 96.19 170 TYR B C 1
ATOM 4552 O O . TYR B 1 170 ? -9.711 -7.652 -2.572 1 96.19 170 TYR B O 1
ATOM 4560 N N . VAL B 1 171 ? -7.832 -6.914 -3.463 1 97.88 171 VAL B N 1
ATOM 4561 C CA . VAL B 1 171 ? -6.992 -7.832 -2.703 1 97.88 171 VAL B CA 1
ATOM 4562 C C . VAL B 1 171 ? -7.266 -7.668 -1.209 1 97.88 171 VAL B C 1
ATOM 4564 O O . VAL B 1 171 ? -7.441 -8.656 -0.491 1 97.88 171 VAL B O 1
ATOM 4567 N N . ARG B 1 172 ? -7.316 -6.449 -0.754 1 96.31 172 ARG B N 1
ATOM 4568 C CA . ARG B 1 172 ? -7.559 -6.227 0.667 1 96.31 172 ARG B CA 1
ATOM 4569 C C . ARG B 1 172 ? -8.922 -6.773 1.08 1 96.31 172 ARG B C 1
ATOM 4571 O O . ARG B 1 172 ? -9.055 -7.406 2.129 1 96.31 172 ARG B O 1
ATOM 4578 N N . ALA B 1 173 ? -9.938 -6.445 0.286 1 97.06 173 ALA B N 1
ATOM 4579 C CA . ALA B 1 173 ? -11.281 -6.945 0.58 1 97.06 173 ALA B CA 1
ATOM 4580 C C . ALA B 1 173 ? -11.297 -8.469 0.613 1 97.06 173 ALA B C 1
ATOM 4582 O O . ALA B 1 173 ? -11.984 -9.07 1.442 1 97.06 173 ALA B O 1
ATOM 4583 N N . ALA B 1 174 ? -10.602 -9.086 -0.284 1 98.69 174 ALA B N 1
ATOM 4584 C CA . ALA B 1 174 ? -10.523 -10.547 -0.31 1 98.69 174 ALA B CA 1
ATOM 4585 C C . ALA B 1 174 ? -9.891 -11.078 0.97 1 98.69 174 ALA B C 1
ATOM 4587 O O . ALA B 1 174 ? -10.383 -12.047 1.556 1 98.69 174 ALA B O 1
ATOM 4588 N N . LEU B 1 175 ? -8.828 -10.453 1.394 1 98.25 175 LEU B N 1
ATOM 4589 C CA . LEU B 1 175 ? -8.141 -10.875 2.609 1 98.25 175 LEU B CA 1
ATOM 4590 C C . LEU B 1 175 ? -9.055 -10.727 3.826 1 98.25 175 LEU B C 1
ATOM 4592 O O . LEU B 1 175 ? -9.047 -11.578 4.719 1 98.25 175 LEU B O 1
ATOM 4596 N N . LEU B 1 176 ? -9.82 -9.664 3.838 1 97 176 LEU B N 1
ATOM 4597 C CA . LEU B 1 176 ? -10.703 -9.398 4.965 1 97 176 LEU B CA 1
ATOM 4598 C C . LEU B 1 176 ? -11.852 -10.406 5.004 1 97 176 LEU B C 1
ATOM 4600 O O . LEU B 1 176 ? -12.43 -10.648 6.062 1 97 176 LEU B O 1
ATOM 4604 N N . ALA B 1 177 ? -12.164 -10.984 3.877 1 98.31 177 ALA B N 1
ATOM 4605 C CA . ALA B 1 177 ? -13.266 -11.945 3.797 1 98.31 177 ALA B CA 1
ATOM 4606 C C . ALA B 1 177 ? -12.75 -13.383 3.896 1 98.31 177 ALA B C 1
ATOM 4608 O O . ALA B 1 177 ? -13.516 -14.336 3.748 1 98.31 177 ALA B O 1
ATOM 4609 N N . LEU B 1 178 ? -11.516 -13.547 4.082 1 98.44 178 LEU B N 1
ATOM 4610 C CA . LEU B 1 178 ? -10.867 -14.852 4.125 1 98.44 178 LEU B CA 1
ATOM 4611 C C . LEU B 1 178 ? -10.703 -15.328 5.566 1 98.44 178 LEU B C 1
ATOM 4613 O O . LEU B 1 178 ? -10.352 -14.547 6.449 1 98.44 178 LEU B O 1
ATOM 4617 N N . LYS B 1 179 ? -10.969 -16.625 5.824 1 97.44 179 LYS B N 1
ATOM 4618 C CA . LYS B 1 179 ? -10.633 -17.203 7.121 1 97.44 179 LYS B CA 1
ATOM 4619 C C . LYS B 1 179 ? -9.125 -17.203 7.352 1 97.44 179 LYS B C 1
ATOM 4621 O O . LYS B 1 179 ? -8.344 -17.359 6.414 1 97.44 179 LYS B O 1
ATOM 4626 N N . ILE B 1 180 ? -8.727 -17.031 8.617 1 95.69 180 ILE B N 1
ATOM 4627 C CA . ILE B 1 180 ? -7.312 -17.234 8.93 1 95.69 180 ILE B CA 1
ATOM 4628 C C . ILE B 1 180 ? -6.902 -18.656 8.578 1 95.69 180 ILE B C 1
ATOM 4630 O O . ILE B 1 180 ? -7.574 -19.609 8.969 1 95.69 180 ILE B O 1
ATOM 4634 N N . GLY B 1 181 ? -5.871 -18.797 7.84 1 96.31 181 GLY B N 1
ATOM 4635 C CA . GLY B 1 181 ? -5.453 -20.078 7.316 1 96.31 181 GLY B CA 1
ATOM 4636 C C . GLY B 1 181 ? -6.027 -20.391 5.945 1 96.31 181 GLY B C 1
ATOM 4637 O O . GLY B 1 181 ? -5.652 -21.375 5.309 1 96.31 181 GLY B O 1
ATOM 4638 N N . GLY B 1 182 ? -6.906 -19.531 5.508 1 98.06 182 GLY B N 1
ATOM 4639 C CA . GLY B 1 182 ? -7.555 -19.734 4.227 1 98.06 182 GLY B CA 1
ATOM 4640 C C . GLY B 1 182 ? -6.641 -19.469 3.045 1 98.06 182 GLY B C 1
ATOM 4641 O O . GLY B 1 182 ? -5.523 -18.984 3.215 1 98.06 182 GLY B O 1
ATOM 4642 N N . LEU B 1 183 ? -7.156 -19.812 1.838 1 98.81 183 LEU B N 1
ATOM 4643 C CA . LEU B 1 183 ? -6.387 -19.672 0.606 1 98.81 183 LEU B CA 1
ATOM 4644 C C . LEU B 1 183 ? -6.969 -18.578 -0.282 1 98.81 183 LEU B C 1
ATOM 4646 O O . LEU B 1 183 ? -8.188 -18.5 -0.448 1 98.81 183 LEU B O 1
ATOM 4650 N N . LEU B 1 184 ? -6.098 -17.766 -0.756 1 98.88 184 LEU B N 1
ATOM 4651 C CA . LEU B 1 184 ? -6.453 -16.734 -1.73 1 98.88 184 LEU B CA 1
ATOM 4652 C C . LEU B 1 184 ? -5.723 -16.969 -3.051 1 98.88 184 LEU B C 1
ATOM 4654 O O . LEU B 1 184 ? -4.492 -17 -3.086 1 98.88 184 LEU B O 1
ATOM 4658 N N . TYR B 1 185 ? -6.48 -17.219 -4.109 1 98.88 185 TYR B N 1
ATOM 4659 C CA . TYR B 1 185 ? -5.934 -17.453 -5.445 1 98.88 185 TYR B CA 1
ATOM 4660 C C . TYR B 1 185 ? -6.051 -16.203 -6.305 1 98.88 185 TYR B C 1
ATOM 4662 O O . TYR B 1 185 ? -7.148 -15.82 -6.719 1 98.88 185 TYR B O 1
ATOM 4670 N N . LEU B 1 186 ? -4.895 -15.609 -6.609 1 98.62 186 LEU B N 1
ATOM 4671 C CA . LEU B 1 186 ? -4.828 -14.344 -7.32 1 98.62 186 LEU B CA 1
ATOM 4672 C C . LEU B 1 186 ? -4.383 -14.547 -8.766 1 98.62 186 LEU B C 1
ATOM 4674 O O . LEU B 1 186 ? -3.492 -15.359 -9.031 1 98.62 186 LEU B O 1
ATOM 4678 N N . THR B 1 187 ? -5 -13.812 -9.633 1 97.5 187 THR B N 1
ATOM 4679 C CA . THR B 1 187 ? -4.629 -13.812 -11.047 1 97.5 187 THR B CA 1
ATOM 4680 C C . THR B 1 187 ? -4.398 -12.391 -11.547 1 97.5 187 THR B C 1
ATOM 4682 O O . THR B 1 187 ? -5.168 -11.484 -11.219 1 97.5 187 THR B O 1
ATOM 4685 N N . SER B 1 188 ? -3.311 -12.172 -12.234 1 97.06 188 SER B N 1
ATOM 4686 C CA . SER B 1 188 ? -3.033 -10.914 -12.922 1 97.06 188 SER B CA 1
ATOM 4687 C C . SER B 1 188 ? -2.584 -11.156 -14.359 1 97.06 188 SER B C 1
ATOM 4689 O O . SER B 1 188 ? -1.841 -12.102 -14.633 1 97.06 188 SER B O 1
ATOM 4691 N N . THR B 1 189 ? -3.051 -10.359 -15.258 1 96.38 189 THR B N 1
ATOM 4692 C CA . THR B 1 189 ? -2.588 -10.406 -16.641 1 96.38 189 THR B CA 1
ATOM 4693 C C . THR B 1 189 ? -1.832 -9.133 -17.016 1 96.38 189 THR B C 1
ATOM 4695 O O . THR B 1 189 ? -1.731 -8.781 -18.188 1 96.38 189 THR B O 1
ATOM 4698 N N . ASP B 1 190 ? -1.352 -8.445 -16.031 1 94.75 190 ASP B N 1
ATOM 4699 C CA . ASP B 1 190 ? -0.659 -7.176 -16.219 1 94.75 190 ASP B CA 1
ATOM 4700 C C . ASP B 1 190 ? 0.783 -7.402 -16.672 1 94.75 190 ASP B C 1
ATOM 4702 O O . ASP B 1 190 ? 1.724 -6.996 -15.984 1 94.75 190 ASP B O 1
ATOM 4706 N N . TRP B 1 191 ? 0.954 -7.852 -17.844 1 94.12 191 TRP B N 1
ATOM 4707 C CA . TRP B 1 191 ? 2.275 -8.148 -18.391 1 94.12 191 TRP B CA 1
ATOM 4708 C C . TRP B 1 191 ? 3.047 -6.859 -18.672 1 94.12 191 TRP B C 1
ATOM 4710 O O . TRP B 1 191 ? 4.277 -6.84 -18.609 1 94.12 191 TRP B O 1
ATOM 4720 N N . ARG B 1 192 ? 2.348 -5.809 -18.953 1 95.12 192 ARG B N 1
ATOM 4721 C CA . ARG B 1 192 ? 3.01 -4.539 -19.234 1 95.12 192 ARG B CA 1
ATOM 4722 C C . ARG B 1 192 ? 3.809 -4.07 -18.016 1 95.12 192 ARG B C 1
ATOM 4724 O O . ARG B 1 192 ? 4.957 -3.643 -18.156 1 95.12 192 ARG B O 1
ATOM 4731 N N . SER B 1 193 ? 3.188 -4.16 -16.844 1 95.31 193 SER B N 1
ATOM 4732 C CA . SER B 1 193 ? 3.883 -3.811 -15.602 1 95.31 193 SER B CA 1
ATOM 4733 C C . SER B 1 193 ? 5.023 -4.781 -15.312 1 95.31 193 SER B C 1
ATOM 4735 O O . SER B 1 193 ? 6.113 -4.367 -14.914 1 95.31 193 SER B O 1
ATOM 4737 N N . ALA B 1 194 ? 4.77 -6.035 -15.516 1 96.38 194 ALA B N 1
ATOM 4738 C CA . ALA B 1 194 ? 5.781 -7.055 -15.258 1 96.38 194 ALA B CA 1
ATOM 4739 C C . ALA B 1 194 ? 7.027 -6.816 -16.109 1 96.38 194 ALA B C 1
ATOM 4741 O O . ALA B 1 194 ? 8.148 -7.059 -15.656 1 96.38 194 ALA B O 1
ATOM 4742 N N . ARG B 1 195 ? 6.812 -6.293 -17.266 1 96.44 195 ARG B N 1
ATOM 4743 C CA . ARG B 1 195 ? 7.918 -6.078 -18.188 1 96.44 195 ARG B CA 1
ATOM 4744 C C . ARG B 1 195 ? 8.555 -4.711 -17.969 1 96.44 195 ARG B C 1
ATOM 4746 O O . ARG B 1 195 ? 9.523 -4.355 -18.656 1 96.44 195 ARG B O 1
ATOM 4753 N N . GLY B 1 196 ? 8.016 -3.949 -17.125 1 96.06 196 GLY B N 1
ATOM 4754 C CA . GLY B 1 196 ? 8.609 -2.666 -16.781 1 96.06 196 GLY B CA 1
ATOM 4755 C C . GLY B 1 196 ? 8.07 -1.516 -17.609 1 96.06 196 GLY B C 1
ATOM 4756 O O . GLY B 1 196 ? 8.586 -0.4 -17.547 1 96.06 196 GLY B O 1
ATOM 4757 N N . TYR B 1 197 ? 7.02 -1.711 -18.375 1 93.69 197 TYR B N 1
ATOM 4758 C CA . TYR B 1 197 ? 6.465 -0.661 -19.219 1 93.69 197 TYR B CA 1
ATOM 4759 C C . TYR B 1 197 ? 5.336 0.074 -18.516 1 93.69 197 TYR B C 1
ATOM 4761 O O . TYR B 1 197 ? 4.824 1.074 -19.016 1 93.69 197 TYR B O 1
ATOM 4769 N N . GLY B 1 198 ? 4.98 -0.329 -17.422 1 92.25 198 GLY B N 1
ATOM 4770 C CA . GLY B 1 198 ? 3.926 0.282 -16.625 1 92.25 198 GLY B CA 1
ATOM 4771 C C . GLY B 1 198 ? 4.336 0.544 -15.188 1 92.25 198 GLY B C 1
ATOM 4772 O O . GLY B 1 198 ? 3.633 0.148 -14.258 1 92.25 198 GLY B O 1
ATOM 4773 N N . SER B 1 199 ? 5.414 1.251 -15.031 1 91.75 199 SER B N 1
ATOM 4774 C CA . SER B 1 199 ? 6 1.441 -13.703 1 91.75 199 SER B CA 1
ATOM 4775 C C . SER B 1 199 ? 5.047 2.195 -12.781 1 91.75 199 SER B C 1
ATOM 4777 O O . SER B 1 199 ? 4.922 1.861 -11.602 1 91.75 199 SER B O 1
ATOM 4779 N N . ARG B 1 200 ? 4.344 3.125 -13.297 1 90.19 200 ARG B N 1
ATOM 4780 C CA . ARG B 1 200 ? 3.396 3.896 -12.508 1 90.19 200 ARG B CA 1
ATOM 4781 C C . ARG B 1 200 ? 2.188 3.049 -12.117 1 90.19 200 ARG B C 1
ATOM 4783 O O . ARG B 1 200 ? 1.702 3.129 -10.992 1 90.19 200 ARG B O 1
ATOM 4790 N N . SER B 1 201 ? 1.811 2.246 -13.031 1 91.62 201 SER B N 1
ATOM 4791 C CA . SER B 1 201 ? 0.676 1.365 -12.781 1 91.62 201 SER B CA 1
ATOM 4792 C C . SER B 1 201 ? 1.017 0.317 -11.727 1 91.62 201 SER B C 1
ATOM 4794 O O . SER B 1 201 ? 0.219 0.055 -10.82 1 91.62 201 SER B O 1
ATOM 4796 N N . SER B 1 202 ? 2.176 -0.271 -11.883 1 95.25 202 SER B N 1
ATOM 4797 C CA . SER B 1 202 ? 2.574 -1.274 -10.898 1 95.25 202 SER B CA 1
ATOM 4798 C C . SER B 1 202 ? 2.74 -0.656 -9.516 1 95.25 202 SER B C 1
ATOM 4800 O O . SER B 1 202 ? 2.43 -1.291 -8.5 1 95.25 202 SER B O 1
ATOM 4802 N N . LEU B 1 203 ? 3.205 0.542 -9.5 1 94.88 203 LEU B N 1
ATOM 4803 C CA . LEU B 1 203 ? 3.365 1.231 -8.227 1 94.88 203 LEU B CA 1
ATOM 4804 C C . LEU B 1 203 ? 2.01 1.493 -7.574 1 94.88 203 LEU B C 1
ATOM 4806 O O . LEU B 1 203 ? 1.829 1.238 -6.383 1 94.88 203 LEU B O 1
ATOM 4810 N N . SER B 1 204 ? 1.067 1.95 -8.312 1 92.56 204 SER B N 1
ATOM 4811 C CA . SER B 1 204 ? -0.253 2.256 -7.773 1 92.56 204 SER B CA 1
ATOM 4812 C C . SER B 1 204 ? -1 0.982 -7.391 1 92.56 204 SER B C 1
ATOM 4814 O O . SER B 1 204 ? -1.661 0.933 -6.352 1 92.56 204 SER B O 1
ATOM 4816 N N . SER B 1 205 ? -0.846 -0.079 -8.156 1 93.56 205 SER B N 1
ATOM 4817 C CA . SER B 1 205 ? -1.649 -1.282 -7.965 1 93.56 205 SER B CA 1
ATOM 4818 C C . SER B 1 205 ? -1.028 -2.203 -6.922 1 93.56 205 SER B C 1
ATOM 4820 O O . SER B 1 205 ? -1.741 -2.812 -6.121 1 93.56 205 SER B O 1
ATOM 4822 N N . TYR B 1 206 ? 0.306 -2.24 -6.957 1 95.38 206 TYR B N 1
ATOM 4823 C CA . TYR B 1 206 ? 0.954 -3.266 -6.148 1 95.38 206 TYR B CA 1
ATOM 4824 C C . TYR B 1 206 ? 1.956 -2.646 -5.18 1 95.38 206 TYR B C 1
ATOM 4826 O O . TYR B 1 206 ? 2.535 -3.346 -4.344 1 95.38 206 TYR B O 1
ATOM 4834 N N . GLY B 1 207 ? 2.191 -1.356 -5.328 1 93.69 207 GLY B N 1
ATOM 4835 C CA . GLY B 1 207 ? 3.178 -0.697 -4.484 1 93.69 207 GLY B CA 1
ATOM 4836 C C . GLY B 1 207 ? 4.605 -0.964 -4.918 1 93.69 207 GLY B C 1
ATOM 4837 O O . GLY B 1 207 ? 5.543 -0.783 -4.137 1 93.69 207 GLY B O 1
ATOM 4838 N N . ALA B 1 208 ? 4.754 -1.405 -6.086 1 96.56 208 ALA B N 1
ATOM 4839 C CA . ALA B 1 208 ? 6.074 -1.764 -6.598 1 96.56 208 ALA B CA 1
ATOM 4840 C C . ALA B 1 208 ? 6.402 -0.976 -7.859 1 96.56 208 ALA B C 1
ATOM 4842 O O . ALA B 1 208 ? 5.59 -0.903 -8.789 1 96.56 208 ALA B O 1
ATOM 4843 N N . TYR B 1 209 ? 7.566 -0.372 -7.891 1 96.81 209 TYR B N 1
ATOM 4844 C CA . TYR B 1 209 ? 8.062 0.287 -9.094 1 96.81 209 TYR B CA 1
ATOM 4845 C C . TYR B 1 209 ? 8.914 -0.665 -9.922 1 96.81 209 TYR B C 1
ATOM 4847 O O . TYR B 1 209 ? 10.078 -0.904 -9.609 1 96.81 209 TYR B O 1
ATOM 4855 N N . VAL B 1 210 ? 8.32 -1.153 -11 1 97.62 210 VAL B N 1
ATOM 4856 C CA . VAL B 1 210 ? 8.961 -2.174 -11.828 1 97.62 210 VAL B CA 1
ATOM 4857 C C . VAL B 1 210 ? 9.562 -1.528 -13.07 1 97.62 210 VAL B C 1
ATOM 4859 O O . VAL B 1 210 ? 8.938 -0.676 -13.703 1 97.62 210 VAL B O 1
ATOM 4862 N N . ARG B 1 211 ? 10.758 -1.914 -13.336 1 96.5 211 ARG B N 1
ATOM 4863 C CA . ARG B 1 211 ? 11.5 -1.543 -14.539 1 96.5 211 ARG B CA 1
ATOM 4864 C C . ARG B 1 211 ? 11.906 -2.779 -15.336 1 96.5 211 ARG B C 1
ATOM 4866 O O . ARG B 1 211 ? 11.75 -3.906 -14.859 1 96.5 211 ARG B O 1
ATOM 4873 N N . PRO B 1 212 ? 12.344 -2.574 -16.578 1 96.38 212 PRO B N 1
ATOM 4874 C CA . PRO B 1 212 ? 12.727 -3.75 -17.359 1 96.38 212 PRO B CA 1
ATOM 4875 C C . PRO B 1 212 ? 13.836 -4.566 -16.703 1 96.38 212 PRO B C 1
ATOM 4877 O O . PRO B 1 212 ? 14.852 -4.004 -16.266 1 96.38 212 PRO B O 1
ATOM 4880 N N . MET B 1 213 ? 13.633 -5.812 -16.562 1 96.88 213 MET B N 1
ATOM 4881 C CA . MET B 1 213 ? 14.562 -6.805 -16.031 1 96.88 213 MET B CA 1
ATOM 4882 C C . MET B 1 213 ? 14.727 -7.973 -17 1 96.88 213 MET B C 1
ATOM 4884 O O . MET B 1 213 ? 13.859 -8.219 -17.844 1 96.88 213 MET B O 1
ATOM 4888 N N . PRO B 1 214 ? 15.797 -8.727 -16.906 1 96.25 214 PRO B N 1
ATOM 4889 C CA . PRO B 1 214 ? 15.984 -9.875 -17.797 1 96.25 214 PRO B CA 1
ATOM 4890 C C . PRO B 1 214 ? 15.047 -11.031 -17.469 1 96.25 214 PRO B C 1
ATOM 4892 O O . PRO B 1 214 ? 14.93 -11.977 -18.266 1 96.25 214 PRO B O 1
ATOM 4895 N N . TYR B 1 215 ? 14.367 -11.031 -16.453 1 97.31 215 TYR B N 1
ATOM 4896 C CA . TYR B 1 215 ? 13.43 -12.07 -16.047 1 97.31 215 TYR B CA 1
ATOM 4897 C C . TYR B 1 215 ? 12.086 -11.469 -15.656 1 97.31 215 TYR B C 1
ATOM 4899 O O . TYR B 1 215 ? 11.609 -11.664 -14.531 1 97.31 215 TYR B O 1
ATOM 4907 N N . PRO B 1 216 ? 11.398 -10.836 -16.578 1 97.25 216 PRO B N 1
ATOM 4908 C CA . PRO B 1 216 ? 10.188 -10.055 -16.297 1 97.25 216 PRO B CA 1
ATOM 4909 C C . PRO B 1 216 ? 9.047 -10.906 -15.734 1 97.25 216 PRO B C 1
ATOM 4911 O O . PRO B 1 216 ? 8.281 -10.438 -14.891 1 97.25 216 PRO B O 1
ATOM 4914 N N . ASN B 1 217 ? 8.977 -12.164 -16.156 1 97.75 217 ASN B N 1
ATOM 4915 C CA . ASN B 1 217 ? 7.836 -12.984 -15.758 1 97.75 217 ASN B CA 1
ATOM 4916 C C . ASN B 1 217 ? 7.926 -13.391 -14.289 1 97.75 217 ASN B C 1
ATOM 4918 O O . ASN B 1 217 ? 6.902 -13.5 -13.609 1 97.75 217 ASN B O 1
ATOM 4922 N N . GLU B 1 218 ? 9.102 -13.633 -13.852 1 98.25 218 GLU B N 1
ATOM 4923 C CA . GLU B 1 218 ? 9.234 -13.867 -12.422 1 98.25 218 GLU B CA 1
ATOM 4924 C C . GLU B 1 218 ? 8.938 -12.602 -11.625 1 98.25 218 GLU B C 1
ATOM 4926 O O . GLU B 1 218 ? 8.328 -12.664 -10.555 1 98.25 218 GLU B O 1
ATOM 4931 N N . VAL B 1 219 ? 9.414 -11.453 -12.156 1 98.38 219 VAL B N 1
ATOM 4932 C CA . VAL B 1 219 ? 9.117 -10.172 -11.516 1 98.38 219 VAL B CA 1
ATOM 4933 C C . VAL B 1 219 ? 7.609 -10 -11.375 1 98.38 219 VAL B C 1
ATOM 4935 O O . VAL B 1 219 ? 7.125 -9.539 -10.336 1 98.38 219 VAL B O 1
ATOM 4938 N N . GLY B 1 220 ? 6.898 -10.406 -12.422 1 98.19 220 GLY B N 1
ATOM 4939 C CA . GLY B 1 220 ? 5.445 -10.328 -12.367 1 98.19 220 GLY B CA 1
ATOM 4940 C C . GLY B 1 220 ? 4.848 -11.125 -11.227 1 98.19 220 GLY B C 1
ATOM 4941 O O . GLY B 1 220 ? 3.969 -10.641 -10.516 1 98.19 220 GLY B O 1
ATOM 4942 N N . LEU B 1 221 ? 5.266 -12.352 -11.031 1 98.62 221 LEU B N 1
ATOM 4943 C CA . LEU B 1 221 ? 4.781 -13.18 -9.938 1 98.62 221 LEU B CA 1
ATOM 4944 C C . LEU B 1 221 ? 5.105 -12.547 -8.586 1 98.62 221 LEU B C 1
ATOM 4946 O O . LEU B 1 221 ? 4.242 -12.469 -7.711 1 98.62 221 LEU B O 1
ATOM 4950 N N . ARG B 1 222 ? 6.281 -12.062 -8.484 1 98.56 222 ARG B N 1
ATOM 4951 C CA . ARG B 1 222 ? 6.738 -11.484 -7.223 1 98.56 222 ARG B CA 1
ATOM 4952 C C . ARG B 1 222 ? 6.02 -10.172 -6.926 1 98.56 222 ARG B C 1
ATOM 4954 O O . ARG B 1 222 ? 5.785 -9.836 -5.766 1 98.56 222 ARG B O 1
ATOM 4961 N N . MET B 1 223 ? 5.691 -9.477 -7.965 1 98.06 223 MET B N 1
ATOM 4962 C CA . MET B 1 223 ? 4.906 -8.25 -7.832 1 98.06 223 MET B CA 1
ATOM 4963 C C . MET B 1 223 ? 3.533 -8.547 -7.238 1 98.06 223 MET B C 1
ATOM 4965 O O . MET B 1 223 ? 3.096 -7.863 -6.309 1 98.06 223 MET B O 1
ATOM 4969 N N . VAL B 1 224 ? 2.898 -9.57 -7.703 1 98.25 224 VAL B N 1
ATOM 4970 C CA . VAL B 1 224 ? 1.573 -9.945 -7.227 1 98.25 224 VAL B CA 1
ATOM 4971 C C . VAL B 1 224 ? 1.657 -10.406 -5.773 1 98.25 224 VAL B C 1
ATOM 4973 O O . VAL B 1 224 ? 0.865 -9.977 -4.934 1 98.25 224 VAL B O 1
ATOM 4976 N N . ILE B 1 225 ? 2.648 -11.211 -5.469 1 98.19 225 ILE B N 1
ATOM 4977 C CA . ILE B 1 225 ? 2.834 -11.68 -4.098 1 98.19 225 ILE B CA 1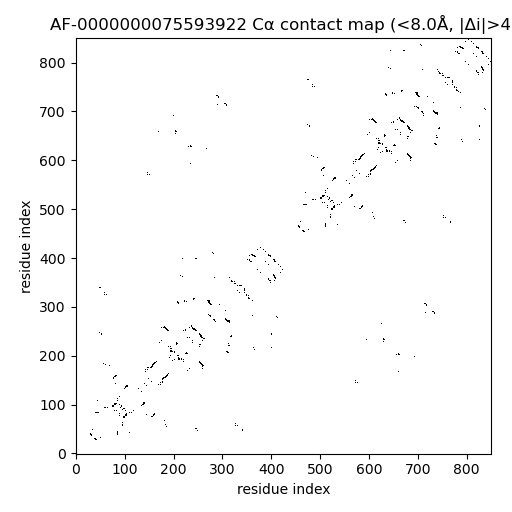
ATOM 4978 C C . ILE B 1 225 ? 3.105 -10.492 -3.178 1 98.19 225 ILE B C 1
ATOM 4980 O O . ILE B 1 225 ? 2.525 -10.391 -2.096 1 98.19 225 ILE B O 1
ATOM 4984 N N . GLY B 1 226 ? 4.008 -9.656 -3.639 1 97.31 226 GLY B N 1
ATOM 4985 C CA . GLY B 1 226 ? 4.352 -8.492 -2.838 1 97.31 226 GLY B CA 1
ATOM 4986 C C . GLY B 1 226 ? 3.166 -7.594 -2.541 1 97.31 226 GLY B C 1
ATOM 4987 O O . GLY B 1 226 ? 3.023 -7.098 -1.423 1 97.31 226 GLY B O 1
ATOM 4988 N N . GLY B 1 227 ? 2.381 -7.34 -3.537 1 96.56 227 GLY B N 1
ATOM 4989 C CA . GLY B 1 227 ? 1.164 -6.574 -3.324 1 96.56 227 GLY B CA 1
ATOM 4990 C C . GLY B 1 227 ? 0.255 -7.176 -2.27 1 96.56 227 GLY B C 1
ATOM 4991 O O . GLY B 1 227 ? -0.261 -6.465 -1.406 1 96.56 227 GLY B O 1
ATOM 4992 N N . ALA B 1 228 ? 0.056 -8.461 -2.326 1 97.25 228 ALA B N 1
ATOM 4993 C CA . ALA B 1 228 ? -0.773 -9.156 -1.346 1 97.25 228 ALA B CA 1
ATOM 4994 C C . ALA B 1 228 ? -0.147 -9.094 0.044 1 97.25 228 ALA B C 1
ATOM 4996 O O . ALA B 1 228 ? -0.85 -8.914 1.041 1 97.25 228 ALA B O 1
ATOM 4997 N N . ALA B 1 229 ? 1.143 -9.281 0.07 1 96.25 229 ALA B N 1
ATOM 4998 C CA . ALA B 1 229 ? 1.854 -9.25 1.344 1 96.25 229 ALA B CA 1
ATOM 4999 C C . ALA B 1 229 ? 1.707 -7.891 2.02 1 96.25 229 ALA B C 1
ATOM 5001 O O . ALA B 1 229 ? 1.509 -7.812 3.234 1 96.25 229 ALA B O 1
ATOM 5002 N N . ARG B 1 230 ? 1.785 -6.918 1.251 1 94.12 230 ARG B N 1
ATOM 5003 C CA . ARG B 1 230 ? 1.649 -5.562 1.776 1 94.12 230 ARG B CA 1
ATOM 5004 C C . ARG B 1 230 ? 0.261 -5.34 2.369 1 94.12 230 ARG B C 1
ATOM 5006 O O . ARG B 1 230 ? 0.129 -4.812 3.475 1 94.12 230 ARG B O 1
ATOM 5013 N N . GLU B 1 231 ? -0.718 -5.699 1.643 1 95.31 231 GLU B N 1
ATOM 5014 C CA . GLU B 1 231 ? -2.088 -5.551 2.121 1 95.31 231 GLU B CA 1
ATOM 5015 C C . GLU B 1 231 ? -2.316 -6.348 3.402 1 95.31 231 GLU B C 1
ATOM 5017 O O . GLU B 1 231 ? -2.973 -5.871 4.328 1 95.31 231 GLU B O 1
ATOM 5022 N N . ALA B 1 232 ? -1.844 -7.531 3.426 1 95.88 232 ALA B N 1
ATOM 5023 C CA . ALA B 1 232 ? -1.985 -8.359 4.621 1 95.88 232 ALA B CA 1
ATOM 5024 C C . ALA B 1 232 ? -1.306 -7.711 5.82 1 95.88 232 ALA B C 1
ATOM 5026 O O . ALA B 1 232 ? -1.861 -7.695 6.922 1 95.88 232 ALA B O 1
ATOM 5027 N N . ALA B 1 233 ? -0.151 -7.168 5.566 1 93.75 233 ALA B N 1
ATOM 5028 C CA . ALA B 1 233 ? 0.61 -6.543 6.645 1 93.75 233 ALA B CA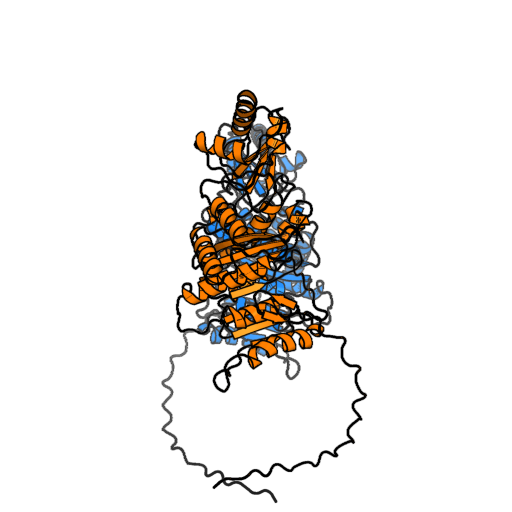 1
ATOM 5029 C C . ALA B 1 233 ? -0.151 -5.363 7.238 1 93.75 233 ALA B C 1
ATOM 5031 O O . ALA B 1 233 ? -0.155 -5.172 8.461 1 93.75 233 ALA B O 1
ATOM 5032 N N . LEU B 1 234 ? -0.727 -4.59 6.434 1 93.31 234 LEU B N 1
ATOM 5033 C CA . LEU B 1 234 ? -1.518 -3.445 6.871 1 93.31 234 LEU B CA 1
ATOM 5034 C C . LEU B 1 234 ? -2.635 -3.885 7.812 1 93.31 234 LEU B C 1
ATOM 5036 O O . LEU B 1 234 ? -3.002 -3.148 8.734 1 93.31 234 LEU B O 1
ATOM 5040 N N . LEU B 1 235 ? -3.111 -5.062 7.578 1 93.25 235 LEU B N 1
ATOM 5041 C CA . LEU B 1 235 ? -4.23 -5.582 8.352 1 93.25 235 LEU B CA 1
ATOM 5042 C C . LEU B 1 235 ? -3.738 -6.336 9.586 1 93.25 235 LEU B C 1
ATOM 5044 O O . LEU B 1 235 ? -4.539 -6.855 10.359 1 93.25 235 LEU B O 1
ATOM 5048 N N . GLY B 1 236 ? -2.436 -6.453 9.75 1 91.44 236 GLY B N 1
ATOM 5049 C CA . GLY B 1 236 ? -1.865 -7.148 10.891 1 91.44 236 GLY B CA 1
ATOM 5050 C C . GLY B 1 236 ? -1.683 -8.633 10.648 1 91.44 236 GLY B C 1
ATOM 5051 O O . GLY B 1 236 ? -1.567 -9.414 11.602 1 91.44 236 GLY B O 1
ATOM 5052 N N . PHE B 1 237 ? -1.753 -9.031 9.375 1 94.44 237 PHE B N 1
ATOM 5053 C CA . PHE B 1 237 ? -1.565 -10.422 8.984 1 94.44 237 PHE B CA 1
ATOM 5054 C C . PHE B 1 237 ? -0.319 -10.578 8.117 1 94.44 237 PHE B C 1
ATOM 5056 O O . PHE B 1 237 ? 0.409 -9.609 7.891 1 94.44 237 PHE B O 1
ATOM 5063 N N . HIS B 1 238 ? -0.002 -11.789 7.812 1 95.12 238 HIS B N 1
ATOM 5064 C CA . HIS B 1 238 ? 0.974 -12.078 6.77 1 95.12 238 HIS B CA 1
ATOM 5065 C C . HIS B 1 238 ? 0.505 -13.219 5.879 1 95.12 238 HIS B C 1
ATOM 5067 O O . HIS B 1 238 ? -0.484 -13.891 6.188 1 95.12 238 HIS B O 1
ATOM 5073 N N . ILE B 1 239 ? 1.178 -13.375 4.734 1 96.44 239 ILE B N 1
ATOM 5074 C CA . ILE B 1 239 ? 0.807 -14.445 3.818 1 96.44 239 ILE B CA 1
ATOM 5075 C C . ILE B 1 239 ? 2.027 -15.312 3.521 1 96.44 239 ILE B C 1
ATOM 5077 O O . ILE B 1 239 ? 3.166 -14.875 3.689 1 96.44 239 ILE B O 1
ATOM 5081 N N . THR B 1 240 ? 1.77 -16.484 3.092 1 96.12 240 THR B N 1
ATOM 5082 C CA . THR B 1 240 ? 2.789 -17.406 2.58 1 96.12 240 THR B CA 1
ATOM 5083 C C . THR B 1 240 ? 2.377 -17.969 1.223 1 96.12 240 THR B C 1
ATOM 5085 O O . THR B 1 240 ? 1.27 -18.484 1.071 1 96.12 240 THR B O 1
ATOM 5088 N N . PRO B 1 241 ? 3.215 -17.891 0.257 1 97.56 241 PRO B N 1
ATOM 5089 C CA . PRO B 1 241 ? 2.883 -18.469 -1.042 1 97.56 241 PRO B CA 1
ATOM 5090 C C . PRO B 1 241 ? 2.793 -20 -0.992 1 97.56 241 PRO B C 1
ATOM 5092 O O . PRO B 1 241 ? 3.676 -20.656 -0.435 1 97.56 241 PRO B O 1
ATOM 5095 N N . VAL B 1 242 ? 1.758 -20.5 -1.55 1 98.44 242 VAL B N 1
ATOM 5096 C CA . VAL B 1 242 ? 1.616 -21.938 -1.759 1 98.44 242 VAL B CA 1
ATOM 5097 C C . VAL B 1 242 ? 2.258 -22.328 -3.088 1 98.44 242 VAL B C 1
ATOM 5099 O O . VAL B 1 242 ? 3.146 -23.188 -3.125 1 98.44 242 VAL B O 1
ATOM 5102 N N . PHE B 1 243 ? 1.854 -21.656 -4.09 1 98.81 243 PHE B N 1
ATOM 5103 C CA . PHE B 1 243 ? 2.518 -21.781 -5.383 1 98.81 243 PHE B CA 1
ATOM 5104 C C . PHE B 1 243 ? 2.357 -20.516 -6.203 1 98.81 243 PHE B C 1
ATOM 5106 O O . PHE B 1 243 ? 1.45 -19.719 -5.953 1 98.81 243 PHE B O 1
ATOM 5113 N N . SER B 1 244 ? 3.232 -20.297 -7.117 1 98.75 244 SER B N 1
ATOM 5114 C CA . SER B 1 244 ? 3.207 -19.234 -8.109 1 98.75 244 SER B CA 1
ATOM 5115 C C . SER B 1 244 ? 3.389 -19.797 -9.523 1 98.75 244 SER B C 1
ATOM 5117 O O . SER B 1 244 ? 4.398 -20.438 -9.812 1 98.75 244 SER B O 1
ATOM 5119 N N . TYR B 1 245 ? 2.391 -19.562 -10.383 1 98.44 245 TYR B N 1
ATOM 5120 C CA . TYR B 1 245 ? 2.344 -20.188 -11.695 1 98.44 245 TYR B CA 1
ATOM 5121 C C . TYR B 1 245 ? 2.273 -19.141 -12.805 1 98.44 245 TYR B C 1
ATOM 5123 O O . TYR B 1 245 ? 1.342 -18.328 -12.844 1 98.44 245 TYR B O 1
ATOM 5131 N N . PHE B 1 246 ? 3.34 -19.172 -13.625 1 98 246 PHE B N 1
ATOM 5132 C CA . PHE B 1 246 ? 3.309 -18.375 -14.844 1 98 246 PHE B CA 1
ATOM 5133 C C . PHE B 1 246 ? 2.822 -19.203 -16.031 1 98 246 PHE B C 1
ATOM 5135 O O . PHE B 1 246 ? 3.412 -20.234 -16.359 1 98 246 PHE B O 1
ATOM 5142 N N . ALA B 1 247 ? 1.711 -18.734 -16.625 1 94.94 247 ALA B N 1
ATOM 5143 C CA . ALA B 1 247 ? 1.188 -19.391 -17.812 1 94.94 247 ALA B CA 1
ATOM 5144 C C . ALA B 1 247 ? 1.579 -18.641 -19.078 1 94.94 247 ALA B C 1
ATOM 5146 O O . ALA B 1 247 ? 1.194 -17.484 -19.266 1 94.94 247 ALA B O 1
ATOM 5147 N N . TYR B 1 248 ? 2.129 -19.266 -20.047 1 87.5 248 TYR B N 1
ATOM 5148 C CA . TYR B 1 248 ? 2.738 -18.656 -21.234 1 87.5 248 TYR B CA 1
ATOM 5149 C C . TYR B 1 248 ? 1.675 -18.203 -22.219 1 87.5 248 TYR B C 1
ATOM 5151 O O . TYR B 1 248 ? 1.869 -17.219 -22.938 1 87.5 248 TYR B O 1
ATOM 5159 N N . HIS B 1 249 ? 0.539 -18.859 -22.406 1 85.44 249 HIS B N 1
ATOM 5160 C CA . HIS B 1 249 ? -0.452 -18.578 -23.438 1 85.44 249 HIS B CA 1
ATOM 5161 C C . HIS B 1 249 ? -1.092 -17.219 -23.219 1 85.44 249 HIS B C 1
ATOM 5163 O O . HIS B 1 249 ? -1.718 -16.672 -24.141 1 85.44 249 HIS B O 1
ATOM 5169 N N . GLY B 1 250 ? -1.022 -16.406 -22.188 1 71.81 250 GLY B N 1
ATOM 5170 C CA . GLY B 1 250 ? -1.599 -15.102 -21.891 1 71.81 250 GLY B CA 1
ATOM 5171 C C . GLY B 1 250 ? -0.653 -14.188 -21.141 1 71.81 250 GLY B C 1
ATOM 5172 O O . GLY B 1 250 ? -0.584 -14.234 -19.906 1 71.81 250 GLY B O 1
ATOM 5173 N N . PRO B 1 251 ? 0.506 -13.93 -21.359 1 91.88 251 PRO B N 1
ATOM 5174 C CA . PRO B 1 251 ? 1.188 -14.039 -20.078 1 91.88 251 PRO B CA 1
ATOM 5175 C C . PRO B 1 251 ? 0.241 -13.844 -18.891 1 91.88 251 PRO B C 1
ATOM 5177 O O . PRO B 1 251 ? -0.453 -12.828 -18.812 1 91.88 251 PRO B O 1
ATOM 5180 N N . ILE B 1 252 ? 0.027 -14.867 -18.047 1 96.56 252 ILE B N 1
ATOM 5181 C CA . ILE B 1 252 ? -0.839 -14.844 -16.875 1 96.56 252 ILE B CA 1
ATOM 5182 C C . ILE B 1 252 ? -0.026 -15.18 -15.625 1 96.56 252 ILE B C 1
ATOM 5184 O O . ILE B 1 252 ? 0.727 -16.156 -15.609 1 96.56 252 ILE B O 1
ATOM 5188 N N . TYR B 1 253 ? -0.157 -14.344 -14.664 1 98.06 253 TYR B N 1
ATOM 5189 C CA . TYR B 1 253 ? 0.479 -14.555 -13.367 1 98.06 253 TYR B CA 1
ATOM 5190 C C . TYR B 1 253 ? -0.534 -15.023 -12.328 1 98.06 253 TYR B C 1
ATOM 5192 O O . TYR B 1 253 ? -1.468 -14.297 -11.984 1 98.06 253 TYR B O 1
ATOM 5200 N N . ARG B 1 254 ? -0.358 -16.266 -11.82 1 98.25 254 ARG B N 1
ATOM 5201 C CA . ARG B 1 254 ? -1.255 -16.828 -10.812 1 98.25 254 ARG B CA 1
ATOM 5202 C C . ARG B 1 254 ? -0.499 -17.172 -9.531 1 98.25 254 ARG B C 1
ATOM 5204 O O . ARG B 1 254 ? 0.567 -17.781 -9.578 1 98.25 254 ARG B O 1
ATOM 5211 N N . VAL B 1 255 ? -1.053 -16.719 -8.43 1 98.75 255 VAL B N 1
ATOM 5212 C CA . VAL B 1 255 ? -0.409 -16.969 -7.145 1 98.75 255 VAL B CA 1
ATOM 5213 C C . VAL B 1 255 ? -1.449 -17.422 -6.125 1 98.75 255 VAL B C 1
ATOM 5215 O O . VAL B 1 255 ? -2.475 -16.75 -5.938 1 98.75 255 VAL B O 1
ATOM 5218 N N . MET B 1 256 ? -1.213 -18.594 -5.539 1 98.88 256 MET B N 1
ATOM 5219 C CA . MET B 1 256 ? -1.987 -19.047 -4.387 1 98.88 256 MET B CA 1
ATOM 5220 C C . MET B 1 256 ? -1.256 -18.734 -3.086 1 98.88 256 MET B C 1
ATOM 5222 O O . MET B 1 256 ? -0.122 -19.188 -2.887 1 98.88 256 MET B O 1
ATOM 5226 N N . VAL B 1 257 ? -1.919 -17.922 -2.207 1 98.56 257 VAL B N 1
ATOM 5227 C CA . VAL B 1 257 ? -1.288 -17.594 -0.931 1 98.56 257 VAL B CA 1
ATOM 5228 C C . VAL B 1 257 ? -2.184 -18.047 0.219 1 98.56 257 VAL B C 1
ATOM 5230 O O . VAL B 1 257 ? -3.404 -18.156 0.064 1 98.56 257 VAL B O 1
ATOM 5233 N N . LYS B 1 258 ? -1.578 -18.344 1.322 1 97.94 258 LYS B N 1
ATOM 5234 C CA . LYS B 1 258 ? -2.266 -18.672 2.568 1 97.94 258 LYS B CA 1
ATOM 5235 C C . LYS B 1 258 ? -2.211 -17.5 3.547 1 97.94 258 LYS B C 1
ATOM 5237 O O . LYS B 1 258 ? -1.155 -16.891 3.742 1 97.94 258 LYS B O 1
ATOM 5242 N N . LEU B 1 259 ? -3.363 -17.156 4.09 1 97.19 259 LEU B N 1
ATOM 5243 C CA . LEU B 1 259 ? -3.424 -16.094 5.09 1 97.19 259 LEU B CA 1
ATOM 5244 C C . LEU B 1 259 ? -3.006 -16.609 6.461 1 97.19 259 LEU B C 1
ATOM 5246 O O . LEU B 1 259 ? -3.549 -17.609 6.941 1 97.19 259 LEU B O 1
ATOM 5250 N N . CYS B 1 260 ? -2.086 -15.953 7.043 1 95 260 CYS B N 1
ATOM 5251 C CA . CYS B 1 260 ? -1.57 -16.359 8.344 1 95 260 CYS B CA 1
ATOM 5252 C C . CYS B 1 260 ? -1.754 -15.258 9.375 1 95 260 CYS B C 1
ATOM 5254 O O . CYS B 1 260 ? -1.763 -14.07 9.031 1 95 260 CYS B O 1
ATOM 5256 N N . ASN B 1 261 ? -1.867 -15.664 10.578 1 91.38 261 ASN B N 1
ATOM 5257 C CA . ASN B 1 261 ? -2.035 -14.703 11.664 1 91.38 261 ASN B CA 1
ATOM 5258 C C . ASN B 1 261 ? -0.707 -14.062 12.055 1 91.38 261 ASN B C 1
ATOM 5260 O O . ASN B 1 261 ? 0.342 -14.711 11.984 1 91.38 261 ASN B O 1
ATOM 5264 N N . GLY B 1 262 ? -0.812 -12.836 12.547 1 85.75 262 GLY B N 1
ATOM 5265 C CA . GLY B 1 262 ? 0.353 -12.109 13.031 1 85.75 262 GLY B CA 1
ATOM 5266 C C . GLY B 1 262 ? 1.165 -11.469 11.922 1 85.75 262 GLY B C 1
ATOM 5267 O O . GLY B 1 262 ? 0.941 -11.75 10.742 1 85.75 262 GLY B O 1
ATOM 5268 N N . LYS B 1 263 ? 1.946 -10.508 12.461 1 72.25 263 LYS B N 1
ATOM 5269 C CA . LYS B 1 263 ? 2.828 -9.836 11.516 1 72.25 263 LYS B CA 1
ATOM 5270 C C . LYS B 1 263 ? 4.137 -10.602 11.336 1 72.25 263 LYS B C 1
ATOM 5272 O O . LYS B 1 263 ? 4.664 -11.164 12.297 1 72.25 263 LYS B O 1
ATOM 5277 N N . ASP B 1 264 ? 4.305 -11.469 10.359 1 66 264 ASP B N 1
ATOM 5278 C CA . ASP B 1 264 ? 5.559 -12.188 10.172 1 66 264 ASP B CA 1
ATOM 5279 C C . ASP B 1 264 ? 6.738 -11.219 10.094 1 66 264 ASP B C 1
ATOM 5281 O O . ASP B 1 264 ? 6.57 -10.055 9.742 1 66 264 ASP B O 1
ATOM 5285 N N . ASP B 1 265 ? 7.855 -11.445 10.906 1 58.44 265 ASP B N 1
ATOM 5286 C CA . ASP B 1 265 ? 9.086 -10.68 10.703 1 58.44 265 ASP B CA 1
ATOM 5287 C C . ASP B 1 265 ? 9.344 -10.43 9.219 1 58.44 265 ASP B C 1
ATOM 5289 O O . ASP B 1 265 ? 10.336 -10.906 8.672 1 58.44 265 ASP B O 1
ATOM 5293 N N . GLY B 1 266 ? 8.383 -10.359 8.422 1 55.38 266 GLY B N 1
ATOM 5294 C CA . GLY B 1 266 ? 8.25 -10.414 6.973 1 55.38 266 GLY B CA 1
ATOM 5295 C C . GLY B 1 266 ? 9.008 -9.312 6.262 1 55.38 266 GLY B C 1
ATOM 5296 O O . GLY B 1 266 ? 9.016 -9.258 5.027 1 55.38 266 GLY B O 1
ATOM 5297 N N . ILE B 1 267 ? 9.57 -8.445 6.945 1 63.12 267 ILE B N 1
ATOM 5298 C CA . ILE B 1 267 ? 10.328 -7.422 6.234 1 63.12 267 ILE B CA 1
ATOM 5299 C C . ILE B 1 267 ? 11.5 -8.062 5.5 1 63.12 267 ILE B C 1
ATOM 5301 O O . ILE B 1 267 ? 11.953 -7.547 4.477 1 63.12 267 ILE B O 1
ATOM 5305 N N . SER B 1 268 ? 11.594 -9.352 5.848 1 78.44 268 SER B N 1
ATOM 5306 C CA . SER B 1 268 ? 12.812 -9.898 5.266 1 78.44 268 SER B CA 1
ATOM 5307 C C . SER B 1 268 ? 12.578 -10.359 3.83 1 78.44 268 SER B C 1
ATOM 5309 O O . SER B 1 268 ? 13.508 -10.375 3.018 1 78.44 268 SER B O 1
ATOM 5311 N N . ASN B 1 269 ? 11.273 -10.664 3.498 1 91.69 269 ASN B N 1
ATOM 5312 C CA . ASN B 1 269 ? 11.023 -11.148 2.143 1 91.69 269 ASN B CA 1
ATOM 5313 C C . ASN B 1 269 ? 10.32 -10.094 1.297 1 91.69 269 ASN B C 1
ATOM 5315 O O . ASN B 1 269 ? 9.609 -10.422 0.343 1 91.69 269 ASN B O 1
ATOM 5319 N N . TYR B 1 270 ? 10.406 -8.914 1.699 1 95.06 270 TYR B N 1
ATOM 5320 C CA . TYR B 1 270 ? 9.812 -7.781 0.996 1 95.06 270 TYR B CA 1
ATOM 5321 C C . TYR B 1 270 ? 10.844 -6.676 0.788 1 95.06 270 TYR B C 1
ATOM 5323 O O . TYR B 1 270 ? 11.242 -6.004 1.74 1 95.06 270 TYR B O 1
ATOM 5331 N N . GLY B 1 271 ? 11.305 -6.598 -0.407 1 96.69 271 GLY B N 1
ATOM 5332 C CA . GLY B 1 271 ? 12.375 -5.652 -0.674 1 96.69 271 GLY B CA 1
ATOM 5333 C C . GLY B 1 271 ? 12.602 -5.406 -2.154 1 96.69 271 GLY B C 1
ATOM 5334 O O . GLY B 1 271 ? 11.641 -5.309 -2.924 1 96.69 271 GLY B O 1
ATOM 5335 N N . PHE B 1 272 ? 13.891 -5.273 -2.498 1 97.62 272 PHE B N 1
ATOM 5336 C CA . PHE B 1 272 ? 14.227 -4.82 -3.844 1 97.62 272 PHE B CA 1
ATOM 5337 C C . PHE B 1 272 ? 15.148 -5.82 -4.535 1 97.62 272 PHE B C 1
ATOM 5339 O O . PHE B 1 272 ? 15.922 -6.516 -3.881 1 97.62 272 PHE B O 1
ATOM 5346 N N . ILE B 1 273 ? 15 -5.906 -5.805 1 97.88 273 ILE B N 1
ATOM 5347 C CA . ILE B 1 273 ? 15.898 -6.684 -6.656 1 97.88 273 ILE B CA 1
ATOM 5348 C C . ILE B 1 273 ? 16.672 -5.742 -7.57 1 97.88 273 ILE B C 1
ATOM 5350 O O . ILE B 1 273 ? 16.094 -4.895 -8.25 1 97.88 273 ILE B O 1
ATOM 5354 N N . CYS B 1 274 ? 17.984 -5.906 -7.582 1 96.06 274 CYS B N 1
ATOM 5355 C CA . CYS B 1 274 ? 18.875 -5.082 -8.383 1 96.06 274 CYS B CA 1
ATOM 5356 C C . CYS B 1 274 ? 19.578 -5.914 -9.453 1 96.06 274 CYS B C 1
ATOM 5358 O O . CYS B 1 274 ? 19.969 -7.055 -9.195 1 96.06 274 CYS B O 1
ATOM 5360 N N . HIS B 1 275 ? 19.656 -5.352 -10.656 1 95.69 275 HIS B N 1
ATOM 5361 C CA . HIS B 1 275 ? 20.359 -5.996 -11.766 1 95.69 275 HIS B CA 1
ATOM 5362 C C . HIS B 1 275 ? 21.375 -5.059 -12.391 1 95.69 275 HIS B C 1
ATOM 5364 O O . HIS B 1 275 ? 21.047 -3.947 -12.805 1 95.69 275 HIS B O 1
ATOM 5370 N N . CYS B 1 276 ? 22.594 -5.492 -12.414 1 93.81 276 CYS B N 1
ATOM 5371 C CA . CYS B 1 276 ? 23.656 -4.734 -13.086 1 93.81 276 CYS B CA 1
ATOM 5372 C C . CYS B 1 276 ? 23.672 -5.027 -14.578 1 93.81 276 CYS B C 1
ATOM 5374 O O . CYS B 1 276 ? 23.953 -6.152 -14.992 1 93.81 276 CYS B O 1
ATOM 5376 N N . LYS B 1 277 ? 23.484 -4.059 -15.344 1 90.75 277 LYS B N 1
ATOM 5377 C CA . LYS B 1 277 ? 23.438 -4.223 -16.797 1 90.75 277 LYS B CA 1
ATOM 5378 C C . LYS B 1 277 ? 24.812 -4.527 -17.359 1 90.75 277 LYS B C 1
ATOM 5380 O O . LYS B 1 277 ? 24.938 -5.168 -18.406 1 90.75 277 LYS B O 1
ATOM 5385 N N . SER B 1 278 ? 25.766 -4.117 -16.672 1 90.88 278 SER B N 1
ATOM 5386 C CA . SER B 1 278 ? 27.141 -4.277 -17.156 1 90.88 278 SER B CA 1
ATOM 5387 C C . SER B 1 278 ? 27.625 -5.715 -16.984 1 90.88 278 SER B C 1
ATOM 5389 O O . SER B 1 278 ? 28.094 -6.332 -17.953 1 90.88 278 SER B O 1
ATOM 5391 N N . CYS B 1 279 ? 27.422 -6.281 -15.859 1 91.38 279 CYS B N 1
ATOM 5392 C CA . CYS B 1 279 ? 27.984 -7.605 -15.641 1 91.38 279 CYS B CA 1
ATOM 5393 C C . CYS B 1 279 ? 26.891 -8.672 -15.656 1 91.38 279 CYS B C 1
ATOM 5395 O O . CYS B 1 279 ? 27.188 -9.859 -15.773 1 91.38 279 CYS B O 1
ATOM 5397 N N . GLY B 1 280 ? 25.688 -8.305 -15.414 1 92.88 280 GLY B N 1
ATOM 5398 C CA . GLY B 1 280 ? 24.594 -9.242 -15.477 1 92.88 280 GLY B CA 1
ATOM 5399 C C . GLY B 1 280 ? 24.203 -9.812 -14.125 1 92.88 280 GLY B C 1
ATOM 5400 O O . GLY B 1 280 ? 23.281 -10.609 -14.016 1 92.88 280 GLY B O 1
ATOM 5401 N N . GLN B 1 281 ? 24.844 -9.359 -13.078 1 93.75 281 GLN B N 1
ATOM 5402 C CA . GLN B 1 281 ? 24.594 -9.883 -11.742 1 93.75 281 GLN B CA 1
ATOM 5403 C C . GLN B 1 281 ? 23.344 -9.266 -11.125 1 93.75 281 GLN B C 1
ATOM 5405 O O . GLN B 1 281 ? 23.094 -8.07 -11.289 1 93.75 281 GLN B O 1
ATOM 5410 N N . SER B 1 282 ? 22.578 -10.133 -10.477 1 95.12 282 SER B N 1
ATOM 5411 C CA . SER B 1 282 ? 21.438 -9.672 -9.711 1 95.12 282 SER B CA 1
ATOM 5412 C C . SER B 1 282 ? 21.656 -9.859 -8.219 1 95.12 282 SER B C 1
ATOM 5414 O O . SER B 1 282 ? 22.328 -10.805 -7.797 1 95.12 282 SER B O 1
ATOM 5416 N N . GLN B 1 283 ? 21.141 -8.953 -7.438 1 94.62 283 GLN B N 1
ATOM 5417 C CA . GLN B 1 283 ? 21.203 -9 -5.98 1 94.62 283 GLN B CA 1
ATOM 5418 C C . GLN B 1 283 ? 19.922 -8.445 -5.355 1 94.62 283 GLN B C 1
ATOM 5420 O O . GLN B 1 283 ? 19.234 -7.637 -5.969 1 94.62 283 GLN B O 1
ATOM 5425 N N . THR B 1 284 ? 19.641 -8.906 -4.16 1 96 284 THR B N 1
ATOM 5426 C CA . THR B 1 284 ? 18.5 -8.375 -3.416 1 96 284 THR B CA 1
ATOM 5427 C C . THR B 1 284 ? 18.969 -7.434 -2.311 1 96 284 THR B C 1
ATOM 5429 O O . THR B 1 284 ? 20.047 -7.613 -1.755 1 96 284 THR B O 1
ATOM 5432 N N . PHE B 1 285 ? 18.172 -6.441 -2.018 1 94.81 285 PHE B N 1
ATOM 5433 C CA . PHE B 1 285 ? 18.438 -5.492 -0.941 1 94.81 285 PHE B CA 1
ATOM 5434 C C . PHE B 1 285 ? 17.172 -5.23 -0.135 1 94.81 285 PHE B C 1
ATOM 5436 O O . PHE B 1 285 ? 16.078 -5.137 -0.698 1 94.81 285 PHE B O 1
ATOM 5443 N N . GLY B 1 286 ? 17.359 -5.16 1.194 1 94.25 286 GLY B N 1
ATOM 5444 C CA . GLY B 1 286 ? 16.266 -4.703 2.039 1 94.25 286 GLY B CA 1
ATOM 5445 C C . GLY B 1 286 ? 16.109 -3.195 2.053 1 94.25 286 GLY B C 1
ATOM 5446 O O . GLY B 1 286 ? 16.922 -2.477 1.48 1 94.25 286 GLY B O 1
ATOM 5447 N N . PHE B 1 287 ? 15.07 -2.762 2.705 1 94.31 287 PHE B N 1
ATOM 5448 C CA . PHE B 1 287 ? 14.812 -1.329 2.812 1 94.31 287 PHE B CA 1
ATOM 5449 C C . PHE B 1 287 ? 15.953 -0.632 3.547 1 94.31 287 PHE B C 1
ATOM 5451 O O . PHE B 1 287 ? 16.312 0.496 3.211 1 94.31 287 PHE B O 1
ATOM 5458 N N . ASP B 1 288 ? 16.484 -1.278 4.492 1 92 288 ASP B N 1
ATOM 5459 C CA . ASP B 1 288 ? 17.531 -0.705 5.328 1 92 288 ASP B CA 1
ATOM 5460 C C . ASP B 1 288 ? 18.859 -0.659 4.578 1 92 288 ASP B C 1
ATOM 5462 O O . ASP B 1 288 ? 19.828 -0.052 5.051 1 92 288 ASP B O 1
ATOM 5466 N N . GLU B 1 289 ? 18.875 -1.199 3.395 1 92.62 289 GLU B N 1
ATOM 5467 C CA . GLU B 1 289 ? 20.141 -1.31 2.656 1 92.62 289 GLU B CA 1
ATOM 5468 C C . GLU B 1 289 ? 20.109 -0.456 1.391 1 92.62 289 GLU B C 1
ATOM 5470 O O . GLU B 1 289 ? 20.984 -0.571 0.538 1 92.62 289 GLU B O 1
ATOM 5475 N N . LEU B 1 290 ? 19.141 0.333 1.207 1 92.75 290 LEU B N 1
ATOM 5476 C CA . LEU B 1 290 ? 18.969 1.072 -0.037 1 92.75 290 LEU B CA 1
ATOM 5477 C C . LEU B 1 290 ? 20.156 1.991 -0.302 1 92.75 290 LEU B C 1
ATOM 5479 O O . LEU B 1 290 ? 20.531 2.197 -1.455 1 92.75 290 LEU B O 1
ATOM 5483 N N . GLY B 1 291 ? 20.766 2.529 0.72 1 89.56 291 GLY B N 1
ATOM 5484 C CA . GLY B 1 291 ? 21.922 3.412 0.562 1 89.56 291 GLY B CA 1
ATOM 5485 C C . GLY B 1 291 ? 23.203 2.67 0.231 1 89.56 291 GLY B C 1
ATOM 5486 O O . GLY B 1 291 ? 24.234 3.291 -0.039 1 89.56 291 GLY B O 1
ATOM 5487 N N . GLN B 1 292 ? 23.094 1.362 0.125 1 88.88 292 GLN B N 1
ATOM 5488 C CA . GLN B 1 292 ? 24.281 0.536 -0.069 1 88.88 292 GLN B CA 1
ATOM 5489 C C . GLN B 1 292 ? 24.266 -0.133 -1.441 1 88.88 292 GLN B C 1
ATOM 5491 O O . GLN B 1 292 ? 25.156 -0.925 -1.761 1 88.88 292 GLN B O 1
ATOM 5496 N N . ILE B 1 293 ? 23.312 0.157 -2.232 1 90 293 ILE B N 1
ATOM 5497 C CA . ILE B 1 293 ? 23.188 -0.503 -3.527 1 90 293 ILE B CA 1
ATOM 5498 C C . ILE B 1 293 ? 24.391 -0.173 -4.398 1 90 293 ILE B C 1
ATOM 5500 O O . ILE B 1 293 ? 24.672 0.997 -4.68 1 90 293 ILE B O 1
ATOM 5504 N N . SER B 1 294 ? 25.094 -1.265 -4.723 1 85.38 294 SER B N 1
ATOM 5505 C CA . SER B 1 294 ? 26.25 -1.183 -5.609 1 85.38 294 SER B CA 1
ATOM 5506 C C . SER B 1 294 ? 26.609 -2.551 -6.184 1 85.38 294 SER B C 1
ATOM 5508 O O . SER B 1 294 ? 26.141 -3.578 -5.684 1 85.38 294 SER B O 1
ATOM 5510 N N . CYS B 1 295 ? 27.188 -2.754 -7.305 1 83.5 295 CYS B N 1
ATOM 5511 C CA . CYS B 1 295 ? 27.609 -4.023 -7.879 1 83.5 295 CYS B CA 1
ATOM 5512 C C . CYS B 1 295 ? 29.109 -4.254 -7.656 1 83.5 295 CYS B C 1
ATOM 5514 O O . CYS B 1 295 ? 29.547 -5.391 -7.488 1 83.5 295 CYS B O 1
ATOM 5516 N N . GLY B 1 296 ? 29.891 -3.316 -7.453 1 77.75 296 GLY B N 1
ATOM 5517 C CA . GLY B 1 296 ? 31.328 -3.438 -7.273 1 77.75 296 GLY B CA 1
ATOM 5518 C C . GLY B 1 296 ? 32.062 -3.912 -8.523 1 77.75 296 GLY B C 1
ATOM 5519 O O . GLY B 1 296 ? 33.25 -4.133 -8.5 1 77.75 296 GLY B O 1
ATOM 5520 N N . CYS B 1 297 ? 31.203 -4.215 -9.562 1 80.69 297 CYS B N 1
ATOM 5521 C CA . CYS B 1 297 ? 31.859 -4.723 -10.766 1 80.69 297 CYS B CA 1
ATOM 5522 C C . CYS B 1 297 ? 32.75 -3.652 -11.406 1 80.69 297 CYS B C 1
ATOM 5524 O O . CYS B 1 297 ? 32.531 -2.457 -11.188 1 80.69 297 CYS B O 1
ATOM 5526 N N . THR B 1 298 ? 33.844 -4.066 -11.898 1 67.88 298 THR B N 1
ATOM 5527 C CA . THR B 1 298 ? 34.844 -3.18 -12.484 1 67.88 298 THR B CA 1
ATOM 5528 C C . THR B 1 298 ? 34.281 -2.465 -13.711 1 67.88 298 THR B C 1
ATOM 5530 O O . THR B 1 298 ? 34.844 -1.484 -14.188 1 67.88 298 THR B O 1
ATOM 5533 N N . TYR B 1 299 ? 33.188 -2.883 -14.109 1 62.97 299 TYR B N 1
ATOM 5534 C CA . TYR B 1 299 ? 32.625 -2.35 -15.344 1 62.97 299 TYR B CA 1
ATOM 5535 C C . TYR B 1 299 ? 31.688 -1.188 -15.055 1 62.97 299 TYR B C 1
ATOM 5537 O O . TYR B 1 299 ? 31.094 -0.63 -15.977 1 62.97 299 TYR B O 1
ATOM 5545 N N . ARG B 1 300 ? 31.562 -0.831 -13.781 1 59.88 300 ARG B N 1
ATOM 5546 C CA . ARG B 1 300 ? 30.562 0.177 -13.469 1 59.88 300 ARG B CA 1
ATOM 5547 C C . ARG B 1 300 ? 30.969 1.546 -14 1 59.88 300 ARG B C 1
ATOM 5549 O O . ARG B 1 300 ? 31.844 2.199 -13.43 1 59.88 300 ARG B O 1
ATOM 5556 N N . THR B 1 301 ? 30.609 1.838 -15.195 1 56.38 301 THR B N 1
ATOM 5557 C CA . THR B 1 301 ? 31.016 3.117 -15.766 1 56.38 301 THR B CA 1
ATOM 5558 C C . THR B 1 301 ? 29.922 4.16 -15.609 1 56.38 301 THR B C 1
ATOM 5560 O O . THR B 1 301 ? 30.188 5.359 -15.555 1 56.38 301 THR B O 1
ATOM 5563 N N . ASP B 1 302 ? 28.656 3.674 -15.609 1 64.81 302 ASP B N 1
ATOM 5564 C CA . ASP B 1 302 ? 27.594 4.676 -15.695 1 64.81 302 ASP B CA 1
ATOM 5565 C C . ASP B 1 302 ? 26.641 4.57 -14.516 1 64.81 302 ASP B C 1
ATOM 5567 O O . ASP B 1 302 ? 26.375 3.475 -14.008 1 64.81 302 ASP B O 1
ATOM 5571 N N . ALA B 1 303 ? 26.328 5.645 -13.977 1 61.91 303 ALA B N 1
ATOM 5572 C CA . ALA B 1 303 ? 25.391 5.766 -12.852 1 61.91 303 ALA B CA 1
ATOM 5573 C C . ALA B 1 303 ? 24.094 5.012 -13.125 1 61.91 303 ALA B C 1
ATOM 5575 O O . ALA B 1 303 ? 23.469 4.5 -12.203 1 61.91 303 ALA B O 1
ATOM 5576 N N . ASP B 1 304 ? 23.812 4.738 -14.289 1 74.38 304 ASP B N 1
ATOM 5577 C CA . ASP B 1 304 ? 22.547 4.133 -14.656 1 74.38 304 ASP B CA 1
ATOM 5578 C C . ASP B 1 304 ? 22.703 2.639 -14.922 1 74.38 304 ASP B C 1
ATOM 5580 O O . ASP B 1 304 ? 21.781 1.998 -15.445 1 74.38 304 ASP B O 1
ATOM 5584 N N . SER B 1 305 ? 23.734 2.145 -14.438 1 85.12 305 SER B N 1
ATOM 5585 C CA . SER B 1 305 ? 24.047 0.765 -14.797 1 85.12 305 SER B CA 1
ATOM 5586 C C . SER B 1 305 ? 23.266 -0.221 -13.938 1 85.12 305 SER B C 1
ATOM 5588 O O . SER B 1 305 ? 23.125 -1.392 -14.297 1 85.12 305 SER B O 1
ATOM 5590 N N . ILE B 1 306 ? 22.703 0.213 -12.859 1 91 306 ILE B N 1
ATOM 5591 C CA . ILE B 1 306 ? 22 -0.701 -11.969 1 91 306 ILE B CA 1
ATOM 5592 C C . ILE B 1 306 ? 20.5 -0.418 -12.016 1 91 306 ILE B C 1
ATOM 5594 O O . ILE B 1 306 ? 20.062 0.702 -11.742 1 91 306 ILE B O 1
ATOM 5598 N N . SER B 1 307 ? 19.781 -1.392 -12.43 1 93.81 307 SER B N 1
ATOM 5599 C CA . SER B 1 307 ? 18.328 -1.318 -12.367 1 93.81 307 SER B CA 1
ATOM 5600 C C . SER B 1 307 ? 17.812 -1.857 -11.039 1 93.81 307 SER B C 1
ATOM 5602 O O . SER B 1 307 ? 18.203 -2.939 -10.609 1 93.81 307 SER B O 1
ATOM 5604 N N . VAL B 1 308 ? 16.984 -1.046 -10.43 1 96.19 308 VAL B N 1
ATOM 5605 C CA . VAL B 1 308 ? 16.391 -1.447 -9.156 1 96.19 308 VAL B CA 1
ATOM 5606 C C . VAL B 1 308 ? 14.875 -1.551 -9.305 1 96.19 308 VAL B C 1
ATOM 5608 O O . VAL B 1 308 ? 14.227 -0.619 -9.781 1 96.19 308 VAL B O 1
ATOM 5611 N N . VAL B 1 309 ? 14.305 -2.695 -8.922 1 98 309 VAL B N 1
ATOM 5612 C CA . VAL B 1 309 ? 12.852 -2.857 -8.938 1 98 309 VAL B CA 1
ATOM 5613 C C . VAL B 1 309 ? 12.367 -3.25 -7.543 1 98 309 VAL B C 1
ATOM 5615 O O . VAL B 1 309 ? 13.062 -3.955 -6.812 1 98 309 VAL B O 1
ATOM 5618 N N . GLY B 1 310 ? 11.133 -2.799 -7.16 1 97.62 310 GLY B N 1
ATOM 5619 C CA . GLY B 1 310 ? 10.547 -3.115 -5.871 1 97.62 310 GLY B CA 1
ATOM 5620 C C . GLY B 1 310 ? 9.695 -1.99 -5.312 1 97.62 310 GLY B C 1
ATOM 5621 O O . GLY B 1 310 ? 9.492 -0.968 -5.973 1 97.62 310 GLY B O 1
ATOM 5622 N N . PRO B 1 311 ? 9.312 -2.154 -4.125 1 96.94 311 PRO B N 1
ATOM 5623 C CA . PRO B 1 311 ? 9.492 -3.381 -3.342 1 96.94 311 PRO B CA 1
ATOM 5624 C C . PRO B 1 311 ? 8.711 -4.562 -3.912 1 96.94 311 PRO B C 1
ATOM 5626 O O . PRO B 1 311 ? 7.609 -4.387 -4.434 1 96.94 311 PRO B O 1
ATOM 5629 N N . LEU B 1 312 ? 9.336 -5.738 -3.9 1 98.06 312 LEU B N 1
ATOM 5630 C CA . LEU B 1 312 ? 8.766 -6.996 -4.371 1 98.06 312 LEU B CA 1
ATOM 5631 C C . LEU B 1 312 ? 8.891 -8.078 -3.309 1 98.06 312 LEU B C 1
ATOM 5633 O O . LEU B 1 312 ? 9.625 -7.918 -2.332 1 98.06 312 LEU B O 1
ATOM 5637 N N . TRP B 1 313 ? 8.117 -9.117 -3.486 1 97.44 313 TRP B N 1
ATOM 5638 C CA . TRP B 1 313 ? 8.359 -10.328 -2.709 1 97.44 313 TRP B CA 1
ATOM 5639 C C . TRP B 1 313 ? 9.688 -10.969 -3.094 1 97.44 313 TRP B C 1
ATOM 5641 O O . TRP B 1 313 ? 9.922 -11.281 -4.266 1 97.44 313 TRP B O 1
ATOM 5651 N N . THR B 1 314 ? 10.547 -11.125 -2.162 1 97 314 THR B N 1
ATOM 5652 C CA . THR B 1 314 ? 11.859 -11.672 -2.465 1 97 314 THR B CA 1
ATOM 5653 C C . THR B 1 314 ? 12.023 -13.062 -1.854 1 97 314 THR B C 1
ATOM 5655 O O . THR B 1 314 ? 13.109 -13.641 -1.896 1 97 314 THR B O 1
ATOM 5658 N N . GLY B 1 315 ? 10.969 -13.57 -1.276 1 95.38 315 GLY B N 1
ATOM 5659 C CA . GLY B 1 315 ? 10.984 -14.906 -0.699 1 95.38 315 GLY B CA 1
ATOM 5660 C C . GLY B 1 315 ? 10.672 -16 -1.707 1 95.38 315 GLY B C 1
ATOM 5661 O O . GLY B 1 315 ? 10.656 -15.75 -2.914 1 95.38 315 GLY 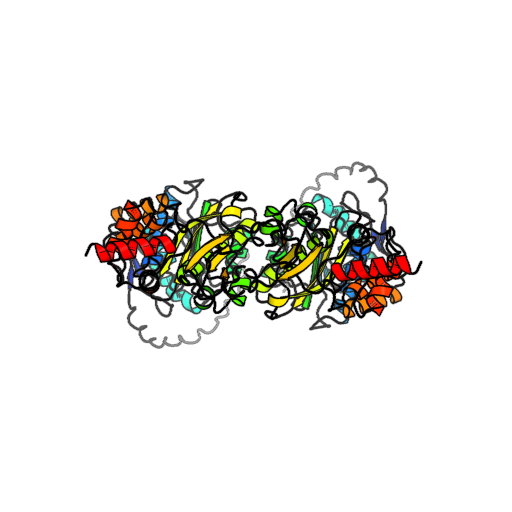B O 1
ATOM 5662 N N . PRO B 1 316 ? 10.414 -17.188 -1.182 1 95.56 316 PRO B N 1
ATOM 5663 C CA . PRO B 1 316 ? 10.125 -18.328 -2.061 1 95.56 316 PRO B CA 1
ATOM 5664 C C . PRO B 1 316 ? 8.828 -18.156 -2.842 1 95.56 316 PRO B C 1
ATOM 5666 O O . PRO B 1 316 ? 7.852 -17.609 -2.311 1 95.56 316 PRO B O 1
ATOM 5669 N N . LEU B 1 317 ? 8.836 -18.625 -4.031 1 97.75 317 LEU B N 1
ATOM 5670 C CA . LEU B 1 317 ? 7.645 -18.562 -4.871 1 97.75 317 LEU B CA 1
ATOM 5671 C C . LEU B 1 317 ? 6.641 -19.641 -4.477 1 97.75 317 LEU B C 1
ATOM 5673 O O . LEU B 1 317 ? 5.445 -19.516 -4.754 1 97.75 317 LEU B O 1
ATOM 5677 N N . HIS B 1 318 ? 7.199 -20.703 -3.908 1 97.81 318 HIS B N 1
ATOM 5678 C CA . HIS B 1 318 ? 6.391 -21.891 -3.633 1 97.81 318 HIS B CA 1
ATOM 5679 C C . HIS B 1 318 ? 6.711 -22.469 -2.26 1 97.81 318 HIS B C 1
ATOM 5681 O O . HIS B 1 318 ? 7.754 -22.156 -1.678 1 97.81 318 HIS B O 1
ATOM 5687 N N . ASP B 1 319 ? 5.77 -23.234 -1.789 1 97.62 319 ASP B N 1
ATOM 5688 C CA . ASP B 1 319 ? 5.992 -24.125 -0.664 1 97.62 319 ASP B CA 1
ATOM 5689 C C . ASP B 1 319 ? 6.258 -25.547 -1.146 1 97.62 319 ASP B C 1
ATOM 5691 O O . ASP B 1 319 ? 5.336 -26.266 -1.56 1 97.62 319 ASP B O 1
ATOM 5695 N N . ALA B 1 320 ? 7.48 -26 -0.999 1 98 320 ALA B N 1
ATOM 5696 C CA . ALA B 1 320 ? 7.91 -27.281 -1.551 1 98 320 ALA B CA 1
ATOM 5697 C C . ALA B 1 320 ? 7.09 -28.438 -0.971 1 98 320 ALA B C 1
ATOM 5699 O O . ALA B 1 320 ? 6.699 -29.359 -1.695 1 98 320 ALA B O 1
ATOM 5700 N N . SER B 1 321 ? 6.887 -28.422 0.283 1 97.81 321 SER B N 1
ATOM 5701 C CA . SER B 1 321 ? 6.137 -29.484 0.935 1 97.81 321 SER B CA 1
ATOM 5702 C C . SER B 1 321 ? 4.703 -29.547 0.425 1 97.81 321 SER B C 1
ATOM 5704 O O . SER B 1 321 ? 4.176 -30.641 0.158 1 97.81 321 SER B O 1
ATOM 5706 N N . PHE B 1 322 ? 4.109 -28.453 0.309 1 98.06 322 PHE B N 1
ATOM 5707 C CA . PHE B 1 322 ? 2.738 -28.391 -0.189 1 98.06 322 PHE B CA 1
ATOM 5708 C C . PHE B 1 322 ? 2.664 -28.875 -1.631 1 98.06 322 PHE B C 1
ATOM 5710 O O . PHE B 1 322 ? 1.74 -29.609 -1.998 1 98.06 322 PHE B O 1
ATOM 5717 N N . LEU B 1 323 ? 3.631 -28.484 -2.428 1 98.69 323 LEU B N 1
ATOM 5718 C CA . LEU B 1 323 ? 3.668 -28.906 -3.826 1 98.69 323 LEU B CA 1
ATOM 5719 C C . LEU B 1 323 ? 3.834 -30.422 -3.938 1 98.69 323 LEU B C 1
ATOM 5721 O O . LEU B 1 323 ? 3.256 -31.047 -4.828 1 98.69 323 LEU B O 1
ATOM 5725 N N . ALA B 1 324 ? 4.633 -30.938 -3.08 1 98.62 324 ALA B N 1
ATOM 5726 C CA . ALA B 1 324 ? 4.805 -32.406 -3.074 1 98.62 324 ALA B CA 1
ATOM 5727 C C . ALA B 1 324 ? 3.486 -33.094 -2.771 1 98.62 324 ALA B C 1
ATOM 5729 O O . ALA B 1 324 ? 3.176 -34.125 -3.371 1 98.62 324 ALA B O 1
ATOM 5730 N N . GLU B 1 325 ? 2.742 -32.531 -1.856 1 98.62 325 GLU B N 1
ATOM 5731 C CA . GLU B 1 325 ? 1.424 -33.094 -1.55 1 98.62 325 GLU B CA 1
ATOM 5732 C C . GLU B 1 325 ? 0.478 -32.938 -2.738 1 98.62 325 GLU B C 1
ATOM 5734 O O . GLU B 1 325 ? -0.335 -33.844 -3.002 1 98.62 325 GLU B O 1
ATOM 5739 N N . MET B 1 326 ? 0.556 -31.859 -3.434 1 98.69 326 MET B N 1
ATOM 5740 C CA . MET B 1 326 ? -0.265 -31.656 -4.625 1 98.69 326 MET B CA 1
ATOM 5741 C C . MET B 1 326 ? 0.073 -32.688 -5.699 1 98.69 326 MET B C 1
ATOM 5743 O O . MET B 1 326 ? -0.822 -33.219 -6.352 1 98.69 326 MET B O 1
ATOM 5747 N N . LEU B 1 327 ? 1.375 -32.906 -5.863 1 98.62 327 LEU B N 1
ATOM 5748 C CA . LEU B 1 327 ? 1.815 -33.906 -6.836 1 98.62 327 LEU B CA 1
ATOM 5749 C C . LEU B 1 327 ? 1.302 -35.281 -6.469 1 98.62 327 LEU B C 1
ATOM 5751 O O . LEU B 1 327 ? 0.843 -36.031 -7.336 1 98.62 327 LEU B O 1
ATOM 5755 N N . SER B 1 328 ? 1.373 -35.625 -5.207 1 98.62 328 SER B N 1
ATOM 5756 C CA . SER B 1 328 ? 0.854 -36.906 -4.734 1 98.62 328 SER B CA 1
ATOM 5757 C C . SER B 1 328 ? -0.641 -37.031 -5.004 1 98.62 328 SER B C 1
ATOM 5759 O O . SER B 1 328 ? -1.109 -38.062 -5.457 1 98.62 328 SER B O 1
ATOM 5761 N N . LEU B 1 329 ? -1.356 -35.969 -4.715 1 98.5 329 LEU B N 1
ATOM 5762 C CA . LEU B 1 329 ? -2.797 -35.969 -4.953 1 98.5 329 LEU B CA 1
ATOM 5763 C C . LEU B 1 329 ? -3.102 -36.094 -6.445 1 98.5 329 LEU B C 1
ATOM 5765 O O . LEU B 1 329 ? -4.02 -36.844 -6.836 1 98.5 329 LEU B O 1
ATOM 5769 N N . ALA B 1 330 ? -2.391 -35.375 -7.273 1 98.38 330 ALA B N 1
ATOM 5770 C CA . ALA B 1 330 ? -2.557 -35.469 -8.719 1 98.38 330 ALA B CA 1
ATOM 5771 C C . ALA B 1 330 ? -2.33 -36.906 -9.203 1 98.38 330 ALA B C 1
ATOM 5773 O O . ALA B 1 330 ? -3.016 -37.375 -10.117 1 98.38 330 ALA B O 1
ATOM 5774 N N . ASN B 1 331 ? -1.313 -37.562 -8.641 1 97.94 331 ASN B N 1
ATOM 5775 C CA . ASN B 1 331 ? -1.056 -38.938 -8.961 1 97.94 331 ASN B CA 1
ATOM 5776 C C . ASN B 1 331 ? -2.229 -39.844 -8.562 1 97.94 331 ASN B C 1
ATOM 5778 O O . ASN B 1 331 ? -2.658 -40.688 -9.336 1 97.94 331 ASN B O 1
ATOM 5782 N N . GLU B 1 332 ? -2.672 -39.625 -7.367 1 98 332 GLU B N 1
ATOM 5783 C CA . GLU B 1 332 ? -3.807 -40.375 -6.855 1 98 332 GLU B CA 1
ATOM 5784 C C . GLU B 1 332 ? -5.023 -40.25 -7.762 1 98 332 GLU B C 1
ATOM 5786 O O . GLU B 1 332 ? -5.758 -41.219 -7.984 1 98 332 GLU B O 1
ATOM 5791 N N . TRP B 1 333 ? -5.234 -39.062 -8.328 1 97.62 333 TRP B N 1
ATOM 5792 C CA . TRP B 1 333 ? -6.422 -38.75 -9.117 1 97.62 333 TRP B CA 1
ATOM 5793 C C . TRP B 1 333 ? -6.195 -39.125 -10.586 1 97.62 333 TRP B C 1
ATOM 5795 O O . TRP B 1 333 ? -7.098 -38.969 -11.414 1 97.62 333 TRP B O 1
ATOM 5805 N N . GLY B 1 334 ? -4.973 -39.469 -10.961 1 96.56 334 GLY B N 1
ATOM 5806 C CA . GLY B 1 334 ? -4.648 -39.812 -12.344 1 96.56 334 GLY B CA 1
ATOM 5807 C C . GLY B 1 334 ? -4.438 -38.594 -13.211 1 96.56 334 GLY B C 1
ATOM 5808 O O . GLY B 1 334 ? -4.574 -38.656 -14.438 1 96.56 334 GLY B O 1
ATOM 5809 N N . TRP B 1 335 ? -4.172 -37.406 -12.594 1 97.06 335 TRP B N 1
ATOM 5810 C CA . TRP B 1 335 ? -3.996 -36.156 -13.32 1 97.06 335 TRP B CA 1
ATOM 5811 C C . TRP B 1 335 ? -2.529 -35.938 -13.672 1 97.06 335 TRP B C 1
ATOM 5813 O O . TRP B 1 335 ? -2.215 -35.188 -14.602 1 97.06 335 TRP B O 1
ATOM 5823 N N . ALA B 1 336 ? -1.603 -36.531 -12.984 1 96.62 336 ALA B N 1
ATOM 5824 C CA . ALA B 1 336 ? -0.186 -36.156 -12.969 1 96.62 336 ALA B CA 1
ATOM 5825 C C . ALA B 1 336 ? 0.443 -36.375 -14.344 1 96.62 336 ALA B C 1
ATOM 5827 O O . ALA B 1 336 ? 1.212 -35.531 -14.812 1 96.62 336 ALA B O 1
ATOM 5828 N N . TYR B 1 337 ? 0.06 -37.406 -15.078 1 94.5 337 TYR B N 1
ATOM 5829 C CA . TYR B 1 337 ? 0.8 -37.781 -16.281 1 94.5 337 TYR B CA 1
ATOM 5830 C C . TYR B 1 337 ? -0.045 -37.594 -17.531 1 94.5 337 TYR B C 1
ATOM 5832 O O . TYR B 1 337 ? 0.273 -38.125 -18.594 1 94.5 337 TYR B O 1
ATOM 5840 N N . THR B 1 338 ? -1.107 -36.875 -17.359 1 89.75 338 THR B N 1
ATOM 5841 C CA . THR B 1 338 ? -1.913 -36.5 -18.516 1 89.75 338 THR B CA 1
ATOM 5842 C C . THR B 1 338 ? -1.623 -35.062 -18.938 1 89.75 338 THR B C 1
ATOM 5844 O O . THR B 1 338 ? -1.399 -34.188 -18.094 1 89.75 338 THR B O 1
ATOM 5847 N N . SER B 1 339 ? -1.579 -34.938 -20.234 1 85.19 339 SER B N 1
ATOM 5848 C CA . SER B 1 339 ? -1.274 -33.625 -20.766 1 85.19 339 SER B CA 1
ATOM 5849 C C . SER B 1 339 ? -2.549 -32.844 -21.109 1 85.19 339 SER B C 1
ATOM 5851 O O . SER B 1 339 ? -3.475 -33.406 -21.703 1 85.19 339 SER B O 1
ATOM 5853 N N . GLU B 1 340 ? -2.678 -31.734 -20.625 1 80.69 340 GLU B N 1
ATOM 5854 C CA . GLU B 1 340 ? -3.707 -30.781 -21.031 1 80.69 340 GLU B CA 1
ATOM 5855 C C . GLU B 1 340 ? -3.092 -29.562 -21.703 1 80.69 340 GLU B C 1
ATOM 5857 O O . GLU B 1 340 ? -2.457 -28.734 -21.047 1 80.69 340 GLU B O 1
ATOM 5862 N N . ASN B 1 341 ? -3.299 -29.359 -22.984 1 82.44 341 ASN B N 1
ATOM 5863 C CA . ASN B 1 341 ? -2.76 -28.25 -23.766 1 82.44 341 ASN B CA 1
ATOM 5864 C C . ASN B 1 341 ? -1.247 -28.141 -23.594 1 82.44 341 ASN B C 1
ATOM 5866 O O . ASN B 1 341 ? -0.726 -27.047 -23.375 1 82.44 341 ASN B O 1
ATOM 5870 N N . GLY B 1 342 ? -0.598 -29.25 -23.5 1 83.19 342 GLY B N 1
ATOM 5871 C CA . GLY B 1 342 ? 0.856 -29.281 -23.516 1 83.19 342 GLY B CA 1
ATOM 5872 C C . GLY B 1 342 ? 1.466 -29.219 -22.125 1 83.19 342 GLY B C 1
ATOM 5873 O O . GLY B 1 342 ? 2.689 -29.25 -21.984 1 83.19 342 GLY B O 1
ATOM 5874 N N . VAL B 1 343 ? 0.657 -29.156 -21.125 1 90.12 343 VAL B N 1
ATOM 5875 C CA . VAL B 1 343 ? 1.179 -29.062 -19.766 1 90.12 343 VAL B CA 1
ATOM 5876 C C . VAL B 1 343 ? 0.926 -30.375 -19.016 1 90.12 343 VAL B C 1
ATOM 5878 O O . VAL B 1 343 ? -0.202 -30.875 -19 1 90.12 343 VAL B O 1
ATOM 5881 N N . THR B 1 344 ? 1.968 -30.953 -18.531 1 95.44 344 THR B N 1
ATOM 5882 C CA . THR B 1 344 ? 1.884 -32.094 -17.641 1 95.44 344 THR B CA 1
ATOM 5883 C C . THR B 1 344 ? 2.096 -31.672 -16.188 1 95.44 344 THR B C 1
ATOM 5885 O O . THR B 1 344 ? 3.117 -31.062 -15.859 1 95.44 344 THR B O 1
ATOM 5888 N N . LEU B 1 345 ? 1.144 -32 -15.344 1 97.62 345 LEU B N 1
ATOM 5889 C CA . LEU B 1 345 ? 1.2 -31.547 -13.961 1 97.62 345 LEU B CA 1
ATOM 5890 C C . LEU B 1 345 ? 2.438 -32.094 -13.258 1 97.62 345 LEU B C 1
ATOM 5892 O O . LEU B 1 345 ? 3.037 -31.406 -12.422 1 97.62 345 LEU B O 1
ATOM 5896 N N . GLU B 1 346 ? 2.773 -33.344 -13.547 1 98.12 346 GLU B N 1
ATOM 5897 C CA . GLU B 1 346 ? 3.953 -33.938 -12.93 1 98.12 346 GLU B CA 1
ATOM 5898 C C . GLU B 1 346 ? 5.203 -33.125 -13.219 1 98.12 346 GLU B C 1
ATOM 5900 O O . GLU B 1 346 ? 5.973 -32.812 -12.305 1 98.12 346 GLU B O 1
ATOM 5905 N N . LYS B 1 347 ? 5.445 -32.781 -14.445 1 96.94 347 LYS B N 1
ATOM 5906 C CA . LYS B 1 347 ? 6.609 -31.984 -14.836 1 96.94 347 LYS B CA 1
ATOM 5907 C C . LYS B 1 347 ? 6.559 -30.594 -14.211 1 96.94 347 LYS B C 1
ATOM 5909 O O . LYS B 1 347 ? 7.562 -30.109 -13.695 1 96.94 347 LYS B O 1
ATOM 5914 N N . LEU B 1 348 ? 5.406 -29.984 -14.297 1 97.56 348 LEU B N 1
ATOM 5915 C CA . LEU B 1 348 ? 5.223 -28.641 -13.766 1 97.56 348 LEU B CA 1
ATOM 5916 C C . LEU B 1 348 ? 5.504 -28.594 -12.273 1 97.56 348 LEU B C 1
ATOM 5918 O O . LEU B 1 348 ? 6.336 -27.812 -11.812 1 97.56 348 LEU B O 1
ATOM 5922 N N . LEU B 1 349 ? 4.84 -29.453 -11.516 1 98.62 349 LEU B N 1
ATOM 5923 C CA . LEU B 1 349 ? 4.977 -29.469 -10.07 1 98.62 349 LEU B CA 1
ATOM 5924 C C . LEU B 1 349 ? 6.395 -29.844 -9.656 1 98.62 349 LEU B C 1
ATOM 5926 O O . LEU B 1 349 ? 6.949 -29.281 -8.719 1 98.62 349 LEU B O 1
ATOM 5930 N N . SER B 1 350 ? 6.977 -30.797 -10.352 1 98.19 350 SER B N 1
ATOM 5931 C CA . SER B 1 350 ? 8.344 -31.188 -10.055 1 98.19 350 SER B CA 1
ATOM 5932 C C . SER B 1 350 ? 9.312 -30.031 -10.258 1 98.19 350 SER B C 1
ATOM 5934 O O . SER B 1 350 ? 10.211 -29.812 -9.445 1 98.19 350 SER B O 1
ATOM 5936 N N . THR B 1 351 ? 9.164 -29.328 -11.359 1 97.75 351 THR B N 1
ATOM 5937 C CA . THR B 1 351 ? 10.008 -28.172 -11.633 1 97.75 351 THR B CA 1
ATOM 5938 C C . THR B 1 351 ? 9.828 -27.109 -10.547 1 97.75 351 THR B C 1
ATOM 5940 O O . THR B 1 351 ? 10.805 -26.531 -10.07 1 97.75 351 THR B O 1
ATOM 5943 N N . MET B 1 352 ? 8.586 -26.891 -10.141 1 98.5 352 MET B N 1
ATOM 5944 C CA . MET B 1 352 ? 8.297 -25.891 -9.117 1 98.5 352 MET B CA 1
ATOM 5945 C C . MET B 1 352 ? 8.898 -26.297 -7.777 1 98.5 352 MET B C 1
ATOM 5947 O O . MET B 1 352 ? 9.344 -25.438 -7.012 1 98.5 352 MET B O 1
ATOM 5951 N N . ILE B 1 353 ? 8.898 -27.562 -7.52 1 98.44 353 ILE B N 1
ATOM 5952 C CA . ILE B 1 353 ? 9.508 -28.062 -6.297 1 98.44 353 ILE B CA 1
ATOM 5953 C C . ILE B 1 353 ? 11.008 -27.766 -6.309 1 98.44 353 ILE B C 1
ATOM 5955 O O . ILE B 1 353 ? 11.562 -27.281 -5.316 1 98.44 353 ILE B O 1
ATOM 5959 N N . GLU B 1 354 ? 11.656 -27.969 -7.418 1 97.25 354 GLU B N 1
ATOM 5960 C CA . GLU B 1 354 ? 13.078 -27.656 -7.543 1 97.25 354 GLU B CA 1
ATOM 5961 C C . GLU B 1 354 ? 13.328 -26.156 -7.375 1 97.25 354 GLU B C 1
ATOM 5963 O O . GLU B 1 354 ? 14.297 -25.75 -6.734 1 97.25 354 GLU B O 1
ATOM 5968 N N . GLU B 1 355 ? 12.445 -25.359 -7.879 1 97.06 355 GLU B N 1
ATOM 5969 C CA . GLU B 1 355 ? 12.539 -23.906 -7.797 1 97.06 355 GLU B CA 1
ATOM 5970 C C . GLU B 1 355 ? 12.438 -23.422 -6.352 1 97.06 355 GLU B C 1
ATOM 5972 O O . GLU B 1 355 ? 12.797 -22.281 -6.043 1 97.06 355 GLU B O 1
ATOM 5977 N N . SER B 1 356 ? 11.961 -24.25 -5.531 1 96.12 356 SER B N 1
ATOM 5978 C CA . SER B 1 356 ? 11.656 -23.859 -4.156 1 96.12 356 SER B CA 1
ATOM 5979 C C . SER B 1 356 ? 12.891 -23.969 -3.262 1 96.12 356 SER B C 1
ATOM 5981 O O . SER B 1 356 ? 12.812 -23.703 -2.062 1 96.12 356 SER B O 1
ATOM 5983 N N . ASP B 1 357 ? 14.008 -24.328 -3.867 1 95.69 357 ASP B N 1
ATOM 5984 C CA . ASP B 1 357 ? 15.242 -24.375 -3.1 1 95.69 357 ASP B CA 1
ATOM 5985 C C . ASP B 1 357 ? 15.539 -23.031 -2.43 1 95.69 357 ASP B C 1
ATOM 5987 O O . ASP B 1 357 ? 15.648 -22.016 -3.105 1 95.69 357 ASP B O 1
ATOM 5991 N N . PRO B 1 358 ? 15.672 -23.078 -1.05 1 93.25 358 PRO B N 1
ATOM 5992 C CA . PRO B 1 358 ? 15.836 -21.828 -0.302 1 93.25 358 PRO B CA 1
ATOM 5993 C C . PRO B 1 358 ? 17.141 -21.109 -0.632 1 93.25 358 PRO B C 1
ATOM 5995 O O . PRO B 1 358 ? 17.297 -19.922 -0.322 1 93.25 358 PRO B O 1
ATOM 5998 N N . GLN B 1 359 ? 18.016 -21.766 -1.223 1 96 359 GLN B N 1
ATOM 5999 C CA . GLN B 1 359 ? 19.297 -21.156 -1.54 1 96 359 GLN B CA 1
ATOM 6000 C C . GLN B 1 359 ? 19.219 -20.359 -2.838 1 96 359 GLN B C 1
ATOM 6002 O O . GLN B 1 359 ? 20.125 -19.594 -3.154 1 96 359 GLN B O 1
ATOM 6007 N N . LEU B 1 360 ? 18.219 -20.531 -3.562 1 97.31 360 LEU B N 1
ATOM 6008 C CA . LEU B 1 360 ? 18.094 -19.859 -4.848 1 97.31 360 LEU B CA 1
ATOM 6009 C C . LEU B 1 360 ? 17.578 -18.438 -4.66 1 97.31 360 LEU B C 1
ATOM 6011 O O . LEU B 1 360 ? 16.531 -18.219 -4.043 1 97.31 360 LEU B O 1
ATOM 6015 N N . PRO B 1 361 ? 18.281 -17.469 -5.172 1 96.56 361 PRO B N 1
ATOM 6016 C CA . PRO B 1 361 ? 17.812 -16.094 -5.113 1 96.56 361 PRO B CA 1
ATOM 6017 C C . PRO B 1 361 ? 16.719 -15.797 -6.148 1 96.56 361 PRO B C 1
ATOM 6019 O O . PRO B 1 361 ? 16.469 -16.609 -7.039 1 96.56 361 PRO B O 1
ATOM 6022 N N . PRO B 1 362 ? 16.047 -14.664 -6.031 1 97.31 362 PRO B N 1
ATOM 6023 C CA . PRO B 1 362 ? 15.109 -14.234 -7.07 1 97.31 362 PRO B CA 1
ATOM 6024 C C . PRO B 1 362 ? 15.773 -14.055 -8.43 1 97.31 362 PRO B C 1
ATOM 6026 O O . PRO B 1 362 ? 16.922 -13.625 -8.5 1 97.31 362 PRO B O 1
ATOM 6029 N N . GLY B 1 363 ? 14.961 -14.398 -9.453 1 96.81 363 GLY B N 1
ATOM 6030 C CA . GLY B 1 363 ? 15.422 -14.211 -10.82 1 96.81 363 GLY B CA 1
ATOM 6031 C C . GLY B 1 363 ? 15.961 -15.477 -11.445 1 96.81 363 GLY B C 1
ATOM 6032 O O . GLY B 1 363 ? 15.914 -16.547 -10.836 1 96.81 363 GLY B O 1
ATOM 6033 N N . TYR B 1 364 ? 16.359 -15.359 -12.695 1 97.56 364 TYR B N 1
ATOM 6034 C CA . TYR B 1 364 ? 17.016 -16.406 -13.461 1 97.56 364 TYR B CA 1
ATOM 6035 C C . TYR B 1 364 ? 17.938 -15.82 -14.516 1 97.56 364 TYR B C 1
ATOM 6037 O O . TYR B 1 364 ? 17.922 -14.609 -14.758 1 97.56 364 TYR B O 1
ATOM 6045 N N . ILE B 1 365 ? 18.812 -16.656 -15.031 1 97.5 365 ILE B N 1
ATOM 6046 C CA . ILE B 1 365 ? 19.75 -16.266 -16.078 1 97.5 365 ILE B CA 1
ATOM 6047 C C . ILE B 1 365 ? 19.453 -17.047 -17.359 1 97.5 365 ILE B C 1
ATOM 6049 O O . ILE B 1 365 ? 19.312 -18.281 -17.312 1 97.5 365 ILE B O 1
ATOM 6053 N N . ARG B 1 366 ? 19.359 -16.328 -18.422 1 96.69 366 ARG B N 1
ATOM 6054 C CA . ARG B 1 366 ? 19.172 -17.016 -19.703 1 96.69 366 ARG B CA 1
ATOM 6055 C C . ARG B 1 366 ? 20.469 -17.703 -20.141 1 96.69 366 ARG B C 1
ATOM 6057 O O . ARG B 1 366 ? 21.562 -17.125 -20 1 96.69 366 ARG B O 1
ATOM 6064 N N . LEU B 1 367 ? 20.312 -18.828 -20.703 1 96.75 367 LEU B N 1
ATOM 6065 C CA . LEU B 1 367 ? 21.469 -19.578 -21.188 1 96.75 367 LEU B CA 1
ATOM 6066 C C . LEU B 1 367 ? 22.234 -18.781 -22.234 1 96.75 367 LEU B C 1
ATOM 6068 O O . LEU B 1 367 ? 23.469 -18.766 -22.234 1 96.75 367 LEU B O 1
ATOM 6072 N N . ASP B 1 368 ? 21.516 -18.125 -23.094 1 95.38 368 ASP B N 1
ATOM 6073 C CA . ASP B 1 368 ? 22.156 -17.359 -24.156 1 95.38 368 ASP B CA 1
ATOM 6074 C C . ASP B 1 368 ? 22.953 -16.172 -23.594 1 95.38 368 ASP B C 1
ATOM 6076 O O . ASP B 1 368 ? 23.953 -15.758 -24.156 1 95.38 368 ASP B O 1
ATOM 6080 N N . GLU B 1 369 ? 22.469 -15.641 -22.516 1 95.56 369 GLU B N 1
ATOM 6081 C CA . GLU B 1 369 ? 23.188 -14.539 -21.859 1 95.56 369 GLU B CA 1
ATOM 6082 C C . GLU B 1 369 ? 24.516 -15.008 -21.297 1 95.56 369 GLU B C 1
ATOM 6084 O O . GLU B 1 369 ? 25.531 -14.32 -21.438 1 95.56 369 GLU B O 1
ATOM 6089 N N . ILE B 1 370 ? 24.531 -16.109 -20.625 1 95.94 370 ILE B N 1
ATOM 6090 C CA . ILE B 1 370 ? 25.75 -16.688 -20.062 1 95.94 370 ILE B CA 1
ATOM 6091 C C . ILE B 1 370 ? 26.75 -16.969 -21.188 1 95.94 370 ILE B C 1
ATOM 6093 O O . ILE B 1 370 ? 27.922 -16.578 -21.094 1 95.94 370 ILE B O 1
ATOM 6097 N N . SER B 1 371 ? 26.25 -17.547 -22.234 1 95.75 371 SER B N 1
ATOM 6098 C CA . SER B 1 371 ? 27.109 -17.938 -23.344 1 95.75 371 SER B CA 1
ATOM 6099 C C . SER B 1 371 ? 27.672 -16.703 -24.062 1 95.75 371 SER B C 1
ATOM 6101 O O . SER B 1 371 ? 28.844 -16.688 -24.453 1 95.75 371 SER B O 1
ATOM 6103 N N . ARG B 1 372 ? 26.812 -15.766 -24.297 1 95.81 372 ARG B N 1
ATOM 6104 C CA . ARG B 1 372 ? 27.234 -14.531 -24.953 1 95.81 372 ARG B CA 1
ATOM 6105 C C . ARG B 1 372 ? 28.312 -13.82 -24.141 1 95.81 372 ARG B C 1
ATOM 6107 O O . ARG B 1 372 ? 29.344 -13.43 -24.703 1 95.81 372 ARG B O 1
ATOM 6114 N N . ARG B 1 373 ? 28.156 -13.766 -22.891 1 93.94 373 ARG B N 1
ATOM 6115 C CA . ARG B 1 373 ? 29.125 -13.086 -22.031 1 93.94 373 ARG B CA 1
ATOM 6116 C C . ARG B 1 373 ? 30.406 -13.891 -21.906 1 93.94 373 ARG B C 1
ATOM 6118 O O . ARG B 1 373 ? 31.5 -13.32 -21.797 1 93.94 373 ARG B O 1
ATOM 6125 N N . ALA B 1 374 ? 30.25 -15.117 -21.891 1 95.19 374 ALA B N 1
ATOM 6126 C CA . ALA B 1 374 ? 31.406 -16.016 -21.797 1 95.19 374 ALA B CA 1
ATOM 6127 C C . ALA B 1 374 ? 32.094 -16.156 -23.156 1 95.19 374 ALA B C 1
ATOM 6129 O O . ALA B 1 374 ? 33.188 -16.703 -23.25 1 95.19 374 ALA B O 1
ATOM 6130 N N . LYS B 1 375 ? 31.484 -15.742 -24.203 1 95.06 375 LYS B N 1
ATOM 6131 C CA . LYS B 1 375 ? 32 -15.844 -25.578 1 95.06 375 LYS B CA 1
ATOM 6132 C C . LYS B 1 375 ? 32.219 -17.297 -25.969 1 95.06 375 LYS B C 1
ATOM 6134 O O . LYS B 1 375 ? 33.312 -17.641 -26.469 1 95.06 375 LYS B O 1
ATOM 6139 N N . VAL B 1 376 ? 31.234 -18.125 -25.672 1 95 376 VAL B N 1
ATOM 6140 C CA . VAL B 1 376 ? 31.266 -19.531 -26.062 1 95 376 VAL B CA 1
ATOM 6141 C C . VAL B 1 376 ? 29.906 -19.938 -26.609 1 95 376 VAL B C 1
ATOM 6143 O O . VAL B 1 376 ? 28.906 -19.234 -26.406 1 95 376 VAL B O 1
ATOM 6146 N N . ASN B 1 377 ? 29.906 -21.094 -27.312 1 93.25 377 ASN B N 1
ATOM 6147 C CA . ASN B 1 377 ? 28.625 -21.672 -27.703 1 93.25 377 ASN B CA 1
ATOM 6148 C C . ASN B 1 377 ? 27.859 -22.188 -26.484 1 93.25 377 ASN B C 1
ATOM 6150 O O . ASN B 1 377 ? 28.453 -22.75 -25.562 1 93.25 377 ASN B O 1
ATOM 6154 N N . SER B 1 378 ? 26.578 -22.094 -26.531 1 92.88 378 SER B N 1
ATOM 6155 C CA . SER B 1 378 ? 25.734 -22.5 -25.406 1 92.88 378 SER B CA 1
ATOM 6156 C C . SER B 1 378 ? 25.828 -24 -25.172 1 92.88 378 SER B C 1
ATOM 6158 O O . SER B 1 378 ? 25.531 -24.797 -26.062 1 92.88 378 SER B O 1
ATOM 6160 N N . PRO B 1 379 ? 26.266 -24.359 -24.031 1 94 379 PRO B N 1
ATOM 6161 C CA . PRO B 1 379 ? 26.156 -25.781 -23.688 1 94 379 PRO B CA 1
ATOM 6162 C C . PRO B 1 379 ? 24.703 -26.219 -23.469 1 94 379 PRO B C 1
ATOM 6164 O O . PRO B 1 379 ? 23.812 -25.359 -23.312 1 94 379 PRO B O 1
ATOM 6167 N N . PRO B 1 380 ? 24.516 -27.531 -23.562 1 95.31 380 PRO B N 1
ATOM 6168 C CA . PRO B 1 380 ? 23.172 -27.953 -23.156 1 95.31 380 PRO B CA 1
ATOM 6169 C C . PRO B 1 380 ? 22.812 -27.531 -21.734 1 95.31 380 PRO B C 1
ATOM 6171 O O . PRO B 1 380 ? 23.672 -27.594 -20.844 1 95.31 380 PRO B O 1
ATOM 6174 N N . LEU B 1 381 ? 21.625 -27.141 -21.547 1 96.69 381 LEU B N 1
ATOM 6175 C CA . LEU B 1 381 ? 21.172 -26.609 -20.266 1 96.69 381 LEU B CA 1
ATOM 6176 C C . LEU B 1 381 ? 21.406 -27.609 -19.141 1 96.69 381 LEU B C 1
ATOM 6178 O O . LEU B 1 381 ? 21.906 -27.234 -18.062 1 96.69 381 LEU B O 1
ATOM 6182 N N . GLY B 1 382 ? 21.078 -28.891 -19.391 1 96.81 382 GLY B N 1
ATOM 6183 C CA . GLY B 1 382 ? 21.281 -29.938 -18.391 1 96.81 382 GLY B CA 1
ATOM 6184 C C . GLY B 1 382 ? 22.734 -30.078 -17.969 1 96.81 382 GLY B C 1
ATOM 6185 O O . GLY B 1 382 ? 23.016 -30.281 -16.781 1 96.81 382 GLY B O 1
ATOM 6186 N N . THR B 1 383 ? 23.625 -29.922 -18.938 1 96.88 383 THR B N 1
ATOM 6187 C CA . THR B 1 383 ? 25.062 -30.031 -18.672 1 96.88 383 THR B CA 1
ATOM 6188 C C . THR B 1 383 ? 25.531 -28.875 -17.781 1 96.88 383 THR B C 1
ATOM 6190 O O . THR B 1 383 ? 26.297 -29.078 -16.844 1 96.88 383 THR B O 1
ATOM 6193 N N . LEU B 1 384 ? 25.125 -27.734 -18.125 1 97.31 384 LEU B N 1
ATOM 6194 C CA . LEU B 1 384 ? 25.5 -26.578 -17.328 1 97.31 384 LEU B CA 1
ATOM 6195 C C . LEU B 1 384 ? 24.984 -26.719 -15.891 1 97.31 384 LEU B C 1
ATOM 6197 O O . LEU B 1 384 ? 25.734 -26.484 -14.945 1 97.31 384 LEU B O 1
ATOM 6201 N N . ILE B 1 385 ? 23.719 -27.125 -15.695 1 98.12 385 ILE B N 1
ATOM 6202 C CA . ILE B 1 385 ? 23.109 -27.281 -14.383 1 98.12 385 ILE B CA 1
ATOM 6203 C C . ILE B 1 385 ? 23.875 -28.312 -13.562 1 98.12 385 ILE B C 1
ATOM 6205 O O . ILE B 1 385 ? 24.234 -28.062 -12.414 1 98.12 385 ILE B O 1
ATOM 6209 N N . ASN B 1 386 ? 24.172 -29.406 -14.203 1 97.62 386 ASN B N 1
ATOM 6210 C CA . ASN B 1 386 ? 24.906 -30.453 -13.516 1 97.62 386 ASN B CA 1
ATOM 6211 C C . ASN B 1 386 ? 26.312 -30 -13.125 1 97.62 386 ASN B C 1
ATOM 6213 O O . ASN B 1 386 ? 26.797 -30.328 -12.039 1 97.62 386 ASN B O 1
ATOM 6217 N N . SER B 1 387 ? 26.969 -29.281 -14.031 1 97.5 387 SER B N 1
ATOM 6218 C CA . SER B 1 387 ? 28.312 -28.781 -13.742 1 97.5 387 SER B CA 1
ATOM 6219 C C . SER B 1 387 ? 28.281 -27.797 -12.578 1 97.5 387 SER B C 1
ATOM 6221 O O . SER B 1 387 ? 29.188 -27.828 -11.727 1 97.5 387 SER B O 1
ATOM 6223 N N . LEU B 1 388 ? 27.281 -26.938 -12.531 1 98.12 388 LEU B N 1
ATOM 6224 C CA . LEU B 1 388 ? 27.156 -25.984 -11.43 1 98.12 388 LEU B CA 1
ATOM 6225 C C . LEU B 1 388 ? 26.922 -26.719 -10.109 1 98.12 388 LEU B C 1
ATOM 6227 O O . LEU B 1 388 ? 27.516 -26.359 -9.086 1 98.12 388 LEU B O 1
ATOM 6231 N N . ARG B 1 389 ? 26.062 -27.719 -10.148 1 97.94 389 ARG B N 1
ATOM 6232 C CA . ARG B 1 389 ? 25.797 -28.516 -8.953 1 97.94 389 ARG B CA 1
ATOM 6233 C C . ARG B 1 389 ? 27.062 -29.203 -8.453 1 97.94 389 ARG B C 1
ATOM 6235 O O . ARG B 1 389 ? 27.297 -29.281 -7.246 1 97.94 389 ARG B O 1
ATOM 6242 N N . LYS B 1 390 ? 27.812 -29.688 -9.336 1 97.06 390 LYS B N 1
ATOM 6243 C CA . LYS B 1 390 ? 29.078 -30.344 -8.977 1 97.06 390 LYS B CA 1
ATOM 6244 C C . LYS B 1 390 ? 30.031 -29.359 -8.289 1 97.06 390 LYS B C 1
ATOM 6246 O O . LYS B 1 390 ? 30.812 -29.766 -7.426 1 97.06 390 LYS B O 1
ATOM 6251 N N . GLU B 1 391 ? 29.984 -28.109 -8.719 1 96.75 391 GLU B N 1
ATOM 6252 C CA . GLU B 1 391 ? 30.828 -27.078 -8.125 1 96.75 391 GLU B CA 1
ATOM 6253 C C . GLU B 1 391 ? 30.266 -26.625 -6.773 1 96.75 391 GLU B C 1
ATOM 6255 O O . GLU B 1 391 ? 30.844 -25.75 -6.121 1 96.75 391 GLU B O 1
ATOM 6260 N N . GLY B 1 392 ? 29.078 -27.141 -6.367 1 96.81 392 GLY B N 1
ATOM 6261 C CA . GLY B 1 392 ? 28.547 -26.875 -5.039 1 96.81 392 GLY B CA 1
ATOM 6262 C C . GLY B 1 392 ? 27.438 -25.828 -5.035 1 96.81 392 GLY B C 1
ATOM 6263 O O . GLY B 1 392 ? 26.953 -25.422 -3.973 1 96.81 392 GLY B O 1
ATOM 6264 N N . PHE B 1 393 ? 27.016 -25.391 -6.188 1 98.12 393 PHE B N 1
ATOM 6265 C CA . PHE B 1 393 ? 25.953 -24.406 -6.27 1 98.12 393 PHE B CA 1
ATOM 6266 C C . PHE B 1 393 ? 24.594 -25.078 -6.434 1 98.12 393 PHE B C 1
ATOM 6268 O O . PHE B 1 393 ? 24.516 -26.219 -6.926 1 98.12 393 PHE B O 1
ATOM 6275 N N . SER B 1 394 ? 23.578 -24.422 -5.945 1 98.31 394 SER B N 1
ATOM 6276 C CA . SER B 1 394 ? 22.219 -24.797 -6.324 1 98.31 394 SER B CA 1
ATOM 6277 C C . SER B 1 394 ? 21.891 -24.312 -7.734 1 98.31 394 SER B C 1
ATOM 6279 O O . SER B 1 394 ? 22.25 -23.203 -8.125 1 98.31 394 SER B O 1
ATOM 6281 N N . ALA B 1 395 ? 21.281 -25.188 -8.492 1 98.5 395 ALA B N 1
ATOM 6282 C CA . ALA B 1 395 ? 20.906 -24.828 -9.859 1 98.5 395 ALA B CA 1
ATOM 6283 C C . ALA B 1 395 ? 19.75 -25.688 -10.344 1 98.5 395 ALA B C 1
ATOM 6285 O O . ALA B 1 395 ? 19.688 -26.891 -10.062 1 98.5 395 ALA B O 1
ATOM 6286 N N . CYS B 1 396 ? 18.844 -25.109 -11.039 1 98.19 396 CYS B N 1
ATOM 6287 C CA . CYS B 1 396 ? 17.719 -25.859 -11.594 1 98.19 396 CYS B CA 1
ATOM 6288 C C . CYS B 1 396 ? 17.078 -25.109 -12.742 1 98.19 396 CYS B C 1
ATOM 6290 O O . CYS B 1 396 ? 17.406 -23.953 -13 1 98.19 396 CYS B O 1
ATOM 6292 N N . ARG B 1 397 ? 16.234 -25.797 -13.484 1 97.56 397 ARG B N 1
ATOM 6293 C CA . ARG B 1 397 ? 15.367 -25.172 -14.484 1 97.56 397 ARG B CA 1
ATOM 6294 C C . ARG B 1 397 ? 14.258 -24.359 -13.82 1 97.56 397 ARG B C 1
ATOM 6296 O O . ARG B 1 397 ? 14.07 -24.438 -12.609 1 97.56 397 ARG B O 1
ATOM 6303 N N . SER B 1 398 ? 13.602 -23.547 -14.555 1 97.69 398 SER B N 1
ATOM 6304 C CA . SER B 1 398 ? 12.445 -22.797 -14.07 1 97.69 398 SER B CA 1
ATOM 6305 C C . SER B 1 398 ? 11.227 -23.047 -14.953 1 97.69 398 SER B C 1
ATOM 6307 O O . SER B 1 398 ? 11.352 -23.156 -16.172 1 97.69 398 SER B O 1
ATOM 6309 N N . HIS B 1 399 ? 10.047 -23.156 -14.359 1 97.31 399 HIS B N 1
ATOM 6310 C CA . HIS B 1 399 ? 8.828 -23.297 -15.141 1 97.31 399 HIS B CA 1
ATOM 6311 C C . HIS B 1 399 ? 8.469 -22 -15.859 1 97.31 399 HIS B C 1
ATOM 6313 O O . HIS B 1 399 ? 7.633 -22 -16.766 1 97.31 399 HIS B O 1
ATOM 6319 N N . ILE B 1 400 ? 9.086 -20.891 -15.508 1 96.81 400 ILE B N 1
ATOM 6320 C CA . ILE B 1 400 ? 8.727 -19.547 -15.969 1 96.81 400 ILE B CA 1
ATOM 6321 C C . ILE B 1 400 ? 9.328 -19.297 -17.344 1 96.81 400 ILE B C 1
ATOM 6323 O O . ILE B 1 400 ? 8.836 -18.453 -18.109 1 96.81 400 ILE B O 1
ATOM 6327 N N . GLY B 1 401 ? 10.406 -19.969 -17.641 1 92.62 401 GLY B N 1
ATOM 6328 C CA . GLY B 1 401 ? 11.047 -19.75 -18.922 1 92.62 401 GLY B CA 1
ATOM 6329 C C . GLY B 1 401 ? 11.727 -20.984 -19.484 1 92.62 401 GLY B C 1
ATOM 6330 O O . GLY B 1 401 ? 12.078 -21.891 -18.719 1 92.62 401 GLY B O 1
ATOM 6331 N N . THR B 1 402 ? 11.852 -20.812 -20.844 1 91.5 402 THR B N 1
ATOM 6332 C CA . THR B 1 402 ? 12.57 -21.875 -21.531 1 91.5 402 THR B CA 1
ATOM 6333 C C . THR B 1 402 ? 14.07 -21.578 -21.562 1 91.5 402 THR B C 1
ATOM 6335 O O . THR B 1 402 ? 14.477 -20.438 -21.797 1 91.5 402 THR B O 1
ATOM 6338 N N . ASN B 1 403 ? 14.93 -22.453 -21.328 1 95.56 403 ASN B N 1
ATOM 6339 C CA . ASN B 1 403 ? 16.391 -22.344 -21.406 1 95.56 403 ASN B CA 1
ATOM 6340 C C . ASN B 1 403 ? 16.922 -21.312 -20.406 1 95.56 403 ASN B C 1
ATOM 6342 O O . ASN B 1 403 ? 17.688 -20.422 -20.781 1 95.56 403 ASN B O 1
ATOM 6346 N N . VAL B 1 404 ? 16.375 -21.312 -19.312 1 97.31 404 VAL B N 1
ATOM 6347 C CA . VAL B 1 404 ? 16.828 -20.438 -18.219 1 97.31 404 VAL B CA 1
ATOM 6348 C C . VAL B 1 404 ? 17.312 -21.281 -17.047 1 97.31 404 VAL B C 1
ATOM 6350 O O . VAL B 1 404 ? 16.953 -22.453 -16.938 1 97.31 404 VAL B O 1
ATOM 6353 N N . ILE B 1 405 ? 18.156 -20.688 -16.25 1 97.81 405 ILE B N 1
ATOM 6354 C CA . ILE B 1 405 ? 18.703 -21.375 -15.086 1 97.81 405 ILE B CA 1
ATOM 6355 C C . ILE B 1 405 ? 18.516 -20.5 -13.844 1 97.81 405 ILE B C 1
ATOM 6357 O O . ILE B 1 405 ? 18.797 -19.297 -13.867 1 97.81 405 ILE B O 1
ATOM 6361 N N . LYS B 1 406 ? 17.953 -21.062 -12.844 1 98.25 406 LYS B N 1
ATOM 6362 C CA . LYS B 1 406 ? 18.016 -20.469 -11.508 1 98.25 406 LYS B CA 1
ATOM 6363 C C . LYS B 1 406 ? 19.203 -21.016 -10.727 1 98.25 406 LYS B C 1
ATOM 6365 O O . LYS B 1 406 ? 19.391 -22.234 -10.617 1 98.25 406 LYS B O 1
ATOM 6370 N N . THR B 1 407 ? 20.047 -20.109 -10.172 1 98.56 407 THR B N 1
ATOM 6371 C CA . THR B 1 407 ? 21.234 -20.562 -9.461 1 98.56 407 THR B CA 1
ATOM 6372 C C . THR B 1 407 ? 21.719 -19.484 -8.5 1 98.56 407 THR B C 1
ATOM 6374 O O . THR B 1 407 ? 21.438 -18.297 -8.68 1 98.56 407 THR B O 1
ATOM 6377 N N . ASN B 1 408 ? 22.297 -19.906 -7.434 1 98 408 ASN B N 1
ATOM 6378 C CA . ASN B 1 408 ? 22.953 -18.984 -6.531 1 98 408 ASN B CA 1
ATOM 6379 C C . ASN B 1 408 ? 24.406 -18.75 -6.934 1 98 408 ASN B C 1
ATOM 6381 O O . ASN B 1 408 ? 25.172 -18.094 -6.211 1 98 408 ASN B O 1
ATOM 6385 N N . CYS B 1 409 ? 24.812 -19.281 -8.109 1 97.69 409 CYS B N 1
ATOM 6386 C CA . CYS B 1 409 ? 26.156 -19.047 -8.648 1 97.69 409 CYS B CA 1
ATOM 6387 C C . CYS B 1 409 ? 26.266 -17.656 -9.234 1 97.69 409 CYS B C 1
ATOM 6389 O O . CYS B 1 409 ? 25.453 -17.25 -10.062 1 97.69 409 CYS B O 1
ATOM 6391 N N . PRO B 1 410 ? 27.328 -16.891 -8.797 1 95.44 410 PRO B N 1
ATOM 6392 C CA . PRO B 1 410 ? 27.531 -15.586 -9.43 1 95.44 410 PRO B CA 1
ATOM 6393 C C . PRO B 1 410 ? 27.75 -15.695 -10.938 1 95.44 410 PRO B C 1
ATOM 6395 O O . PRO B 1 410 ? 28.328 -16.672 -11.414 1 95.44 410 PRO B O 1
ATOM 6398 N N . ILE B 1 411 ? 27.344 -14.695 -11.641 1 94.69 411 ILE B N 1
ATOM 6399 C CA . ILE B 1 411 ? 27.344 -14.742 -13.102 1 94.69 411 ILE B CA 1
ATOM 6400 C C . ILE B 1 411 ? 28.766 -14.945 -13.609 1 94.69 411 ILE B C 1
ATOM 6402 O O . ILE B 1 411 ? 28.984 -15.625 -14.617 1 94.69 411 ILE B O 1
ATOM 6406 N N . ALA B 1 412 ? 29.719 -14.336 -12.938 1 93.06 412 ALA B N 1
ATOM 6407 C CA . ALA B 1 412 ? 31.125 -14.508 -13.336 1 93.06 412 ALA B CA 1
ATOM 6408 C C . ALA B 1 412 ? 31.531 -15.977 -13.273 1 93.06 412 ALA B C 1
ATOM 6410 O O . ALA B 1 412 ? 32.188 -16.484 -14.188 1 93.06 412 ALA B O 1
ATOM 6411 N N . SER B 1 413 ? 31.109 -16.625 -12.234 1 95.38 413 SER B N 1
ATOM 6412 C CA . SER B 1 413 ? 31.406 -18.047 -12.078 1 95.38 413 SER B CA 1
ATOM 6413 C C . SER B 1 413 ? 30.625 -18.906 -13.07 1 95.38 413 SER B C 1
ATOM 6415 O O . SER B 1 413 ? 31.125 -19.938 -13.531 1 95.38 413 SER B O 1
ATOM 6417 N N . CYS B 1 414 ? 29.438 -18.562 -13.367 1 96.75 414 CYS B N 1
ATOM 6418 C CA . CYS B 1 414 ? 28.672 -19.266 -14.398 1 96.75 414 CYS B CA 1
ATOM 6419 C C . CYS B 1 414 ? 29.406 -19.25 -15.734 1 96.75 414 CYS B C 1
ATOM 6421 O O . CYS B 1 414 ? 29.422 -20.25 -16.438 1 96.75 414 CYS B O 1
ATOM 6423 N N . MET B 1 415 ? 29.969 -18.094 -16.016 1 95.94 415 MET B N 1
ATOM 6424 C CA . MET B 1 415 ? 30.719 -17.953 -17.266 1 95.94 415 MET B CA 1
ATOM 6425 C C . MET B 1 415 ? 31.922 -18.891 -17.281 1 95.94 415 MET B C 1
ATOM 6427 O O . MET B 1 415 ? 32.219 -19.516 -18.297 1 95.94 415 MET B O 1
ATOM 6431 N N . ASP B 1 416 ? 32.562 -18.922 -16.188 1 96.44 416 ASP B N 1
ATOM 6432 C CA . ASP B 1 416 ? 33.75 -19.781 -16.062 1 96.44 416 ASP B CA 1
ATOM 6433 C C . ASP B 1 416 ? 33.344 -21.25 -16.281 1 96.44 416 ASP B C 1
ATOM 6435 O O . ASP B 1 416 ? 34.062 -21.984 -16.984 1 96.44 416 ASP B O 1
ATOM 6439 N N . VAL B 1 417 ? 32.281 -21.641 -15.672 1 96.81 417 VAL B N 1
ATOM 6440 C CA . VAL B 1 417 ? 31.828 -23.016 -15.797 1 96.81 417 VAL B CA 1
ATOM 6441 C C . VAL B 1 417 ? 31.453 -23.312 -17.25 1 96.81 417 VAL B C 1
ATOM 6443 O O . VAL B 1 417 ? 31.75 -24.375 -17.781 1 96.81 417 VAL B O 1
ATOM 6446 N N . ALA B 1 418 ? 30.812 -22.375 -17.922 1 96.38 418 ALA B N 1
ATOM 6447 C CA . ALA B 1 418 ? 30.453 -22.531 -19.328 1 96.38 418 ALA B CA 1
ATOM 6448 C C . ALA B 1 418 ? 31.688 -22.703 -20.203 1 96.38 418 ALA B C 1
ATOM 6450 O O . ALA B 1 418 ? 31.688 -23.516 -21.125 1 96.38 418 ALA B O 1
ATOM 6451 N N . ARG B 1 419 ? 32.781 -21.953 -19.875 1 95.94 419 ARG B N 1
ATOM 6452 C CA . ARG B 1 419 ? 34.031 -22.047 -20.625 1 95.94 419 ARG B CA 1
ATOM 6453 C C . ARG B 1 419 ? 34.688 -23.422 -20.422 1 95.94 419 ARG B C 1
ATOM 6455 O O . ARG B 1 419 ? 35.219 -23.984 -21.359 1 95.94 419 ARG B O 1
ATOM 6462 N N . GLU B 1 420 ? 34.594 -23.859 -19.25 1 95.06 420 GLU B N 1
ATOM 6463 C CA . GLU B 1 420 ? 35.188 -25.141 -18.938 1 95.06 420 GLU B CA 1
ATOM 6464 C C . GLU B 1 420 ? 34.469 -26.281 -19.672 1 95.06 420 GLU B C 1
ATOM 6466 O O . GLU B 1 420 ? 35.125 -27.234 -20.094 1 95.06 420 GLU B O 1
ATOM 6471 N N . ILE B 1 421 ? 33.156 -26.234 -19.766 1 93.31 421 ILE B N 1
ATOM 6472 C CA . ILE B 1 421 ? 32.406 -27.25 -20.469 1 93.31 421 ILE B CA 1
ATOM 6473 C C . ILE B 1 421 ? 32.812 -27.297 -21.938 1 93.31 421 ILE B C 1
ATOM 6475 O O . ILE B 1 421 ? 32.938 -28.375 -22.516 1 93.31 421 ILE B O 1
ATOM 6479 N N . ARG B 1 422 ? 33.062 -26.172 -22.516 1 85.44 422 ARG B N 1
ATOM 6480 C CA . ARG B 1 422 ? 33.469 -26.094 -23.906 1 85.44 422 ARG B CA 1
ATOM 6481 C C . ARG B 1 422 ? 34.844 -26.75 -24.109 1 85.44 422 ARG B C 1
ATOM 6483 O O . ARG B 1 422 ? 35.094 -27.422 -25.125 1 85.44 422 ARG B O 1
ATOM 6490 N N . ASN B 1 423 ? 35.719 -26.578 -23.141 1 84.5 423 ASN B N 1
ATOM 6491 C CA . ASN B 1 423 ? 37.062 -27.125 -23.234 1 84.5 423 ASN B CA 1
ATOM 6492 C C . ASN B 1 423 ? 37.094 -28.641 -23.078 1 84.5 423 ASN B C 1
ATOM 6494 O O . ASN B 1 423 ? 38.031 -29.312 -23.469 1 84.5 423 ASN B O 1
ATOM 6498 N N . MET B 1 424 ? 36.094 -29.156 -22.5 1 79.44 424 MET B N 1
ATOM 6499 C CA . MET B 1 424 ? 36 -30.594 -22.297 1 79.44 424 MET B CA 1
ATOM 6500 C C . MET B 1 424 ? 35.375 -31.281 -23.5 1 79.44 424 MET B C 1
ATOM 6502 O O . MET B 1 424 ? 35.5 -32.5 -23.672 1 79.44 424 MET B O 1
ATOM 6506 N N . ARG B 1 425 ? 34.812 -30.609 -24.344 1 68.5 425 ARG B N 1
ATOM 6507 C CA . ARG B 1 425 ? 34.219 -31.172 -25.562 1 68.5 425 ARG B CA 1
ATOM 6508 C C . ARG B 1 425 ? 35.188 -31 -26.75 1 68.5 425 ARG B C 1
ATOM 6510 O O . ARG B 1 425 ? 35.906 -30 -26.844 1 68.5 425 ARG B O 1
#

Solvent-accessible surface area (backbone atoms only — not comparable to full-atom values): 45458 Å² total; per-residue (Å²): 137,83,81,72,79,74,77,80,76,74,77,72,78,76,70,76,79,75,76,74,69,79,69,68,76,71,73,84,77,67,69,44,72,58,97,85,45,69,37,40,44,74,90,37,77,78,60,76,78,49,47,62,63,53,50,51,50,44,44,52,50,31,50,35,66,75,70,46,51,96,56,76,84,53,79,44,29,35,34,24,38,43,31,53,24,26,62,65,44,38,42,40,41,73,70,43,58,40,55,26,34,41,35,20,24,58,57,64,86,40,47,66,36,26,52,54,35,48,48,54,52,57,74,75,38,79,76,59,64,92,90,56,72,48,60,50,79,48,58,39,55,49,44,59,50,28,42,48,31,35,76,66,70,48,62,22,43,31,39,38,38,62,46,81,37,59,82,42,69,39,51,53,30,46,57,62,18,37,34,83,53,13,40,41,36,43,36,32,42,38,50,52,27,22,46,22,75,23,30,68,56,29,28,32,36,34,58,16,39,31,45,70,54,96,38,24,70,57,48,34,45,23,36,54,50,22,24,52,38,47,46,30,29,38,74,46,19,24,62,44,45,45,37,60,47,61,42,78,94,49,64,32,34,34,37,34,30,32,36,39,82,42,64,58,88,48,63,77,31,44,18,31,45,32,37,30,70,73,77,61,43,69,47,73,41,47,67,92,37,48,44,54,58,74,82,82,54,91,66,72,78,50,71,76,36,40,45,50,30,31,49,21,35,57,54,67,56,32,30,44,70,58,40,52,51,40,46,51,50,28,50,75,71,62,48,22,85,42,70,56,85,85,44,34,48,44,60,52,44,51,35,47,38,57,58,30,42,85,73,46,57,81,66,55,44,46,46,65,56,45,18,59,74,50,70,48,80,68,67,58,67,69,56,52,35,52,54,40,39,71,73,70,33,60,51,38,58,44,78,77,46,82,68,32,36,32,45,57,57,52,50,72,56,49,24,50,52,53,52,51,54,55,69,73,98,138,82,84,73,79,75,74,80,75,73,78,73,78,76,70,75,80,74,77,75,69,80,69,68,76,71,74,85,76,68,69,45,70,59,96,87,45,70,39,40,43,73,91,38,77,77,60,76,79,49,46,63,63,54,49,51,50,44,45,52,51,31,51,36,66,75,72,47,50,96,57,76,83,54,82,46,31,34,33,25,38,44,30,53,23,26,62,64,43,35,42,39,41,73,70,43,58,39,54,27,34,41,36,20,25,58,56,64,87,39,47,68,35,25,51,54,37,46,48,55,51,58,74,75,39,79,76,60,65,91,91,55,71,49,61,48,78,48,58,40,55,48,45,58,49,27,41,50,29,35,77,67,70,48,62,24,43,31,40,38,38,62,46,79,39,61,81,42,69,39,52,51,28,47,57,62,16,36,33,82,52,15,39,41,37,42,37,31,41,39,50,52,27,24,47,23,75,24,30,68,56,30,28,32,36,34,58,16,40,33,45,69,53,96,39,24,68,57,47,32,44,23,37,54,51,22,27,50,38,47,46,30,31,38,73,46,20,24,61,45,45,47,36,59,48,62,43,79,95,50,61,33,33,34,38,34,32,29,36,38,83,42,66,57,88,47,65,78,36,42,19,31,44,33,38,30,70,74,76,63,41,70,49,75,41,45,66,90,39,50,44,55,57,74,82,84,54,91,66,71,78,50,70,77,37,39,45,51,29,29,48,21,35,56,55,66,56,32,30,43,71,58,40,51,51,39,48,51,49,28,50,74,72,62,46,22,86,42,70,56,87,85,44,34,48,44,61,51,43,52,33,47,38,59,57,31,43,85,72,47,56,82,66,57,44,48,47,64,56,46,17,59,75,49,71,48,80,68,68,58,66,69,57,52,36,51,52,43,38,72,74,69,34,58,53,36,57,43,78,77,45,82,68,32,38,34,44,56,56,54,52,72,57,51,22,52,52,54,51,50,56,56,70,73,99

Foldseek 3Di:
DPPPPCPDPPPPPPPDDPPPDPPDPDPDQPWDDQLRQIAGLPPWDDDLLCNLVLLVQLLLLLVCLVPQDPDNVDFAEEEELAQTLNVSVQCCCQPSVGQAYEAEHQDPVNVVSNCVRNVVSCVPDPHDDPPDHRYDYYRDNSQVVLQVLLVVVAAHQEYEYADEAQAQNSLLSNLSRHDQSHKYKDKYLHLCVLQQNCQVSLCVRQVKRDHHDPQSLLSVQQSNQNSNQVSQVVVQKGKAWAAWDQRDVRRMTITMITIHHGRPPVLVQFFKWKAFQQLGWIDTDGPVCPVPDDDPDPRPDDPPRMDMMDRTGWFFRHDLVSLVSSLVVCVVSVQQQDDRPRDHSVVQSVQSNLSRPRLWTPDWAAQVRLCVSLVHDRDDLVQLQVLCVVVPKRWGDHNSDDRIMTINDTSVVSSVSRVVVRVVD/DCPPPPPDPPPPPPPDDPPPPPPDPDPDQPWDDQLRQIAGLPPWDDDLLCNLVLLLQLLLLLVCLVPQDPDNVDFAEEEELAQTLNVSVQCCCQPSVGQAYEYEHQDPVNVVSNCVRNVVSCVPDPHDPPPDHRYDYYRDNSQVVLQVLLVVVAAHQEYEYADEAQAQNSLLSNLSRHDQSHKYKDKYLHLCVLQQNCQVSLCVRQVKRDHHDPQSLLSVQQSNQNSNQVSQVVVQKGKAWAAWDQRDVRRMTITMITIHHGRPVQLVQFFKWKAFQQLGWIDTDGPVCPVPDDDPDPRPDDPPRMDMMDRTGWFFRHDLVSLVSSLVVCVVSVQQQDDRNRDHSVVQSVQSNLSRPRLWTPDWAAQVRLCVSLVHDRDDLVVLQVLCVVVPKRWGDHNSDDRIMTINDTSVVSSVSRVVVRVVD

Radius of gyration: 32.09 Å; Cα contacts (8 Å, |Δi|>4): 1703; chains: 2; bounding box: 106×81×77 Å

Organism: Setaria italica (NCBI:txid4555)

Nearest PDB structures (foldseek):
  3axs-assembly1_A  TM=8.695E-01  e=1.007E-26  Aquifex aeolicus
  2ejt-assembly1_A  TM=8.585E-01  e=1.596E-26  Pyrococcus horikoshii
  2ytz-assembly3_A  TM=8.574E-01  e=3.789E-26  Pyrococcus horikoshii
  2ytz-assembly3_B  TM=8.542E-01  e=4.504E-26  Pyrococcus horikoshii
  5e9w-assembly2_B  TM=5.473E-01  e=1.122E-04  Homo sapiens

Sequence (850 aa):
MAAAAAAISLPHSLSPPFQATRRRPAPPACTHTERGVSFDPGSAFYRSDSAAGRDLAVLAATLHRRHGRLDPSAPFLCLDAMCGCGVRALRYLAQVGADFVWANDASEALRPVIVANLSRFERGSPPAEAGRRRWVVSHNDATRLLAERYLRREYFDVIDVDSFGGDAAYVRAALLALKIGGLLYLTSTDWRSARGYGSRSSLSSYGAYVRPMPYPNEVGLRMVIGGAAREAALLGFHITPVFSYFAYHGPIYRVMVKLCNGKDDGISNYGFICHCKSCGQSQTFGFDELGQISCGCTYRTDADSISVVGPLWTGPLHDASFLAEMLSLANEWGWAYTSENGVTLEKLLSTMIEESDPQLPPGYIRLDEISRRAKVNSPPLGTLINSLRKEGFSACRSHIGTNVIKTNCPIASCMDVAREIRNMRMAAAAAAISLPHSLSPPFQATRRRPAPPACTHTERGVSFDPGSAFYRSDSAAGRDLAVLAATLHRRHGRLDPSAPFLCLDAMCGCGVRALRYLAQVGADFVWANDASEALRPVIVANLSRFERGSPPAEAGRRRWVVSHNDATRLLAERYLRREYFDVIDVDSFGGDAAYVRAALLALKIGGLLYLTSTDWRSARGYGSRSSLSSYGAYVRPMPYPNEVGLRMVIGGAAREAALLGFHITPVFSYFAYHGPIYRVMVKLCNGKDDGISNYGFICHCKSCGQSQTFGFDELGQISCGCTYRTDADSISVVGPLWTGPLHDASFLAEMLSLANEWGWAYTSENGVTLEKLLSTMIEESDPQLPPGYIRLDEISRRAKVNSPPLGTLINSLRKEGFSACRSHIGTNVIKTNCPIASCMDVAREIRNMR

pLDDT: mean 88.92, std 17.92, range [18.67, 98.94]

InterPro domains:
  IPR002905 tRNA methyltransferase, Trm1 [PF02005] (43-418)
  IPR002905 tRNA methyltransferase, Trm1 [PS51626] (30-418)
  IPR002905 tRNA methyltransferase, Trm1 [PTHR10631] (33-419)
  IPR029063 S-adenosyl-L-methionine-dependent methyltransferase superfamily [G3DSA:3.40.50.150] (25-357)
  IPR029063 S-adenosyl-L-methionine-dependent methyltransferase superfamily [SSF53335] (36-419)
  IPR042296 tRNA methyltransferase, Trm1, C-terminal [G3DSA:3.30.56.70] (362-421)

Secondary structure (DSSP, 8-state):
-------------------------------EEETTEEE--TTS---GGGHHHHHHHHHHHHHHHHHS-S-TTS--EEEESS-TTSHHHHHIIIII--SEEEEE-S-GGGHHHHHHHHHHHHHHS---STT--SEEEE---HHHHHHHHHHTT--EEEEEE---SS--THHHHHHHTEEEEEEEEEEE--HHHHTTS-HHHHHHHHS-B----S-HHHHHHHHHHHHHHHHHHHTTEEEEEEEEEEETTTTEEEEEEEEEES--SGGGGEEEEEEETTT--EEEE-GGGGGG-----TT--SGGGEEEEEEEE-S-SS-HHHHHHHHHHHHHTT-TT-EETTEEHHHHHHHHHHHT-TTPPS--EEHHHHHHHHTSPPPPHHHHHHHHHHTT--EE--TTSTTEEEESS-HHHHHHHHHHHHHH-/-------------------------------EEETTEEE--TTS---GGGHHHHHHHHHHHHHHHHHS-S-TTS--EEEESS-TTSHHHHHIIIII--SEEEEE-S-GGGHHHHHHHHHHHHHHSPPPSTT--SEEEE---HHHHHHHHHHTT--EEEEEE---SS--THHHHHHHTEEEEEEEEEEE--HHHHTTS-HHHHHHHHS-B----S-HHHHHHHHHHHHHHHHHHHTTEEEEEEEEEEETTTTEEEEEEEEEES--SGGGGEEEEEEETTT--EEEE-GGGGGG-----TT--SGGGEEEEEEEE-S-SS-HHHHHHHHHHHHHTT-TT-EETTEEHHHHHHHHHHHT-TTPPS--EEHHHHHHHHTSPPPPHHHHHHHHHHTT--EE--TTSTTEEEESS-HHHHHHHHHHHHHH-